Protein AF-0000000084945693 (afdb_homodimer)

Radius of gyration: 25.36 Å; Cα contacts (8 Å, |Δi|>4): 1909; chains: 2; bounding box: 58×74×58 Å

Solvent-accessible surface area (backbone atoms only — not comparable to full-atom values): 37471 Å² total; per-residue (Å²): 128,56,69,60,56,51,36,63,58,24,36,45,46,26,56,81,53,51,92,47,44,44,59,35,32,50,46,60,32,37,25,30,76,85,65,51,63,24,46,41,28,27,26,37,78,36,14,17,37,59,38,20,52,39,59,78,56,44,54,52,50,42,55,37,45,53,30,39,39,57,59,33,58,48,44,41,35,66,41,25,42,50,19,34,47,50,48,28,64,63,69,71,42,43,24,33,44,49,21,44,27,42,37,50,6,38,30,49,47,51,40,43,37,27,30,38,41,14,74,74,68,76,47,40,67,38,22,38,38,24,27,52,42,35,76,38,41,63,41,51,46,15,22,63,49,15,35,43,67,86,60,39,65,47,47,23,44,50,48,59,52,68,44,71,21,47,78,70,35,60,65,54,43,60,72,67,62,54,97,45,39,26,30,42,41,46,45,64,48,22,56,63,51,45,27,48,61,56,42,63,69,34,54,50,46,51,52,48,50,21,64,74,66,71,26,42,36,33,35,46,28,31,69,40,17,62,28,36,37,32,38,59,41,50,55,62,80,58,75,56,79,68,43,27,38,23,31,10,37,33,49,23,45,45,51,68,26,20,21,27,34,15,27,58,83,57,34,62,53,45,38,60,67,64,50,76,51,72,57,23,52,20,34,45,50,8,43,35,29,36,47,46,53,49,48,39,62,78,64,45,39,39,62,50,26,42,54,44,23,53,53,48,50,53,57,51,50,51,48,37,73,72,33,86,54,36,72,42,78,38,55,44,40,42,39,35,23,41,31,38,83,49,71,40,63,68,55,36,54,49,27,44,74,72,24,32,40,54,40,66,15,67,61,25,20,44,31,36,22,41,26,55,72,60,46,69,68,55,47,51,52,48,50,52,54,47,50,51,40,52,50,60,71,74,99,128,57,69,60,56,50,36,65,59,23,34,47,46,25,55,81,54,52,91,48,43,44,57,35,32,50,45,60,32,36,24,31,77,84,67,52,62,26,46,41,28,26,26,38,76,35,15,18,39,58,39,20,51,40,58,78,55,44,52,53,49,42,53,37,45,53,31,38,38,58,60,33,58,51,43,42,35,65,41,26,43,51,18,34,49,51,48,27,64,64,67,71,42,44,23,33,44,48,22,43,26,41,35,50,7,38,32,50,47,50,40,42,36,29,30,39,41,15,75,74,68,76,48,41,66,38,24,37,37,24,26,50,42,35,76,38,41,64,41,50,48,15,22,62,50,16,34,43,68,87,60,40,64,47,48,23,44,49,48,57,50,68,43,70,20,47,80,70,35,60,65,54,43,60,73,67,64,52,99,44,38,26,30,40,41,45,43,63,47,23,56,65,51,46,26,47,60,54,42,63,68,34,52,50,46,51,54,49,51,21,64,75,67,70,26,43,35,33,35,46,27,29,68,41,18,63,27,35,38,31,37,59,40,50,54,62,80,59,75,58,81,68,43,28,41,24,31,9,36,32,48,24,46,45,51,68,24,19,21,26,35,16,28,60,82,56,34,64,53,44,38,59,67,63,48,75,52,72,55,23,52,20,35,44,49,9,44,34,29,38,47,46,54,49,48,41,61,76,64,46,40,38,61,50,26,42,54,44,23,53,54,48,50,53,56,50,50,51,49,37,72,71,32,86,55,36,72,44,79,39,52,44,40,43,40,34,23,42,31,38,82,49,71,40,63,68,56,36,55,48,29,43,75,73,23,32,41,53,42,67,14,68,61,26,20,45,33,35,22,40,25,54,71,60,45,69,67,55,47,52,51,49,50,52,55,48,50,52,41,53,51,61,70,73,99

Structure (mmCIF, N/CA/C/O backbone):
data_AF-0000000084945693-model_v1
#
loop_
_entity.id
_entity.type
_entity.pdbx_description
1 polymer 'Aminotransferase, acetylornithine/succinylornithine family'
#
loop_
_atom_site.group_PDB
_atom_site.id
_atom_site.type_symbol
_atom_site.label_atom_id
_atom_site.label_alt_id
_atom_site.label_comp_id
_atom_site.label_asym_id
_atom_site.label_entity_id
_atom_site.label_seq_id
_atom_site.pdbx_PDB_ins_code
_atom_site.Cartn_x
_atom_site.Cartn_y
_atom_site.Cartn_z
_atom_site.occupancy
_atom_site.B_iso_or_equiv
_atom_site.auth_seq_id
_atom_site.auth_comp_id
_atom_site.auth_asym_id
_atom_site.auth_atom_id
_atom_site.pdbx_PDB_model_num
ATOM 1 N N . MET A 1 1 ? -32 2.324 -0.909 1 78.19 1 MET A N 1
ATOM 2 C CA . MET A 1 1 ? -31.078 2.672 0.17 1 78.19 1 MET A CA 1
ATOM 3 C C . MET A 1 1 ? -30.094 3.762 -0.273 1 78.19 1 MET A C 1
ATOM 5 O O . MET A 1 1 ? -29.609 3.734 -1.399 1 78.19 1 MET A O 1
ATOM 9 N N . ASP A 1 2 ? -29.922 4.816 0.555 1 92.5 2 ASP A N 1
ATOM 10 C CA . ASP A 1 2 ? -29.016 5.887 0.151 1 92.5 2 ASP A CA 1
ATOM 11 C C . ASP A 1 2 ? -27.562 5.426 0.209 1 92.5 2 ASP A C 1
ATOM 13 O O . ASP A 1 2 ? -27.266 4.316 0.665 1 92.5 2 ASP A O 1
ATOM 17 N N . TYR A 1 3 ? -26.734 6.078 -0.388 1 95.88 3 TYR A N 1
ATOM 18 C CA . TYR A 1 3 ? -25.344 5.68 -0.536 1 95.88 3 TYR A CA 1
ATOM 19 C C . TYR A 1 3 ? -24.672 5.484 0.825 1 95.88 3 TYR A C 1
ATOM 21 O O . TYR A 1 3 ? -23.828 4.605 0.991 1 95.88 3 TYR A O 1
ATOM 29 N N . PHE A 1 4 ? -25.078 6.273 1.746 1 95.38 4 PHE A N 1
ATOM 30 C CA . PHE A 1 4 ? -24.516 6.172 3.086 1 95.38 4 PHE A CA 1
ATOM 31 C C . PHE A 1 4 ? -24.844 4.824 3.717 1 95.38 4 PHE A C 1
ATOM 33 O O . PHE A 1 4 ? -23.969 4.168 4.293 1 95.38 4 PHE A O 1
ATOM 40 N N . ASP A 1 5 ? -26.031 4.398 3.617 1 96.56 5 ASP A N 1
ATOM 41 C CA . ASP A 1 5 ? -26.469 3.109 4.152 1 96.56 5 ASP A CA 1
ATOM 42 C C . ASP A 1 5 ? -25.797 1.957 3.4 1 96.56 5 ASP A C 1
ATOM 44 O O . ASP A 1 5 ? -25.422 0.954 4.004 1 96.56 5 ASP A O 1
ATOM 48 N N . ARG A 1 6 ? -25.75 2.061 2.072 1 97.56 6 ARG A N 1
ATOM 49 C CA . ARG A 1 6 ? -25.078 1.05 1.272 1 97.56 6 ARG A CA 1
ATOM 50 C C . ARG A 1 6 ? -23.625 0.904 1.7 1 97.56 6 ARG A C 1
ATOM 52 O O . ARG A 1 6 ? -23.109 -0.212 1.828 1 97.56 6 ARG A O 1
ATOM 59 N N . ALA A 1 7 ? -22.953 2.039 1.925 1 97.56 7 ALA A N 1
ATOM 60 C CA . ALA A 1 7 ? -21.562 2.037 2.393 1 97.56 7 ALA A CA 1
ATOM 61 C C . ALA A 1 7 ? -21.453 1.345 3.748 1 97.56 7 ALA A C 1
ATOM 63 O O . ALA A 1 7 ? -20.578 0.501 3.947 1 97.56 7 ALA A O 1
ATOM 64 N N . ASN A 1 8 ? -22.312 1.683 4.668 1 95.81 8 ASN A N 1
ATOM 65 C CA . ASN A 1 8 ? -22.297 1.126 6.016 1 95.81 8 ASN A CA 1
ATOM 66 C C . ASN A 1 8 ? -22.516 -0.384 6.004 1 95.81 8 ASN A C 1
ATOM 68 O O . ASN A 1 8 ? -22.016 -1.1 6.867 1 95.81 8 ASN A O 1
ATOM 72 N N . ASN A 1 9 ? -23.266 -0.834 5.039 1 96.69 9 ASN A N 1
ATOM 73 C CA . ASN A 1 9 ? -23.562 -2.26 4.938 1 96.69 9 ASN A CA 1
ATOM 74 C C . ASN A 1 9 ? -22.406 -3.025 4.289 1 96.69 9 ASN A C 1
ATOM 76 O O . ASN A 1 9 ? -22.203 -4.203 4.59 1 96.69 9 ASN A O 1
ATOM 80 N N . ALA A 1 10 ? -21.656 -2.344 3.471 1 98.19 10 ALA A N 1
ATOM 81 C CA . ALA A 1 10 ? -20.688 -3.051 2.637 1 98.19 10 ALA A CA 1
ATOM 82 C C . ALA A 1 10 ? -19.281 -3.008 3.26 1 98.19 10 ALA A C 1
ATOM 84 O O . ALA A 1 10 ? -18.516 -3.953 3.119 1 98.19 10 ALA A O 1
ATOM 85 N N . PHE A 1 11 ? -18.969 -1.956 3.92 1 98.38 11 PHE A N 1
ATOM 86 C CA . PHE A 1 11 ? -17.609 -1.756 4.406 1 98.38 11 PHE A CA 1
ATOM 87 C C . PHE A 1 11 ? -17.484 -2.195 5.859 1 98.38 11 PHE A C 1
ATOM 89 O O . PHE A 1 11 ? -18.438 -2.121 6.621 1 98.38 11 PHE A O 1
ATOM 96 N N . MET A 1 12 ? -16.266 -2.662 6.238 1 97.88 12 MET A N 1
ATOM 97 C CA . MET A 1 12 ? -15.93 -2.748 7.656 1 97.88 12 MET A CA 1
ATOM 98 C C . MET A 1 12 ? -15.969 -1.369 8.312 1 97.88 12 MET A C 1
ATOM 100 O O . MET A 1 12 ? -15.586 -0.375 7.691 1 97.88 12 MET A O 1
ATOM 104 N N . LYS A 1 13 ? -16.422 -1.257 9.547 1 94.88 13 LYS A N 1
ATOM 105 C CA . LYS A 1 13 ? -16.641 0.025 10.219 1 94.88 13 LYS A CA 1
ATOM 106 C C . LYS A 1 13 ? -15.375 0.5 10.922 1 94.88 13 LYS A C 1
ATOM 108 O O . LYS A 1 13 ? -15.391 0.746 12.133 1 94.88 13 LYS A O 1
ATOM 113 N N . ALA A 1 14 ? -14.391 0.768 10.094 1 94.81 14 ALA A N 1
ATOM 114 C CA . ALA A 1 14 ? -13.102 1.221 10.617 1 94.81 14 ALA A CA 1
ATOM 115 C C . ALA A 1 14 ? -13.031 2.744 10.648 1 94.81 14 ALA A C 1
ATOM 117 O O . ALA A 1 14 ? -12.164 3.316 11.312 1 94.81 14 ALA A O 1
ATOM 118 N N . TYR A 1 15 ? -13.977 3.404 9.969 1 93.25 15 TYR A N 1
ATOM 119 C CA . TYR A 1 15 ? -13.984 4.859 9.859 1 93.25 15 TYR A CA 1
ATOM 120 C C . TYR A 1 15 ? -15.289 5.441 10.383 1 93.25 15 TYR A C 1
ATOM 122 O O . TYR A 1 15 ? -16.344 4.816 10.273 1 93.25 15 TYR A O 1
ATOM 130 N N . GLY A 1 16 ? -15.18 6.633 10.961 1 91.62 16 GLY A N 1
ATOM 131 C CA . GLY A 1 16 ? -16.359 7.457 11.148 1 91.62 16 GLY A CA 1
ATOM 132 C C . GLY A 1 16 ? -16.688 8.312 9.938 1 91.62 16 GLY A C 1
ATOM 133 O O . GLY A 1 16 ? -16.375 9.5 9.914 1 91.62 16 GLY A O 1
ATOM 134 N N . ARG A 1 17 ? -17.359 7.793 8.961 1 94.62 17 ARG A N 1
ATOM 135 C CA . ARG A 1 17 ? -17.594 8.445 7.676 1 94.62 17 ARG A CA 1
ATOM 136 C C . ARG A 1 17 ? -18.688 9.508 7.789 1 94.62 17 ARG A C 1
ATOM 138 O O . ARG A 1 17 ? -19.672 9.312 8.492 1 94.62 17 ARG A O 1
ATOM 145 N N . PHE A 1 18 ? -18.438 10.562 7.07 1 96.56 18 PHE A N 1
ATOM 146 C CA . PHE A 1 18 ? -19.469 11.57 6.891 1 96.56 18 PHE A CA 1
ATOM 147 C C . PHE A 1 18 ? -20.547 11.078 5.918 1 96.56 18 PHE A C 1
ATOM 149 O O . PHE A 1 18 ? -20.266 10.258 5.039 1 96.56 18 PHE A O 1
ATOM 156 N N . ASP A 1 19 ? -21.75 11.578 6.125 1 96.94 19 ASP A N 1
ATOM 157 C CA . ASP A 1 19 ? -22.828 11.242 5.207 1 96.94 19 ASP A CA 1
ATOM 158 C C . ASP A 1 19 ? -22.781 12.125 3.963 1 96.94 19 ASP A C 1
ATOM 160 O O . ASP A 1 19 ? -23.703 12.914 3.725 1 96.94 19 ASP A O 1
ATOM 164 N N . VAL A 1 20 ? -21.734 12.062 3.227 1 97.88 20 VAL A N 1
ATOM 165 C CA . VAL A 1 20 ? -21.516 12.75 1.954 1 97.88 20 VAL A CA 1
ATOM 166 C C . VAL A 1 20 ? -20.938 11.773 0.935 1 97.88 20 VAL A C 1
ATOM 168 O O . VAL A 1 20 ? -19.984 11.047 1.234 1 97.88 20 VAL A O 1
ATOM 171 N N . THR A 1 21 ? -21.516 11.672 -0.151 1 98.44 21 THR A N 1
ATOM 172 C CA . THR A 1 21 ? -21 10.906 -1.278 1 98.44 21 THR A CA 1
ATOM 173 C C . THR A 1 21 ? -20.609 11.828 -2.426 1 98.44 21 THR A C 1
ATOM 175 O O . THR A 1 21 ? -21.453 12.445 -3.059 1 98.44 21 THR A O 1
ATOM 178 N N . PHE A 1 22 ? -19.344 11.906 -2.688 1 98.62 22 PHE A N 1
ATOM 179 C CA . PHE A 1 22 ? -18.859 12.812 -3.723 1 98.62 22 PHE A CA 1
ATOM 180 C C . PHE A 1 22 ? -18.969 12.172 -5.102 1 98.62 22 PHE A C 1
ATOM 182 O O . PHE A 1 22 ? -18.766 10.969 -5.254 1 98.62 22 PHE A O 1
ATOM 189 N N . ASP A 1 23 ? -19.266 12.977 -6.07 1 98.25 23 ASP A N 1
ATOM 190 C CA . ASP A 1 23 ? -19.453 12.539 -7.453 1 98.25 23 ASP A CA 1
ATOM 191 C C . ASP A 1 23 ? -18.234 12.906 -8.305 1 98.25 23 ASP A C 1
ATOM 193 O O . ASP A 1 23 ? -17.75 12.086 -9.086 1 98.25 23 ASP A O 1
ATOM 197 N N . HIS A 1 24 ? -17.844 14.117 -8.266 1 98.69 24 HIS A N 1
ATOM 198 C CA . HIS A 1 24 ? -16.688 14.586 -9.039 1 98.69 24 HIS A CA 1
ATOM 199 C C . HIS A 1 24 ? -16.047 15.797 -8.375 1 98.69 24 HIS A C 1
ATOM 201 O O . HIS A 1 24 ? -16.562 16.328 -7.398 1 98.69 24 HIS A O 1
ATOM 207 N N . GLY A 1 25 ? -14.805 16.109 -8.789 1 98.56 25 GLY A N 1
ATOM 208 C CA . GLY A 1 25 ? -14.102 17.312 -8.359 1 98.56 25 GLY A CA 1
ATOM 209 C C . GLY A 1 25 ? -13.594 18.156 -9.516 1 98.56 25 GLY A C 1
ATOM 210 O O . GLY A 1 25 ? -13.445 17.656 -10.633 1 98.56 25 GLY A O 1
ATOM 211 N N . ASN A 1 26 ? -13.398 19.406 -9.289 1 98.56 26 ASN A N 1
ATOM 212 C CA . ASN A 1 26 ? -12.852 20.359 -10.242 1 98.56 26 ASN A CA 1
ATOM 213 C C . ASN A 1 26 ? -12.086 21.484 -9.531 1 98.56 26 ASN A C 1
ATOM 215 O O . ASN A 1 26 ? -12.656 22.219 -8.734 1 98.56 26 ASN A O 1
ATOM 219 N N . GLY A 1 27 ? -10.805 21.578 -9.906 1 98.5 27 GLY A N 1
ATOM 220 C CA . GLY A 1 27 ? -9.992 22.547 -9.188 1 98.5 27 GLY A CA 1
ATOM 221 C C . GLY A 1 27 ? -9.938 22.297 -7.695 1 98.5 27 GLY A C 1
ATOM 222 O O . GLY A 1 27 ? -9.594 21.188 -7.262 1 98.5 27 GLY A O 1
ATOM 223 N N . VAL A 1 28 ? -10.375 23.297 -6.953 1 98.81 28 VAL A N 1
ATOM 224 C CA . VAL A 1 28 ? -10.281 23.203 -5.5 1 98.81 28 VAL A CA 1
ATOM 225 C C . VAL A 1 28 ? -11.648 22.859 -4.914 1 98.81 28 VAL A C 1
ATOM 227 O O . VAL A 1 28 ? -11.859 22.953 -3.705 1 98.81 28 VAL A O 1
ATOM 230 N N . TYR A 1 29 ? -12.586 22.344 -5.793 1 98.88 29 TYR A N 1
ATOM 231 C CA . TYR A 1 29 ? -13.953 22.078 -5.352 1 98.88 29 TYR A CA 1
ATOM 232 C C . TYR A 1 29 ? -14.32 20.625 -5.566 1 98.88 29 TYR A C 1
ATOM 234 O O . TYR A 1 29 ? -13.828 19.984 -6.5 1 98.88 29 TYR A O 1
ATOM 242 N N . LEU A 1 30 ? -15.148 20.109 -4.719 1 98.88 30 LEU A N 1
ATOM 243 C CA . LEU A 1 30 ? -15.82 18.828 -4.828 1 98.88 30 LEU A CA 1
ATOM 244 C C . LEU A 1 30 ? -17.328 19 -5.004 1 98.88 30 LEU A C 1
ATOM 246 O O . LEU A 1 30 ? -17.891 20 -4.547 1 98.88 30 LEU A O 1
ATOM 250 N N . TYR A 1 31 ? -17.938 18.094 -5.605 1 98.88 31 TYR A N 1
ATOM 251 C CA . TYR A 1 31 ? -19.375 18.062 -5.797 1 98.88 31 TYR A CA 1
ATOM 252 C C . TYR A 1 31 ? -19.953 16.719 -5.406 1 98.88 31 TYR A C 1
ATOM 254 O O . TYR A 1 31 ? -19.438 15.672 -5.801 1 98.88 31 TYR A O 1
ATOM 262 N N . ASP A 1 32 ? -21.016 16.75 -4.586 1 98.44 32 ASP A N 1
ATOM 263 C CA . ASP A 1 32 ? -21.609 15.477 -4.156 1 98.44 32 ASP A CA 1
ATOM 264 C C . ASP A 1 32 ? -22.656 14.992 -5.16 1 98.44 32 ASP A C 1
ATOM 266 O O . ASP A 1 32 ? -22.859 15.609 -6.207 1 98.44 32 ASP A O 1
ATOM 270 N N . THR A 1 33 ? -23.281 13.891 -4.938 1 97.88 33 THR A N 1
ATOM 271 C CA . THR A 1 33 ? -24.188 13.242 -5.875 1 97.88 33 THR A CA 1
ATOM 272 C C . THR A 1 33 ? -25.469 14.047 -6.035 1 97.88 33 THR A C 1
ATOM 274 O O . THR A 1 33 ? -26.25 13.812 -6.961 1 97.88 33 THR A O 1
ATOM 277 N N . ASN A 1 34 ? -25.703 15.031 -5.191 1 97.69 34 ASN A N 1
ATOM 278 C CA . ASN A 1 34 ? -26.859 15.906 -5.293 1 97.69 34 ASN A CA 1
ATOM 279 C C . ASN A 1 34 ? -26.5 17.234 -5.949 1 97.69 34 ASN A C 1
ATOM 281 O O . ASN A 1 34 ? -27.344 18.125 -6.062 1 97.69 34 ASN A O 1
ATOM 285 N N . GLY A 1 35 ? -25.25 17.422 -6.277 1 98.19 35 GLY A N 1
ATOM 286 C CA . GLY A 1 35 ? -24.812 18.625 -6.98 1 98.19 35 GLY A CA 1
ATOM 287 C C . GLY A 1 35 ? -24.328 19.719 -6.051 1 98.19 35 GLY A C 1
ATOM 288 O O . GLY A 1 35 ? -23.953 20.797 -6.504 1 98.19 35 GLY A O 1
ATOM 289 N N . LYS A 1 36 ? -24.312 19.5 -4.789 1 98.62 36 LYS A N 1
ATOM 290 C CA . LYS A 1 36 ? -23.812 20.469 -3.838 1 98.62 36 LYS A CA 1
ATOM 291 C C . LYS A 1 36 ? -22.297 20.641 -3.967 1 98.62 36 LYS A C 1
ATOM 293 O O . LYS A 1 36 ? -21.578 19.641 -4.133 1 98.62 36 LYS A O 1
ATOM 298 N N . LYS A 1 37 ? -21.891 21.875 -3.881 1 98.75 37 LYS A N 1
ATOM 299 C CA . LYS A 1 37 ? -20.5 22.234 -4.039 1 98.75 37 LYS A CA 1
ATOM 300 C C . LYS A 1 37 ? -19.797 22.359 -2.688 1 98.75 37 LYS A C 1
ATOM 302 O O . LYS A 1 37 ? -20.359 22.906 -1.738 1 98.75 37 LYS A O 1
ATOM 307 N N . TYR A 1 38 ? -18.547 21.844 -2.596 1 98.88 38 TYR A N 1
ATOM 308 C CA . TYR A 1 38 ? -17.719 21.938 -1.393 1 98.88 38 TYR A CA 1
ATOM 309 C C . TYR A 1 38 ? -16.344 22.516 -1.71 1 98.88 38 TYR A C 1
ATOM 311 O O . TYR A 1 38 ? -15.641 22.016 -2.588 1 98.88 38 TYR A O 1
ATOM 319 N N . LEU A 1 39 ? -15.984 23.609 -1.023 1 98.94 39 LEU A N 1
ATOM 320 C CA . LEU A 1 39 ? -14.609 24.094 -1.069 1 98.94 39 LEU A CA 1
ATOM 321 C C . LEU A 1 39 ? -13.695 23.188 -0.252 1 98.94 39 LEU A C 1
ATOM 323 O O . LEU A 1 39 ? -13.953 22.938 0.927 1 98.94 39 LEU A O 1
ATOM 327 N N . ASP A 1 40 ? -12.625 22.703 -0.868 1 98.81 40 ASP A N 1
ATOM 328 C CA . ASP A 1 40 ? -11.82 21.656 -0.251 1 98.81 40 ASP A CA 1
ATOM 329 C C . ASP A 1 40 ? -10.555 22.219 0.379 1 98.81 40 ASP A C 1
ATOM 331 O O . ASP A 1 40 ? -9.633 22.641 -0.329 1 98.81 40 ASP A O 1
ATOM 335 N N . PHE A 1 41 ? -10.383 22.203 1.677 1 98.81 41 PHE A N 1
ATOM 336 C CA . PHE A 1 41 ? -9.172 22.578 2.396 1 98.81 41 PHE A CA 1
ATOM 337 C C . PHE A 1 41 ? -8.578 21.375 3.129 1 98.81 41 PHE A C 1
ATOM 339 O O . PHE A 1 41 ? -7.914 21.531 4.152 1 98.81 41 PHE A O 1
ATOM 346 N N . TYR A 1 42 ? -8.891 20.219 2.588 1 97.12 42 TYR A N 1
ATOM 347 C CA . TYR A 1 42 ? -8.453 18.953 3.158 1 97.12 42 TYR A CA 1
ATOM 348 C C . TYR A 1 42 ? -7.66 18.141 2.143 1 97.12 42 TYR A C 1
ATOM 350 O O . TYR A 1 42 ? -6.762 17.391 2.512 1 97.12 42 TYR A O 1
ATOM 358 N N . SER A 1 43 ? -7.996 18.266 0.836 1 98.19 43 SER A N 1
ATOM 359 C CA . SER A 1 43 ? -7.363 17.688 -0.345 1 98.19 43 SER A CA 1
ATOM 360 C C . SER A 1 43 ? -7.125 16.188 -0.168 1 98.19 43 SER A C 1
ATOM 362 O O . SER A 1 43 ? -6.047 15.688 -0.493 1 98.19 43 SER A O 1
ATOM 364 N N . GLY A 1 44 ? -8.055 15.461 0.415 1 97.94 44 GLY A N 1
ATOM 365 C CA . GLY A 1 44 ? -7.898 14.031 0.627 1 97.94 44 GLY A CA 1
ATOM 366 C C . GLY A 1 44 ? -6.781 13.695 1.596 1 97.94 44 GLY A C 1
ATOM 367 O O . GLY A 1 44 ? -6.027 12.742 1.375 1 97.94 44 GLY A O 1
ATOM 368 N N . ILE A 1 45 ? -6.555 14.422 2.611 1 97.06 45 ILE A N 1
ATOM 369 C CA . ILE A 1 45 ? -5.5 14.336 3.617 1 97.06 45 ILE A CA 1
ATOM 370 C C . ILE A 1 45 ? -4.156 14.688 2.984 1 97.06 45 ILE A C 1
ATOM 372 O O . ILE A 1 45 ? -3.17 13.961 3.162 1 97.06 45 ILE A O 1
ATOM 376 N N . GLY A 1 46 ? -4.145 15.68 2.209 1 98.19 46 GLY A N 1
ATOM 377 C CA . GLY A 1 46 ? -2.91 16.203 1.642 1 98.19 46 GLY A CA 1
ATOM 378 C C . GLY A 1 46 ? -2.459 15.445 0.402 1 98.19 46 GLY A C 1
ATOM 379 O O . GLY A 1 46 ? -1.316 15.594 -0.037 1 98.19 46 GLY A O 1
ATOM 380 N N . VAL A 1 47 ? -3.322 14.625 -0.199 1 98.75 47 VAL A N 1
ATOM 381 C CA . VAL A 1 47 ? -2.961 13.773 -1.326 1 98.75 47 VAL A CA 1
ATOM 382 C C . VAL A 1 47 ? -3.064 14.562 -2.627 1 98.75 47 VAL A C 1
ATOM 384 O O . VAL A 1 47 ? -2.186 14.477 -3.488 1 98.75 47 VAL A O 1
ATOM 387 N N . ASN A 1 48 ? -4.145 15.359 -2.775 1 98.69 48 ASN A N 1
ATOM 388 C CA . ASN A 1 48 ? -4.449 16.047 -4.027 1 98.69 48 ASN A CA 1
ATOM 389 C C . ASN A 1 48 ? -3.77 17.406 -4.102 1 98.69 48 ASN A C 1
ATOM 391 O O . ASN A 1 48 ? -4.441 18.438 -4.145 1 98.69 48 ASN A O 1
ATOM 395 N N . SER A 1 49 ? -2.475 17.375 -4.297 1 98.62 49 SER A N 1
ATOM 396 C CA . SER A 1 49 ? -1.662 18.578 -4.289 1 98.62 49 SER A CA 1
ATOM 397 C C . SER A 1 49 ? -2.158 19.578 -5.32 1 98.62 49 SER A C 1
ATOM 399 O O . SER A 1 49 ? -2.055 20.797 -5.113 1 98.62 49 SER A O 1
ATOM 401 N N . PHE A 1 50 ? -2.73 19.078 -6.43 1 98.69 50 PHE A N 1
ATOM 402 C CA . PHE A 1 50 ? -3.139 19.969 -7.512 1 98.69 50 PHE A CA 1
ATOM 403 C C . PHE A 1 50 ? -4.656 20.047 -7.598 1 98.69 50 PHE A C 1
ATOM 405 O O . PHE A 1 50 ? -5.203 20.453 -8.625 1 98.69 50 PHE A O 1
ATOM 412 N N . GLY A 1 51 ? -5.348 19.609 -6.547 1 98.56 51 GLY A N 1
ATOM 413 C CA . GLY A 1 51 ? -6.801 19.578 -6.582 1 98.56 51 GLY A CA 1
ATOM 414 C C . GLY A 1 51 ? -7.344 18.484 -7.484 1 98.56 51 GLY A C 1
ATOM 415 O O . GLY A 1 51 ? -6.867 17.344 -7.453 1 98.56 51 GLY A O 1
ATOM 416 N N . TYR A 1 52 ? -8.406 18.859 -8.195 1 98.56 52 TYR A N 1
ATOM 417 C CA . TYR A 1 52 ? -9.148 17.844 -8.938 1 98.56 52 TYR A CA 1
ATOM 418 C C . TYR A 1 52 ? -9.164 18.172 -10.422 1 98.56 52 TYR A C 1
ATOM 420 O O . TYR A 1 52 ? -9.383 19.312 -10.812 1 98.56 52 TYR A O 1
ATOM 428 N N . ASP A 1 53 ? -8.906 17.094 -11.18 1 98.25 53 ASP A N 1
ATOM 429 C CA . ASP A 1 53 ? -8.906 17.156 -12.641 1 98.25 53 ASP A CA 1
ATOM 430 C C . ASP A 1 53 ? -7.961 18.234 -13.148 1 98.25 53 ASP A C 1
ATOM 432 O O . ASP A 1 53 ? -8.359 19.078 -13.961 1 98.25 53 ASP A O 1
ATOM 436 N N . TYR A 1 54 ? -6.789 18.281 -12.539 1 98.38 54 TYR A N 1
ATOM 437 C CA . TYR A 1 54 ? -5.746 19.172 -13.047 1 98.38 54 TYR A CA 1
ATOM 438 C C . TYR A 1 54 ? -5.215 18.672 -14.383 1 98.38 54 TYR A C 1
ATOM 440 O O . TYR A 1 54 ? -4.469 17.688 -14.445 1 98.38 54 TYR A O 1
ATOM 448 N N . GLN A 1 55 ? -5.488 19.297 -15.469 1 97.75 55 GLN A N 1
ATOM 449 C CA . GLN A 1 55 ? -5.398 18.797 -16.828 1 97.75 55 GLN A CA 1
ATOM 450 C C . GLN A 1 55 ? -3.992 18.281 -17.141 1 97.75 55 GLN A C 1
ATOM 452 O O . GLN A 1 55 ? -3.83 17.203 -17.719 1 97.75 55 GLN A O 1
ATOM 457 N N . LEU A 1 56 ? -2.941 19 -16.797 1 97.94 56 LEU A N 1
ATOM 458 C CA . LEU A 1 56 ? -1.574 18.578 -17.078 1 97.94 56 LEU A CA 1
ATOM 459 C C . LEU A 1 56 ? -1.29 17.219 -16.469 1 97.94 56 LEU A C 1
ATOM 461 O O . LEU A 1 56 ? -0.583 16.406 -17.062 1 97.94 56 LEU A O 1
ATOM 465 N N . TYR A 1 57 ? -1.809 17 -15.328 1 98.5 57 TYR A N 1
ATOM 466 C CA . TYR A 1 57 ? -1.576 15.758 -14.609 1 98.5 57 TYR A CA 1
ATOM 467 C C . TYR A 1 57 ? -2.455 14.633 -15.156 1 98.5 57 TYR A C 1
ATOM 469 O O . TYR A 1 57 ? -1.956 13.57 -15.531 1 98.5 57 TYR A O 1
ATOM 477 N N . THR A 1 58 ? -3.807 14.844 -15.258 1 98.31 58 THR A N 1
ATOM 478 C CA . THR A 1 58 ? -4.758 13.805 -15.625 1 98.31 58 THR A CA 1
ATOM 479 C C . THR A 1 58 ? -4.531 13.352 -17.062 1 98.31 58 THR A C 1
ATOM 481 O O . THR A 1 58 ? -4.66 12.164 -17.375 1 98.31 58 THR A O 1
ATOM 484 N N . ASP A 1 59 ? -4.164 14.281 -17.938 1 98.44 59 ASP A N 1
ATOM 485 C CA . ASP A 1 59 ? -3.885 13.914 -19.328 1 98.44 59 ASP A CA 1
ATOM 486 C C . ASP A 1 59 ? -2.658 13.016 -19.422 1 98.44 59 ASP A C 1
ATOM 488 O O . ASP A 1 59 ? -2.66 12.031 -20.172 1 98.44 59 ASP A O 1
ATOM 492 N N . ALA A 1 60 ? -1.623 13.367 -18.703 1 98.62 60 ALA A N 1
ATOM 493 C CA . ALA A 1 60 ? -0.402 12.562 -18.688 1 98.62 60 ALA A CA 1
ATOM 494 C C . ALA A 1 60 ? -0.675 11.156 -18.172 1 98.62 60 ALA A C 1
ATOM 496 O O . ALA A 1 60 ? -0.163 10.18 -18.719 1 98.62 60 ALA A O 1
ATOM 497 N N . MET A 1 61 ? -1.48 11.07 -17.172 1 98.62 61 MET A N 1
ATOM 498 C CA . MET A 1 61 ? -1.792 9.773 -16.578 1 98.62 61 MET A CA 1
ATOM 499 C C . MET A 1 61 ? -2.627 8.93 -17.531 1 98.62 61 MET A C 1
ATOM 501 O O . MET A 1 61 ? -2.43 7.715 -17.625 1 98.62 61 MET A O 1
ATOM 505 N N . CYS A 1 62 ? -3.592 9.547 -18.188 1 98.5 62 CYS A N 1
ATOM 506 C CA . CYS A 1 62 ? -4.422 8.82 -19.141 1 98.5 62 CYS A CA 1
ATOM 507 C C . CYS A 1 62 ? -3.58 8.273 -20.281 1 98.5 62 CYS A C 1
ATOM 509 O O . CYS A 1 62 ? -3.791 7.145 -20.734 1 98.5 62 CYS A O 1
ATOM 511 N N . GLN A 1 63 ? -2.627 9.062 -20.734 1 98.44 63 GLN A N 1
ATOM 512 C CA . GLN A 1 63 ? -1.727 8.602 -21.781 1 98.44 63 GLN A CA 1
ATOM 513 C C . GLN A 1 63 ? -0.932 7.379 -21.328 1 98.44 63 GLN A C 1
ATOM 515 O O . GLN A 1 63 ? -0.795 6.406 -22.078 1 98.44 63 GLN A O 1
ATOM 520 N N . GLN A 1 64 ? -0.422 7.414 -20.172 1 98.56 64 GLN A N 1
ATOM 521 C CA . GLN A 1 64 ? 0.363 6.312 -19.625 1 98.56 64 GLN A CA 1
ATOM 522 C C . GLN A 1 64 ? -0.491 5.059 -19.453 1 98.56 64 GLN A C 1
ATOM 524 O O . GLN A 1 64 ? -0.003 3.939 -19.641 1 98.56 64 GLN A O 1
ATOM 529 N N . MET A 1 65 ? -1.755 5.246 -19.078 1 97.81 65 MET A N 1
ATOM 530 C CA . MET A 1 65 ? -2.676 4.137 -18.859 1 97.81 65 MET A CA 1
ATOM 531 C C . MET A 1 65 ? -2.803 3.281 -20.109 1 97.81 65 MET A C 1
ATOM 533 O O . MET A 1 65 ? -2.859 2.053 -20.031 1 97.81 65 MET A O 1
ATOM 537 N N . HIS A 1 66 ? -2.83 3.92 -21.219 1 97.75 66 HIS A N 1
ATOM 538 C CA . HIS A 1 66 ? -2.967 3.215 -22.484 1 97.75 66 HIS A CA 1
ATOM 539 C C . HIS A 1 66 ? -1.628 2.648 -22.938 1 97.75 66 HIS A C 1
ATOM 541 O O . HIS A 1 66 ? -1.585 1.784 -23.828 1 97.75 66 HIS A O 1
ATOM 547 N N . ARG A 1 67 ? -0.547 3.113 -22.391 1 98.12 67 ARG A N 1
ATOM 548 C CA . ARG A 1 67 ? 0.787 2.703 -22.812 1 98.12 67 ARG A CA 1
ATOM 549 C C . ARG A 1 67 ? 1.266 1.491 -22.016 1 98.12 67 ARG A C 1
ATOM 551 O O . ARG A 1 67 ? 1.6 0.456 -22.609 1 98.12 67 ARG A O 1
ATOM 558 N N . LEU A 1 68 ? 1.294 1.608 -20.719 1 98.44 68 LEU A N 1
ATOM 559 C CA . LEU A 1 68 ? 1.848 0.566 -19.859 1 98.44 68 LEU A CA 1
ATOM 560 C C . LEU A 1 68 ? 1.527 0.842 -18.391 1 98.44 68 LEU A C 1
ATOM 562 O O . LEU A 1 68 ? 2.027 1.811 -17.812 1 98.44 68 LEU A O 1
ATOM 566 N N . MET A 1 69 ? 0.793 -0.048 -17.734 1 98.19 69 MET A N 1
ATOM 567 C CA . MET A 1 69 ? 0.344 0.224 -16.375 1 98.19 69 MET A CA 1
ATOM 568 C C . MET A 1 69 ? 1.237 -0.476 -15.352 1 98.19 69 MET A C 1
ATOM 570 O O . MET A 1 69 ? 1.617 0.117 -14.344 1 98.19 69 MET A O 1
ATOM 574 N N . HIS A 1 70 ? 1.525 -1.741 -15.617 1 98.5 70 HIS A N 1
ATOM 575 C CA . HIS A 1 70 ? 2.234 -2.553 -14.633 1 98.5 70 HIS A CA 1
ATOM 576 C C . HIS A 1 70 ? 3.07 -3.633 -15.312 1 98.5 70 HIS A C 1
ATOM 578 O O . HIS A 1 70 ? 2.656 -4.203 -16.328 1 98.5 70 HIS A O 1
ATOM 584 N N . ILE A 1 71 ? 4.301 -3.979 -14.75 1 97.88 71 ILE A N 1
ATOM 585 C CA . ILE A 1 71 ? 5.16 -4.992 -15.352 1 97.88 71 ILE A CA 1
ATOM 586 C C . ILE A 1 71 ? 5.949 -5.711 -14.266 1 97.88 71 ILE A C 1
ATOM 588 O O . ILE A 1 71 ? 6.715 -6.637 -14.547 1 97.88 71 ILE A O 1
ATOM 592 N N . SER A 1 72 ? 5.891 -5.375 -12.969 1 95.12 72 SER A N 1
ATOM 593 C CA . SER A 1 72 ? 6.652 -5.855 -11.82 1 95.12 72 SER A CA 1
ATOM 594 C C . SER A 1 72 ? 8.008 -5.164 -11.734 1 95.12 72 SER A C 1
ATOM 596 O O . SER A 1 72 ? 8.461 -4.539 -12.695 1 95.12 72 SER A O 1
ATOM 598 N N . ASN A 1 73 ? 8.695 -5.34 -10.68 1 95.38 73 ASN A N 1
ATOM 599 C CA . ASN A 1 73 ? 9.969 -4.664 -10.438 1 95.38 73 ASN A CA 1
ATOM 600 C C . ASN A 1 73 ? 11.148 -5.488 -10.945 1 95.38 73 ASN A C 1
ATOM 602 O O . ASN A 1 73 ? 12.305 -5.082 -10.812 1 95.38 73 ASN A O 1
ATOM 606 N N . TYR A 1 74 ? 10.859 -6.617 -11.609 1 96.06 74 TYR A N 1
ATOM 607 C CA . TYR A 1 74 ? 11.922 -7.387 -12.234 1 96.06 74 TYR A CA 1
ATOM 608 C C . TYR A 1 74 ? 12.352 -6.754 -13.555 1 96.06 74 TYR A C 1
ATOM 610 O O . TYR A 1 74 ? 13.398 -7.09 -14.102 1 96.06 74 TYR A O 1
ATOM 618 N N . PHE A 1 75 ? 11.508 -5.906 -14.047 1 97.81 75 PHE A N 1
ATOM 619 C CA . PHE A 1 75 ? 11.773 -5.191 -15.289 1 97.81 75 PHE A CA 1
ATOM 620 C C . PHE A 1 75 ? 11.805 -3.688 -15.055 1 97.81 75 PHE A C 1
ATOM 622 O O . PHE A 1 75 ? 11.445 -3.215 -13.977 1 97.81 75 PHE A O 1
ATOM 629 N N . ASN A 1 76 ? 12.359 -2.998 -16.047 1 97.88 76 ASN A N 1
ATOM 630 C CA . ASN A 1 76 ? 12.453 -1.546 -15.945 1 97.88 76 ASN A CA 1
ATOM 631 C C . ASN A 1 76 ? 11.453 -0.852 -16.859 1 97.88 76 ASN A C 1
ATOM 633 O O . ASN A 1 76 ? 11.008 -1.43 -17.859 1 97.88 76 ASN A O 1
ATOM 637 N N . SER A 1 77 ? 11.055 0.27 -16.516 1 98.12 77 SER A N 1
ATOM 638 C CA . SER A 1 77 ? 10.336 1.203 -17.375 1 98.12 77 SER A CA 1
ATOM 639 C C . SER A 1 77 ? 10.977 2.588 -17.344 1 98.12 77 SER A C 1
ATOM 641 O O . SER A 1 77 ? 11.562 2.984 -16.344 1 98.12 77 SER A O 1
ATOM 643 N N . VAL A 1 78 ? 10.852 3.305 -18.422 1 98.12 78 VAL A N 1
ATOM 644 C CA . VAL A 1 78 ? 11.445 4.633 -18.547 1 98.12 78 VAL A CA 1
ATOM 645 C C . VAL A 1 78 ? 10.844 5.559 -17.484 1 98.12 78 VAL A C 1
ATOM 647 O O . VAL A 1 78 ? 11.57 6.301 -16.812 1 98.12 78 VAL A O 1
ATOM 650 N N . GLU A 1 79 ? 9.547 5.453 -17.312 1 98.62 79 GLU A N 1
ATOM 651 C CA . GLU A 1 79 ? 8.812 6.328 -16.406 1 98.62 79 GLU A CA 1
ATOM 652 C C . GLU A 1 79 ? 9.312 6.168 -14.969 1 98.62 79 GLU A C 1
ATOM 654 O O . GLU A 1 79 ? 9.508 7.16 -14.258 1 98.62 79 GLU A O 1
ATOM 659 N N . THR A 1 80 ? 9.523 4.973 -14.555 1 98.62 80 THR A N 1
ATOM 660 C CA . THR A 1 80 ? 9.906 4.715 -13.172 1 98.62 80 THR A CA 1
ATOM 661 C C . THR A 1 80 ? 11.352 5.145 -12.922 1 98.62 80 THR A C 1
ATOM 663 O O . THR A 1 80 ? 11.672 5.672 -11.852 1 98.62 80 THR A O 1
ATOM 666 N N . ILE A 1 81 ? 12.219 4.91 -13.898 1 98.75 81 ILE A N 1
ATOM 667 C CA . ILE A 1 81 ? 13.609 5.332 -13.789 1 98.75 81 ILE A CA 1
ATOM 668 C C . ILE A 1 81 ? 13.68 6.852 -13.656 1 98.75 81 ILE A C 1
ATOM 670 O O . ILE A 1 81 ? 14.344 7.371 -12.758 1 98.75 81 ILE A O 1
ATOM 674 N N . GLU A 1 82 ? 12.953 7.535 -14.508 1 98.81 82 GLU A N 1
ATOM 675 C CA . GLU A 1 82 ? 12.969 8.992 -14.492 1 98.81 82 GLU A CA 1
ATOM 676 C C . GLU A 1 82 ? 12.344 9.547 -13.211 1 98.81 82 GLU A C 1
ATOM 678 O O . GLU A 1 82 ? 12.773 10.578 -12.695 1 98.81 82 GLU A O 1
ATOM 683 N N . ALA A 1 83 ? 11.359 8.867 -12.75 1 98.94 83 ALA A N 1
ATOM 684 C CA . ALA A 1 83 ? 10.773 9.242 -11.469 1 98.94 83 ALA A CA 1
ATOM 685 C C . ALA A 1 83 ? 11.797 9.133 -10.344 1 98.94 83 ALA A C 1
ATOM 687 O O . ALA A 1 83 ? 11.898 10.031 -9.5 1 98.94 83 ALA A O 1
ATOM 688 N N . ALA A 1 84 ? 12.484 8.016 -10.289 1 98.88 84 ALA A N 1
ATOM 689 C CA . ALA A 1 84 ? 13.492 7.816 -9.25 1 98.88 84 ALA A CA 1
ATOM 690 C C . ALA A 1 84 ? 14.555 8.906 -9.305 1 98.88 84 ALA A C 1
ATOM 692 O O . ALA A 1 84 ? 14.984 9.422 -8.273 1 98.88 84 ALA A O 1
ATOM 693 N N . GLU A 1 85 ? 14.984 9.25 -10.477 1 98.88 85 GLU A N 1
ATOM 694 C CA . GLU A 1 85 ? 15.984 10.297 -10.656 1 98.88 85 GLU A CA 1
ATOM 695 C C . GLU A 1 85 ? 15.461 11.648 -10.172 1 98.88 85 GLU A C 1
ATOM 697 O O . GLU A 1 85 ? 16.188 12.422 -9.555 1 98.88 85 GLU A O 1
ATOM 702 N N . ALA A 1 86 ? 14.195 11.922 -10.461 1 98.88 86 ALA A N 1
ATOM 703 C CA . ALA A 1 86 ? 13.586 13.156 -9.984 1 98.88 86 ALA A CA 1
ATOM 704 C C . ALA A 1 86 ? 13.508 13.188 -8.461 1 98.88 86 ALA A C 1
ATOM 706 O O . ALA A 1 86 ? 13.742 14.234 -7.844 1 98.88 86 ALA A O 1
ATOM 707 N N . VAL A 1 87 ? 13.219 12.078 -7.859 1 98.94 87 VAL A N 1
ATOM 708 C CA . VAL A 1 87 ? 13.125 11.969 -6.406 1 98.94 87 VAL A CA 1
ATOM 709 C C . VAL A 1 87 ? 14.5 12.188 -5.785 1 98.94 87 VAL A C 1
ATOM 711 O O . VAL A 1 87 ? 14.633 12.875 -4.77 1 98.94 87 VAL A O 1
ATOM 714 N N . ILE A 1 88 ? 15.477 11.594 -6.379 1 98.88 88 ILE A N 1
ATOM 715 C CA . ILE A 1 88 ? 16.844 11.742 -5.898 1 98.88 88 ILE A CA 1
ATOM 716 C C . ILE A 1 88 ? 17.25 13.219 -5.949 1 98.88 88 ILE A C 1
ATOM 718 O O . ILE A 1 88 ? 17.812 13.75 -4.988 1 98.88 88 ILE A O 1
ATOM 722 N N . LYS A 1 89 ? 16.938 13.828 -7.066 1 98.75 89 LYS A N 1
ATOM 723 C CA . LYS A 1 89 ? 17.25 15.25 -7.203 1 98.75 89 LYS A CA 1
ATOM 724 C C . LYS A 1 89 ? 16.531 16.062 -6.129 1 98.75 89 LYS A C 1
ATOM 726 O O . LYS A 1 89 ? 17.141 16.938 -5.504 1 98.75 89 LYS A O 1
ATOM 731 N N . ALA A 1 90 ? 15.328 15.812 -5.879 1 98.88 90 ALA A N 1
ATOM 732 C CA . ALA A 1 90 ? 14.492 16.578 -4.965 1 98.88 90 ALA A CA 1
ATOM 733 C C . ALA A 1 90 ? 14.922 16.375 -3.518 1 98.88 90 ALA A C 1
ATOM 735 O O . ALA A 1 90 ? 14.883 17.297 -2.711 1 98.88 90 ALA A O 1
ATOM 736 N N . THR A 1 91 ? 15.297 15.148 -3.162 1 98.88 91 THR A N 1
ATOM 737 C CA . THR A 1 91 ? 15.562 14.805 -1.771 1 98.88 91 THR A CA 1
ATOM 738 C C . THR A 1 91 ? 17.031 15.039 -1.431 1 98.88 91 THR A C 1
ATOM 740 O O . THR A 1 91 ? 17.391 15.117 -0.255 1 98.88 91 THR A O 1
ATOM 743 N N . GLN A 1 92 ? 17.859 15.086 -2.471 1 98.88 92 GLN A N 1
ATOM 744 C CA . GLN A 1 92 ? 19.297 15.172 -2.324 1 98.88 92 GLN A CA 1
ATOM 745 C C . GLN A 1 92 ? 19.859 13.953 -1.581 1 98.88 92 GLN A C 1
ATOM 747 O O . GLN A 1 92 ? 20.828 14.07 -0.826 1 98.88 92 GLN A O 1
ATOM 752 N N . LEU A 1 93 ? 19.172 12.844 -1.644 1 98.88 93 LEU A N 1
ATOM 753 C CA . LEU A 1 93 ? 19.656 11.531 -1.225 1 98.88 93 LEU A CA 1
ATOM 754 C C . LEU A 1 93 ? 20.016 10.672 -2.432 1 98.88 93 LEU A C 1
ATOM 756 O O . LEU A 1 93 ? 20.188 11.195 -3.537 1 98.88 93 LEU A O 1
ATOM 760 N N . ASP A 1 94 ? 20.188 9.297 -2.273 1 98.81 94 ASP A N 1
ATOM 761 C CA . ASP A 1 94 ? 20.953 8.625 -3.324 1 98.81 94 ASP A CA 1
ATOM 762 C C . ASP A 1 94 ? 20.125 7.508 -3.961 1 98.81 94 ASP A C 1
ATOM 764 O O . ASP A 1 94 ? 20.312 7.188 -5.137 1 98.81 94 ASP A O 1
ATOM 768 N N . GLN A 1 95 ? 19.25 6.836 -3.17 1 98.75 95 GLN A N 1
ATOM 769 C CA . GLN A 1 95 ? 18.594 5.633 -3.672 1 98.75 95 GLN A CA 1
ATOM 770 C C . GLN A 1 95 ? 17.125 5.598 -3.271 1 98.75 95 GLN A C 1
ATOM 772 O O . GLN A 1 95 ? 16.781 5.977 -2.152 1 98.75 95 GLN A O 1
ATOM 777 N N . VAL A 1 96 ? 16.344 5.121 -4.191 1 98.88 96 VAL A 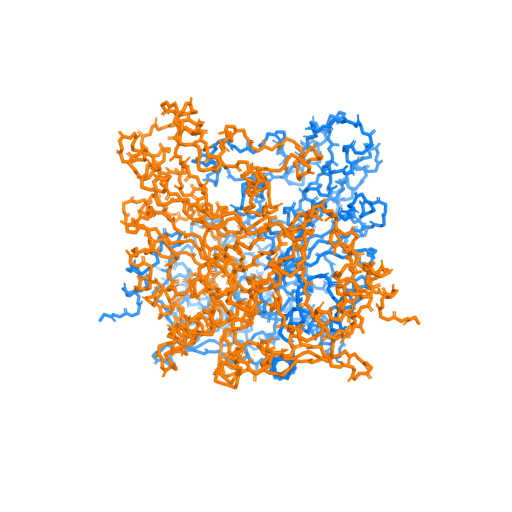N 1
ATOM 778 C CA . VAL A 1 96 ? 14.898 5.176 -4.004 1 98.88 96 VAL A CA 1
ATOM 779 C C . VAL A 1 96 ? 14.32 3.76 -3.994 1 98.88 96 VAL A C 1
ATOM 781 O O . VAL A 1 96 ? 14.75 2.904 -4.773 1 98.88 96 VAL A O 1
ATOM 784 N N . PHE A 1 97 ? 13.422 3.451 -3.137 1 98.88 97 PHE A N 1
ATOM 785 C CA . PHE A 1 97 ? 12.484 2.338 -3.234 1 98.88 97 PHE A CA 1
ATOM 786 C C . PHE A 1 97 ? 11.047 2.84 -3.236 1 98.88 97 PHE A C 1
ATOM 788 O O . PHE A 1 97 ? 10.594 3.447 -2.264 1 98.88 97 PHE A O 1
ATOM 795 N N . PHE A 1 98 ? 10.336 2.566 -4.312 1 98.88 98 PHE A N 1
ATOM 796 C CA . PHE A 1 98 ? 8.953 3.012 -4.41 1 98.88 98 PHE A CA 1
ATOM 797 C C . PHE A 1 98 ? 8.016 2.018 -3.736 1 98.88 98 PHE A C 1
ATOM 799 O O . PHE A 1 98 ? 8.219 0.805 -3.832 1 98.88 98 PHE A O 1
ATOM 806 N N . THR A 1 99 ? 7.02 2.541 -3.062 1 98.75 99 THR A N 1
ATOM 807 C CA . THR A 1 99 ? 6.016 1.753 -2.355 1 98.75 99 THR A CA 1
ATOM 808 C C . THR A 1 99 ? 4.609 2.156 -2.787 1 98.75 99 THR A C 1
ATOM 810 O O . THR A 1 99 ? 4.441 2.947 -3.717 1 98.75 99 THR A O 1
ATOM 813 N N . ASN A 1 100 ? 3.568 1.586 -2.119 1 98.44 100 ASN A N 1
ATOM 814 C CA . ASN A 1 100 ? 2.186 1.856 -2.498 1 98.44 100 ASN A CA 1
ATOM 815 C C . ASN A 1 100 ? 1.53 2.857 -1.55 1 98.44 100 ASN A C 1
ATOM 817 O O . ASN A 1 100 ? 0.452 3.379 -1.84 1 98.44 100 ASN A O 1
ATOM 821 N N . SER A 1 101 ? 2.188 3.117 -0.425 1 98.62 101 SER A N 1
ATOM 822 C CA . SER A 1 101 ? 1.622 3.982 0.605 1 98.62 101 SER A CA 1
ATOM 823 C C . SER A 1 101 ? 2.703 4.492 1.553 1 98.62 101 SER A C 1
ATOM 825 O O . SER A 1 101 ? 3.85 4.043 1.495 1 98.62 101 SER A O 1
ATOM 827 N N . GLY A 1 102 ? 2.293 5.453 2.377 1 98.75 102 GLY A N 1
ATOM 828 C CA . GLY A 1 102 ? 3.182 5.895 3.441 1 98.75 102 GLY A CA 1
ATOM 829 C C . GLY A 1 102 ? 3.48 4.805 4.457 1 98.75 102 GLY A C 1
ATOM 830 O O . GLY A 1 102 ? 4.609 4.691 4.938 1 98.75 102 GLY A O 1
ATOM 831 N N . THR A 1 103 ? 2.471 4.02 4.766 1 98.81 103 THR A N 1
ATOM 832 C CA . THR A 1 103 ? 2.65 2.891 5.672 1 98.81 103 THR A CA 1
ATOM 833 C C . THR A 1 103 ? 3.738 1.952 5.16 1 98.81 103 THR A C 1
ATOM 835 O O . THR A 1 103 ? 4.617 1.538 5.918 1 98.81 103 THR A O 1
ATOM 838 N N . GLU A 1 104 ? 3.729 1.651 3.91 1 98.81 104 GLU A N 1
ATOM 839 C CA . GLU A 1 104 ? 4.734 0.758 3.342 1 98.81 104 GLU A CA 1
ATOM 840 C C . GLU A 1 104 ? 6.094 1.444 3.254 1 98.81 104 GLU A C 1
ATOM 842 O O . GLU A 1 104 ? 7.133 0.791 3.373 1 98.81 104 GLU A O 1
ATOM 847 N N . ALA A 1 105 ? 6.086 2.764 3.045 1 98.94 105 ALA A N 1
ATOM 848 C CA . ALA A 1 105 ? 7.348 3.5 3.084 1 98.94 105 ALA A CA 1
ATOM 849 C C . ALA A 1 105 ? 7.988 3.412 4.465 1 98.94 105 ALA A C 1
ATOM 851 O O . ALA A 1 105 ? 9.195 3.176 4.582 1 98.94 105 ALA A O 1
ATOM 852 N N . THR A 1 106 ? 7.172 3.541 5.5 1 98.88 106 THR A N 1
ATOM 853 C CA . THR A 1 106 ? 7.66 3.465 6.871 1 98.88 106 THR A CA 1
ATOM 854 C C . THR A 1 106 ? 8.148 2.055 7.195 1 98.88 106 THR A C 1
ATOM 856 O O . THR A 1 106 ? 9.18 1.883 7.844 1 98.88 106 THR A O 1
ATOM 859 N N . GLU A 1 107 ? 7.402 1.058 6.766 1 98.81 107 GLU A N 1
ATOM 860 C CA . GLU A 1 107 ? 7.828 -0.329 6.934 1 98.81 107 GLU A CA 1
ATOM 861 C C . GLU A 1 107 ? 9.172 -0.579 6.262 1 98.81 107 GLU A C 1
ATOM 863 O O . GLU A 1 107 ? 10.039 -1.259 6.82 1 98.81 107 GLU A O 1
ATOM 868 N N . GLY A 1 108 ? 9.297 -0.078 5.012 1 98.81 108 GLY A N 1
ATOM 869 C CA . GLY A 1 108 ? 10.555 -0.233 4.301 1 98.81 108 GLY A CA 1
ATOM 870 C C . GLY A 1 108 ? 11.719 0.459 4.984 1 98.81 108 GLY A C 1
ATOM 871 O O . GLY A 1 108 ? 12.805 -0.108 5.094 1 98.81 108 GLY A O 1
ATOM 872 N N . ALA A 1 109 ? 11.5 1.69 5.449 1 98.94 109 ALA A N 1
ATOM 873 C CA . ALA A 1 109 ? 12.523 2.451 6.156 1 98.94 109 ALA A CA 1
ATOM 874 C C . ALA A 1 109 ? 12.945 1.739 7.441 1 98.94 109 ALA A C 1
ATOM 876 O O . ALA A 1 109 ? 14.133 1.682 7.766 1 98.94 109 ALA A O 1
ATOM 877 N N . LEU A 1 110 ? 11.969 1.245 8.172 1 98.88 110 LEU A N 1
ATOM 878 C CA . LEU A 1 110 ? 12.219 0.491 9.391 1 98.88 110 LEU A CA 1
ATOM 879 C C . LEU A 1 110 ? 13.086 -0.732 9.102 1 98.88 110 LEU A C 1
ATOM 881 O O . LEU A 1 110 ? 14.094 -0.959 9.781 1 98.88 110 LEU A O 1
ATOM 885 N N . LYS A 1 111 ? 12.711 -1.486 8.148 1 98.69 111 LYS A N 1
ATOM 886 C CA . LYS A 1 111 ? 13.453 -2.697 7.797 1 98.69 111 LYS A CA 1
ATOM 887 C C . LYS A 1 111 ? 14.867 -2.361 7.324 1 98.69 111 LYS A C 1
ATOM 889 O O . LYS A 1 111 ? 15.812 -3.088 7.621 1 98.69 111 LYS A O 1
ATOM 894 N N . LEU A 1 112 ? 14.969 -1.289 6.543 1 98.75 112 LEU A N 1
ATOM 895 C CA . LEU A 1 112 ? 16.281 -0.86 6.078 1 98.75 112 LEU A CA 1
ATOM 896 C C . LEU A 1 112 ? 17.188 -0.508 7.254 1 98.75 112 LEU A C 1
ATOM 898 O O . LEU A 1 112 ? 18.344 -0.925 7.301 1 98.75 112 LEU A O 1
ATOM 902 N N . ALA A 1 113 ? 16.656 0.267 8.195 1 98.81 113 ALA A N 1
ATOM 903 C CA . ALA A 1 113 ? 17.422 0.647 9.375 1 98.81 113 ALA A CA 1
ATOM 904 C C . ALA A 1 113 ? 17.828 -0.581 10.188 1 98.81 113 ALA A C 1
ATOM 906 O O . ALA A 1 113 ? 18.953 -0.669 10.672 1 98.81 113 ALA A O 1
ATOM 907 N N . ARG A 1 114 ? 16.953 -1.487 10.359 1 98.56 114 ARG A N 1
ATOM 908 C CA . ARG A 1 114 ? 17.219 -2.711 11.102 1 98.56 114 ARG A CA 1
ATOM 909 C C . ARG A 1 114 ? 18.266 -3.564 10.391 1 98.56 114 ARG A C 1
ATOM 911 O O . ARG A 1 114 ? 19.141 -4.156 11.031 1 98.56 114 ARG A O 1
ATOM 918 N N . LYS A 1 115 ? 18.109 -3.658 9.055 1 98.31 115 LYS A N 1
ATOM 919 C CA . LYS A 1 115 ? 19.094 -4.406 8.281 1 98.31 115 LYS A CA 1
ATOM 920 C C . LYS A 1 115 ? 20.484 -3.797 8.43 1 98.31 115 LYS A C 1
ATOM 922 O O . LYS A 1 115 ? 21.469 -4.52 8.594 1 98.31 115 LYS A O 1
ATOM 927 N N . TYR A 1 116 ? 20.562 -2.459 8.32 1 98.5 116 TYR A N 1
ATOM 928 C CA . TYR A 1 116 ? 21.844 -1.768 8.5 1 98.5 116 TYR A CA 1
ATOM 929 C C . TYR A 1 116 ? 22.438 -2.074 9.875 1 98.5 116 TYR A C 1
ATOM 931 O O . TYR A 1 116 ? 23.625 -2.367 9.984 1 98.5 116 TYR A O 1
ATOM 939 N N . TYR A 1 117 ? 21.672 -2.033 10.883 1 98.56 117 TYR A N 1
ATOM 940 C CA . TYR A 1 117 ? 22.062 -2.381 12.242 1 98.56 117 TYR A CA 1
ATOM 941 C C . TYR A 1 117 ? 22.547 -3.824 12.312 1 98.56 117 TYR A C 1
ATOM 943 O O . TYR A 1 117 ? 23.578 -4.109 12.93 1 98.56 117 TYR A O 1
ATOM 951 N N . TYR A 1 118 ? 21.812 -4.688 11.711 1 98.25 118 TYR A N 1
ATOM 952 C CA . TYR A 1 118 ? 22.141 -6.105 11.703 1 98.25 118 TYR A CA 1
ATOM 953 C C . TYR A 1 118 ? 23.5 -6.344 11.055 1 98.25 118 TYR A C 1
ATOM 955 O O . TYR A 1 118 ? 24.297 -7.148 11.539 1 98.25 118 TYR A O 1
ATOM 963 N N . GLU A 1 119 ? 23.719 -5.699 9.922 1 97.5 119 GLU A N 1
ATOM 964 C CA . GLU A 1 119 ? 24.984 -5.863 9.219 1 97.5 119 GLU A CA 1
ATOM 965 C C . GLU A 1 119 ? 26.156 -5.398 10.086 1 97.5 119 GLU A C 1
ATOM 967 O O . GLU A 1 119 ? 27.25 -5.969 10.023 1 97.5 119 GLU A O 1
ATOM 972 N N . LYS A 1 120 ? 25.953 -4.43 10.891 1 96.5 120 LYS A N 1
ATOM 973 C CA . LYS A 1 120 ? 27 -3.846 11.727 1 96.5 120 LYS A CA 1
ATOM 974 C C . LYS A 1 120 ? 27.219 -4.676 12.992 1 96.5 120 LYS A C 1
ATOM 976 O O . LYS A 1 120 ? 28.344 -4.812 13.461 1 96.5 120 LYS A O 1
ATOM 981 N N . HIS A 1 121 ? 26.141 -5.297 13.539 1 97.31 121 HIS A N 1
ATOM 982 C CA . HIS A 1 121 ? 26.234 -5.855 14.883 1 97.31 121 HIS A CA 1
ATOM 983 C C . HIS A 1 121 ? 26.062 -7.371 14.859 1 97.31 121 HIS A C 1
ATOM 985 O O . HIS A 1 121 ? 26.391 -8.047 15.844 1 97.31 121 HIS A O 1
ATOM 991 N N . GLY A 1 122 ? 25.469 -7.941 13.812 1 96.62 122 GLY A N 1
ATOM 992 C CA . GLY A 1 122 ? 25.297 -9.375 13.656 1 96.62 122 GLY A CA 1
ATOM 993 C C . GLY A 1 122 ? 24.125 -9.922 14.438 1 96.62 122 GLY A C 1
ATOM 994 O O . GLY A 1 122 ? 23.969 -11.133 14.586 1 96.62 122 GLY A O 1
ATOM 995 N N . LYS A 1 123 ? 23.328 -8.977 15.016 1 96.56 123 LYS A N 1
ATOM 996 C CA . LYS A 1 123 ? 22.172 -9.375 15.82 1 96.56 123 LYS A CA 1
ATOM 997 C C . LYS A 1 123 ? 20.922 -8.602 15.398 1 96.56 123 LYS A C 1
ATOM 999 O O . LYS A 1 123 ? 21 -7.41 15.086 1 96.56 123 LYS A O 1
ATOM 1004 N N . ALA A 1 124 ? 19.797 -9.266 15.391 1 97.25 124 ALA A N 1
ATOM 1005 C CA . ALA A 1 124 ? 18.516 -8.656 15.055 1 97.25 124 ALA A CA 1
ATOM 1006 C C . ALA A 1 124 ? 17.766 -8.227 16.312 1 97.25 124 ALA A C 1
ATOM 1008 O O . ALA A 1 124 ? 16.625 -8.641 16.531 1 97.25 124 ALA A O 1
ATOM 1009 N N . ASP A 1 125 ? 18.344 -7.406 17.141 1 97.88 125 ASP A N 1
ATOM 1010 C CA . ASP A 1 125 ? 17.781 -6.988 18.422 1 97.88 125 ASP A CA 1
ATOM 1011 C C . ASP A 1 125 ? 17.766 -5.465 18.547 1 97.88 125 ASP A C 1
ATOM 1013 O O . ASP A 1 125 ? 17.859 -4.93 19.656 1 97.88 125 ASP A O 1
ATOM 1017 N N . SER A 1 126 ? 17.656 -4.809 17.438 1 98.25 126 SER A N 1
ATOM 1018 C CA . SER A 1 126 ? 17.75 -3.352 17.406 1 98.25 126 SER A CA 1
ATOM 1019 C C . SER A 1 126 ? 16.562 -2.703 18.109 1 98.25 126 SER A C 1
ATOM 1021 O O . SER A 1 126 ? 15.523 -3.336 18.297 1 98.25 126 SER A O 1
ATOM 1023 N N . GLU A 1 127 ? 16.781 -1.46 18.562 1 98.75 127 GLU A N 1
ATOM 1024 C CA . GLU A 1 127 ? 15.75 -0.589 19.125 1 98.75 127 GLU A CA 1
ATOM 1025 C C . GLU A 1 127 ? 15.508 0.623 18.234 1 98.75 127 GLU A C 1
ATOM 1027 O O . GLU A 1 127 ? 16.406 1.062 17.516 1 98.75 127 GLU A O 1
ATOM 1032 N N . ILE A 1 128 ? 14.32 1.104 18.234 1 98.88 128 ILE A N 1
ATOM 1033 C CA . ILE A 1 128 ? 13.922 2.291 17.484 1 98.88 128 ILE A CA 1
ATOM 1034 C C . ILE A 1 128 ? 13.328 3.324 18.438 1 98.88 128 ILE A C 1
ATOM 1036 O O . ILE A 1 128 ? 12.57 2.975 19.344 1 98.88 128 ILE A O 1
ATOM 1040 N N . ILE A 1 129 ? 13.711 4.535 18.328 1 98.94 129 ILE A N 1
ATOM 1041 C CA . ILE A 1 129 ? 13.086 5.621 19.062 1 98.94 129 ILE A CA 1
ATOM 1042 C C . ILE A 1 129 ? 12.125 6.387 18.156 1 98.94 129 ILE A C 1
ATOM 1044 O O . ILE A 1 129 ? 12.492 6.801 17.062 1 98.94 129 ILE A O 1
ATOM 1048 N N . SER A 1 130 ? 10.891 6.465 18.547 1 98.88 130 SER A N 1
ATOM 1049 C CA . SER A 1 130 ? 9.859 7.309 17.953 1 98.88 130 SER A CA 1
ATOM 1050 C C . SER A 1 130 ? 9.383 8.375 18.922 1 98.88 130 SER A C 1
ATOM 1052 O O . SER A 1 130 ? 10 8.602 19.969 1 98.88 130 SER A O 1
ATOM 1054 N N . LEU A 1 131 ? 8.375 9.188 18.484 1 98.88 131 LEU A N 1
ATOM 1055 C CA . LEU A 1 131 ? 7.898 10.258 19.359 1 98.88 131 LEU A CA 1
ATOM 1056 C C . LEU A 1 131 ? 6.449 10.031 19.766 1 98.88 131 LEU A C 1
ATOM 1058 O O . LEU A 1 131 ? 5.66 9.477 18.984 1 98.88 131 LEU A O 1
ATOM 1062 N N . ASN A 1 132 ? 6.133 10.461 20.969 1 98.06 132 ASN A N 1
ATOM 1063 C CA . ASN A 1 132 ? 4.73 10.523 21.359 1 98.06 132 ASN A CA 1
ATOM 1064 C C . ASN A 1 132 ? 3.918 11.398 20.406 1 98.06 132 ASN A C 1
ATOM 1066 O O . ASN A 1 132 ? 4.426 12.398 19.891 1 98.06 132 ASN A O 1
ATOM 1070 N N . HIS A 1 133 ? 2.688 11 20.062 1 95.69 133 HIS A N 1
ATOM 1071 C CA . HIS A 1 133 ? 1.721 11.719 19.25 1 95.69 133 HIS A CA 1
ATOM 1072 C C . HIS A 1 133 ? 2.082 11.633 17.766 1 95.69 133 HIS A C 1
ATOM 1074 O O . HIS A 1 133 ? 1.454 12.289 16.938 1 95.69 133 HIS A O 1
ATOM 1080 N N . SER A 1 134 ? 3.045 10.836 17.484 1 97.94 134 SER A N 1
ATOM 1081 C CA . SER A 1 134 ? 3.418 10.648 16.094 1 97.94 134 SER A CA 1
ATOM 1082 C C . SER A 1 134 ? 2.434 9.727 15.375 1 97.94 134 SER A C 1
ATOM 1084 O O . SER A 1 134 ? 1.627 9.055 16.016 1 97.94 134 SER A O 1
ATOM 1086 N N . PHE A 1 135 ? 2.436 9.734 14.094 1 97.94 135 PHE A N 1
ATOM 1087 C CA . PHE A 1 135 ? 1.709 8.828 13.211 1 97.94 135 PHE A CA 1
ATOM 1088 C C . PHE A 1 135 ? 2.607 8.336 12.086 1 97.94 135 PHE A C 1
ATOM 1090 O O . PHE A 1 135 ? 3.1 9.133 11.281 1 97.94 135 PHE A O 1
ATOM 1097 N N . HIS A 1 136 ? 2.75 7 11.961 1 98.75 136 HIS A N 1
ATOM 1098 C CA . HIS A 1 136 ? 3.654 6.445 10.953 1 98.75 136 HIS A CA 1
ATOM 1099 C C . HIS A 1 136 ? 2.984 5.32 10.172 1 98.75 136 HIS A C 1
ATOM 1101 O O . HIS A 1 136 ? 3.639 4.629 9.391 1 98.75 136 HIS A O 1
ATOM 1107 N N . GLY A 1 137 ? 1.731 5.117 10.391 1 97.94 137 GLY A N 1
ATOM 1108 C CA . GLY A 1 137 ? 1.005 4.105 9.641 1 97.94 137 GLY A CA 1
ATOM 1109 C C . GLY A 1 137 ? 0.236 3.145 10.523 1 97.94 137 GLY A C 1
ATOM 1110 O O . GLY A 1 137 ? 0.171 3.328 11.742 1 97.94 137 GLY A O 1
ATOM 1111 N N . ARG A 1 138 ? -0.365 2.094 9.867 1 97.62 138 ARG A N 1
ATOM 1112 C CA . ARG A 1 138 ? -1.311 1.257 10.602 1 97.62 138 ARG A CA 1
ATOM 1113 C C . ARG A 1 138 ? -0.941 -0.219 10.484 1 97.62 138 ARG A C 1
ATOM 1115 O O . ARG A 1 138 ? -1.618 -1.08 11.047 1 97.62 138 ARG A O 1
ATOM 1122 N N . SER A 1 139 ? 0.089 -0.623 9.734 1 98.19 139 SER A N 1
ATOM 1123 C CA . SER A 1 139 ? 0.589 -1.993 9.766 1 98.19 139 SER A CA 1
ATOM 1124 C C . SER A 1 139 ? 1.271 -2.303 11.094 1 98.19 139 SER A C 1
ATOM 1126 O O . SER A 1 139 ? 1.557 -1.394 11.875 1 98.19 139 SER A O 1
ATOM 1128 N N . THR A 1 140 ? 1.577 -3.512 11.352 1 98.06 140 THR A N 1
ATOM 1129 C CA . THR A 1 140 ? 2.033 -3.918 12.672 1 98.06 140 THR A CA 1
ATOM 1130 C C . THR A 1 140 ? 3.334 -3.209 13.039 1 98.06 140 THR A C 1
ATOM 1132 O O . THR A 1 140 ? 3.508 -2.77 14.18 1 98.06 140 THR A O 1
ATOM 1135 N N . GLY A 1 141 ? 4.242 -3.131 12.07 1 98.5 141 GLY A N 1
ATOM 1136 C CA . GLY A 1 141 ? 5.461 -2.377 12.32 1 98.5 141 GLY A CA 1
ATOM 1137 C C . GLY A 1 141 ? 5.227 -0.882 12.422 1 98.5 141 GLY A C 1
ATOM 1138 O O . GLY A 1 141 ? 5.66 -0.242 13.383 1 98.5 141 GLY A O 1
ATOM 1139 N N . ALA A 1 142 ? 4.488 -0.349 11.484 1 98.69 142 ALA A N 1
ATOM 1140 C CA . ALA A 1 142 ? 4.25 1.09 11.406 1 98.69 142 ALA A CA 1
ATOM 1141 C C . ALA A 1 142 ? 3.418 1.571 12.594 1 98.69 142 ALA A C 1
ATOM 1143 O O . ALA A 1 142 ? 3.654 2.66 13.117 1 98.69 142 ALA A O 1
ATOM 1144 N N . VAL A 1 143 ? 2.455 0.757 13.008 1 98.5 143 VAL A N 1
ATOM 1145 C CA . VAL A 1 143 ? 1.561 1.188 14.078 1 98.5 143 VAL A CA 1
ATOM 1146 C C . VAL A 1 143 ? 2.32 1.238 15.406 1 98.5 143 VAL A C 1
ATOM 1148 O O . VAL A 1 143 ? 2.008 2.051 16.281 1 98.5 143 VAL A O 1
ATOM 1151 N N . THR A 1 144 ? 3.309 0.343 15.539 1 98.44 144 THR A N 1
ATOM 1152 C CA . THR A 1 144 ? 4.145 0.365 16.734 1 98.44 144 THR A CA 1
ATOM 1153 C C . THR A 1 144 ? 4.984 1.638 16.781 1 98.44 144 THR A C 1
ATOM 1155 O O . THR A 1 144 ? 5.262 2.164 17.875 1 98.44 144 THR A O 1
ATOM 1158 N N . LEU A 1 145 ? 5.406 2.137 15.633 1 98.69 145 LEU A N 1
ATOM 1159 C CA . LEU A 1 145 ? 6.16 3.385 15.555 1 98.69 145 LEU A CA 1
ATOM 1160 C C . LEU A 1 145 ? 5.25 4.582 15.812 1 98.69 145 LEU A C 1
ATOM 1162 O O . LEU A 1 145 ? 5.73 5.676 16.125 1 98.69 145 LEU A O 1
ATOM 1166 N N . THR A 1 146 ? 3.938 4.402 15.578 1 98.12 146 THR A N 1
ATOM 1167 C CA . THR A 1 146 ? 2.949 5.438 15.859 1 98.12 146 THR A CA 1
ATOM 1168 C C . THR A 1 146 ? 2.748 5.605 17.359 1 98.12 146 THR A C 1
ATOM 1170 O O . THR A 1 146 ? 2.279 4.688 18.031 1 98.12 146 THR A O 1
ATOM 1173 N N . GLY A 1 147 ? 3.107 6.781 17.891 1 96.56 147 GLY A N 1
ATOM 1174 C CA . GLY A 1 147 ? 3.166 6.996 19.328 1 96.56 147 GLY A CA 1
ATOM 1175 C C . GLY A 1 147 ? 1.81 7.289 19.938 1 96.56 147 GLY A C 1
ATOM 1176 O O . GLY A 1 147 ? 1.644 8.289 20.641 1 96.56 147 GLY A O 1
ATOM 1177 N N . THR A 1 148 ? 0.822 6.453 19.672 1 94.25 148 THR A N 1
ATOM 1178 C CA . THR A 1 148 ? -0.538 6.539 20.188 1 94.25 148 THR A CA 1
ATOM 1179 C C . THR A 1 148 ? -1.016 5.176 20.688 1 94.25 148 THR A C 1
ATOM 1181 O O . THR A 1 148 ? -1.468 4.348 19.891 1 94.25 148 THR A O 1
ATOM 1184 N N . PRO A 1 149 ? -1.06 4.895 21.984 1 94 149 PRO A N 1
ATOM 1185 C CA . PRO A 1 149 ? -1.383 3.59 22.562 1 94 149 PRO A CA 1
ATOM 1186 C C . PRO A 1 149 ? -2.727 3.047 22.078 1 94 149 PRO A C 1
ATOM 1188 O O . PRO A 1 149 ? -2.873 1.838 21.875 1 94 149 PRO A O 1
ATOM 1191 N N . ALA A 1 150 ? -3.68 3.904 21.812 1 91.62 150 ALA A N 1
ATOM 1192 C CA . ALA A 1 150 ? -5.023 3.494 21.406 1 91.62 150 ALA A CA 1
ATOM 1193 C C . ALA A 1 150 ? -4.984 2.721 20.094 1 91.62 150 ALA A C 1
ATOM 1195 O O . ALA A 1 150 ? -5.852 1.882 19.844 1 91.62 150 ALA A O 1
ATOM 1196 N N . TYR A 1 151 ? -3.977 2.926 19.266 1 93.88 151 TYR A N 1
ATOM 1197 C CA . TYR A 1 151 ? -3.846 2.25 17.984 1 93.88 151 TYR A CA 1
ATOM 1198 C C . TYR A 1 151 ? -3.146 0.906 18.141 1 93.88 151 TYR A C 1
ATOM 1200 O O . TYR A 1 151 ? -3.1 0.109 17.203 1 93.88 151 TYR A O 1
ATOM 1208 N N . GLN A 1 152 ? -2.637 0.582 19.297 1 95.81 152 GLN A N 1
ATOM 1209 C CA . GLN A 1 152 ? -1.724 -0.544 19.453 1 95.81 152 GLN A CA 1
ATOM 1210 C C . GLN A 1 152 ? -2.348 -1.637 20.328 1 95.81 152 GLN A C 1
ATOM 1212 O O . GLN A 1 152 ? -2.164 -2.826 20.062 1 95.81 152 GLN A O 1
ATOM 1217 N N . THR A 1 153 ? -3.107 -1.271 21.312 1 93.94 153 THR A N 1
ATOM 1218 C CA . THR A 1 153 ? -3.443 -2.068 22.484 1 93.94 153 THR A CA 1
ATOM 1219 C C . THR A 1 153 ? -4.098 -3.385 22.078 1 93.94 153 THR A C 1
ATOM 1221 O O . THR A 1 153 ? -3.799 -4.438 22.641 1 93.94 153 THR A O 1
ATOM 1224 N N . ALA A 1 154 ? -4.898 -3.418 21.094 1 95 154 ALA A N 1
ATOM 1225 C CA . ALA A 1 154 ? -5.719 -4.586 20.781 1 95 154 ALA A CA 1
ATOM 1226 C C . ALA A 1 154 ? -5.059 -5.457 19.719 1 95 154 ALA A C 1
ATOM 1228 O O . ALA A 1 154 ? -5.578 -6.52 19.375 1 95 154 ALA A O 1
ATOM 1229 N N . PHE A 1 155 ? -3.855 -5.137 19.328 1 96.88 155 PHE A N 1
ATOM 1230 C CA . PHE A 1 155 ? -3.373 -5.723 18.078 1 96.88 155 PHE A CA 1
ATOM 1231 C C . PHE A 1 155 ? -2.051 -6.449 18.297 1 96.88 155 PHE A C 1
ATOM 1233 O O . PHE A 1 155 ? -1.335 -6.75 17.344 1 96.88 155 PHE A O 1
ATOM 1240 N N . GLY A 1 156 ? -1.696 -6.738 19.5 1 95.19 156 GLY A N 1
ATOM 1241 C CA . GLY A 1 156 ? -0.459 -7.434 19.828 1 95.19 156 GLY A CA 1
ATOM 1242 C C . GLY A 1 156 ? -0.51 -8.914 19.516 1 95.19 156 GLY A C 1
ATOM 1243 O O . GLY A 1 156 ? -1.585 -9.469 19.281 1 95.19 156 GLY A O 1
ATOM 1244 N N . PRO A 1 157 ? 0.63 -9.641 19.734 1 97.19 157 PRO A N 1
ATOM 1245 C CA . PRO A 1 157 ? 1.924 -9.023 20.031 1 97.19 157 PRO A CA 1
ATOM 1246 C C . PRO A 1 157 ? 2.479 -8.203 18.875 1 97.19 157 PRO A C 1
ATOM 1248 O O . PRO A 1 157 ? 2.48 -8.664 17.734 1 97.19 157 PRO A O 1
ATOM 1251 N N . LEU A 1 158 ? 2.916 -7.016 19.172 1 97.69 158 LEU A N 1
ATOM 1252 C CA . LEU A 1 158 ? 3.572 -6.141 18.203 1 97.69 158 LEU A CA 1
ATOM 1253 C C . LEU A 1 158 ? 5.09 -6.25 18.312 1 97.69 158 LEU A C 1
ATOM 1255 O O . LEU A 1 158 ? 5.602 -7.008 19.141 1 97.69 158 LEU A O 1
ATOM 1259 N N . ILE A 1 159 ? 5.777 -5.625 17.391 1 97.31 159 ILE A N 1
ATOM 1260 C CA . ILE A 1 159 ? 7.234 -5.676 17.469 1 97.31 159 ILE A CA 1
ATOM 1261 C C . ILE A 1 159 ? 7.695 -5.043 18.781 1 97.31 159 ILE A C 1
ATOM 1263 O O . ILE A 1 159 ? 7.02 -4.172 19.328 1 97.31 159 ILE A O 1
ATOM 1267 N N . THR A 1 160 ? 8.844 -5.445 19.266 1 96.5 160 THR A N 1
ATOM 1268 C CA . THR A 1 160 ? 9.375 -4.93 20.531 1 96.5 160 THR A CA 1
ATOM 1269 C C . THR A 1 160 ? 10.57 -4.016 20.281 1 96.5 160 THR A C 1
ATOM 1271 O O . THR A 1 160 ? 11.039 -3.898 19.141 1 96.5 160 THR A O 1
ATOM 1274 N N . GLY A 1 161 ? 10.945 -3.299 21.219 1 97.31 161 GLY A N 1
ATOM 1275 C CA . GLY A 1 161 ? 12.141 -2.469 21.125 1 97.31 161 GLY A CA 1
ATOM 1276 C C . GLY A 1 161 ? 11.844 -1.061 20.641 1 97.31 161 GLY A C 1
ATOM 1277 O O . GLY A 1 161 ? 12.742 -0.356 20.172 1 97.31 161 GLY A O 1
ATOM 1278 N N . VAL A 1 162 ? 10.664 -0.608 20.656 1 98.56 162 VAL A N 1
ATOM 1279 C CA . VAL A 1 162 ? 10.312 0.756 20.281 1 98.56 162 VAL A CA 1
ATOM 1280 C C . VAL A 1 162 ? 10.094 1.599 21.531 1 98.56 162 VAL A C 1
ATOM 1282 O O . VAL A 1 162 ? 9.352 1.198 22.438 1 98.56 162 VAL A O 1
ATOM 1285 N N . LYS A 1 163 ? 10.773 2.701 21.609 1 98.69 163 LYS A N 1
ATOM 1286 C CA . LYS A 1 163 ? 10.664 3.66 22.719 1 98.69 163 LYS A CA 1
ATOM 1287 C C . LYS A 1 163 ? 10.172 5.016 22.219 1 98.69 163 LYS A C 1
ATOM 1289 O O . LYS A 1 163 ? 10.344 5.348 21.031 1 98.69 163 LYS A O 1
ATOM 1294 N N . TYR A 1 164 ? 9.57 5.809 23.156 1 98.75 164 TYR A N 1
ATOM 1295 C CA . TYR A 1 164 ? 8.922 7.039 22.719 1 98.75 164 TYR A CA 1
ATOM 1296 C C . TYR A 1 164 ? 9.438 8.234 23.516 1 98.75 164 TYR A C 1
ATOM 1298 O O . TYR A 1 164 ? 9.352 8.25 24.75 1 98.75 164 TYR A O 1
ATOM 1306 N N . GLY A 1 165 ? 9.992 9.188 22.812 1 98.88 165 GLY A N 1
ATOM 1307 C CA . GLY A 1 165 ? 10.32 10.484 23.391 1 98.88 165 GLY A CA 1
ATOM 1308 C C . GLY A 1 165 ? 9.266 11.539 23.109 1 98.88 165 GLY A C 1
ATOM 1309 O O . GLY A 1 165 ? 8.211 11.242 22.562 1 98.88 165 GLY A O 1
ATOM 1310 N N . ASP A 1 166 ? 9.539 12.781 23.531 1 98.69 166 ASP A N 1
ATOM 1311 C CA . ASP A 1 166 ? 8.594 13.875 23.359 1 98.69 166 ASP A CA 1
ATOM 1312 C C . ASP A 1 166 ? 9.117 14.898 22.344 1 98.69 166 ASP A C 1
ATOM 1314 O O . ASP A 1 166 ? 10.305 15.227 22.344 1 98.69 166 ASP A O 1
ATOM 1318 N N . ILE A 1 167 ? 8.25 15.297 21.453 1 98.5 167 ILE A N 1
ATOM 1319 C CA . ILE A 1 167 ? 8.602 16.297 20.453 1 98.5 167 ILE A CA 1
ATOM 1320 C C . ILE A 1 167 ? 9.109 17.562 21.156 1 98.5 167 ILE A C 1
ATOM 1322 O O . ILE A 1 167 ? 8.57 17.969 22.188 1 98.5 167 ILE A O 1
ATOM 1326 N N . ASN A 1 168 ? 10.242 18.141 20.641 1 98.62 168 ASN A N 1
ATOM 1327 C CA . ASN A 1 168 ? 10.859 19.391 21.062 1 98.62 168 ASN A CA 1
ATOM 1328 C C . ASN A 1 168 ? 11.43 19.266 22.484 1 98.62 168 ASN A C 1
ATOM 1330 O O . ASN A 1 168 ? 11.672 20.281 23.141 1 98.62 168 ASN A O 1
ATOM 1334 N N . ASP A 1 169 ? 11.547 18.094 23.016 1 98.81 169 ASP A N 1
ATOM 1335 C CA . ASP A 1 169 ? 12.266 17.75 24.234 1 98.81 169 ASP A CA 1
ATOM 1336 C C . ASP A 1 169 ? 13.422 16.812 23.938 1 98.81 169 ASP A C 1
ATOM 1338 O O . ASP A 1 169 ? 13.312 15.602 24.141 1 98.81 169 ASP A O 1
ATOM 1342 N N . LEU A 1 170 ? 14.547 17.422 23.625 1 98.81 170 LEU A N 1
ATOM 1343 C CA . LEU A 1 170 ? 15.703 16.672 23.172 1 98.81 170 LEU A CA 1
ATOM 1344 C C . LEU A 1 170 ? 16.188 15.711 24.25 1 98.81 170 LEU A C 1
ATOM 1346 O O . LEU A 1 170 ? 16.656 14.609 23.953 1 98.81 170 LEU A O 1
ATOM 1350 N N . ASP A 1 171 ? 16.109 16.094 25.484 1 98.75 171 ASP A N 1
ATOM 1351 C CA . ASP A 1 171 ? 16.562 15.266 26.609 1 98.75 171 ASP A CA 1
ATOM 1352 C C . ASP A 1 171 ? 15.742 13.977 26.719 1 98.75 171 ASP A C 1
ATOM 1354 O O . ASP A 1 171 ? 16.281 12.922 27.047 1 98.75 171 ASP A O 1
ATOM 1358 N N . SER A 1 172 ? 14.477 14.109 26.453 1 98.81 172 SER A N 1
ATOM 1359 C CA . SER A 1 172 ? 13.602 12.945 26.516 1 98.81 172 SER A CA 1
ATOM 1360 C C . SER A 1 172 ? 14 11.891 25.484 1 98.81 172 SER A C 1
ATOM 1362 O O . SER A 1 172 ? 13.82 10.695 25.719 1 98.81 172 SER A O 1
ATOM 1364 N N . VAL A 1 173 ? 14.57 12.297 24.391 1 98.88 173 VAL A N 1
ATOM 1365 C CA . VAL A 1 173 ? 15.031 11.391 23.344 1 98.88 173 VAL A CA 1
ATOM 1366 C C . VAL A 1 173 ? 16.422 10.859 23.688 1 98.88 173 VAL A C 1
ATOM 1368 O O . VAL A 1 173 ? 16.672 9.656 23.594 1 98.88 173 VAL A O 1
ATOM 1371 N N . ALA A 1 174 ? 17.266 11.734 24.094 1 98.88 174 ALA A N 1
ATOM 1372 C CA . ALA A 1 174 ? 18.641 11.375 24.406 1 98.88 174 ALA A CA 1
ATOM 1373 C C . ALA A 1 174 ? 18.719 10.289 25.469 1 98.88 174 ALA A C 1
ATOM 1375 O O . ALA A 1 174 ? 19.562 9.398 25.406 1 98.88 174 ALA A O 1
ATOM 1376 N N . LYS A 1 175 ? 17.828 10.32 26.422 1 98.75 175 LYS A N 1
ATOM 1377 C CA . LYS A 1 175 ? 17.828 9.391 27.547 1 98.75 175 LYS A CA 1
ATOM 1378 C C . LYS A 1 175 ? 17.438 7.984 27.109 1 98.75 175 LYS A C 1
ATOM 1380 O O . LYS A 1 175 ? 17.703 7.008 27.812 1 98.75 175 LYS A O 1
ATOM 1385 N N . LEU A 1 176 ? 16.844 7.91 25.969 1 98.88 176 LEU A N 1
ATOM 1386 C CA . LEU A 1 176 ? 16.344 6.621 25.5 1 98.88 176 LEU A CA 1
ATOM 1387 C C . LEU A 1 176 ? 17.406 5.887 24.688 1 98.88 176 LEU A C 1
ATOM 1389 O O . LEU A 1 176 ? 17.266 4.691 24.422 1 98.88 176 LEU A O 1
ATOM 1393 N N . ILE A 1 177 ? 18.484 6.539 24.297 1 98.88 177 ILE A N 1
ATOM 1394 C CA . ILE A 1 177 ? 19.5 5.965 23.422 1 98.88 177 ILE A CA 1
ATOM 1395 C C . ILE A 1 177 ? 20.281 4.895 24.172 1 98.88 177 ILE A C 1
ATOM 1397 O O . ILE A 1 177 ? 20.719 5.113 25.312 1 98.88 177 ILE A O 1
ATOM 1401 N N . THR A 1 178 ? 20.406 3.756 23.625 1 98.62 178 THR A N 1
ATOM 1402 C CA . THR A 1 178 ? 21.25 2.652 24.078 1 98.62 178 THR A CA 1
ATOM 1403 C C . THR A 1 178 ? 22.172 2.176 22.953 1 98.62 178 THR A C 1
ATOM 1405 O O . THR A 1 178 ? 22.047 2.619 21.812 1 98.62 178 THR A O 1
ATOM 1408 N N . PRO A 1 179 ? 23.078 1.254 23.266 1 97.94 179 PRO A N 1
ATOM 1409 C CA . PRO A 1 179 ? 23.922 0.7 22.203 1 97.94 179 PRO A CA 1
ATOM 1410 C C . PRO A 1 179 ? 23.141 -0.067 21.141 1 97.94 179 PRO A C 1
ATOM 1412 O O . PRO A 1 179 ? 23.672 -0.37 20.078 1 97.94 179 PRO A O 1
ATOM 1415 N N . ARG A 1 180 ? 21.891 -0.335 21.406 1 98.19 180 ARG A N 1
ATOM 1416 C CA . ARG A 1 180 ? 21.062 -1.108 20.484 1 98.19 180 ARG A CA 1
ATOM 1417 C C . ARG A 1 180 ? 20.188 -0.193 19.625 1 98.19 180 ARG A C 1
ATOM 1419 O O . ARG A 1 180 ? 19.469 -0.661 18.734 1 98.19 180 ARG A O 1
ATOM 1426 N N . THR A 1 181 ? 20.234 1.096 19.859 1 98.88 181 THR A N 1
ATOM 1427 C CA . THR A 1 181 ? 19.391 2.02 19.094 1 98.88 181 THR A CA 1
ATOM 1428 C C . THR A 1 181 ? 19.844 2.086 17.641 1 98.88 181 THR A C 1
ATOM 1430 O O . THR A 1 181 ? 20.938 2.541 17.344 1 98.88 181 THR A O 1
ATOM 1433 N N . ALA A 1 182 ? 18.938 1.654 16.766 1 98.81 182 ALA A N 1
ATOM 1434 C CA . ALA A 1 182 ? 19.25 1.602 15.344 1 98.81 182 ALA A CA 1
ATOM 1435 C C . ALA A 1 182 ? 18.812 2.881 14.641 1 98.81 182 ALA A C 1
ATOM 1437 O O . ALA A 1 182 ? 19.453 3.328 13.688 1 98.81 182 ALA A O 1
ATOM 1438 N N . ALA A 1 183 ? 17.703 3.451 15.094 1 98.94 183 ALA A N 1
ATOM 1439 C CA . ALA A 1 183 ? 17.172 4.59 14.352 1 98.94 183 ALA A CA 1
ATOM 1440 C C . ALA A 1 183 ? 16.297 5.465 15.258 1 98.94 183 ALA A C 1
ATOM 1442 O O . ALA A 1 183 ? 15.789 5 16.281 1 98.94 183 ALA A O 1
ATOM 1443 N N . ILE A 1 184 ? 16.203 6.688 14.945 1 99 184 ILE A N 1
ATOM 1444 C CA . ILE A 1 184 ? 15.211 7.641 15.43 1 99 184 ILE A CA 1
ATOM 1445 C C . ILE A 1 184 ? 14.32 8.094 14.281 1 99 184 ILE A C 1
ATOM 1447 O O . ILE A 1 184 ? 14.812 8.57 13.25 1 99 184 ILE A O 1
ATOM 1451 N N . ILE A 1 185 ? 13.031 7.902 14.414 1 98.94 185 ILE A N 1
ATOM 1452 C CA . ILE A 1 185 ? 12.078 8.297 13.383 1 98.94 185 ILE A CA 1
ATOM 1453 C C . ILE A 1 185 ? 11.172 9.398 13.914 1 98.94 185 ILE A C 1
ATOM 1455 O O . ILE A 1 185 ? 10.719 9.352 15.062 1 98.94 185 ILE A O 1
ATOM 1459 N N . LEU A 1 186 ? 10.898 10.391 13.094 1 98.94 186 LEU A N 1
ATOM 1460 C CA . LEU A 1 186 ? 10 11.469 13.508 1 98.94 186 LEU A CA 1
ATOM 1461 C C . LEU A 1 186 ? 9.469 12.234 12.305 1 98.94 186 LEU A C 1
ATOM 1463 O O . LEU A 1 186 ? 10.016 12.125 11.203 1 98.94 186 LEU A O 1
ATOM 1467 N N . GLU A 1 187 ? 8.391 12.922 12.484 1 98.81 187 GLU A N 1
ATOM 1468 C CA . GLU A 1 187 ? 7.84 13.891 11.539 1 98.81 187 GLU A CA 1
ATOM 1469 C C . GLU A 1 187 ? 8.367 15.297 11.812 1 98.81 187 GLU A C 1
ATOM 1471 O O . GLU A 1 187 ? 8.242 15.805 12.93 1 98.81 187 GLU A O 1
ATOM 1476 N N . PRO A 1 188 ? 8.852 15.953 10.75 1 98.88 188 PRO A N 1
ATOM 1477 C CA . PRO A 1 188 ? 9.203 17.359 10.984 1 98.88 188 PRO A CA 1
ATOM 1478 C C . PRO A 1 188 ? 8.016 18.188 11.453 1 98.88 188 PRO A C 1
ATOM 1480 O O . PRO A 1 188 ? 8.18 19.125 12.25 1 98.88 188 PRO A O 1
ATOM 1483 N N . VAL A 1 189 ? 6.879 17.938 10.914 1 98.69 189 VAL A N 1
ATOM 1484 C CA . VAL A 1 189 ? 5.598 18.453 11.375 1 98.69 189 VAL A CA 1
ATOM 1485 C C . VAL A 1 189 ? 4.637 17.297 11.656 1 98.69 189 VAL A C 1
ATOM 1487 O O . VAL A 1 189 ? 4.254 16.578 10.734 1 98.69 189 VAL A O 1
ATOM 1490 N N . GLN A 1 190 ? 4.316 17.109 12.938 1 98 190 GLN A N 1
ATOM 1491 C CA . GLN A 1 190 ? 3.344 16.062 13.25 1 98 190 GLN A CA 1
ATOM 1492 C C . GLN A 1 190 ? 1.965 16.422 12.695 1 98 190 GLN A C 1
ATOM 1494 O O . GLN A 1 190 ? 1.381 17.438 13.078 1 98 190 GLN A O 1
ATOM 1499 N N . GLY A 1 191 ? 1.419 15.648 11.828 1 95.88 191 GLY A N 1
ATOM 1500 C CA . GLY A 1 191 ? 0.122 15.914 11.219 1 95.88 191 GLY A CA 1
ATOM 1501 C C . GLY A 1 191 ? -1.041 15.516 12.109 1 95.88 191 GLY A C 1
ATOM 1502 O O . GLY A 1 191 ? -1.581 16.359 12.844 1 95.88 191 GLY A O 1
ATOM 1503 N N . GLU A 1 192 ? -1.248 14.219 12.211 1 91.5 192 GLU A N 1
ATOM 1504 C CA . GLU A 1 192 ? -2.35 13.664 12.992 1 91.5 192 GLU A CA 1
ATOM 1505 C C . GLU A 1 192 ? -2.213 14.023 14.469 1 91.5 192 GLU A C 1
ATOM 1507 O O . GLU A 1 192 ? -3.215 14.164 15.172 1 91.5 192 GLU A O 1
ATOM 1512 N N . GLY A 1 193 ? -1.024 14.234 14.875 1 92.12 193 GLY A N 1
ATOM 1513 C CA . GLY A 1 193 ? -0.744 14.477 16.281 1 92.12 193 GLY A CA 1
ATOM 1514 C C . GLY A 1 193 ? -1.143 15.875 16.734 1 92.12 193 GLY A C 1
ATOM 1515 O O . GLY A 1 193 ? -1.139 16.172 17.938 1 92.12 193 GLY A O 1
ATOM 1516 N N . GLY A 1 194 ? -1.49 16.75 15.75 1 95.19 194 GLY A N 1
ATOM 1517 C CA . GLY A 1 194 ? -1.961 18.062 16.172 1 95.19 194 GLY A CA 1
ATOM 1518 C C . GLY A 1 194 ? -1.203 19.203 15.516 1 95.19 194 GLY A C 1
ATOM 1519 O O . GLY A 1 194 ? -1.144 20.312 16.062 1 95.19 194 GLY A O 1
ATOM 1520 N N . ILE A 1 195 ? -0.529 18.875 14.453 1 97.88 195 ILE A N 1
ATOM 1521 C CA . ILE A 1 195 ? 0.222 19.859 13.672 1 97.88 195 ILE A CA 1
ATOM 1522 C C . ILE A 1 195 ? 1.307 20.484 14.539 1 97.88 195 ILE A C 1
ATOM 1524 O O . ILE A 1 195 ? 1.483 21.703 14.531 1 97.88 195 ILE A O 1
ATOM 1528 N N . HIS A 1 196 ? 1.956 19.688 15.32 1 97.88 196 HIS A N 1
ATOM 1529 C CA . HIS A 1 196 ? 3.09 20.172 16.109 1 97.88 196 HIS A CA 1
ATOM 1530 C C . HIS A 1 196 ? 4.355 20.25 15.258 1 97.88 196 HIS A C 1
ATOM 1532 O O . HIS A 1 196 ? 4.773 19.25 14.672 1 97.88 196 HIS A O 1
ATOM 1538 N N . VAL A 1 197 ? 4.984 21.391 15.242 1 98.44 197 VAL A N 1
ATOM 1539 C CA . VAL A 1 197 ? 6.168 21.641 14.43 1 98.44 197 VAL A CA 1
ATOM 1540 C C . VAL A 1 197 ? 7.426 21.406 15.266 1 98.44 197 VAL A C 1
ATOM 1542 O O . VAL A 1 197 ? 7.535 21.922 16.375 1 98.44 197 VAL A O 1
ATOM 1545 N N . CYS A 1 198 ? 8.336 20.609 14.773 1 98.75 198 CYS A N 1
ATOM 1546 C CA . CYS A 1 198 ? 9.633 20.5 15.422 1 98.75 198 CYS A CA 1
ATOM 1547 C C . CYS A 1 198 ? 10.367 21.844 15.383 1 98.75 198 CYS A C 1
ATOM 1549 O O . CYS A 1 198 ? 10.336 22.547 14.375 1 98.75 198 CYS A O 1
ATOM 1551 N N . THR A 1 199 ? 10.992 22.188 16.5 1 98.75 199 THR A N 1
ATOM 1552 C CA . THR A 1 199 ? 11.789 23.406 16.516 1 98.75 199 THR A CA 1
ATOM 1553 C C . THR A 1 199 ? 13.125 23.188 15.82 1 98.75 199 THR A C 1
ATOM 1555 O O . THR A 1 199 ? 13.555 22.047 15.641 1 98.75 199 THR A O 1
ATOM 1558 N N . GLN A 1 200 ? 13.711 24.281 15.383 1 98.62 200 GLN A N 1
ATOM 1559 C CA . GLN A 1 200 ? 15.039 24.234 14.781 1 98.62 200 GLN A CA 1
ATOM 1560 C C . GLN A 1 200 ? 16.031 23.531 15.711 1 98.62 200 GLN A C 1
ATOM 1562 O O . GLN A 1 200 ? 16.812 22.688 15.281 1 98.62 200 GLN A O 1
ATOM 1567 N N . GLU A 1 201 ? 16.016 23.891 17 1 98.69 201 GLU A N 1
ATOM 1568 C CA . GLU A 1 201 ? 16.938 23.344 18 1 98.69 201 GLU A CA 1
ATOM 1569 C C . GLU A 1 201 ? 16.734 21.844 18.156 1 98.69 201 GLU A C 1
ATOM 1571 O O . GLU A 1 201 ? 17.703 21.094 18.25 1 98.69 201 GLU A O 1
ATOM 1576 N N . PHE A 1 202 ? 15.578 21.422 18.219 1 98.81 202 PHE A N 1
ATOM 1577 C CA . PHE A 1 202 ? 15.25 20.016 18.391 1 98.81 202 PHE A CA 1
ATOM 1578 C C . PHE A 1 202 ? 15.742 19.188 17.203 1 98.81 202 PHE A C 1
ATOM 1580 O O . PHE A 1 202 ? 16.422 18.172 17.391 1 98.81 202 PHE A O 1
ATOM 1587 N N . MET A 1 203 ? 15.477 19.656 15.945 1 98.94 203 MET A N 1
ATOM 1588 C CA . MET A 1 203 ? 15.844 18.922 14.734 1 98.94 203 MET A CA 1
ATOM 1589 C C . MET A 1 203 ? 17.359 18.844 14.586 1 98.94 203 MET A C 1
ATOM 1591 O O . MET A 1 203 ? 17.906 17.781 14.273 1 98.94 203 MET A O 1
ATOM 1595 N N . LYS A 1 204 ? 18 19.953 14.797 1 98.81 204 LYS A N 1
ATOM 1596 C CA . LYS A 1 204 ? 19.453 19.953 14.758 1 98.81 204 LYS A CA 1
ATOM 1597 C C . LYS A 1 204 ? 20.031 19.062 15.852 1 98.81 204 LYS A C 1
ATOM 1599 O O . LYS A 1 204 ? 21.031 18.359 15.625 1 98.81 204 LYS A O 1
ATOM 1604 N N . GLY A 1 205 ? 19.406 19.109 17 1 98.88 205 GLY A N 1
ATOM 1605 C CA . GLY A 1 205 ? 19.812 18.25 18.109 1 98.88 205 GLY A CA 1
ATOM 1606 C C . GLY A 1 205 ? 19.688 16.781 17.797 1 98.88 205 GLY A C 1
ATOM 1607 O O . GLY A 1 205 ? 20.562 15.984 18.109 1 98.88 205 GLY A O 1
ATOM 1608 N N . ILE A 1 206 ? 18.562 16.359 17.219 1 98.94 206 ILE A N 1
ATOM 1609 C CA . ILE A 1 206 ? 18.359 14.977 16.828 1 98.94 206 ILE A CA 1
ATOM 1610 C C . ILE A 1 206 ? 19.438 14.547 15.836 1 98.94 206 ILE A C 1
ATOM 1612 O O . ILE A 1 206 ? 20 13.461 15.953 1 98.94 206 ILE A O 1
ATOM 1616 N N . ARG A 1 207 ? 19.688 15.398 14.789 1 98.88 207 ARG A N 1
ATOM 1617 C CA . ARG A 1 207 ? 20.719 15.086 13.805 1 98.88 207 ARG A CA 1
ATOM 1618 C C . ARG A 1 207 ? 22.078 14.867 14.484 1 98.88 207 ARG A C 1
ATOM 1620 O O . ARG A 1 207 ? 22.797 13.938 14.133 1 98.88 207 ARG A O 1
ATOM 1627 N N . GLN A 1 208 ? 22.391 15.742 15.422 1 98.81 208 GLN A N 1
ATOM 1628 C CA . GLN A 1 208 ? 23.656 15.625 16.141 1 98.81 208 GLN A CA 1
ATOM 1629 C C . GLN A 1 208 ? 23.719 14.336 16.953 1 98.81 208 GLN A C 1
ATOM 1631 O O . GLN A 1 208 ? 24.75 13.672 17 1 98.81 208 GLN A O 1
ATOM 1636 N N . LEU A 1 209 ? 22.625 14.023 17.672 1 98.88 209 LEU A N 1
ATOM 1637 C CA . LEU A 1 209 ? 22.562 12.766 18.422 1 98.88 209 LEU A CA 1
ATOM 1638 C C . LEU A 1 209 ? 22.797 11.578 17.5 1 98.88 209 LEU A C 1
ATOM 1640 O O . LEU A 1 209 ? 23.547 10.656 17.844 1 98.88 209 LEU A O 1
ATOM 1644 N N . CYS A 1 210 ? 22.156 11.602 16.344 1 98.88 210 CYS A N 1
ATOM 1645 C CA . CYS A 1 210 ? 22.297 10.508 15.398 1 98.88 210 CYS A CA 1
ATOM 1646 C C . CYS A 1 210 ? 23.734 10.375 14.914 1 98.88 210 CYS A C 1
ATOM 1648 O O . CYS A 1 210 ? 24.266 9.266 14.82 1 98.88 210 CYS A O 1
ATOM 1650 N N . ASP A 1 211 ? 24.406 11.516 14.602 1 98.62 211 ASP A N 1
ATOM 1651 C CA . ASP A 1 211 ? 25.797 11.492 14.172 1 98.62 211 ASP A CA 1
ATOM 1652 C C . ASP A 1 211 ? 26.703 10.961 15.273 1 98.62 211 ASP A C 1
ATOM 1654 O O . ASP A 1 211 ? 27.578 10.125 15.016 1 98.62 211 ASP A O 1
ATOM 1658 N N . LYS A 1 212 ? 26.469 11.461 16.438 1 98.5 212 LYS A N 1
ATOM 1659 C CA . LYS A 1 212 ? 27.328 11.117 17.578 1 98.5 212 LYS A CA 1
ATOM 1660 C C . LYS A 1 212 ? 27.25 9.625 17.891 1 98.5 212 LYS A C 1
ATOM 1662 O O . LYS A 1 212 ? 28.25 9.008 18.234 1 98.5 212 LYS A O 1
ATOM 1667 N N . HIS A 1 213 ? 26.078 9.023 17.797 1 98.44 213 HIS A N 1
ATOM 1668 C CA . HIS A 1 213 ? 25.859 7.656 18.266 1 98.44 213 HIS A CA 1
ATOM 1669 C C . HIS A 1 213 ? 25.719 6.688 17.094 1 98.44 213 HIS A C 1
ATOM 1671 O O . HIS A 1 213 ? 25.406 5.508 17.297 1 98.44 213 HIS A O 1
ATOM 1677 N N . GLU A 1 214 ? 25.891 7.172 15.859 1 97.81 214 GLU A N 1
ATOM 1678 C CA . GLU A 1 214 ? 25.781 6.367 14.641 1 97.81 214 GLU A CA 1
ATOM 1679 C C . GLU A 1 214 ? 24.391 5.73 14.539 1 97.81 214 GLU A C 1
ATOM 1681 O O . GLU A 1 214 ? 24.281 4.52 14.328 1 97.81 214 GLU A O 1
ATOM 1686 N N . ILE A 1 215 ? 23.453 6.473 14.781 1 98.81 215 ILE A N 1
ATOM 1687 C CA . ILE A 1 215 ? 22.047 6.098 14.711 1 98.81 215 ILE A CA 1
ATOM 1688 C C . ILE A 1 215 ? 21.438 6.621 13.406 1 98.81 215 ILE A C 1
ATOM 1690 O O . ILE A 1 215 ? 21.734 7.742 12.984 1 98.81 215 ILE A O 1
ATOM 1694 N N . VAL A 1 216 ? 20.625 5.828 12.695 1 98.94 216 VAL A N 1
ATOM 1695 C CA . VAL A 1 216 ? 19.984 6.223 11.453 1 98.94 216 VAL A CA 1
ATOM 1696 C C . VAL A 1 216 ? 18.859 7.227 11.734 1 98.94 216 VAL A C 1
ATOM 1698 O O . VAL A 1 216 ? 17.969 6.957 12.547 1 98.94 216 VAL A O 1
ATOM 1701 N N . MET A 1 217 ? 18.906 8.398 11.156 1 98.94 217 MET A N 1
ATOM 1702 C CA . MET A 1 217 ? 17.828 9.367 11.25 1 98.94 217 MET A CA 1
ATOM 1703 C C . MET A 1 217 ? 16.797 9.148 10.141 1 98.94 217 MET A C 1
ATOM 1705 O O . MET A 1 217 ? 17.125 9.266 8.961 1 98.94 217 MET A O 1
ATOM 1709 N N . ILE A 1 218 ? 15.602 8.82 10.484 1 99 218 ILE A N 1
ATOM 1710 C CA . ILE A 1 218 ? 14.5 8.648 9.539 1 99 218 ILE A CA 1
ATOM 1711 C C . ILE A 1 218 ? 13.508 9.805 9.68 1 99 218 ILE A C 1
ATOM 1713 O O . ILE A 1 218 ? 12.93 10 10.75 1 99 218 ILE A O 1
ATOM 1717 N N . LEU A 1 219 ? 13.289 10.523 8.617 1 99 219 LEU A N 1
ATOM 1718 C CA . LEU A 1 219 ? 12.258 11.555 8.625 1 99 219 LEU A CA 1
ATOM 1719 C C . LEU A 1 219 ? 11.031 11.086 7.84 1 99 219 LEU A C 1
ATOM 1721 O O . LEU A 1 219 ? 11.141 10.688 6.68 1 99 219 LEU A O 1
ATOM 1725 N N . ASP A 1 220 ? 9.914 11.117 8.539 1 98.94 220 ASP A N 1
ATOM 1726 C CA . ASP A 1 220 ? 8.625 10.852 7.91 1 98.94 220 ASP A CA 1
ATOM 1727 C C . ASP A 1 220 ? 8.023 12.125 7.328 1 98.94 220 ASP A C 1
ATOM 1729 O O . ASP A 1 220 ? 7.398 12.914 8.047 1 98.94 220 ASP A O 1
ATOM 1733 N N . GLU A 1 221 ? 8.195 12.336 6.07 1 98.94 221 GLU A N 1
ATOM 1734 C CA . GLU A 1 221 ? 7.645 13.508 5.395 1 98.94 221 GLU A CA 1
ATOM 1735 C C . GLU A 1 221 ? 6.496 13.117 4.465 1 98.94 221 GLU A C 1
ATOM 1737 O O . GLU A 1 221 ? 6.285 13.758 3.432 1 98.94 221 GLU A O 1
ATOM 1742 N N . VAL A 1 222 ? 5.801 12.047 4.832 1 98.88 222 VAL A N 1
ATOM 1743 C CA . VAL A 1 222 ? 4.652 11.578 4.066 1 98.88 222 VAL A CA 1
ATOM 1744 C C . VAL A 1 222 ? 3.652 12.711 3.875 1 98.88 222 VAL A C 1
ATOM 1746 O O . VAL A 1 222 ? 3.133 12.914 2.773 1 98.88 222 VAL A O 1
ATOM 1749 N N . GLN A 1 223 ? 3.381 13.453 4.922 1 98.62 223 GLN A N 1
ATOM 1750 C CA . GLN A 1 223 ? 2.363 14.492 4.816 1 98.62 223 GLN A CA 1
ATOM 1751 C C . GLN A 1 223 ? 2.998 15.867 4.594 1 98.62 223 GLN A C 1
ATOM 1753 O O . GLN A 1 223 ? 2.479 16.672 3.826 1 98.62 223 GLN A O 1
ATOM 1758 N N . CYS A 1 224 ? 4.121 16.156 5.207 1 98.75 224 CYS A N 1
ATOM 1759 C CA . CYS A 1 224 ? 4.664 17.516 5.211 1 98.75 224 CYS A CA 1
ATOM 1760 C C . CYS A 1 224 ? 5.621 17.719 4.043 1 98.75 224 CYS A C 1
ATOM 1762 O O . CYS A 1 224 ? 6.047 18.844 3.775 1 98.75 224 CYS A O 1
ATOM 1764 N N . GLY A 1 225 ? 5.938 16.656 3.262 1 98.69 225 GLY A N 1
ATOM 1765 C CA . GLY A 1 225 ? 6.895 16.766 2.172 1 98.69 225 GLY A CA 1
ATOM 1766 C C . GLY A 1 225 ? 6.254 17.172 0.854 1 98.69 225 GLY A C 1
ATOM 1767 O O . GLY A 1 225 ? 5.117 17.641 0.831 1 98.69 225 GLY A O 1
ATOM 1768 N N . MET A 1 226 ? 7.059 17.125 -0.159 1 98.81 226 MET A N 1
ATOM 1769 C CA . MET A 1 226 ? 6.633 17.328 -1.542 1 98.81 226 MET A CA 1
ATOM 1770 C C . MET A 1 226 ? 6.047 18.719 -1.741 1 98.81 226 MET A C 1
ATOM 1772 O O . MET A 1 226 ? 5.082 18.891 -2.49 1 98.81 226 MET A O 1
ATOM 1776 N N . GLY A 1 227 ? 6.488 19.703 -1.013 1 98.75 227 GLY A N 1
ATOM 1777 C CA . GLY A 1 227 ? 6.113 21.078 -1.263 1 98.75 227 GLY A CA 1
ATOM 1778 C C . GLY A 1 227 ? 5.055 21.594 -0.305 1 98.75 227 GLY A C 1
ATOM 1779 O O . GLY A 1 227 ? 4.777 22.797 -0.263 1 98.75 227 GLY A O 1
ATOM 1780 N N . ARG A 1 228 ? 4.465 20.75 0.536 1 98.81 228 ARG A N 1
ATOM 1781 C CA . ARG A 1 228 ? 3.344 21.047 1.418 1 98.81 228 ARG A CA 1
ATOM 1782 C C . ARG A 1 228 ? 3.691 22.203 2.363 1 98.81 228 ARG A C 1
ATOM 1784 O O . ARG A 1 228 ? 2.861 23.078 2.615 1 98.81 228 ARG A O 1
ATOM 1791 N N . THR A 1 229 ? 4.977 22.25 2.811 1 98.56 229 THR A N 1
ATOM 1792 C CA . THR A 1 229 ? 5.375 23.234 3.816 1 98.56 229 THR A CA 1
ATOM 1793 C C . THR A 1 229 ? 6.086 24.422 3.166 1 98.56 229 THR A C 1
ATOM 1795 O O . THR A 1 229 ? 6.609 25.281 3.861 1 98.56 229 THR A O 1
ATOM 1798 N N . GLY A 1 230 ? 6.145 24.422 1.844 1 97.81 230 GLY A N 1
ATOM 1799 C CA . GLY A 1 230 ? 6.742 25.562 1.151 1 97.81 230 GLY A CA 1
ATOM 1800 C C . GLY A 1 230 ? 8.047 25.219 0.453 1 97.81 230 GLY A C 1
ATOM 1801 O O . GLY A 1 230 ? 8.422 25.859 -0.527 1 97.81 230 GLY A O 1
ATOM 1802 N N . THR A 1 231 ? 8.789 24.297 0.959 1 98.38 231 THR A N 1
ATOM 1803 C CA . THR A 1 231 ? 9.969 23.734 0.302 1 98.38 231 THR A CA 1
ATOM 1804 C C . THR A 1 231 ? 9.695 22.312 -0.163 1 98.38 231 THR A C 1
ATOM 1806 O O . THR A 1 231 ? 8.805 21.641 0.359 1 98.38 231 THR A O 1
ATOM 1809 N N . ILE A 1 232 ? 10.43 21.812 -1.167 1 98.81 232 ILE A N 1
ATOM 1810 C CA . ILE A 1 232 ? 10.172 20.5 -1.741 1 98.81 232 ILE A CA 1
ATOM 1811 C C . ILE A 1 232 ? 10.281 19.438 -0.654 1 98.81 232 ILE A C 1
ATOM 1813 O O . ILE A 1 232 ? 9.477 18.5 -0.616 1 98.81 232 ILE A O 1
ATOM 1817 N N . MET A 1 233 ? 11.312 19.547 0.172 1 98.88 233 MET A N 1
ATOM 1818 C CA . MET A 1 233 ? 11.414 18.781 1.41 1 98.88 233 MET A CA 1
ATOM 1819 C C . MET A 1 233 ? 11.398 19.703 2.625 1 98.88 233 MET A C 1
ATOM 1821 O O . MET A 1 233 ? 12.016 20.766 2.605 1 98.88 233 MET A O 1
ATOM 1825 N N . THR A 1 234 ? 10.734 19.281 3.645 1 98.88 234 THR A N 1
ATOM 1826 C CA . THR A 1 234 ? 10.609 20.094 4.848 1 98.88 234 THR A CA 1
ATOM 1827 C C . THR A 1 234 ? 11.945 20.203 5.578 1 98.88 234 THR A C 1
ATOM 1829 O O . THR A 1 234 ? 12.266 21.25 6.145 1 98.88 234 THR A O 1
ATOM 1832 N N . TYR A 1 235 ? 12.734 19.141 5.57 1 98.81 235 TYR A N 1
ATOM 1833 C CA . TYR A 1 235 ? 13.969 19.125 6.352 1 98.81 235 TYR A CA 1
ATOM 1834 C C . TYR A 1 235 ? 14.977 20.125 5.801 1 98.81 235 TYR A C 1
ATOM 1836 O O . TYR A 1 235 ? 15.945 20.484 6.477 1 98.81 235 TYR A O 1
ATOM 1844 N N . PHE A 1 236 ? 14.797 20.641 4.531 1 98.81 236 PHE A N 1
ATOM 1845 C CA . PHE A 1 236 ? 15.648 21.703 4.027 1 98.81 236 PHE A CA 1
ATOM 1846 C C . PHE A 1 236 ? 15.5 22.969 4.875 1 98.81 236 PHE A C 1
ATOM 1848 O O . PHE A 1 236 ? 16.438 23.75 5.008 1 98.81 236 PHE A O 1
ATOM 1855 N N . GLN A 1 237 ? 14.391 23.172 5.453 1 98.62 237 GLN A N 1
ATOM 1856 C CA . GLN A 1 237 ? 14.117 24.359 6.258 1 98.62 237 GLN A CA 1
ATOM 1857 C C . GLN A 1 237 ? 14.875 24.312 7.578 1 98.62 237 GLN A C 1
ATOM 1859 O O . GLN A 1 237 ? 14.992 25.328 8.273 1 98.62 237 GLN A O 1
ATOM 1864 N N . TYR A 1 238 ? 15.359 23.172 7.957 1 98.69 238 TYR A N 1
ATOM 1865 C CA . TYR A 1 238 ? 16.078 23 9.211 1 98.69 238 TYR A CA 1
ATOM 1866 C C . TYR A 1 238 ? 17.578 22.938 8.977 1 98.69 238 TYR A C 1
ATOM 1868 O O . TYR A 1 238 ? 18.359 22.906 9.93 1 98.69 238 TYR A O 1
ATOM 1876 N N . GLY A 1 239 ? 17.984 22.891 7.715 1 98.38 239 GLY A N 1
ATOM 1877 C CA . GLY A 1 239 ? 19.406 22.844 7.379 1 98.38 239 GLY A CA 1
ATOM 1878 C C . GLY A 1 239 ? 20.047 21.516 7.742 1 98.38 239 GLY A C 1
ATOM 1879 O O . GLY A 1 239 ? 21.219 21.484 8.117 1 98.38 239 GLY A O 1
ATOM 1880 N N . ILE A 1 240 ? 19.328 20.438 7.719 1 98.62 240 ILE A N 1
ATOM 1881 C CA . ILE A 1 240 ? 19.859 19.109 8.023 1 98.62 240 ILE A CA 1
ATOM 1882 C C . ILE A 1 240 ? 19.547 18.156 6.883 1 98.62 240 ILE A C 1
ATOM 1884 O O . ILE A 1 240 ? 18.719 18.469 6.012 1 98.62 240 ILE A O 1
ATOM 1888 N N . MET A 1 241 ? 20.219 17.016 6.867 1 98.81 241 MET A N 1
ATOM 1889 C CA . MET A 1 241 ? 19.922 15.906 5.965 1 98.81 241 MET A CA 1
ATOM 1890 C C . MET A 1 241 ? 19.609 14.633 6.746 1 98.81 241 MET A C 1
ATOM 1892 O O . MET A 1 241 ? 20.328 14.273 7.676 1 98.81 241 MET A O 1
ATOM 1896 N N . PRO A 1 242 ? 18.531 14 6.469 1 98.94 242 PRO A N 1
ATOM 1897 C CA . PRO A 1 242 ? 18.297 12.68 7.059 1 98.94 242 PRO A CA 1
ATOM 1898 C C . PRO A 1 242 ? 19.094 11.578 6.375 1 98.94 242 PRO A C 1
ATOM 1900 O O . PRO A 1 242 ? 19.734 11.812 5.344 1 98.94 242 PRO A O 1
ATOM 1903 N N . ASP A 1 243 ? 19.094 10.375 7.023 1 98.94 243 ASP A N 1
ATOM 1904 C CA . ASP A 1 243 ? 19.641 9.195 6.359 1 98.94 243 ASP A CA 1
ATOM 1905 C C . ASP A 1 243 ? 18.578 8.523 5.48 1 98.94 243 ASP A C 1
ATOM 1907 O O . ASP A 1 243 ? 18.922 7.895 4.473 1 98.94 243 ASP A O 1
ATOM 1911 N N . ILE A 1 244 ? 17.375 8.57 5.91 1 98.94 244 ILE A N 1
ATOM 1912 C CA . ILE A 1 244 ? 16.219 8.047 5.188 1 98.94 244 ILE A CA 1
ATOM 1913 C C . ILE A 1 244 ? 15.07 9.047 5.27 1 98.94 244 ILE A C 1
ATOM 1915 O O . ILE A 1 244 ? 14.82 9.633 6.324 1 98.94 244 ILE A O 1
ATOM 1919 N N . VAL A 1 245 ? 14.344 9.273 4.184 1 99 245 VAL A N 1
ATOM 1920 C CA . VAL A 1 245 ? 13.102 10.031 4.219 1 99 245 VAL A CA 1
ATOM 1921 C C . VAL A 1 245 ? 11.969 9.195 3.617 1 99 245 VAL A C 1
ATOM 1923 O O . VAL A 1 245 ? 12.172 8.5 2.619 1 99 245 VAL A O 1
ATOM 1926 N N . CYS A 1 246 ? 10.852 9.172 4.27 1 98.94 246 CYS A N 1
ATOM 1927 C CA . CYS A 1 246 ? 9.648 8.523 3.77 1 98.94 246 CYS A CA 1
ATOM 1928 C C . CYS A 1 246 ? 8.727 9.531 3.096 1 98.94 246 CYS A C 1
ATOM 1930 O O . CYS A 1 246 ? 8.5 10.625 3.623 1 98.94 246 CYS A O 1
ATOM 1932 N N . LEU A 1 247 ? 8.227 9.172 1.924 1 98.94 247 LEU A N 1
ATOM 1933 C CA . LEU A 1 247 ? 7.348 10.023 1.137 1 98.94 247 LEU A CA 1
ATOM 1934 C C . LEU A 1 247 ? 6.074 9.281 0.75 1 98.94 247 LEU A C 1
ATOM 1936 O O . LEU A 1 247 ? 6.086 8.062 0.586 1 98.94 247 LEU A O 1
ATOM 1940 N N . ALA A 1 248 ? 5.016 9.969 0.611 1 98.88 248 ALA A N 1
ATOM 1941 C CA . ALA A 1 248 ? 3.744 9.555 0.022 1 98.88 248 ALA A CA 1
ATOM 1942 C C . ALA A 1 248 ? 2.854 10.758 -0.273 1 98.88 248 ALA A C 1
ATOM 1944 O O . ALA A 1 248 ? 3.346 11.867 -0.472 1 98.88 248 ALA A O 1
ATOM 1945 N N . LYS A 1 249 ? 1.605 10.578 -0.447 1 98.69 249 LYS A N 1
ATOM 1946 C CA . LYS A 1 249 ? 0.598 11.617 -0.649 1 98.69 249 LYS A CA 1
ATOM 1947 C C . LYS A 1 249 ? 0.987 12.547 -1.795 1 98.69 249 LYS A C 1
ATOM 1949 O O . LYS A 1 249 ? 0.814 12.195 -2.967 1 98.69 249 LYS A O 1
ATOM 1954 N N . GLY A 1 250 ? 1.649 13.578 -1.53 1 98.75 250 GLY A N 1
ATOM 1955 C CA . GLY A 1 250 ? 1.996 14.578 -2.533 1 98.75 250 GLY A CA 1
ATOM 1956 C C . GLY A 1 250 ? 2.861 14.023 -3.648 1 98.75 250 GLY A C 1
ATOM 1957 O O . GLY A 1 250 ? 2.889 14.57 -4.75 1 98.75 250 GLY A O 1
ATOM 1958 N N . ILE A 1 251 ? 3.527 12.914 -3.445 1 98.88 251 ILE A N 1
ATOM 1959 C CA . ILE A 1 251 ? 4.457 12.359 -4.422 1 98.88 251 ILE A CA 1
ATOM 1960 C C . ILE A 1 251 ? 3.686 11.844 -5.633 1 98.88 251 ILE A C 1
ATOM 1962 O O . ILE A 1 251 ? 4.211 11.82 -6.75 1 98.88 251 ILE A O 1
ATOM 1966 N N . GLY A 1 252 ? 2.461 11.445 -5.484 1 98.56 252 GLY A N 1
ATOM 1967 C CA . GLY A 1 252 ? 1.652 10.875 -6.547 1 98.56 252 GLY A CA 1
ATOM 1968 C C . GLY A 1 252 ? 0.471 11.75 -6.934 1 98.56 252 GLY A C 1
ATOM 1969 O O . GLY A 1 252 ? -0.186 11.5 -7.945 1 98.56 252 GLY A O 1
ATOM 1970 N N . ALA A 1 253 ? 0.117 12.758 -6.07 1 98.31 253 ALA A N 1
ATOM 1971 C CA . ALA A 1 253 ? -0.947 13.727 -6.309 1 98.31 253 ALA A CA 1
ATOM 1972 C C . ALA A 1 253 ? -2.236 13.031 -6.738 1 98.31 253 ALA A C 1
ATOM 1974 O O . ALA A 1 253 ? -2.857 13.422 -7.73 1 98.31 253 ALA A O 1
ATOM 1975 N N . GLY A 1 254 ? -2.641 12.047 -6.023 1 97.69 254 GLY A N 1
ATOM 1976 C CA . GLY A 1 254 ? -3.869 11.328 -6.32 1 97.69 254 GLY A CA 1
ATOM 1977 C C . GLY A 1 254 ? -3.65 9.844 -6.551 1 97.69 254 GLY A C 1
ATOM 1978 O O . GLY A 1 254 ? -4.457 9.016 -6.121 1 97.69 254 GLY A O 1
ATOM 1979 N N . PHE A 1 255 ? -2.592 9.469 -7.273 1 98.31 255 PHE A N 1
ATOM 1980 C CA . PHE A 1 255 ? -2.264 8.062 -7.52 1 98.31 255 PHE A CA 1
ATOM 1981 C C . PHE A 1 255 ? -1.622 7.438 -6.289 1 98.31 255 PHE A C 1
ATOM 1983 O O . PHE A 1 255 ? -0.703 8.008 -5.699 1 98.31 255 PHE A O 1
ATOM 1990 N N . PRO A 1 256 ? -2.08 6.273 -5.863 1 98.38 256 PRO A N 1
ATOM 1991 C CA . PRO A 1 256 ? -1.519 5.645 -4.668 1 98.38 256 PRO A CA 1
ATOM 1992 C C . PRO A 1 256 ? -0.057 5.238 -4.844 1 98.38 256 PRO A C 1
ATOM 1994 O O . PRO A 1 256 ? 0.256 4.406 -5.699 1 98.38 256 PRO A O 1
ATOM 1997 N N . MET A 1 257 ? 0.839 5.824 -4.047 1 98.75 257 MET A N 1
ATOM 1998 C CA . MET A 1 257 ? 2.254 5.461 -4.07 1 98.75 257 MET A CA 1
ATOM 1999 C C . MET A 1 257 ? 2.988 6.066 -2.877 1 98.75 257 MET A C 1
ATOM 2001 O O . MET A 1 257 ? 2.434 6.902 -2.16 1 98.75 257 MET A O 1
ATOM 2005 N N . GLY A 1 258 ? 4.105 5.668 -2.596 1 98.81 258 GLY A N 1
ATOM 2006 C CA . GLY A 1 258 ? 5.078 6.195 -1.652 1 98.81 258 GLY A CA 1
ATOM 2007 C C . GLY A 1 258 ? 6.508 5.836 -2.01 1 98.81 258 GLY A C 1
ATOM 2008 O O . GLY A 1 258 ? 6.77 5.312 -3.094 1 98.81 258 GLY A O 1
ATOM 2009 N N . ALA A 1 259 ? 7.379 6.172 -1.158 1 98.94 259 ALA A N 1
ATOM 2010 C CA . ALA A 1 259 ? 8.789 5.836 -1.319 1 98.94 259 ALA A CA 1
ATOM 2011 C C . ALA A 1 259 ? 9.539 5.973 0.003 1 98.94 259 ALA A C 1
ATOM 2013 O O . ALA A 1 259 ? 9.148 6.754 0.871 1 98.94 259 ALA A O 1
ATOM 2014 N N . PHE A 1 260 ? 10.477 5.215 0.216 1 98.94 260 PHE A N 1
ATOM 2015 C CA . PHE A 1 260 ? 11.547 5.562 1.143 1 98.94 260 PHE A CA 1
ATOM 2016 C C . PHE A 1 260 ? 12.867 5.727 0.404 1 98.94 260 PHE A C 1
ATOM 2018 O O . PHE A 1 260 ? 13.18 4.953 -0.504 1 98.94 260 PHE A O 1
ATOM 2025 N N . VAL A 1 261 ? 13.5 6.801 0.678 1 98.94 261 VAL A N 1
ATOM 2026 C CA . VAL A 1 261 ? 14.711 7.254 -0.006 1 98.94 261 VAL A CA 1
ATOM 2027 C C . VAL A 1 261 ? 15.867 7.344 0.989 1 98.94 261 VAL A C 1
ATOM 2029 O O . VAL A 1 261 ? 15.695 7.844 2.104 1 98.94 261 VAL A O 1
ATOM 2032 N N . ALA A 1 262 ? 17.047 6.824 0.632 1 98.94 262 ALA A N 1
ATOM 2033 C CA . ALA A 1 262 ? 18.156 6.77 1.579 1 98.94 262 ALA A CA 1
ATOM 2034 C C . ALA A 1 262 ? 19.453 7.277 0.942 1 98.94 262 ALA A C 1
ATOM 2036 O O . ALA A 1 262 ? 19.562 7.305 -0.285 1 98.94 262 ALA A O 1
ATOM 2037 N N . ASN A 1 263 ? 20.375 7.77 1.782 1 98.81 263 ASN A N 1
ATOM 2038 C CA . ASN A 1 263 ? 21.734 7.961 1.284 1 98.81 263 ASN A CA 1
ATOM 2039 C C . ASN A 1 263 ? 22.406 6.633 0.958 1 98.81 263 ASN A C 1
ATOM 2041 O O . ASN A 1 263 ? 21.891 5.57 1.315 1 98.81 263 ASN A O 1
ATOM 2045 N N . LYS A 1 264 ? 23.469 6.707 0.268 1 98.19 264 LYS A N 1
ATOM 2046 C CA . LYS A 1 264 ? 24.109 5.516 -0.272 1 98.19 264 LYS A CA 1
ATOM 2047 C C . LYS A 1 264 ? 24.562 4.578 0.847 1 98.19 264 LYS A C 1
ATOM 2049 O O . LYS A 1 264 ? 24.391 3.361 0.75 1 98.19 264 LYS A O 1
ATOM 2054 N N . LYS A 1 265 ? 25.094 5.141 1.906 1 98.12 265 LYS A N 1
ATOM 2055 C CA . LYS A 1 265 ? 25.625 4.359 3.02 1 98.12 265 LYS A CA 1
ATOM 2056 C C . LYS A 1 265 ? 24.562 3.438 3.604 1 98.12 265 LYS A C 1
ATOM 2058 O O . LYS A 1 265 ? 24.797 2.242 3.787 1 98.12 265 LYS A O 1
ATOM 2063 N N . ILE A 1 266 ? 23.391 3.967 3.904 1 98.56 266 ILE A N 1
ATOM 2064 C CA . ILE A 1 266 ? 22.312 3.211 4.531 1 98.56 266 ILE A CA 1
ATOM 2065 C C . ILE A 1 266 ? 21.609 2.344 3.484 1 98.56 266 ILE A C 1
ATOM 2067 O O . ILE A 1 266 ? 21.328 1.172 3.734 1 98.56 266 ILE A O 1
ATOM 2071 N N . GLY A 1 267 ? 21.359 2.898 2.297 1 98.44 267 GLY A N 1
ATOM 2072 C CA . GLY A 1 267 ? 20.625 2.213 1.248 1 98.44 267 GLY A CA 1
ATOM 2073 C C . GLY A 1 267 ? 21.297 0.946 0.768 1 98.44 267 GLY A C 1
ATOM 2074 O O . GLY A 1 267 ? 20.641 -0.017 0.383 1 98.44 267 GLY A O 1
ATOM 2075 N N . ASP A 1 268 ? 22.609 0.876 0.82 1 97.81 268 ASP A N 1
ATOM 2076 C CA . ASP A 1 268 ? 23.391 -0.252 0.331 1 97.81 268 ASP A CA 1
ATOM 2077 C C . ASP A 1 268 ? 23.172 -1.49 1.197 1 97.81 268 ASP A C 1
ATOM 2079 O O . ASP A 1 268 ? 23.547 -2.6 0.809 1 97.81 268 ASP A O 1
ATOM 2083 N N . ALA A 1 269 ? 22.547 -1.3 2.316 1 97.69 269 ALA A N 1
ATOM 2084 C CA . ALA A 1 269 ? 22.297 -2.439 3.195 1 97.69 269 ALA A CA 1
ATOM 2085 C C . ALA A 1 269 ? 21.297 -3.41 2.574 1 97.69 269 ALA A C 1
ATOM 2087 O O . ALA A 1 269 ? 21.344 -4.613 2.83 1 97.69 269 ALA A O 1
ATOM 2088 N N . LEU A 1 270 ? 20.391 -2.916 1.78 1 97 270 LEU A N 1
ATOM 2089 C CA . LEU A 1 270 ? 19.406 -3.781 1.146 1 97 270 LEU A CA 1
ATOM 2090 C C . LEU A 1 270 ? 20.016 -4.531 -0.034 1 97 270 LEU A C 1
ATOM 2092 O O . LEU A 1 270 ? 20.719 -3.936 -0.855 1 97 270 LEU A O 1
ATOM 2096 N N . LYS A 1 271 ? 19.812 -5.773 -0.054 1 96.31 271 LYS A N 1
ATOM 2097 C CA . LYS A 1 271 ? 20.281 -6.66 -1.115 1 96.31 271 LYS A CA 1
ATOM 2098 C C . LYS A 1 271 ? 19.109 -7.371 -1.792 1 96.31 271 LYS A C 1
ATOM 2100 O O . LYS A 1 271 ? 18 -7.414 -1.25 1 96.31 271 LYS A O 1
ATOM 2105 N N . PRO A 1 272 ? 19.359 -7.875 -3.01 1 94.69 272 PRO A N 1
ATOM 2106 C CA . PRO A 1 272 ? 18.281 -8.602 -3.693 1 94.69 272 PRO A CA 1
ATOM 2107 C C . PRO A 1 272 ? 17.641 -9.68 -2.818 1 94.69 272 PRO A C 1
ATOM 2109 O O . PRO A 1 272 ? 18.359 -10.469 -2.197 1 94.69 272 PRO A O 1
ATOM 2112 N N . GLY A 1 273 ? 16.328 -9.594 -2.766 1 93.38 273 GLY A N 1
ATOM 2113 C CA . GLY A 1 273 ? 15.586 -10.555 -1.954 1 93.38 273 GLY A CA 1
ATOM 2114 C C . GLY A 1 273 ? 15.195 -10.008 -0.594 1 93.38 273 GLY A C 1
ATOM 2115 O O . GLY A 1 273 ? 14.273 -10.516 0.042 1 93.38 273 GLY A O 1
ATOM 2116 N N . ASP A 1 274 ? 15.781 -8.961 -0.075 1 96.06 274 ASP A N 1
ATOM 2117 C CA . ASP A 1 274 ? 15.594 -8.438 1.275 1 96.06 274 ASP A CA 1
ATOM 2118 C C . ASP A 1 274 ? 14.227 -7.785 1.43 1 96.06 274 ASP A C 1
ATOM 2120 O O . ASP A 1 274 ? 13.664 -7.766 2.525 1 96.06 274 ASP A O 1
ATOM 2124 N N . HIS A 1 275 ? 13.797 -7.211 0.372 1 97 275 HIS A N 1
ATOM 2125 C CA . HIS A 1 275 ? 12.523 -6.5 0.356 1 97 275 HIS A CA 1
ATOM 2126 C C . HIS A 1 275 ? 11.891 -6.535 -1.031 1 97 275 HIS A C 1
ATOM 2128 O O . HIS A 1 275 ? 12.477 -7.074 -1.973 1 97 275 HIS A O 1
ATOM 2134 N N . GLY A 1 276 ? 10.609 -6.125 -1.088 1 96.44 276 GLY A N 1
ATOM 2135 C CA . GLY A 1 276 ? 9.938 -6.125 -2.377 1 96.44 276 GLY A CA 1
ATOM 2136 C C . GLY A 1 276 ? 8.516 -5.605 -2.311 1 96.44 276 GLY A C 1
ATOM 2137 O O . GLY A 1 276 ? 7.945 -5.484 -1.225 1 96.44 276 GLY A O 1
ATOM 2138 N 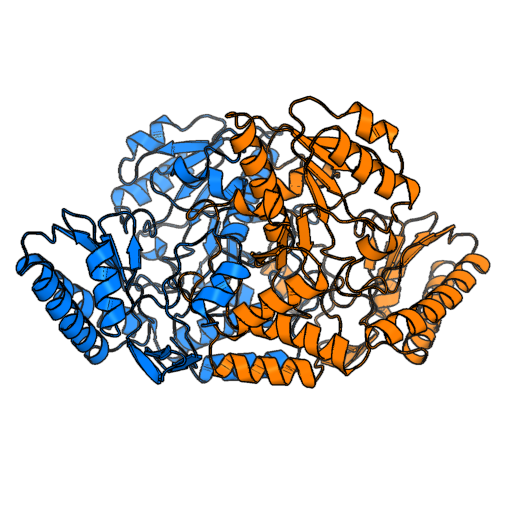N . SER A 1 277 ? 8.062 -5.297 -3.43 1 97.19 277 SER A N 1
ATOM 2139 C CA . SER A 1 277 ? 6.691 -4.844 -3.654 1 97.19 277 SER A CA 1
ATOM 2140 C C . SER A 1 277 ? 6.203 -5.227 -5.047 1 97.19 277 SER A C 1
ATOM 2142 O O . SER A 1 277 ? 6.953 -5.129 -6.02 1 97.19 277 SER A O 1
ATOM 2144 N N . THR A 1 278 ? 4.949 -5.707 -5.109 1 96.81 278 THR A N 1
ATOM 2145 C CA . THR A 1 278 ? 4.387 -6.035 -6.414 1 96.81 278 THR A CA 1
ATOM 2146 C C . THR A 1 278 ? 4.09 -4.77 -7.211 1 96.81 278 THR A C 1
ATOM 2148 O O . THR A 1 278 ? 4.543 -4.625 -8.352 1 96.81 278 THR A O 1
ATOM 2151 N N . TYR A 1 279 ? 3.457 -3.828 -6.566 1 97.44 279 TYR A N 1
ATOM 2152 C CA . TYR A 1 279 ? 2.939 -2.662 -7.273 1 97.44 279 TYR A CA 1
ATOM 2153 C C . TYR A 1 279 ? 3.939 -1.514 -7.242 1 97.44 279 TYR A C 1
ATOM 2155 O O . TYR A 1 279 ? 3.904 -0.625 -8.094 1 97.44 279 TYR A O 1
ATOM 2163 N N . GLY A 1 280 ? 4.715 -1.45 -6.09 1 97.62 280 GLY A N 1
ATOM 2164 C CA . GLY A 1 280 ? 5.574 -0.295 -5.887 1 97.62 280 GLY A CA 1
ATOM 2165 C C . GLY A 1 280 ? 6.496 -0.022 -7.059 1 97.62 280 GLY A C 1
ATOM 2166 O O . GLY A 1 280 ? 7.223 -0.913 -7.504 1 97.62 280 GLY A O 1
ATOM 2167 N N . GLY A 1 281 ? 6.414 1.183 -7.609 1 97.81 281 GLY A N 1
ATOM 2168 C CA . GLY A 1 281 ? 7.277 1.562 -8.719 1 97.81 281 GLY A CA 1
ATOM 2169 C C . GLY A 1 281 ? 6.758 1.104 -10.062 1 97.81 281 GLY A C 1
ATOM 2170 O O . GLY A 1 281 ? 7.523 0.983 -11.023 1 97.81 281 GLY A O 1
ATOM 2171 N N . ASN A 1 282 ? 5.5 0.731 -10.164 1 98.5 282 ASN A N 1
ATOM 2172 C CA . ASN A 1 282 ? 4.945 0.405 -11.477 1 98.5 282 ASN A CA 1
ATOM 2173 C C . ASN A 1 282 ? 4.992 1.604 -12.422 1 98.5 282 ASN A C 1
ATOM 2175 O O . ASN A 1 282 ? 5.16 2.742 -11.977 1 98.5 282 ASN A O 1
ATOM 2179 N N . PRO A 1 283 ? 4.852 1.396 -13.711 1 98.75 283 PRO A N 1
ATOM 2180 C CA . PRO A 1 283 ? 5 2.477 -14.688 1 98.75 283 PRO A CA 1
ATOM 2181 C C . PRO A 1 283 ? 4.02 3.621 -14.453 1 98.75 283 PRO A C 1
ATOM 2183 O O . PRO A 1 283 ? 4.344 4.781 -14.719 1 98.75 283 PRO A O 1
ATOM 2186 N N . MET A 1 284 ? 2.799 3.367 -13.977 1 98.75 284 MET A N 1
ATOM 2187 C CA . MET A 1 284 ? 1.836 4.422 -13.664 1 98.75 284 MET A CA 1
ATOM 2188 C C . MET A 1 284 ? 2.334 5.289 -12.516 1 98.75 284 MET A C 1
ATOM 2190 O O . MET A 1 284 ? 2.219 6.516 -12.562 1 98.75 284 MET A O 1
ATOM 2194 N N . ALA A 1 285 ? 2.846 4.633 -11.469 1 98.75 285 ALA A N 1
ATOM 2195 C CA . ALA A 1 285 ? 3.424 5.371 -10.344 1 98.75 285 ALA A CA 1
ATOM 2196 C C . ALA A 1 285 ? 4.59 6.238 -10.805 1 98.75 285 ALA A C 1
ATOM 2198 O O . ALA A 1 285 ? 4.734 7.383 -10.359 1 98.75 285 ALA A O 1
ATOM 2199 N N . GLY A 1 286 ? 5.445 5.645 -11.664 1 98.88 286 GLY A N 1
ATOM 2200 C CA . GLY A 1 286 ? 6.527 6.426 -12.234 1 98.88 286 GLY A CA 1
ATOM 2201 C C . GLY A 1 286 ? 6.047 7.672 -12.953 1 98.88 286 GLY A C 1
ATOM 2202 O O . GLY A 1 286 ? 6.59 8.766 -12.75 1 98.88 286 GLY A O 1
ATOM 2203 N N . LYS A 1 287 ? 5.031 7.48 -13.773 1 98.88 287 LYS A N 1
ATOM 2204 C CA . LYS A 1 287 ? 4.477 8.602 -14.523 1 98.88 287 LYS A CA 1
ATOM 2205 C C . LYS A 1 287 ? 3.873 9.648 -13.586 1 98.88 287 LYS A C 1
ATOM 2207 O O . LYS A 1 287 ? 4.074 10.844 -13.781 1 98.88 287 LYS A O 1
ATOM 2212 N N . ALA A 1 288 ? 3.139 9.172 -12.609 1 98.88 288 ALA A N 1
ATOM 2213 C CA . ALA A 1 288 ? 2.547 10.086 -11.633 1 98.88 288 ALA A CA 1
ATOM 2214 C C . ALA A 1 288 ? 3.617 10.945 -10.969 1 98.88 288 ALA A C 1
ATOM 2216 O O . ALA A 1 288 ? 3.525 12.18 -10.969 1 98.88 288 ALA A O 1
ATOM 2217 N N . CYS A 1 289 ? 4.617 10.305 -10.508 1 98.94 289 CYS A N 1
ATOM 2218 C CA . CYS A 1 289 ? 5.68 10.945 -9.75 1 98.94 289 CYS A CA 1
ATOM 2219 C C . CYS A 1 289 ? 6.441 11.945 -10.609 1 98.94 289 CYS A C 1
ATOM 2221 O O . CYS A 1 289 ? 6.605 13.102 -10.227 1 98.94 289 CYS A O 1
ATOM 2223 N N . LYS A 1 290 ? 6.914 11.547 -11.734 1 98.75 290 LYS A N 1
ATOM 2224 C CA . LYS A 1 290 ? 7.699 12.445 -12.57 1 98.75 290 LYS A CA 1
ATOM 2225 C C . LYS A 1 290 ? 6.859 13.625 -13.055 1 98.75 290 LYS A C 1
ATOM 2227 O O . LYS A 1 290 ? 7.363 14.734 -13.203 1 98.75 290 LYS A O 1
ATOM 2232 N N . THR A 1 291 ? 5.547 13.344 -13.305 1 98.88 291 THR A N 1
ATOM 2233 C CA . THR A 1 291 ? 4.652 14.414 -13.727 1 98.88 291 THR A CA 1
ATOM 2234 C C . THR A 1 291 ? 4.48 15.445 -12.617 1 98.88 291 THR A C 1
ATOM 2236 O O . THR A 1 291 ? 4.422 16.656 -12.883 1 98.88 291 THR A O 1
ATOM 2239 N N . VAL A 1 292 ? 4.375 15.016 -11.367 1 98.88 292 VAL A N 1
ATOM 2240 C CA . VAL A 1 292 ? 4.277 15.93 -10.234 1 98.88 292 VAL A CA 1
ATOM 2241 C C . VAL A 1 292 ? 5.492 16.859 -10.211 1 98.88 292 VAL A C 1
ATOM 2243 O O . VAL A 1 292 ? 5.348 18.078 -10.117 1 98.88 292 VAL A O 1
ATOM 2246 N N . PHE A 1 293 ? 6.664 16.281 -10.312 1 98.81 293 PHE A N 1
ATOM 2247 C CA . PHE A 1 293 ? 7.879 17.078 -10.281 1 98.81 293 PHE A CA 1
ATOM 2248 C C . PHE A 1 293 ? 7.918 18.062 -11.453 1 98.81 293 PHE A C 1
ATOM 2250 O O . PHE A 1 293 ? 8.352 19.203 -11.305 1 98.81 293 PHE A O 1
ATOM 2257 N N . LYS A 1 294 ? 7.52 17.594 -12.609 1 98.62 294 LYS A N 1
ATOM 2258 C CA . LYS A 1 294 ? 7.48 18.453 -13.797 1 98.62 294 LYS A CA 1
ATOM 2259 C C . LYS A 1 294 ? 6.555 19.641 -13.578 1 98.62 294 LYS A C 1
ATOM 2261 O O . LYS A 1 294 ? 6.914 20.781 -13.883 1 98.62 294 LYS A O 1
ATOM 2266 N N . ILE A 1 295 ? 5.391 19.375 -13.047 1 98.69 295 ILE A N 1
ATOM 2267 C CA . ILE A 1 295 ? 4.402 20.422 -12.812 1 98.69 295 ILE A CA 1
ATOM 2268 C C . ILE A 1 295 ? 4.938 21.422 -11.797 1 98.69 295 ILE A C 1
ATOM 2270 O O . ILE A 1 295 ? 4.852 22.641 -12 1 98.69 295 ILE A O 1
ATOM 2274 N N . LEU A 1 296 ? 5.504 20.906 -10.688 1 98.62 296 LEU A N 1
ATOM 2275 C CA . LEU A 1 296 ? 6.051 21.797 -9.656 1 98.62 296 LEU A CA 1
ATOM 2276 C C . LEU A 1 296 ? 7.098 22.734 -10.242 1 98.62 296 LEU A C 1
ATOM 2278 O O . LEU A 1 296 ? 7.125 23.922 -9.922 1 98.62 296 LEU A O 1
ATOM 2282 N N . GLU A 1 297 ? 7.914 22.188 -11.055 1 97.56 297 GLU A N 1
ATOM 2283 C CA . GLU A 1 297 ? 9.016 22.953 -11.641 1 97.56 297 GLU A CA 1
ATOM 2284 C C . GLU A 1 297 ? 8.508 23.938 -12.68 1 97.56 297 GLU A C 1
ATOM 2286 O O . GLU A 1 297 ? 8.828 25.125 -12.617 1 97.56 297 GLU A O 1
ATOM 2291 N N . GLU A 1 298 ? 7.707 23.516 -13.602 1 97.62 298 GLU A N 1
ATOM 2292 C CA . GLU A 1 298 ? 7.309 24.312 -14.75 1 97.62 298 GLU A CA 1
ATOM 2293 C C . GLU A 1 298 ? 6.348 25.438 -14.344 1 97.62 298 GLU A C 1
ATOM 2295 O O . GLU A 1 298 ? 6.324 26.5 -14.961 1 97.62 298 GLU A O 1
ATOM 2300 N N . THR A 1 299 ? 5.574 25.219 -13.273 1 97.62 299 THR A N 1
ATOM 2301 C CA . THR A 1 299 ? 4.578 26.203 -12.875 1 97.62 299 THR A CA 1
ATOM 2302 C C . THR A 1 299 ? 5.094 27.062 -11.719 1 97.62 299 THR A C 1
ATOM 2304 O O . THR A 1 299 ? 4.391 27.953 -11.234 1 97.62 299 THR A O 1
ATOM 2307 N N . GLN A 1 300 ? 6.27 26.797 -11.219 1 97.62 300 GLN A N 1
ATOM 2308 C CA . GLN A 1 300 ? 6.801 27.453 -10.031 1 97.62 300 GLN A CA 1
ATOM 2309 C C . GLN A 1 300 ? 5.809 27.391 -8.875 1 97.62 300 GLN A C 1
ATOM 2311 O O . GLN A 1 300 ? 5.551 28.391 -8.211 1 97.62 300 GLN A O 1
ATOM 2316 N N . MET A 1 301 ? 5.25 26.266 -8.75 1 98.12 301 MET A N 1
ATOM 2317 C CA . MET A 1 301 ? 4.152 26.016 -7.816 1 98.12 301 MET A CA 1
ATOM 2318 C C . MET A 1 301 ? 4.578 26.328 -6.383 1 98.12 301 MET A C 1
ATOM 2320 O O . MET A 1 301 ? 3.773 26.797 -5.578 1 98.12 301 MET A O 1
ATOM 2324 N N . LEU A 1 302 ? 5.797 26.031 -6.004 1 98.31 302 LEU A N 1
ATOM 2325 C CA . LEU A 1 302 ? 6.227 26.188 -4.617 1 98.31 302 LEU A CA 1
ATOM 2326 C C . LEU A 1 302 ? 6.348 27.656 -4.238 1 98.31 302 LEU A C 1
ATOM 2328 O O . LEU A 1 302 ? 6.133 28.016 -3.082 1 98.31 302 LEU A O 1
ATOM 2332 N N . ASP A 1 303 ? 6.715 28.531 -5.207 1 98.38 303 ASP A N 1
ATOM 2333 C CA . ASP A 1 303 ? 6.641 29.969 -4.961 1 98.38 303 ASP A CA 1
ATOM 2334 C C . ASP 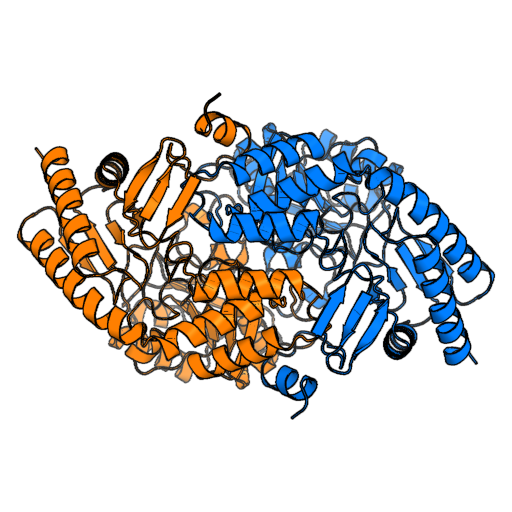A 1 303 ? 5.211 30.406 -4.637 1 98.38 303 ASP A C 1
ATOM 2336 O O . ASP A 1 303 ? 4.984 31.188 -3.713 1 98.38 303 ASP A O 1
ATOM 2340 N N . HIS A 1 304 ? 4.34 29.906 -5.438 1 98.38 304 HIS A N 1
ATOM 2341 C CA . HIS A 1 304 ? 2.928 30.188 -5.2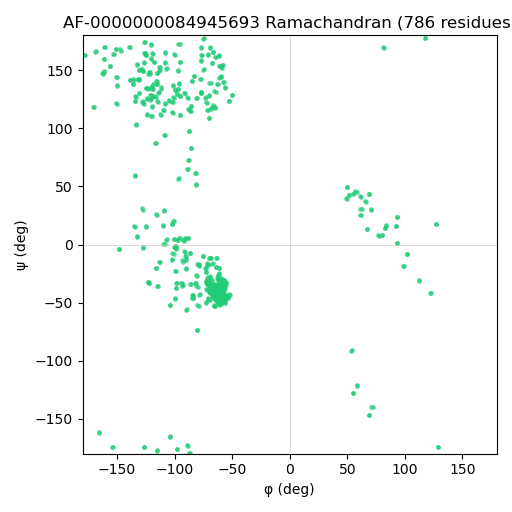07 1 98.38 304 HIS A CA 1
ATOM 2342 C C . HIS A 1 304 ? 2.482 29.688 -3.836 1 98.38 304 HIS A C 1
ATOM 2344 O O . HIS A 1 304 ? 1.781 30.406 -3.109 1 98.38 304 HIS A O 1
ATOM 2350 N N . VAL A 1 305 ? 2.885 28.453 -3.447 1 98.69 305 VAL A N 1
ATOM 2351 C CA . VAL A 1 305 ? 2.545 27.875 -2.152 1 98.69 305 VAL A CA 1
ATOM 2352 C C . VAL A 1 305 ? 3.035 28.781 -1.031 1 98.69 305 VAL A C 1
ATOM 2354 O O . VAL A 1 305 ? 2.314 29.031 -0.06 1 98.69 305 VAL A O 1
ATOM 2357 N N . GLN A 1 306 ? 4.223 29.266 -1.128 1 98.12 306 GLN A N 1
ATOM 2358 C CA . GLN A 1 306 ? 4.781 30.156 -0.119 1 98.12 306 GLN A CA 1
ATOM 2359 C C . GLN A 1 306 ? 3.967 31.453 -0.016 1 98.12 306 GLN A C 1
ATOM 2361 O O . GLN A 1 306 ? 3.637 31.891 1.086 1 98.12 306 GLN A O 1
ATOM 2366 N N . ASP A 1 307 ? 3.619 32 -1.149 1 98.25 307 ASP A N 1
ATOM 2367 C CA . ASP A 1 307 ? 2.885 33.281 -1.172 1 98.25 307 ASP A CA 1
ATOM 2368 C C . ASP A 1 307 ? 1.493 33.094 -0.564 1 98.25 307 ASP A C 1
ATOM 2370 O O . ASP A 1 307 ? 1.105 33.875 0.325 1 98.25 307 ASP A O 1
ATOM 2374 N N . VAL A 1 308 ? 0.766 32.125 -1.065 1 98.69 308 VAL A N 1
ATOM 2375 C CA . VAL A 1 308 ? -0.625 31.984 -0.648 1 98.69 308 VAL A CA 1
ATOM 2376 C C . VAL A 1 308 ? -0.684 31.516 0.804 1 98.69 308 VAL A C 1
ATOM 2378 O O . VAL A 1 308 ? -1.619 31.859 1.534 1 98.69 308 VAL A O 1
ATOM 2381 N N . SER A 1 309 ? 0.321 30.734 1.253 1 98.62 309 SER A N 1
ATOM 2382 C CA . SER A 1 309 ? 0.34 30.297 2.645 1 98.62 309 SER A CA 1
ATOM 2383 C C . SER A 1 309 ? 0.494 31.469 3.596 1 98.62 309 SER A C 1
ATOM 2385 O O . SER A 1 309 ? -0.077 31.469 4.688 1 98.62 309 SER A O 1
ATOM 2387 N N . GLU A 1 310 ? 1.28 32.5 3.223 1 98.56 310 GLU A N 1
ATOM 2388 C CA . GLU A 1 310 ? 1.419 33.688 4.043 1 98.56 310 GLU A CA 1
ATOM 2389 C C . GLU A 1 310 ? 0.08 34.406 4.211 1 98.56 310 GLU A C 1
ATOM 2391 O O . GLU A 1 310 ? -0.239 34.875 5.297 1 98.56 310 GLU A O 1
ATOM 2396 N N . TYR A 1 311 ? -0.621 34.438 3.104 1 98.75 311 TYR A N 1
ATOM 2397 C CA . TYR A 1 311 ? -1.944 35.062 3.146 1 98.75 311 TYR A CA 1
ATOM 2398 C C . TYR A 1 311 ? -2.881 34.281 4.055 1 98.75 311 TYR A C 1
ATOM 2400 O O . TYR A 1 311 ? -3.572 34.844 4.895 1 98.75 311 TYR A O 1
ATOM 2408 N N . LEU A 1 312 ? -2.949 32.969 3.91 1 98.88 312 LEU A N 1
ATOM 2409 C CA . LEU A 1 312 ? -3.787 32.094 4.734 1 98.88 312 LEU A CA 1
ATOM 2410 C C . LEU A 1 312 ? -3.418 32.25 6.207 1 98.88 312 LEU A C 1
ATOM 2412 O O . LEU A 1 312 ? -4.297 32.312 7.066 1 98.88 312 LEU A O 1
ATOM 2416 N N . ILE A 1 313 ? -2.137 32.25 6.516 1 98.75 313 ILE A N 1
ATOM 2417 C CA . ILE A 1 313 ? -1.634 32.375 7.879 1 98.75 313 ILE A CA 1
ATOM 2418 C C . ILE A 1 313 ? -2.113 33.688 8.484 1 98.75 313 ILE A C 1
ATOM 2420 O O . ILE A 1 313 ? -2.6 33.719 9.617 1 98.75 313 ILE A O 1
ATOM 2424 N N . THR A 1 314 ? -1.967 34.75 7.707 1 98.69 314 THR A N 1
ATOM 2425 C CA . THR A 1 314 ? -2.408 36.062 8.172 1 98.69 314 THR A CA 1
ATOM 2426 C C . THR A 1 314 ? -3.895 36.031 8.523 1 98.69 314 THR A C 1
ATOM 2428 O O . THR A 1 314 ? -4.301 36.531 9.578 1 98.69 314 THR A O 1
ATOM 2431 N N . LYS A 1 315 ? -4.695 35.469 7.672 1 98.75 315 LYS A N 1
ATOM 2432 C CA . LYS A 1 315 ? -6.137 35.438 7.875 1 98.75 315 LYS A CA 1
ATOM 2433 C C . LYS A 1 315 ? -6.488 34.562 9.078 1 98.75 315 LYS A C 1
ATOM 2435 O O . LYS A 1 315 ? -7.414 34.875 9.828 1 98.75 315 LYS A O 1
ATOM 2440 N N . LEU A 1 316 ? -5.805 33.438 9.281 1 98.81 316 LEU A N 1
ATOM 2441 C CA . LEU A 1 316 ? -6.051 32.562 10.422 1 98.81 316 LEU A CA 1
ATOM 2442 C C . LEU A 1 316 ? -5.637 33.25 11.727 1 98.81 316 LEU A C 1
ATOM 2444 O O . LEU A 1 316 ? -6.281 33.062 12.758 1 98.81 316 LEU A O 1
ATOM 2448 N N . ASP A 1 317 ? -4.527 33.969 11.688 1 98.62 317 ASP A N 1
ATOM 2449 C CA . ASP A 1 317 ? -4.082 34.688 12.875 1 98.62 317 ASP A CA 1
ATOM 2450 C C . ASP A 1 317 ? -5.113 35.75 13.297 1 98.62 317 ASP A C 1
ATOM 2452 O O . ASP A 1 317 ? -5.289 36 14.492 1 98.62 317 ASP A O 1
ATOM 2456 N N . GLU A 1 318 ? -5.742 36.344 12.312 1 98.56 318 GLU A N 1
ATOM 2457 C CA . GLU A 1 318 ? -6.824 37.281 12.617 1 98.56 318 GLU A CA 1
ATOM 2458 C C . GLU A 1 318 ? -7.949 36.594 13.375 1 98.56 318 GLU A C 1
ATOM 2460 O O . GLU A 1 318 ? -8.57 37.188 14.266 1 98.56 318 GLU A O 1
ATOM 2465 N N . LEU A 1 319 ? -8.266 35.312 13.047 1 98.44 319 LEU A N 1
ATOM 2466 C CA . LEU A 1 319 ? -9.273 34.562 13.766 1 98.44 319 LEU A CA 1
ATOM 2467 C C . LEU A 1 319 ? -8.828 34.281 15.195 1 98.44 319 LEU A C 1
ATOM 2469 O O . LEU A 1 319 ? -9.641 34.344 16.125 1 98.44 319 LEU A O 1
ATOM 2473 N N . VAL A 1 320 ? -7.582 33.938 15.383 1 98.5 320 VAL A N 1
ATOM 2474 C CA . VAL A 1 320 ? -7.035 33.688 16.703 1 98.5 320 VAL A CA 1
ATOM 2475 C C . VAL A 1 320 ? -7.203 34.938 17.578 1 98.5 320 VAL A C 1
ATOM 2477 O O . VAL A 1 320 ? -7.531 34.844 18.766 1 98.5 320 VAL A O 1
ATOM 2480 N N . GLU A 1 321 ? -6.969 36.125 16.984 1 98.25 321 GLU A N 1
ATOM 2481 C CA . GLU A 1 321 ? -7.102 37.375 17.703 1 98.25 321 GLU A CA 1
ATOM 2482 C C . GLU A 1 321 ? -8.562 37.688 18.016 1 98.25 321 GLU A C 1
ATOM 2484 O O . GLU A 1 321 ? -8.875 38.25 19.062 1 98.25 321 GLU A O 1
ATOM 2489 N N . LYS A 1 322 ? -9.406 37.312 17.188 1 97.81 322 LYS A N 1
ATOM 2490 C CA . LYS A 1 322 ? -10.82 37.688 17.266 1 97.81 322 LYS A CA 1
ATOM 2491 C C . LYS A 1 322 ? -11.547 36.812 18.297 1 97.81 322 LYS A C 1
ATOM 2493 O O . LYS A 1 322 ? -12.461 37.281 18.984 1 97.81 322 LYS A O 1
ATOM 2498 N N . TYR A 1 323 ? -11.125 35.5 18.344 1 97.88 323 TYR A N 1
ATOM 2499 C CA . TYR A 1 323 ? -11.875 34.594 19.188 1 97.88 323 TYR A CA 1
ATOM 2500 C C . TYR A 1 323 ? -11 34.031 20.312 1 97.88 323 TYR A C 1
ATOM 2502 O O . TYR A 1 323 ? -10.016 33.344 20.062 1 97.88 323 TYR A O 1
ATOM 2510 N N . ASP A 1 324 ? -11.43 34.125 21.578 1 97.44 324 ASP A N 1
ATOM 2511 C CA . ASP A 1 324 ? -10.633 33.781 22.75 1 97.44 324 ASP A CA 1
ATOM 2512 C C . ASP A 1 324 ? -10.492 32.25 22.875 1 97.44 324 ASP A C 1
ATOM 2514 O O . ASP A 1 324 ? -9.523 31.766 23.469 1 97.44 324 ASP A O 1
ATOM 2518 N N . PHE A 1 325 ? -11.375 31.562 22.25 1 97.69 325 PHE A N 1
ATOM 2519 C CA . PHE A 1 325 ? -11.359 30.109 22.422 1 97.69 325 PHE A CA 1
ATOM 2520 C C . PHE A 1 325 ? -10.492 29.453 21.359 1 97.69 325 PHE A C 1
ATOM 2522 O O . PHE A 1 325 ? -10.297 28.234 21.375 1 97.69 325 PHE A O 1
ATOM 2529 N N . ILE A 1 326 ? -10.062 30.188 20.375 1 98.44 326 ILE A N 1
ATOM 2530 C CA . ILE A 1 326 ? -9 29.719 19.5 1 98.44 326 ILE A CA 1
ATOM 2531 C C . ILE A 1 326 ? -7.641 30.062 20.094 1 98.44 326 ILE A C 1
ATOM 2533 O O . ILE A 1 326 ? -7.266 31.234 20.188 1 98.44 326 ILE A O 1
ATOM 2537 N N . LYS A 1 327 ? -6.891 29.094 20.438 1 98.12 327 LYS A N 1
ATOM 2538 C CA . LYS A 1 327 ? -5.699 29.266 21.281 1 98.12 327 LYS A CA 1
ATOM 2539 C C . LYS A 1 327 ? -4.492 29.656 20.438 1 98.12 327 LYS A C 1
ATOM 2541 O O . LYS A 1 327 ? -3.678 30.484 20.859 1 98.12 327 LYS A O 1
ATOM 2546 N N . GLU A 1 328 ? -4.336 28.906 19.312 1 97.31 328 GLU A N 1
ATOM 2547 C CA . GLU A 1 328 ? -3.117 29.125 18.547 1 97.31 328 GLU A CA 1
ATOM 2548 C C . GLU A 1 328 ? -3.264 28.594 17.125 1 97.31 328 GLU A C 1
ATOM 2550 O O . GLU A 1 328 ? -4.086 27.719 16.859 1 97.31 328 GLU A O 1
ATOM 2555 N N . ARG A 1 329 ? -2.584 29.25 16.266 1 98.06 329 ARG A N 1
ATOM 2556 C CA . ARG A 1 329 ? -2.344 28.75 14.914 1 98.06 329 ARG A CA 1
ATOM 2557 C C . ARG A 1 329 ? -0.969 28.094 14.812 1 98.06 329 ARG A C 1
ATOM 2559 O O . ARG A 1 329 ? 0.023 28.641 15.297 1 98.06 329 ARG A O 1
ATOM 2566 N N . ARG A 1 330 ? -0.887 26.844 14.273 1 97.06 330 ARG A N 1
ATOM 2567 C CA . ARG A 1 330 ? 0.37 26.125 14.102 1 97.06 330 ARG A CA 1
ATOM 2568 C C . ARG A 1 330 ? 0.543 25.672 12.656 1 97.06 330 ARG A C 1
ATOM 2570 O O . ARG A 1 330 ? -0.405 25.719 11.867 1 97.06 330 ARG A O 1
ATOM 2577 N N . GLY A 1 331 ? 1.825 25.312 12.391 1 98.06 331 GLY A N 1
ATOM 2578 C CA . GLY A 1 331 ? 2.088 24.656 11.117 1 98.06 331 GLY A CA 1
ATOM 2579 C C . GLY A 1 331 ? 3.018 25.438 10.219 1 98.06 331 GLY A C 1
ATOM 2580 O O . GLY A 1 331 ? 3.516 26.5 10.609 1 98.06 331 GLY A O 1
ATOM 2581 N N . LEU A 1 332 ? 3.312 24.859 9.086 1 98.56 332 LEU A N 1
ATOM 2582 C CA . LEU A 1 332 ? 4.184 25.422 8.055 1 98.56 332 LEU A CA 1
ATOM 2583 C C . LEU A 1 332 ? 3.523 25.328 6.688 1 98.56 332 LEU A C 1
ATOM 2585 O O . LEU A 1 332 ? 2.861 24.344 6.371 1 98.56 332 LEU A O 1
ATOM 2589 N N . GLY A 1 333 ? 3.738 26.406 5.844 1 98.62 333 GLY A N 1
ATOM 2590 C CA . GLY A 1 333 ? 3.176 26.391 4.504 1 98.62 333 GLY A CA 1
ATOM 2591 C C . GLY A 1 333 ? 1.675 26.156 4.492 1 98.62 333 GLY A C 1
ATOM 2592 O O . GLY A 1 333 ? 0.932 26.844 5.199 1 98.62 333 GLY A O 1
ATOM 2593 N N . LEU A 1 334 ? 1.227 25.203 3.729 1 98.88 334 LEU A N 1
ATOM 2594 C CA . LEU A 1 334 ? -0.194 24.906 3.594 1 98.88 334 LEU A CA 1
ATOM 2595 C C . LEU A 1 334 ? -0.574 23.688 4.434 1 98.88 334 LEU A C 1
ATOM 2597 O O . LEU A 1 334 ? -1.552 23 4.129 1 98.88 334 LEU A O 1
ATOM 2601 N N . MET A 1 335 ? 0.239 23.375 5.402 1 98.81 335 MET A N 1
ATOM 2602 C CA . MET A 1 335 ? -0.083 22.453 6.484 1 98.81 335 MET A CA 1
ATOM 2603 C C . MET A 1 335 ? -0.274 23.188 7.801 1 98.81 335 MET A C 1
ATOM 2605 O O . MET A 1 335 ? 0.687 23.406 8.539 1 98.81 335 MET A O 1
ATOM 2609 N N . LEU A 1 336 ? -1.562 23.5 8.078 1 98.75 336 LEU A N 1
ATOM 2610 C CA . LEU A 1 336 ? -1.845 24.422 9.172 1 98.75 336 LEU A CA 1
ATOM 2611 C C . LEU A 1 336 ? -2.93 23.859 10.094 1 98.75 336 LEU A C 1
ATOM 2613 O O . LEU A 1 336 ? -3.73 23.031 9.672 1 98.75 336 LEU A O 1
ATOM 2617 N N . GLY A 1 337 ? -2.861 24.234 11.359 1 98.38 337 GLY A N 1
ATOM 2618 C CA . GLY A 1 337 ? -3.838 23.844 12.359 1 98.38 337 GLY A CA 1
ATOM 2619 C C . GLY A 1 337 ? -4.273 24.984 13.258 1 98.38 337 GLY A C 1
ATOM 2620 O O . GLY A 1 337 ? -3.486 25.891 13.547 1 98.38 337 GLY A O 1
ATOM 2621 N N . LEU A 1 338 ? -5.535 25.047 13.625 1 98.56 338 LEU A N 1
ATOM 2622 C CA . LEU A 1 338 ? -6.078 25.938 14.641 1 98.56 338 LEU A CA 1
ATOM 2623 C C . LEU A 1 338 ? -6.484 25.156 15.891 1 98.56 338 LEU A C 1
ATOM 2625 O O . LEU A 1 338 ? -7.383 24.312 15.828 1 98.56 338 LEU A O 1
ATOM 2629 N N . GLU A 1 339 ? -5.883 25.375 16.953 1 98.56 339 GLU A N 1
ATOM 2630 C CA . GLU A 1 339 ? -6.211 24.703 18.203 1 98.56 339 GLU A CA 1
ATOM 2631 C C . GLU A 1 339 ? -7.293 25.453 18.969 1 98.56 339 GLU A C 1
ATOM 2633 O O . GLU A 1 339 ? -7.172 26.672 19.188 1 98.56 339 GLU A O 1
ATOM 2638 N N . PHE A 1 340 ? -8.312 24.812 19.312 1 98.5 340 PHE A N 1
ATOM 2639 C CA . PHE A 1 340 ? -9.383 25.328 20.156 1 98.5 340 PHE A CA 1
ATOM 2640 C C . PHE A 1 340 ? -9.227 24.859 21.594 1 98.5 340 PHE A C 1
ATOM 2642 O O . PHE A 1 340 ? -8.477 23.906 21.859 1 98.5 340 PHE A O 1
ATOM 2649 N N . ASP A 1 341 ? -9.883 25.484 22.562 1 98.06 341 ASP A N 1
ATOM 2650 C CA . ASP A 1 341 ? -9.836 25.062 23.953 1 98.06 341 ASP A CA 1
ATOM 2651 C C . ASP A 1 341 ? -10.922 24.031 24.25 1 98.06 341 ASP A C 1
ATOM 2653 O O . ASP A 1 341 ? -11.164 23.688 25.422 1 98.06 341 ASP A O 1
ATOM 2657 N N . HIS A 1 342 ? -11.633 23.594 23.234 1 97.81 342 HIS A N 1
ATOM 2658 C CA . HIS A 1 342 ? -12.688 22.594 23.297 1 97.81 342 HIS A CA 1
ATOM 2659 C C . HIS A 1 342 ? -12.742 21.75 22.031 1 97.81 342 HIS A C 1
ATOM 2661 O O . HIS A 1 342 ? -12.055 22.047 21.047 1 97.81 342 HIS A O 1
ATOM 2667 N N . PRO A 1 343 ? -13.445 20.656 22.016 1 97.5 343 PRO A N 1
ATOM 2668 C CA . PRO A 1 343 ? -13.5 19.781 20.844 1 97.5 343 PRO A CA 1
ATOM 2669 C C . PRO A 1 343 ? -14.039 20.5 19.594 1 97.5 343 PRO A C 1
ATOM 2671 O O . PRO A 1 343 ? -14.969 21.297 19.703 1 97.5 343 PRO A O 1
ATOM 2674 N N . VAL A 1 344 ? -13.523 20.172 18.422 1 98.06 344 VAL A N 1
ATOM 2675 C CA . VAL A 1 344 ? -13.805 20.953 17.219 1 98.06 344 VAL A CA 1
ATOM 2676 C C . VAL A 1 344 ? -14.719 20.156 16.297 1 98.06 344 VAL A C 1
ATOM 2678 O O . VAL A 1 344 ? -15.062 20.609 15.203 1 98.06 344 VAL A O 1
ATOM 2681 N N . LYS A 1 345 ? -15.125 18.969 16.656 1 96.69 345 LYS A N 1
ATOM 2682 C CA . LYS A 1 345 ? -15.969 18.109 15.828 1 96.69 345 LYS A CA 1
ATOM 2683 C C . LYS A 1 345 ? -17.219 18.859 15.344 1 96.69 345 LYS A C 1
ATOM 2685 O O . LYS A 1 345 ? -17.594 18.75 14.18 1 96.69 345 LYS A O 1
ATOM 2690 N N . PRO A 1 346 ? -17.875 19.641 16.234 1 97.75 346 PRO A N 1
ATOM 2691 C CA . PRO A 1 346 ? -19.062 20.344 15.766 1 97.75 346 PRO A CA 1
ATOM 2692 C C . PRO A 1 346 ? -18.766 21.344 14.648 1 97.75 346 PRO A C 1
ATOM 2694 O O . PRO A 1 346 ? -19.578 21.547 13.758 1 97.75 346 PRO A O 1
ATOM 2697 N N . TYR A 1 347 ? -17.594 21.984 14.711 1 98.56 347 TYR A N 1
ATOM 2698 C CA . TYR A 1 347 ? -17.203 22.938 13.672 1 98.56 347 TYR A CA 1
ATOM 2699 C C . TYR A 1 347 ? -17 22.25 12.336 1 98.56 347 TYR A C 1
ATOM 2701 O O . TYR A 1 347 ? -17.344 22.781 11.281 1 98.56 347 TYR A O 1
ATOM 2709 N N . ILE A 1 348 ? -16.406 21.047 12.391 1 98.25 348 ILE A N 1
ATOM 2710 C CA . ILE A 1 348 ? -16.109 20.266 11.195 1 98.25 348 ILE A CA 1
ATOM 2711 C C . ILE A 1 348 ? -17.406 19.906 10.484 1 98.25 348 ILE A C 1
ATOM 2713 O O . ILE A 1 348 ? -17.531 20.094 9.273 1 98.25 348 ILE A O 1
ATOM 2717 N N . GLN A 1 349 ? -18.344 19.391 11.227 1 97.94 349 GLN A N 1
ATOM 2718 C CA . GLN A 1 349 ? -19.625 18.984 10.648 1 97.94 349 GLN A CA 1
ATOM 2719 C C . GLN A 1 349 ? -20.375 20.188 10.07 1 97.94 349 GLN A C 1
ATOM 2721 O O . GLN A 1 349 ? -20.922 20.109 8.969 1 97.94 349 GLN A O 1
ATOM 2726 N N . LYS A 1 350 ? -20.438 21.266 10.836 1 98.5 350 LYS A N 1
ATOM 2727 C CA . LYS A 1 350 ? -21.141 22.438 10.367 1 98.5 350 LYS A CA 1
ATOM 2728 C C . LYS A 1 350 ? -20.484 23.031 9.125 1 98.5 350 LYS A C 1
ATOM 2730 O O . LYS A 1 350 ? -21.172 23.5 8.211 1 98.5 350 LYS A O 1
ATOM 2735 N N . ALA A 1 351 ? -19.141 23.062 9.109 1 98.81 351 ALA A N 1
ATOM 2736 C CA . ALA A 1 351 ? -18.422 23.516 7.914 1 98.81 351 ALA A CA 1
ATOM 2737 C C . ALA A 1 351 ? -18.797 22.672 6.703 1 98.81 351 ALA A C 1
ATOM 2739 O O . ALA A 1 351 ? -19.047 23.203 5.621 1 98.81 351 ALA A O 1
ATOM 2740 N N . LEU A 1 352 ? -18.812 21.359 6.906 1 98.69 352 LEU A N 1
ATOM 2741 C CA . LEU A 1 352 ? -19.203 20.438 5.832 1 98.69 352 LEU A CA 1
ATOM 2742 C C . LEU A 1 352 ? -20.609 20.734 5.352 1 98.69 352 LEU A C 1
ATOM 2744 O O . LEU A 1 352 ? -20.875 20.734 4.145 1 98.69 352 LEU A O 1
ATOM 2748 N N . ASP A 1 353 ? -21.516 20.969 6.289 1 98.5 353 ASP A N 1
ATOM 2749 C CA . ASP A 1 353 ? -22.906 21.281 5.957 1 98.5 353 ASP A CA 1
ATOM 2750 C C . ASP A 1 353 ? -22.984 22.547 5.102 1 98.5 353 ASP A C 1
ATOM 2752 O O . ASP A 1 353 ? -23.875 22.688 4.266 1 98.5 353 ASP A O 1
ATOM 2756 N N . LYS A 1 354 ? -22.016 23.406 5.301 1 98.69 354 LYS A N 1
ATOM 2757 C CA . LYS A 1 354 ? -22.031 24.688 4.602 1 98.69 354 LYS A CA 1
ATOM 2758 C C . LYS A 1 354 ? -21.141 24.656 3.363 1 98.69 354 LYS A C 1
ATOM 2760 O O . LYS A 1 354 ? -20.938 25.672 2.707 1 98.69 354 LYS A O 1
ATOM 2765 N N . GLY A 1 355 ? -20.594 23.516 3.074 1 98.75 355 GLY A N 1
ATOM 2766 C CA . GLY A 1 355 ? -19.875 23.328 1.823 1 98.75 355 GLY A CA 1
ATOM 2767 C C . GLY A 1 355 ? -18.391 23.594 1.947 1 98.75 355 GLY A C 1
ATOM 2768 O O . GLY A 1 355 ? -17.734 23.969 0.973 1 98.75 355 GLY A O 1
ATOM 2769 N N . LEU A 1 356 ? -17.844 23.484 3.119 1 98.94 356 LEU A N 1
ATOM 2770 C CA . LEU A 1 356 ? -16.406 23.609 3.371 1 98.94 356 LEU A CA 1
ATOM 2771 C C . LEU A 1 356 ? -15.852 22.328 4 1 98.94 356 LEU A C 1
ATOM 2773 O O . LEU A 1 356 ? -16.375 21.859 5.016 1 98.94 356 LEU A O 1
ATOM 2777 N N . VAL A 1 357 ? -14.828 21.766 3.367 1 98.81 357 VAL A N 1
ATOM 2778 C CA . VAL A 1 357 ? -14.234 20.531 3.867 1 98.81 357 VAL A CA 1
ATOM 2779 C C . VAL A 1 357 ? -13.023 20.844 4.734 1 98.81 357 VAL A C 1
ATOM 2781 O O . VAL A 1 357 ? -12.016 21.359 4.238 1 98.81 357 VAL A O 1
ATOM 2784 N N . LEU A 1 358 ? -13.102 20.609 5.98 1 98 358 LEU A N 1
ATOM 2785 C CA . LEU A 1 358 ? -12.047 20.641 6.988 1 98 358 LEU A CA 1
ATOM 2786 C C . LEU A 1 358 ? -11.977 19.312 7.742 1 98 358 LEU A C 1
ATOM 2788 O O . LEU A 1 358 ? -12.914 18.516 7.684 1 98 358 LEU A O 1
ATOM 2792 N N . ILE A 1 359 ? -10.859 19.094 8.43 1 94.88 359 ILE A N 1
ATOM 2793 C CA . ILE A 1 359 ? -10.773 17.875 9.219 1 94.88 359 ILE A CA 1
ATOM 2794 C C . ILE A 1 359 ? -10.109 18.188 10.562 1 94.88 359 ILE A C 1
ATOM 2796 O O . ILE A 1 359 ? -9.609 19.297 10.781 1 94.88 359 ILE A O 1
ATOM 2800 N N . THR A 1 360 ? -10.148 17.25 11.438 1 95 360 THR A N 1
ATOM 280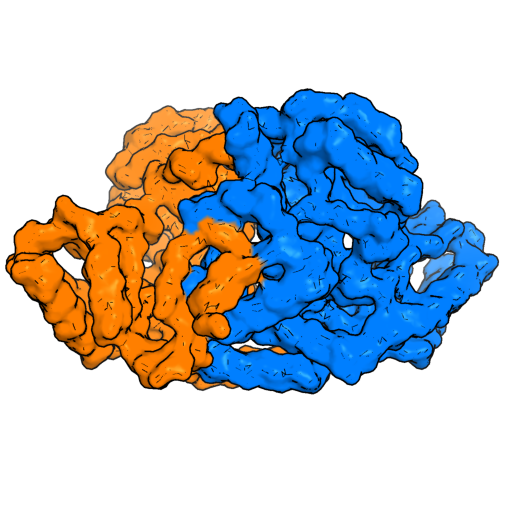1 C CA . THR A 1 360 ? -9.547 17.406 12.758 1 95 360 THR A CA 1
ATOM 2802 C C . THR A 1 360 ? -8.141 16.828 12.781 1 95 360 THR A C 1
ATOM 2804 O O . THR A 1 360 ? -7.789 16 11.945 1 95 360 THR A O 1
ATOM 2807 N N . ALA A 1 361 ? -7.34 17.234 13.648 1 93.69 361 ALA A N 1
ATOM 2808 C CA . ALA A 1 361 ? -6.18 16.547 14.227 1 93.69 361 ALA A CA 1
ATOM 2809 C C . ALA A 1 361 ? -6.332 16.391 15.734 1 93.69 361 ALA A C 1
ATOM 2811 O O . ALA A 1 361 ? -6.215 17.359 16.484 1 93.69 361 ALA A O 1
ATOM 2812 N N . GLY A 1 362 ? -6.52 15.211 16.125 1 88.5 362 GLY A N 1
ATOM 2813 C CA . GLY A 1 362 ? -6.906 15.023 17.516 1 88.5 362 GLY A CA 1
ATOM 2814 C C . GLY A 1 362 ? -8.305 15.539 17.828 1 88.5 362 GLY A C 1
ATOM 2815 O O . GLY A 1 362 ? -9.203 15.445 16.984 1 88.5 362 GLY A O 1
ATOM 2816 N N . THR A 1 363 ? -8.469 16.047 19.062 1 92.19 363 THR A N 1
ATOM 2817 C CA . THR A 1 363 ? -9.812 16.375 19.516 1 92.19 363 THR A CA 1
ATOM 2818 C C . THR A 1 363 ? -10.094 17.875 19.359 1 92.19 363 THR A C 1
ATOM 2820 O O . THR A 1 363 ? -11.242 18.281 19.25 1 92.19 363 THR A O 1
ATOM 2823 N N . ASN A 1 364 ? -9.047 18.703 19.312 1 97.56 364 ASN A N 1
ATOM 2824 C CA . ASN A 1 364 ? -9.336 20.125 19.484 1 97.56 364 ASN A CA 1
ATOM 2825 C C . ASN A 1 364 ? -8.602 20.969 18.453 1 97.56 364 ASN A C 1
ATOM 2827 O O . ASN A 1 364 ? -8.422 22.172 18.641 1 97.56 364 ASN A O 1
ATOM 2831 N N . VAL A 1 365 ? -8.086 20.328 17.391 1 98.25 365 VAL A N 1
ATOM 2832 C CA . VAL A 1 365 ? -7.363 21.062 16.375 1 98.25 365 VAL A CA 1
ATOM 2833 C C . VAL A 1 365 ? -8.062 20.906 15.023 1 98.25 365 VAL A C 1
ATOM 2835 O O . VAL A 1 365 ? -8.375 19.781 14.617 1 98.25 365 VAL A O 1
ATOM 2838 N N . ILE A 1 366 ? -8.367 21.984 14.352 1 98.62 366 ILE A N 1
ATOM 2839 C CA . ILE A 1 366 ? -8.797 21.953 12.961 1 98.62 366 ILE A CA 1
ATOM 2840 C C . ILE A 1 366 ? -7.578 21.953 12.047 1 98.62 366 ILE A C 1
ATOM 2842 O O . ILE A 1 366 ? -6.734 22.844 12.117 1 98.62 366 ILE A O 1
ATOM 2846 N N . ARG A 1 367 ? -7.422 20.953 11.273 1 98.25 367 ARG A N 1
ATOM 2847 C CA . ARG A 1 367 ? -6.293 20.75 10.367 1 98.25 367 ARG A CA 1
ATOM 2848 C C . ARG A 1 367 ? -6.664 21.156 8.938 1 98.25 367 ARG A C 1
ATOM 2850 O O . ARG A 1 367 ? -7.738 20.797 8.445 1 98.25 367 ARG A O 1
ATOM 2857 N N . MET A 1 368 ? -5.793 21.906 8.32 1 98.75 368 MET A N 1
ATOM 2858 C CA . MET A 1 368 ? -6.012 22.375 6.957 1 98.75 368 MET A CA 1
ATOM 2859 C C . MET A 1 368 ? -4.855 21.969 6.051 1 98.75 368 MET A C 1
ATOM 2861 O O . MET A 1 368 ? -3.693 22.25 6.359 1 98.75 368 MET A O 1
ATOM 2865 N N . LEU A 1 369 ? -5.172 21.312 4.98 1 98.62 369 LEU A N 1
ATOM 2866 C CA . LEU A 1 369 ? -4.25 20.859 3.947 1 98.62 369 LEU A CA 1
ATOM 2867 C C . LEU A 1 369 ? -4.789 21.172 2.557 1 98.62 369 LEU A C 1
ATOM 2869 O O . LEU A 1 369 ? -4.949 20.266 1.73 1 98.62 369 LEU A O 1
ATOM 2873 N N . PRO A 1 370 ? -5.043 22.422 2.211 1 98.81 370 PRO A N 1
ATOM 2874 C CA . PRO A 1 370 ? -5.652 22.703 0.909 1 98.81 370 PRO A CA 1
ATOM 2875 C C . PRO A 1 370 ? -4.75 22.328 -0.26 1 98.81 370 PRO A C 1
ATOM 2877 O O . PRO A 1 370 ? -3.543 22.141 -0.081 1 98.81 370 PRO A O 1
ATOM 2880 N N . PRO A 1 371 ? -5.336 22.172 -1.486 1 98.81 371 PRO A N 1
ATOM 2881 C CA . PRO A 1 371 ? -4.484 22 -2.664 1 98.81 371 PRO A CA 1
ATOM 2882 C C . PRO A 1 371 ? -3.506 23.156 -2.865 1 98.81 371 PRO A C 1
ATOM 2884 O O . PRO A 1 371 ? -3.795 24.281 -2.469 1 98.81 371 PRO A O 1
ATOM 2887 N N . PHE A 1 372 ? -2.406 22.844 -3.529 1 98.81 372 PHE A N 1
ATOM 2888 C CA . PHE A 1 372 ? -1.377 23.844 -3.764 1 98.81 372 PHE A CA 1
ATOM 2889 C C . PHE A 1 372 ? -1.907 24.969 -4.648 1 98.81 372 PHE A C 1
ATOM 2891 O O . PHE A 1 372 ? -1.396 26.094 -4.613 1 98.81 372 PHE A O 1
ATOM 2898 N N . ILE A 1 373 ? -2.998 24.75 -5.391 1 98.69 373 ILE A N 1
ATOM 2899 C CA . ILE A 1 373 ? -3.43 25.672 -6.438 1 98.69 373 ILE A CA 1
ATOM 2900 C C . ILE A 1 373 ? -4.426 26.672 -5.863 1 98.69 373 ILE A C 1
ATOM 2902 O O . ILE A 1 373 ? -5.004 27.469 -6.602 1 98.69 373 ILE A O 1
ATOM 2906 N N . ILE A 1 374 ? -4.688 26.625 -4.578 1 98.75 374 ILE A N 1
ATOM 2907 C CA . ILE A 1 374 ? -5.609 27.594 -4 1 98.75 374 ILE A CA 1
ATOM 2908 C C . ILE A 1 374 ? -5.09 29 -4.242 1 98.75 374 ILE A C 1
ATOM 2910 O O . ILE A 1 374 ? -3.879 29.219 -4.352 1 98.75 374 ILE A O 1
ATOM 2914 N N . GLU A 1 375 ? -5.988 29.891 -4.301 1 98.69 375 GLU A N 1
ATOM 2915 C CA . GLU A 1 375 ? -5.703 31.312 -4.441 1 98.69 375 GLU A CA 1
ATOM 2916 C C . GLU A 1 375 ? -6.27 32.125 -3.268 1 98.69 375 GLU A C 1
ATOM 2918 O O . GLU A 1 375 ? -7 31.578 -2.439 1 98.69 375 GLU A O 1
ATOM 2923 N N . GLU A 1 376 ? -5.898 33.406 -3.234 1 98.75 376 GLU A N 1
ATOM 2924 C CA . GLU A 1 376 ? -6.379 34.281 -2.156 1 98.75 376 GLU A CA 1
ATOM 2925 C C . GLU A 1 376 ? -7.906 34.281 -2.096 1 98.75 376 GLU A C 1
ATOM 2927 O O . GLU A 1 376 ? -8.492 34.312 -1.011 1 98.75 376 GLU A O 1
ATOM 2932 N N . LYS A 1 377 ? -8.555 34.188 -3.252 1 98.81 377 LYS A N 1
ATOM 2933 C CA . LYS A 1 377 ? -10.016 34.219 -3.283 1 98.81 377 LYS A CA 1
ATOM 2934 C C . LYS A 1 377 ? -10.586 32.969 -2.604 1 98.81 377 LYS A C 1
ATOM 2936 O O . LYS A 1 377 ? -11.641 33.031 -1.964 1 98.81 377 LYS A O 1
ATOM 2941 N N . ASP A 1 378 ? -9.945 31.812 -2.834 1 98.88 378 ASP A N 1
ATOM 2942 C CA . ASP A 1 378 ? -10.367 30.578 -2.16 1 98.88 378 ASP A CA 1
ATOM 2943 C C . ASP A 1 378 ? -10.211 30.703 -0.647 1 98.88 378 ASP A C 1
ATOM 2945 O O . ASP A 1 378 ? -11.047 30.219 0.112 1 98.88 378 ASP A O 1
ATOM 2949 N N . VAL A 1 379 ? -9.094 31.344 -0.191 1 98.88 379 VAL A N 1
ATOM 2950 C CA . VAL A 1 379 ? -8.852 31.578 1.227 1 98.88 379 VAL A CA 1
ATOM 2951 C C . VAL A 1 379 ? -9.953 32.5 1.788 1 98.88 379 VAL A C 1
ATOM 2953 O O . VAL A 1 379 ? -10.5 32.219 2.859 1 98.88 379 VAL A O 1
ATOM 2956 N N . ASP A 1 380 ? -10.258 33.531 1.064 1 98.88 380 ASP A N 1
ATOM 2957 C CA . ASP A 1 380 ? -11.305 34.438 1.498 1 98.88 380 ASP A CA 1
ATOM 2958 C C . ASP A 1 380 ? -12.641 33.719 1.645 1 98.88 380 ASP A C 1
ATOM 2960 O O . ASP A 1 380 ? -13.375 33.969 2.607 1 98.88 380 ASP A O 1
ATOM 2964 N N . GLU A 1 381 ? -12.961 32.906 0.684 1 98.88 381 GLU A N 1
ATOM 2965 C CA . GLU A 1 381 ? -14.195 32.125 0.743 1 98.88 381 GLU A CA 1
ATOM 2966 C C . GLU A 1 381 ? -14.203 31.188 1.954 1 98.88 381 GLU A C 1
ATOM 2968 O O . GLU A 1 381 ? -15.211 31.078 2.658 1 98.88 381 GLU A O 1
ATOM 2973 N N . MET A 1 382 ? -13.094 30.562 2.189 1 98.88 382 MET A N 1
ATOM 2974 C CA . MET A 1 382 ? -12.969 29.656 3.336 1 98.88 382 MET A CA 1
ATOM 2975 C C . MET A 1 382 ? -13.164 30.422 4.645 1 98.88 382 MET A C 1
ATOM 2977 O O . MET A 1 382 ? -13.914 29.984 5.52 1 98.88 382 MET A O 1
ATOM 2981 N N . ILE A 1 383 ? -12.516 31.578 4.773 1 98.81 383 ILE A N 1
ATOM 2982 C CA . ILE A 1 383 ? -12.594 32.375 5.988 1 98.81 383 ILE A CA 1
ATOM 2983 C C . ILE A 1 383 ? -14.031 32.844 6.211 1 98.81 383 ILE A C 1
ATOM 2985 O O . ILE A 1 383 ? -14.523 32.844 7.344 1 98.81 383 ILE A O 1
ATOM 2989 N N . SER A 1 384 ? -14.664 33.219 5.145 1 98.81 384 SER A N 1
ATOM 2990 C CA . SER A 1 384 ? -16.047 33.656 5.23 1 98.81 384 SER A CA 1
ATOM 2991 C C . SER A 1 384 ? -16.953 32.531 5.77 1 98.81 384 SER A C 1
ATOM 2993 O O . SER A 1 384 ? -17.703 32.75 6.727 1 98.81 384 SER A O 1
ATOM 2995 N N . ILE A 1 385 ? -16.906 31.359 5.188 1 98.88 385 ILE A N 1
ATOM 2996 C CA . ILE A 1 385 ? -17.734 30.219 5.609 1 98.88 385 ILE A CA 1
ATOM 2997 C C . ILE A 1 385 ? -17.375 29.828 7.043 1 98.88 385 ILE A C 1
ATOM 2999 O O . ILE A 1 385 ? -18.266 29.609 7.867 1 98.88 385 ILE A O 1
ATOM 3003 N N . PHE A 1 386 ? -16.094 29.781 7.332 1 98.75 386 PHE A N 1
ATOM 3004 C CA . PHE A 1 386 ? -15.633 29.297 8.625 1 98.75 386 PHE A CA 1
ATOM 3005 C C . PHE A 1 386 ? -16.031 30.266 9.742 1 98.75 386 PHE A C 1
ATOM 3007 O O . PHE A 1 386 ? -16.391 29.844 10.836 1 98.75 386 PHE A O 1
ATOM 3014 N N . THR A 1 387 ? -15.938 31.578 9.453 1 98.56 387 THR A N 1
ATOM 3015 C CA . THR A 1 387 ? -16.359 32.562 10.43 1 98.56 387 THR A CA 1
ATOM 3016 C C . THR A 1 387 ? -17.844 32.438 10.742 1 98.56 387 THR A C 1
ATOM 3018 O O . THR A 1 387 ? -18.25 32.531 11.898 1 98.56 387 THR A O 1
ATOM 3021 N N . GLU A 1 388 ? -18.625 32.219 9.742 1 98.56 388 GLU A N 1
ATOM 3022 C CA . GLU A 1 388 ? -20.047 31.969 9.961 1 98.56 388 GLU A CA 1
ATOM 3023 C C . GLU A 1 388 ? -20.266 30.734 10.844 1 98.56 388 GLU A C 1
ATOM 3025 O O . GLU A 1 388 ? -21.109 30.75 11.742 1 98.56 388 GLU A O 1
ATOM 3030 N N . VAL A 1 389 ? -19.547 29.672 10.547 1 98.69 389 VAL A N 1
ATOM 3031 C CA . VAL A 1 389 ? -19.625 28.438 11.312 1 98.69 389 VAL A CA 1
ATOM 3032 C C . VAL A 1 389 ? -19.281 28.719 12.773 1 98.69 389 VAL A C 1
ATOM 3034 O O . VAL A 1 389 ? -20 28.297 13.688 1 98.69 389 VAL A O 1
ATOM 3037 N N . ILE A 1 390 ? -18.156 29.453 13.016 1 98.38 390 ILE A N 1
ATOM 3038 C CA . ILE A 1 390 ? -17.703 29.781 14.359 1 98.38 390 ILE A CA 1
ATOM 3039 C C . ILE A 1 390 ? -18.781 30.562 15.102 1 98.38 390 ILE A C 1
ATOM 3041 O O . ILE A 1 390 ? -19.109 30.25 16.25 1 98.38 390 ILE A O 1
ATOM 3045 N N . ASP A 1 391 ? -19.328 31.516 14.438 1 98 391 ASP A N 1
ATOM 3046 C CA . ASP A 1 391 ? -20.312 32.375 15.07 1 98 391 ASP A CA 1
ATOM 3047 C C . ASP A 1 391 ? -21.594 31.625 15.391 1 98 391 ASP A C 1
ATOM 3049 O O . ASP A 1 391 ? -22.203 31.828 16.453 1 98 391 ASP A O 1
ATOM 3053 N N . GLU A 1 392 ? -22 30.766 14.539 1 97.81 392 GLU A N 1
ATOM 3054 C CA . GLU A 1 392 ? -23.234 30.016 14.734 1 97.81 392 GLU A CA 1
ATOM 3055 C C . GLU A 1 392 ? -23.109 29.016 15.883 1 97.81 392 GLU A C 1
ATOM 3057 O O . GLU A 1 392 ? -24.047 28.812 16.641 1 97.81 392 GLU A O 1
ATOM 3062 N N . ILE A 1 393 ? -21.953 28.344 15.977 1 97.19 393 ILE A N 1
ATOM 3063 C CA . ILE A 1 393 ? -21.766 27.328 17 1 97.19 393 ILE A CA 1
ATOM 3064 C C . ILE A 1 393 ? -21.609 27.984 18.375 1 97.19 393 ILE A C 1
ATOM 3066 O O . ILE A 1 393 ? -22.078 27.453 19.375 1 97.19 393 ILE A O 1
ATOM 3070 N N . ASN A 1 394 ? -21.031 29.109 18.422 1 93.88 394 ASN A N 1
ATOM 3071 C CA . ASN A 1 394 ? -20.703 29.75 19.688 1 93.88 394 ASN A CA 1
ATOM 3072 C C . ASN A 1 394 ? -21.734 30.797 20.062 1 93.88 394 ASN A C 1
ATOM 3074 O O . ASN A 1 394 ? -21.625 31.438 21.125 1 93.88 394 ASN A O 1
ATOM 3078 N N . SER A 1 395 ? -22.766 31.062 19.234 1 88.5 395 SER A N 1
ATOM 3079 C CA . SER A 1 395 ? -23.875 31.938 19.609 1 88.5 395 SER A CA 1
ATOM 3080 C C . SER A 1 395 ? -24.875 31.203 20.5 1 88.5 395 SER A C 1
ATOM 3082 O O . SER A 1 395 ? -25.031 29.984 20.391 1 88.5 395 SER A O 1
ATOM 3084 N N . MET B 1 1 ? 24.219 6.73 -20.641 1 79.44 1 MET B N 1
ATOM 3085 C CA . MET B 1 1 ? 24.016 5.543 -19.812 1 79.44 1 MET B CA 1
ATOM 3086 C C . MET B 1 1 ? 22.719 4.836 -20.203 1 79.44 1 MET B C 1
ATOM 3088 O O . MET B 1 1 ? 21.703 5.488 -20.453 1 79.44 1 MET B O 1
ATOM 3092 N N . ASP B 1 2 ? 22.781 3.506 -20.406 1 92.69 2 ASP B N 1
ATOM 3093 C CA . ASP B 1 2 ? 21.562 2.803 -20.797 1 92.69 2 ASP B CA 1
ATOM 3094 C C . ASP B 1 2 ? 20.578 2.719 -19.625 1 92.69 2 ASP B C 1
ATOM 3096 O O . ASP B 1 2 ? 20.906 3.115 -18.5 1 92.69 2 ASP B O 1
ATOM 3100 N N . TYR B 1 3 ? 19.422 2.438 -19.859 1 96.06 3 TYR B N 1
ATOM 3101 C CA . TYR B 1 3 ? 18.359 2.461 -18.875 1 96.06 3 TYR B CA 1
ATOM 3102 C C . TYR B 1 3 ? 18.656 1.521 -17.719 1 96.06 3 TYR B C 1
ATOM 3104 O O . TYR B 1 3 ? 18.328 1.807 -16.562 1 96.06 3 TYR B O 1
ATOM 3112 N N . PHE B 1 4 ? 19.312 0.459 -18.016 1 95.56 4 PHE B N 1
ATOM 3113 C CA . PHE B 1 4 ? 19.656 -0.508 -16.984 1 95.56 4 PHE B CA 1
ATOM 3114 C C . PHE B 1 4 ? 20.625 0.103 -15.984 1 95.56 4 PHE B C 1
ATOM 3116 O O . PHE B 1 4 ? 20.438 -0.043 -14.773 1 95.56 4 PHE B O 1
ATOM 3123 N N . ASP B 1 5 ? 21.594 0.776 -16.438 1 96.62 5 ASP B N 1
ATOM 3124 C CA . ASP B 1 5 ? 22.562 1.434 -15.562 1 96.62 5 ASP B CA 1
ATOM 3125 C C . ASP B 1 5 ? 21.922 2.572 -14.781 1 96.62 5 ASP B C 1
ATOM 3127 O O . ASP B 1 5 ? 22.219 2.777 -13.602 1 96.62 5 ASP B O 1
ATOM 3131 N N . ARG B 1 6 ? 21.094 3.373 -15.461 1 97.62 6 ARG B N 1
ATOM 3132 C CA . ARG B 1 6 ? 20.375 4.441 -14.781 1 97.62 6 ARG B CA 1
ATOM 3133 C C . ARG B 1 6 ? 19.516 3.885 -13.648 1 97.62 6 ARG B C 1
ATOM 3135 O O . ARG B 1 6 ? 19.484 4.453 -12.555 1 97.62 6 ARG B O 1
ATOM 3142 N N . ALA B 1 7 ? 18.844 2.768 -13.906 1 97.62 7 ALA B N 1
ATOM 3143 C CA . ALA B 1 7 ? 18.031 2.104 -12.883 1 97.62 7 ALA B CA 1
ATOM 3144 C C . ALA B 1 7 ? 18.891 1.658 -11.703 1 97.62 7 ALA B C 1
ATOM 3146 O O . ALA B 1 7 ? 18.547 1.893 -10.547 1 97.62 7 ALA B O 1
ATOM 3147 N N . ASN B 1 8 ? 20.016 1.026 -11.992 1 95.88 8 ASN B N 1
ATOM 3148 C CA . ASN B 1 8 ? 20.922 0.516 -10.961 1 95.88 8 ASN B CA 1
ATOM 3149 C C . ASN B 1 8 ? 21.469 1.643 -10.094 1 95.88 8 ASN B C 1
ATOM 3151 O O . ASN B 1 8 ? 21.75 1.438 -8.906 1 95.88 8 ASN B O 1
ATOM 3155 N N . ASN B 1 9 ? 21.609 2.797 -10.68 1 96.81 9 ASN B N 1
ATOM 3156 C CA . ASN B 1 9 ? 22.141 3.939 -9.945 1 96.81 9 ASN B CA 1
ATOM 3157 C C . ASN B 1 9 ? 21.078 4.613 -9.094 1 96.81 9 ASN B C 1
ATOM 3159 O O . ASN B 1 9 ? 21.375 5.191 -8.047 1 96.81 9 ASN B O 1
ATOM 3163 N N . ALA B 1 10 ? 19.828 4.473 -9.5 1 98.25 10 ALA B N 1
ATOM 3164 C CA . ALA B 1 10 ? 18.781 5.273 -8.875 1 98.25 10 ALA B CA 1
ATOM 3165 C C . ALA B 1 10 ? 18.031 4.469 -7.809 1 98.25 10 ALA B C 1
ATOM 3167 O O . ALA B 1 10 ? 17.594 5.023 -6.797 1 98.25 10 ALA B O 1
ATOM 3168 N N . PHE B 1 11 ? 17.891 3.211 -8.008 1 98.44 11 PHE B N 1
ATOM 3169 C CA . PHE B 1 11 ? 17.062 2.396 -7.129 1 98.44 11 PHE B CA 1
ATOM 3170 C C . PHE B 1 11 ? 17.906 1.703 -6.07 1 98.44 11 PHE B C 1
ATOM 3172 O O . PHE B 1 11 ? 19.078 1.392 -6.309 1 98.44 11 PHE B O 1
ATOM 3179 N N . MET B 1 12 ? 17.312 1.466 -4.879 1 97.94 12 MET B N 1
ATOM 3180 C CA . MET B 1 12 ? 17.891 0.5 -3.949 1 97.94 12 MET B CA 1
ATOM 3181 C C . MET B 1 12 ? 17.938 -0.891 -4.574 1 97.94 12 MET B C 1
ATOM 3183 O O . MET B 1 12 ? 17.031 -1.28 -5.309 1 97.94 12 MET B O 1
ATOM 3187 N N . LYS B 1 13 ? 18.969 -1.67 -4.293 1 95.06 13 LYS B N 1
ATOM 3188 C CA . LYS B 1 13 ? 19.203 -2.953 -4.953 1 95.06 13 LYS B CA 1
ATOM 3189 C C . LYS B 1 13 ? 18.5 -4.086 -4.207 1 95.06 13 LYS B C 1
ATOM 3191 O O . LYS B 1 13 ? 19.125 -5.062 -3.807 1 95.06 13 LYS B O 1
ATOM 3196 N N . ALA B 1 14 ? 17.188 -3.982 -4.227 1 95 14 ALA B N 1
ATOM 3197 C CA . ALA B 1 14 ? 16.359 -4.984 -3.545 1 95 14 ALA B CA 1
ATOM 3198 C C . ALA B 1 14 ? 15.945 -6.094 -4.504 1 95 14 ALA B C 1
ATOM 3200 O O . ALA B 1 14 ? 15.5 -7.16 -4.074 1 95 14 ALA B O 1
ATOM 3201 N N . TYR B 1 15 ? 16.109 -5.852 -5.805 1 93.5 15 TYR B N 1
ATOM 3202 C CA . TYR B 1 15 ? 15.688 -6.793 -6.832 1 93.5 15 TYR B CA 1
ATOM 3203 C C . TYR B 1 15 ? 16.859 -7.211 -7.711 1 93.5 15 TYR B C 1
ATOM 3205 O O . TYR B 1 15 ? 17.781 -6.422 -7.945 1 93.5 15 TYR B O 1
ATOM 3213 N N . GLY B 1 16 ? 16.812 -8.461 -8.172 1 91.69 16 GLY B N 1
ATOM 3214 C CA . GLY B 1 16 ? 17.625 -8.852 -9.305 1 91.69 16 GLY B CA 1
ATOM 3215 C C . GLY B 1 16 ? 16.969 -8.562 -10.641 1 91.69 16 GLY B C 1
ATOM 3216 O O . GLY B 1 16 ? 16.406 -9.461 -11.266 1 91.69 16 GLY B O 1
ATOM 3217 N N . ARG B 1 17 ? 17.062 -7.383 -11.148 1 94.69 17 ARG B N 1
ATOM 3218 C CA . ARG B 1 17 ? 16.328 -6.934 -12.336 1 94.69 17 ARG B CA 1
ATOM 3219 C C . ARG B 1 17 ? 16.969 -7.469 -13.609 1 94.69 17 ARG B C 1
ATOM 3221 O O . ARG B 1 17 ? 18.203 -7.543 -13.711 1 94.69 17 ARG B O 1
ATOM 3228 N N . PHE B 1 18 ? 16.094 -7.793 -14.516 1 96.69 18 PHE B N 1
ATOM 3229 C CA . PHE B 1 18 ? 16.547 -8.109 -15.859 1 96.69 18 PHE B CA 1
ATOM 3230 C C . PHE B 1 18 ? 16.938 -6.852 -16.625 1 96.69 18 PHE B C 1
ATOM 3232 O O . PHE B 1 18 ? 16.422 -5.766 -16.344 1 96.69 18 PHE B O 1
ATOM 3239 N N . ASP B 1 19 ? 17.875 -7.027 -17.531 1 97 19 ASP B N 1
ATOM 3240 C CA . ASP B 1 19 ? 18.266 -5.902 -18.375 1 97 19 ASP B CA 1
ATOM 3241 C C . ASP B 1 19 ? 17.297 -5.715 -19.531 1 97 19 ASP B C 1
ATOM 3243 O O . ASP B 1 19 ? 17.672 -5.871 -20.703 1 97 19 ASP B O 1
ATOM 3247 N N . VAL B 1 20 ? 16.078 -5.449 -19.25 1 97.94 20 VAL B N 1
ATOM 3248 C CA . VAL B 1 20 ? 15.008 -5.137 -20.203 1 97.94 20 VAL B CA 1
ATOM 3249 C C . VAL B 1 20 ? 14.219 -3.928 -19.703 1 97.94 20 VAL B C 1
ATOM 3251 O O . VAL B 1 20 ? 13.836 -3.865 -18.531 1 97.94 20 VAL B O 1
ATOM 3254 N N . THR B 1 21 ? 14.078 -2.986 -20.5 1 98.5 21 THR B N 1
ATOM 3255 C CA . THR B 1 21 ? 13.227 -1.831 -20.234 1 98.5 21 THR B CA 1
ATOM 3256 C C . THR B 1 21 ? 12.016 -1.823 -21.156 1 98.5 21 THR B C 1
ATOM 3258 O O . THR B 1 21 ? 12.156 -1.615 -22.375 1 98.5 21 THR B O 1
ATOM 3261 N N . PHE B 1 22 ? 10.867 -2.029 -20.609 1 98.62 22 PHE B N 1
ATOM 32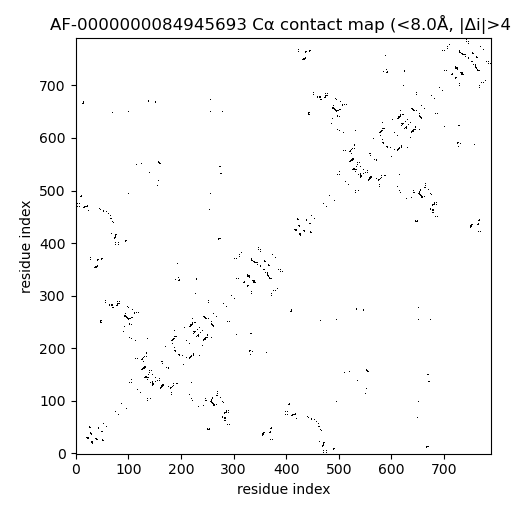62 C CA . PHE B 1 22 ? 9.664 -2.102 -21.438 1 98.62 22 PHE B CA 1
ATOM 3263 C C . PHE B 1 22 ? 9.133 -0.707 -21.734 1 98.62 22 PHE B C 1
ATOM 3265 O O . PHE B 1 22 ? 9.18 0.18 -20.875 1 98.62 22 PHE B O 1
ATOM 3272 N N . ASP B 1 23 ? 8.602 -0.551 -22.906 1 98.25 23 ASP B N 1
ATOM 3273 C CA . ASP B 1 23 ? 8.062 0.723 -23.375 1 98.25 23 ASP B CA 1
ATOM 3274 C C . ASP B 1 23 ? 6.539 0.72 -23.328 1 98.25 23 ASP B C 1
ATOM 3276 O O . ASP B 1 23 ? 5.918 1.688 -22.891 1 98.25 23 ASP B O 1
ATOM 3280 N N . HIS B 1 24 ? 5.934 -0.252 -23.906 1 98.69 24 HIS B N 1
ATOM 3281 C CA . HIS B 1 24 ? 4.477 -0.365 -23.938 1 98.69 24 HIS B CA 1
ATOM 3282 C C . HIS B 1 24 ? 4.039 -1.82 -24.047 1 98.69 24 HIS B C 1
ATOM 3284 O O . HIS B 1 24 ? 4.871 -2.709 -24.25 1 98.69 24 HIS B O 1
ATOM 3290 N N . GLY B 1 25 ? 2.756 -2.084 -23.75 1 98.56 25 GLY B N 1
ATOM 3291 C CA . GLY B 1 25 ? 2.15 -3.393 -23.953 1 98.56 25 GLY B CA 1
ATOM 3292 C C . GLY B 1 25 ? 0.878 -3.344 -24.781 1 98.56 25 GLY B C 1
ATOM 3293 O O . GLY B 1 25 ? 0.246 -2.291 -24.891 1 98.56 25 GLY B O 1
ATOM 3294 N N . ASN B 1 26 ? 0.535 -4.418 -25.375 1 98.56 26 ASN B N 1
ATOM 3295 C CA . ASN B 1 26 ? -0.684 -4.605 -26.156 1 98.56 26 ASN B CA 1
ATOM 3296 C C . ASN B 1 26 ? -1.159 -6.055 -26.125 1 98.56 26 ASN B C 1
ATOM 3298 O O . ASN B 1 26 ? -0.446 -6.957 -26.562 1 98.56 26 ASN B O 1
ATOM 3302 N N . GLY B 1 27 ? -2.4 -6.199 -25.641 1 98.44 27 GLY B N 1
ATOM 3303 C CA . GLY B 1 27 ? -2.869 -7.566 -25.484 1 98.44 27 GLY B CA 1
ATOM 3304 C C . GLY B 1 27 ? -1.995 -8.391 -24.562 1 98.44 27 GLY B C 1
ATOM 3305 O O . GLY B 1 27 ? -1.733 -7.996 -23.422 1 98.44 27 GLY B O 1
ATOM 3306 N N . VAL B 1 28 ? -1.484 -9.484 -25.125 1 98.81 28 VAL B N 1
ATOM 3307 C CA . VAL B 1 28 ? -0.7 -10.398 -24.297 1 98.81 28 VAL B CA 1
ATOM 3308 C C . VAL B 1 28 ? 0.788 -10.195 -24.562 1 98.81 28 VAL B C 1
ATOM 3310 O O . VAL B 1 28 ? 1.615 -11.023 -24.188 1 98.81 28 VAL B O 1
ATOM 3313 N N . TYR B 1 29 ? 1.146 -9.016 -25.188 1 98.88 29 TYR B N 1
ATOM 3314 C CA . TYR B 1 29 ? 2.529 -8.773 -25.578 1 98.88 29 TYR B CA 1
ATOM 3315 C C . TYR B 1 29 ? 3.07 -7.508 -24.922 1 98.88 29 TYR B C 1
ATOM 3317 O O . TYR B 1 29 ? 2.318 -6.566 -24.672 1 98.88 29 TYR B O 1
ATOM 3325 N N . LEU B 1 30 ? 4.324 -7.504 -24.656 1 98.88 30 LEU B N 1
ATOM 3326 C CA . LEU B 1 30 ? 5.121 -6.355 -24.234 1 98.88 30 LEU B CA 1
ATOM 3327 C C . LEU B 1 30 ? 6.145 -5.984 -25.297 1 98.88 30 LEU B C 1
ATOM 3329 O O . LEU B 1 30 ? 6.586 -6.84 -26.062 1 98.88 30 LEU B O 1
ATOM 3333 N N . TYR B 1 31 ? 6.504 -4.777 -25.328 1 98.88 31 TYR B N 1
ATOM 3334 C CA . TYR B 1 31 ? 7.527 -4.266 -26.234 1 98.88 31 TYR B CA 1
ATOM 3335 C C . TYR B 1 31 ? 8.555 -3.43 -25.469 1 98.88 31 TYR B C 1
ATOM 3337 O O . TYR B 1 31 ? 8.188 -2.57 -24.672 1 98.88 31 TYR B O 1
ATOM 3345 N N . ASP B 1 32 ? 9.844 -3.727 -25.703 1 98.5 32 ASP B N 1
ATOM 3346 C CA . ASP B 1 32 ? 10.875 -2.975 -25 1 98.5 32 ASP B CA 1
ATOM 3347 C C . ASP B 1 32 ? 11.234 -1.694 -25.75 1 98.5 32 ASP B C 1
ATOM 3349 O O . ASP B 1 32 ? 10.633 -1.383 -26.781 1 98.5 32 ASP B O 1
ATOM 3353 N N . THR B 1 33 ? 12.133 -0.914 -25.266 1 97.94 33 THR B N 1
ATOM 3354 C CA . THR B 1 33 ? 12.477 0.4 -25.797 1 97.94 33 THR B CA 1
ATOM 3355 C C . THR B 1 33 ? 13.18 0.271 -27.141 1 97.94 33 THR B C 1
ATOM 3357 O O . THR B 1 33 ? 13.312 1.253 -27.875 1 97.94 33 THR B O 1
ATOM 3360 N N . ASN B 1 34 ? 13.594 -0.923 -27.531 1 97.69 34 ASN B N 1
ATOM 3361 C CA . ASN B 1 34 ? 14.219 -1.174 -28.828 1 97.69 34 ASN B CA 1
ATOM 3362 C C . ASN B 1 34 ? 13.227 -1.76 -29.812 1 97.69 34 ASN B C 1
ATOM 3364 O O . ASN B 1 34 ? 13.586 -2.086 -30.953 1 97.69 34 ASN B O 1
ATOM 3368 N N . GLY B 1 35 ? 12.008 -1.987 -29.391 1 98.19 35 GLY B N 1
ATOM 3369 C CA . GLY B 1 35 ? 10.961 -2.465 -30.281 1 98.19 35 GLY B CA 1
ATOM 3370 C C . GLY B 1 35 ? 10.828 -3.977 -30.281 1 98.19 35 GLY B C 1
ATOM 3371 O O . GLY B 1 35 ? 9.992 -4.531 -31 1 98.19 35 GLY B O 1
ATOM 3372 N N . LYS B 1 36 ? 11.586 -4.672 -29.516 1 98.62 36 LYS B N 1
ATOM 3373 C CA . LYS B 1 36 ? 11.477 -6.125 -29.422 1 98.62 36 LYS B CA 1
ATOM 3374 C C . LYS B 1 36 ? 10.188 -6.535 -28.719 1 98.62 36 LYS B C 1
ATOM 3376 O O . LYS B 1 36 ? 9.789 -5.922 -27.734 1 98.62 36 LYS B O 1
ATOM 3381 N N . LYS B 1 37 ? 9.609 -7.57 -29.281 1 98.75 37 LYS B N 1
ATOM 3382 C CA . LYS B 1 37 ? 8.328 -8.078 -28.797 1 98.75 37 LYS B CA 1
ATOM 3383 C C . LYS B 1 37 ? 8.531 -9.242 -27.828 1 98.75 37 LYS B C 1
ATOM 3385 O O . LYS B 1 37 ? 9.375 -10.109 -28.062 1 98.75 37 LYS B O 1
ATOM 3390 N N . TYR B 1 38 ? 7.742 -9.266 -26.734 1 98.88 38 TYR B N 1
ATOM 3391 C CA . TYR B 1 38 ? 7.77 -10.344 -25.734 1 98.88 38 TYR B CA 1
ATOM 3392 C C . TYR B 1 38 ? 6.371 -10.891 -25.484 1 98.88 38 TYR B C 1
ATOM 3394 O O . TYR B 1 38 ? 5.449 -10.133 -25.172 1 98.88 38 TYR B O 1
ATOM 3402 N N . LEU B 1 39 ? 6.203 -12.203 -25.688 1 98.94 39 LEU B N 1
ATOM 3403 C CA . LEU B 1 39 ? 4.98 -12.859 -25.234 1 98.94 39 LEU B CA 1
ATOM 3404 C C . LEU B 1 39 ? 4.965 -13 -23.719 1 98.94 39 LEU B C 1
ATOM 3406 O O . LEU B 1 39 ? 5.906 -13.547 -23.125 1 98.94 39 LEU B O 1
ATOM 3410 N N . ASP B 1 40 ? 3.902 -12.539 -23.078 1 98.81 40 ASP B N 1
ATOM 3411 C CA . ASP B 1 40 ? 3.902 -12.414 -21.625 1 98.81 40 ASP B CA 1
ATOM 3412 C C . ASP B 1 40 ? 3.129 -13.562 -20.984 1 98.81 40 ASP B C 1
ATOM 3414 O O . ASP B 1 40 ? 1.901 -13.617 -21.078 1 98.81 40 ASP B O 1
ATOM 3418 N N . PHE B 1 41 ? 3.74 -14.445 -20.25 1 98.81 41 PHE B N 1
ATOM 3419 C CA . PHE B 1 41 ? 3.113 -15.5 -19.453 1 98.81 41 PHE B CA 1
ATOM 3420 C C . PHE B 1 41 ? 3.381 -15.305 -17.969 1 98.81 41 PHE B C 1
ATOM 3422 O O . PHE B 1 41 ? 3.404 -16.266 -17.203 1 98.81 41 PHE B O 1
ATOM 3429 N N . TYR B 1 42 ? 3.6 -14.062 -17.641 1 97.12 42 TYR B N 1
ATOM 3430 C CA . TYR B 1 42 ? 3.908 -13.664 -16.266 1 97.12 42 TYR B CA 1
ATOM 3431 C C . TYR B 1 42 ? 2.914 -12.625 -15.766 1 97.12 42 TYR B C 1
ATOM 3433 O O . TYR B 1 42 ? 2.621 -12.562 -14.57 1 97.12 42 TYR B O 1
ATOM 3441 N N . SER B 1 43 ? 2.404 -11.75 -16.672 1 98.19 43 SER B N 1
ATOM 3442 C CA . SER B 1 43 ? 1.383 -10.719 -16.484 1 98.19 43 SER B CA 1
ATOM 3443 C C . SER B 1 43 ? 1.681 -9.844 -15.281 1 98.19 43 SER B C 1
ATOM 3445 O O . SER B 1 43 ? 0.785 -9.547 -14.484 1 98.19 43 SER B O 1
ATOM 3447 N N . GLY B 1 44 ? 2.936 -9.484 -15.039 1 97.94 44 GLY B N 1
ATOM 3448 C CA . GLY B 1 44 ? 3.299 -8.656 -13.898 1 97.94 44 GLY B CA 1
ATOM 3449 C C . GLY B 1 44 ? 3.07 -9.344 -12.57 1 97.94 44 GLY B C 1
ATOM 3450 O O . GLY B 1 44 ? 2.607 -8.719 -11.609 1 97.94 44 GLY B O 1
ATOM 3451 N N . ILE B 1 45 ? 3.285 -10.586 -12.43 1 97.06 45 ILE B N 1
ATOM 3452 C CA . ILE B 1 45 ? 3.061 -11.461 -11.289 1 97.06 45 ILE B CA 1
ATOM 3453 C C . ILE B 1 45 ? 1.562 -11.633 -11.055 1 97.06 45 ILE B C 1
ATOM 3455 O O . ILE B 1 45 ? 1.08 -11.492 -9.93 1 97.06 45 ILE B O 1
ATOM 3459 N N . GLY B 1 46 ? 0.849 -11.82 -12.078 1 98.19 46 GLY B N 1
ATOM 3460 C CA . GLY B 1 46 ? -0.57 -12.125 -11.992 1 98.19 46 GLY B CA 1
ATOM 3461 C C . GLY B 1 46 ? -1.438 -10.891 -11.828 1 98.19 46 GLY B C 1
ATOM 3462 O O . GLY B 1 46 ? -2.615 -10.992 -11.484 1 98.19 46 GLY B O 1
ATOM 3463 N N . VAL B 1 47 ? -0.9 -9.703 -12.07 1 98.75 47 VAL B N 1
ATOM 3464 C CA . VAL B 1 47 ? -1.608 -8.453 -11.844 1 98.75 47 VAL B CA 1
ATOM 3465 C C . VAL B 1 47 ? -2.473 -8.117 -13.055 1 98.75 47 VAL B C 1
ATOM 3467 O O . VAL B 1 47 ? -3.625 -7.699 -12.906 1 98.75 47 VAL B O 1
ATOM 3470 N N . ASN B 1 48 ? -1.913 -8.297 -14.273 1 98.69 48 ASN B N 1
ATOM 3471 C CA . ASN B 1 48 ? -2.561 -7.863 -15.508 1 98.69 48 ASN B CA 1
ATOM 3472 C C . ASN B 1 48 ? -3.488 -8.938 -16.062 1 98.69 48 ASN B C 1
ATOM 3474 O O . ASN B 1 48 ? -3.256 -9.469 -17.156 1 98.69 48 ASN B O 1
ATOM 3478 N N . SER B 1 49 ? -4.602 -9.109 -15.391 1 98.56 49 SER B N 1
ATOM 3479 C CA . SER B 1 49 ? -5.547 -10.172 -15.727 1 98.56 49 SER B CA 1
ATOM 3480 C C . SER B 1 49 ? -6.008 -10.062 -17.172 1 98.56 49 SER B C 1
ATOM 3482 O O . SER B 1 49 ? -6.281 -11.078 -17.828 1 98.56 49 SER B O 1
ATOM 3484 N N . PHE B 1 50 ? -6.059 -8.82 -17.688 1 98.62 50 PHE B N 1
ATOM 3485 C CA . PHE B 1 50 ? -6.59 -8.625 -19.031 1 98.62 50 PHE B CA 1
ATOM 3486 C C . PHE B 1 50 ? -5.477 -8.234 -20 1 98.62 50 PHE B C 1
ATOM 3488 O O . PHE B 1 50 ? -5.742 -7.688 -21.078 1 98.62 50 PHE B O 1
ATOM 3495 N N . GLY B 1 51 ? -4.23 -8.453 -19.609 1 98.56 51 GLY B N 1
ATOM 3496 C CA . GLY B 1 51 ? -3.109 -8.023 -20.422 1 98.56 51 GLY B CA 1
ATOM 3497 C C . GLY B 1 51 ? -2.92 -6.52 -20.453 1 98.56 51 GLY B C 1
ATOM 3498 O O . GLY B 1 51 ? -2.99 -5.867 -19.406 1 98.56 51 GLY B O 1
ATOM 3499 N N . TYR B 1 52 ? -2.588 -6.047 -21.641 1 98.56 52 TYR B N 1
ATOM 3500 C CA . TYR B 1 52 ? -2.174 -4.652 -21.75 1 98.56 52 TYR B CA 1
ATOM 3501 C C . TYR B 1 52 ? -3.092 -3.881 -22.688 1 98.56 52 TYR B C 1
ATOM 3503 O O . TYR B 1 52 ? -3.439 -4.371 -23.766 1 98.56 52 TYR B O 1
ATOM 3511 N N . ASP B 1 53 ? -3.459 -2.703 -22.188 1 98.25 53 ASP B N 1
ATOM 3512 C CA . ASP B 1 53 ? -4.305 -1.767 -22.922 1 98.25 53 ASP B CA 1
ATOM 3513 C C . ASP B 1 53 ? -5.613 -2.428 -23.344 1 98.25 53 ASP B C 1
ATOM 3515 O O . ASP B 1 53 ? -5.984 -2.381 -24.516 1 98.25 53 ASP B O 1
ATOM 3519 N N . TYR B 1 54 ? -6.191 -3.164 -22.406 1 98.38 54 TYR B N 1
ATOM 3520 C CA . TYR B 1 54 ? -7.523 -3.713 -22.656 1 98.38 54 TYR B CA 1
ATOM 3521 C C . TYR B 1 54 ? -8.57 -2.609 -22.656 1 98.38 54 TYR B C 1
ATOM 3523 O O . TYR B 1 54 ? -8.93 -2.078 -21.609 1 98.38 54 TYR B O 1
ATOM 3531 N N . GLN B 1 55 ? -9.141 -2.252 -23.75 1 97.75 55 GLN B N 1
ATOM 3532 C CA . GLN B 1 55 ? -9.859 -1.013 -24.016 1 97.75 55 GLN B CA 1
ATOM 3533 C C . GLN B 1 55 ? -11 -0.814 -23.016 1 97.75 55 GLN B C 1
ATOM 3535 O O . GLN B 1 55 ? -11.18 0.282 -22.484 1 97.75 55 GLN B O 1
ATOM 3540 N N . LEU B 1 56 ? -11.805 -1.818 -22.75 1 97.94 56 LEU B N 1
ATOM 3541 C CA . LEU B 1 56 ? -12.922 -1.688 -21.812 1 97.94 56 LEU B CA 1
ATOM 3542 C C . LEU B 1 56 ? -12.445 -1.218 -20.438 1 97.94 56 LEU B C 1
ATOM 3544 O O . LEU B 1 56 ? -13.125 -0.437 -19.781 1 97.94 56 LEU B O 1
ATOM 3548 N N . TYR B 1 57 ? -11.328 -1.686 -20.062 1 98.5 57 TYR B N 1
ATOM 3549 C CA . TYR B 1 57 ? -10.781 -1.354 -18.75 1 98.5 57 TYR B CA 1
ATOM 3550 C C . TYR B 1 57 ? -10.117 0.019 -18.766 1 98.5 57 TYR B C 1
ATOM 3552 O O . TYR B 1 57 ? -10.445 0.884 -17.953 1 98.5 57 TYR B O 1
ATOM 3560 N N . THR B 1 58 ? -9.172 0.284 -19.734 1 98.31 58 THR B N 1
ATOM 3561 C CA . THR B 1 58 ? -8.375 1.503 -19.75 1 98.31 58 THR B CA 1
ATOM 3562 C C . THR B 1 58 ? -9.25 2.723 -20.016 1 98.31 58 THR B C 1
ATOM 3564 O O . THR B 1 58 ? -9.023 3.795 -19.453 1 98.31 58 THR B O 1
ATOM 3567 N N . ASP B 1 59 ? -10.273 2.564 -20.844 1 98.5 59 ASP B N 1
ATOM 3568 C CA . ASP B 1 59 ? -11.195 3.668 -21.109 1 98.5 59 ASP B CA 1
ATOM 3569 C C . ASP B 1 59 ? -11.969 4.051 -19.844 1 98.5 59 ASP B C 1
ATOM 3571 O O . ASP B 1 59 ? -12.141 5.234 -19.547 1 98.5 59 ASP B O 1
ATOM 3575 N N . ALA B 1 60 ? -12.453 3.047 -19.141 1 98.62 60 ALA B N 1
ATOM 3576 C CA . ALA B 1 60 ? -13.195 3.289 -17.906 1 98.62 60 ALA B CA 1
ATOM 3577 C C . ALA B 1 60 ? -12.328 4.004 -16.875 1 98.62 60 ALA B C 1
ATOM 3579 O O . ALA B 1 60 ? -12.789 4.922 -16.188 1 98.62 60 ALA B O 1
ATOM 3580 N N . MET B 1 61 ? -11.109 3.607 -16.812 1 98.62 61 MET B N 1
ATOM 3581 C CA . MET B 1 61 ? -10.195 4.199 -15.836 1 98.62 61 MET B CA 1
ATOM 3582 C C . MET B 1 61 ? -9.875 5.645 -16.203 1 98.62 61 MET B C 1
ATOM 3584 O O . MET B 1 61 ? -9.773 6.504 -15.328 1 98.62 61 MET B O 1
ATOM 3588 N N . CYS B 1 62 ? -9.656 5.898 -17.484 1 98.5 62 CYS B N 1
ATOM 3589 C CA . CYS B 1 62 ? -9.367 7.258 -17.922 1 98.5 62 CYS B CA 1
ATOM 3590 C C . CYS B 1 62 ? -10.539 8.188 -17.625 1 98.5 62 CYS B C 1
ATOM 3592 O O . CYS B 1 62 ? -10.344 9.328 -17.203 1 98.5 62 CYS B O 1
ATOM 3594 N N . GLN B 1 63 ? -11.734 7.684 -17.828 1 98.44 63 GLN B N 1
ATOM 3595 C CA . GLN B 1 63 ? -12.922 8.477 -17.5 1 98.44 63 GLN B CA 1
ATOM 3596 C C . GLN B 1 63 ? -12.969 8.82 -16.016 1 98.44 63 GLN B C 1
ATOM 3598 O O . GLN B 1 63 ? -13.25 9.961 -15.656 1 98.44 63 GLN B O 1
ATOM 3603 N N . GLN B 1 64 ? -12.719 7.891 -15.203 1 98.62 64 GLN B N 1
ATOM 3604 C CA . GLN B 1 64 ? -12.742 8.094 -13.758 1 98.62 64 GLN B CA 1
ATOM 3605 C C . GLN B 1 64 ? -11.656 9.078 -13.32 1 98.62 64 GLN B C 1
ATOM 3607 O O . GLN B 1 64 ? -11.852 9.844 -12.375 1 98.62 64 GLN B O 1
ATOM 3612 N N . MET B 1 65 ? -10.5 9.016 -13.977 1 97.81 65 MET B N 1
ATOM 3613 C CA . MET B 1 65 ? -9.383 9.891 -13.641 1 97.81 65 MET B CA 1
ATOM 3614 C C . MET B 1 65 ? -9.781 11.359 -13.766 1 97.81 65 MET B C 1
ATOM 3616 O O . MET B 1 65 ? -9.383 12.188 -12.938 1 97.81 65 MET B O 1
ATOM 3620 N N . HIS B 1 66 ? -10.539 11.648 -14.75 1 97.81 66 HIS B N 1
ATOM 3621 C CA . HIS B 1 66 ? -10.984 13.016 -14.977 1 97.81 66 HIS B CA 1
ATOM 3622 C C . HIS B 1 66 ? -12.141 13.383 -14.047 1 97.81 66 HIS B C 1
ATOM 3624 O O . HIS B 1 66 ? -12.438 14.562 -13.852 1 97.81 66 HIS B O 1
ATOM 3630 N N . ARG B 1 67 ? -12.797 12.398 -13.484 1 98.19 67 ARG B N 1
ATOM 3631 C CA . ARG B 1 67 ? -13.969 12.625 -12.648 1 98.19 67 ARG B CA 1
ATOM 3632 C C . ARG B 1 67 ? -13.578 12.828 -11.195 1 98.19 67 ARG B C 1
ATOM 3634 O O . ARG B 1 67 ? -13.914 13.844 -10.586 1 98.19 67 ARG B O 1
ATOM 3641 N N . LEU B 1 68 ? -12.867 11.883 -10.633 1 98.44 68 LEU B N 1
ATOM 3642 C CA . LEU B 1 68 ? -12.539 11.898 -9.211 1 98.44 68 LEU B CA 1
ATOM 3643 C C . LEU B 1 68 ? -11.516 10.812 -8.875 1 98.44 68 LEU B C 1
ATOM 3645 O O . LEU B 1 68 ? -11.828 9.625 -8.953 1 98.44 68 LEU B O 1
ATOM 3649 N N . MET B 1 69 ? -10.344 11.188 -8.391 1 98.25 69 MET B N 1
ATOM 3650 C CA . MET B 1 69 ? -9.281 10.211 -8.172 1 98.25 69 MET B CA 1
ATOM 3651 C C . MET B 1 69 ? -9.219 9.797 -6.707 1 98.25 69 MET B C 1
ATOM 3653 O O . MET B 1 69 ? -9.094 8.609 -6.398 1 98.25 69 MET B O 1
ATOM 3657 N N . HIS B 1 70 ? -9.266 10.789 -5.828 1 98.5 70 HIS B N 1
ATOM 3658 C CA . HIS B 1 70 ? -9.047 10.516 -4.414 1 98.5 70 HIS B CA 1
ATOM 3659 C C . HIS B 1 70 ? -9.812 11.508 -3.539 1 98.5 70 HIS B C 1
ATOM 3661 O O . HIS B 1 70 ? -9.93 12.688 -3.883 1 98.5 70 HIS B O 1
ATOM 3667 N N . ILE B 1 71 ? -10.359 11.07 -2.334 1 97.81 71 ILE B N 1
ATOM 3668 C CA . ILE B 1 71 ? -11.109 11.961 -1.454 1 97.81 71 ILE B CA 1
ATOM 3669 C C . ILE B 1 71 ? -10.914 11.539 -0 1 97.81 71 ILE B C 1
ATOM 3671 O O . ILE B 1 71 ? -11.414 12.188 0.917 1 97.81 71 ILE B O 1
ATOM 3675 N N . SER B 1 72 ? -10.227 10.461 0.357 1 95.06 72 SER B N 1
ATOM 3676 C CA . SER B 1 72 ? -10.047 9.836 1.661 1 95.06 72 SER B CA 1
ATOM 3677 C C . SER B 1 72 ? -11.227 8.945 2.021 1 95.06 72 SER B C 1
ATOM 3679 O O . SER B 1 72 ? -12.289 9.039 1.405 1 95.06 72 SER B O 1
ATOM 3681 N N . ASN B 1 73 ? -11.109 8.18 3.031 1 95.38 73 ASN B N 1
ATOM 3682 C CA . ASN B 1 73 ? -12.141 7.223 3.424 1 95.38 73 ASN B CA 1
ATOM 3683 C C . ASN B 1 73 ? -13.133 7.836 4.406 1 95.38 73 ASN B C 1
ATOM 3685 O O . ASN B 1 73 ? -14.055 7.16 4.859 1 95.38 73 ASN B O 1
ATOM 3689 N N . TYR B 1 74 ? -12.992 9.141 4.668 1 96.12 74 TYR B N 1
ATOM 3690 C CA . TYR B 1 74 ? -13.984 9.82 5.492 1 96.12 74 TYR B CA 1
ATOM 3691 C C . TYR B 1 74 ? -15.234 10.148 4.68 1 96.12 74 TYR B C 1
ATOM 3693 O O . TYR B 1 74 ? -16.281 10.477 5.246 1 96.12 74 TYR B O 1
ATOM 3701 N N . PHE B 1 75 ? -15.086 10.094 3.41 1 97.81 75 PHE B N 1
ATOM 3702 C CA . PHE B 1 75 ? -16.188 10.352 2.494 1 97.81 75 PHE B CA 1
ATOM 3703 C C . PHE B 1 75 ? -16.469 9.133 1.621 1 97.81 75 PHE B C 1
ATOM 3705 O O . PHE B 1 75 ? -15.68 8.18 1.615 1 97.81 75 PHE B O 1
ATOM 3712 N N . ASN B 1 76 ? -17.625 9.172 1.001 1 97.88 76 ASN B N 1
ATOM 3713 C CA . ASN B 1 76 ? -18.016 8.055 0.139 1 97.88 76 ASN B CA 1
ATOM 3714 C C . ASN B 1 76 ? -17.953 8.438 -1.336 1 97.88 76 ASN B C 1
ATOM 3716 O O . ASN B 1 76 ? -18.031 9.625 -1.681 1 97.88 76 ASN B O 1
ATOM 3720 N N . SER B 1 77 ? -17.719 7.527 -2.141 1 98.06 77 SER B N 1
ATOM 3721 C CA . SER B 1 77 ? -17.906 7.633 -3.584 1 98.06 77 SER B CA 1
ATOM 3722 C C . SER B 1 77 ? -18.734 6.48 -4.125 1 98.06 77 SER B C 1
ATOM 3724 O O . SER B 1 77 ? -18.719 5.383 -3.564 1 98.06 77 SER B O 1
ATOM 3726 N N . VAL B 1 78 ? -19.438 6.723 -5.191 1 98.12 78 VAL B N 1
ATOM 3727 C CA . VAL B 1 78 ? -20.312 5.715 -5.789 1 98.12 78 VAL B CA 1
ATOM 3728 C C . VAL B 1 78 ? -19.484 4.516 -6.238 1 98.12 78 VAL B C 1
ATOM 3730 O O . VAL B 1 78 ? -19.859 3.365 -5.992 1 98.12 78 VAL B O 1
ATOM 3733 N N . GLU B 1 79 ? -18.344 4.805 -6.832 1 98.62 79 GLU B N 1
ATOM 3734 C CA . GLU B 1 79 ? -17.484 3.768 -7.395 1 98.62 79 GLU B CA 1
ATOM 3735 C C . GLU B 1 79 ? -17.016 2.799 -6.312 1 98.62 79 GLU B C 1
ATOM 3737 O O . GLU B 1 79 ? -17.016 1.584 -6.52 1 98.62 79 GLU B O 1
ATOM 3742 N N . THR B 1 80 ? -16.625 3.309 -5.199 1 98.62 80 THR B N 1
ATOM 3743 C CA . THR B 1 80 ? -16.078 2.473 -4.141 1 98.62 80 THR B CA 1
ATOM 3744 C C . THR B 1 80 ? -17.156 1.632 -3.484 1 98.62 80 THR B C 1
ATOM 3746 O O . THR B 1 80 ? -16.938 0.47 -3.141 1 98.62 80 THR B O 1
ATOM 3749 N N . ILE B 1 81 ? -18.328 2.229 -3.303 1 98.69 81 ILE B N 1
ATOM 3750 C CA . ILE B 1 81 ? -19.469 1.504 -2.732 1 98.69 81 ILE B CA 1
ATOM 3751 C C . ILE B 1 81 ? -19.828 0.331 -3.639 1 98.69 81 ILE B C 1
ATOM 3753 O O . ILE B 1 81 ? -19.969 -0.802 -3.172 1 98.69 81 ILE B O 1
ATOM 3757 N N . GLU B 1 82 ? -19.938 0.606 -4.914 1 98.81 82 GLU B N 1
ATOM 3758 C CA . GLU B 1 82 ? -20.312 -0.43 -5.867 1 98.81 82 GLU B CA 1
ATOM 3759 C C . GLU B 1 82 ? -19.25 -1.505 -5.977 1 98.81 82 GLU B C 1
ATOM 3761 O O . GLU B 1 82 ? -19.547 -2.684 -6.164 1 98.81 82 GLU B O 1
ATOM 3766 N N . ALA B 1 83 ? -18.031 -1.093 -5.867 1 98.94 83 ALA B N 1
ATOM 3767 C CA . ALA B 1 83 ? -16.938 -2.061 -5.844 1 98.94 83 ALA B CA 1
ATOM 3768 C C . ALA B 1 83 ? -17.062 -2.994 -4.641 1 98.94 83 ALA B C 1
ATOM 3770 O O . ALA B 1 83 ? -16.906 -4.211 -4.773 1 98.94 83 ALA B O 1
ATOM 3771 N N . ALA B 1 84 ? -17.281 -2.418 -3.479 1 98.88 84 ALA B N 1
ATOM 3772 C CA . ALA B 1 84 ? -17.422 -3.225 -2.268 1 98.88 84 ALA B CA 1
ATOM 3773 C C . ALA B 1 84 ? -18.578 -4.227 -2.408 1 98.88 84 ALA B C 1
ATOM 3775 O O . ALA B 1 84 ? -18.438 -5.387 -2.008 1 98.88 84 ALA B O 1
ATOM 3776 N N . GLU B 1 85 ? -19.656 -3.795 -2.955 1 98.88 85 GLU B N 1
ATOM 3777 C CA . GLU B 1 85 ? -20.812 -4.668 -3.17 1 98.88 85 GLU B CA 1
ATOM 3778 C C . GLU B 1 85 ? -20.469 -5.801 -4.133 1 98.88 85 GLU B C 1
ATOM 3780 O O . GLU B 1 85 ? -20.891 -6.941 -3.926 1 98.88 85 GLU B O 1
ATOM 3785 N N . ALA B 1 86 ? -19.734 -5.484 -5.168 1 98.88 86 ALA B N 1
ATOM 3786 C CA . ALA B 1 86 ? -19.297 -6.512 -6.117 1 98.88 86 ALA B CA 1
ATOM 3787 C C . ALA B 1 86 ? -18.375 -7.523 -5.449 1 98.88 86 ALA B C 1
ATOM 3789 O O . ALA B 1 86 ? -18.469 -8.727 -5.707 1 98.88 86 ALA B O 1
ATOM 3790 N N . VAL B 1 87 ? -17.516 -7.066 -4.59 1 98.94 87 VAL B N 1
ATOM 3791 C CA . VAL B 1 87 ? -16.578 -7.938 -3.879 1 98.94 87 VAL B CA 1
ATOM 3792 C C . VAL B 1 87 ? -17.359 -8.859 -2.938 1 98.94 87 VAL B C 1
ATOM 3794 O O . VAL B 1 87 ? -17.047 -10.047 -2.834 1 98.94 87 VAL B O 1
ATOM 3797 N N . ILE B 1 88 ? -18.297 -8.297 -2.264 1 98.88 88 ILE B N 1
ATOM 3798 C CA . ILE B 1 88 ? -19.141 -9.07 -1.352 1 98.88 88 ILE B CA 1
ATOM 3799 C C . ILE B 1 88 ? -19.859 -10.172 -2.125 1 98.88 88 ILE B C 1
ATOM 3801 O O . ILE B 1 88 ? -19.875 -11.336 -1.697 1 98.88 88 ILE B O 1
ATOM 3805 N N . LYS B 1 89 ? -20.406 -9.781 -3.242 1 98.75 89 LYS B N 1
ATOM 3806 C CA . LYS B 1 89 ? -21.094 -10.773 -4.082 1 98.75 89 LYS B CA 1
ATOM 3807 C C . LYS B 1 89 ? -20.125 -11.875 -4.52 1 98.75 89 LYS B C 1
ATOM 3809 O O . LYS B 1 89 ? -20.453 -13.055 -4.449 1 98.75 89 LYS B O 1
ATOM 3814 N N . ALA B 1 90 ? -18.984 -11.547 -4.914 1 98.88 90 ALA B N 1
ATOM 3815 C CA . ALA B 1 90 ? -18 -12.477 -5.469 1 98.88 90 ALA B CA 1
ATOM 3816 C C . ALA B 1 90 ? -17.453 -13.398 -4.387 1 98.88 90 ALA B C 1
ATOM 3818 O O . ALA B 1 90 ? -17.203 -14.586 -4.637 1 98.88 90 ALA B O 1
ATOM 3819 N N . THR B 1 91 ? -17.234 -12.883 -3.191 1 98.88 91 THR B N 1
ATOM 3820 C CA . THR B 1 91 ? -16.562 -13.633 -2.139 1 98.88 91 THR B CA 1
ATOM 3821 C C . THR B 1 91 ? -17.562 -14.406 -1.294 1 98.88 91 THR B C 1
ATOM 3823 O O . THR B 1 91 ? -17.203 -15.336 -0.568 1 98.88 91 THR B O 1
ATOM 3826 N N . GLN B 1 92 ? -18.812 -13.953 -1.349 1 98.88 92 GLN B N 1
ATOM 3827 C CA . GLN B 1 92 ? -19.875 -14.484 -0.506 1 98.88 92 GLN B CA 1
ATOM 3828 C C . GLN B 1 92 ? -19.578 -14.266 0.973 1 98.88 92 GLN B C 1
ATOM 3830 O O . GLN B 1 92 ? -19.922 -15.102 1.812 1 98.88 92 GLN B O 1
ATOM 3835 N N . LEU B 1 93 ? -18.797 -13.273 1.286 1 98.88 93 LEU B N 1
ATOM 3836 C CA . LEU B 1 93 ? -18.594 -12.75 2.633 1 98.88 93 LEU B CA 1
ATOM 3837 C C . LEU B 1 93 ? -19.344 -11.445 2.834 1 98.88 93 LEU B C 1
ATOM 3839 O O . LEU B 1 93 ? -20.234 -11.117 2.051 1 98.88 93 LEU B O 1
ATOM 3843 N N . ASP B 1 94 ? -19.047 -10.633 3.92 1 98.81 94 ASP B N 1
ATOM 3844 C CA . ASP B 1 94 ? -20.062 -9.656 4.297 1 98.81 94 ASP B CA 1
ATOM 3845 C C . ASP B 1 94 ? -19.5 -8.234 4.266 1 98.81 94 ASP B C 1
ATOM 3847 O O . ASP B 1 94 ? -20.234 -7.273 4.023 1 98.81 94 ASP B O 1
ATOM 3851 N N . GLN B 1 95 ? -18.188 -8.062 4.59 1 98.75 95 GLN B N 1
ATOM 3852 C CA . GLN B 1 95 ? -17.656 -6.715 4.773 1 98.75 95 GLN B CA 1
ATOM 3853 C C . GLN B 1 95 ? -16.266 -6.582 4.148 1 98.75 95 GLN B C 1
ATOM 3855 O O . GLN B 1 95 ? -15.453 -7.5 4.23 1 98.75 95 GLN B O 1
ATOM 3860 N N . VAL B 1 96 ? -16.062 -5.438 3.576 1 98.88 96 VAL B N 1
ATOM 3861 C CA . VAL B 1 96 ? -14.844 -5.227 2.807 1 98.88 96 VAL B CA 1
ATOM 3862 C C . VAL B 1 96 ? -14.031 -4.09 3.428 1 98.88 96 VAL B C 1
ATOM 3864 O O . VAL B 1 96 ? -14.594 -3.086 3.867 1 98.88 96 VAL B O 1
ATOM 3867 N N . PHE B 1 97 ? -12.758 -4.211 3.527 1 98.88 97 PHE B N 1
ATOM 3868 C CA . PHE B 1 97 ? -11.797 -3.125 3.686 1 98.88 97 PHE B CA 1
ATOM 3869 C C . PHE B 1 97 ? -10.805 -3.105 2.527 1 98.88 97 PHE B C 1
ATOM 3871 O O . PHE B 1 97 ? -10.055 -4.062 2.33 1 98.88 97 PHE B O 1
ATOM 3878 N N . PHE B 1 98 ? -10.797 -2.012 1.794 1 98.88 98 PHE B N 1
ATOM 3879 C CA . PHE B 1 98 ? -9.883 -1.901 0.658 1 98.88 98 PHE B CA 1
ATOM 3880 C C . PHE B 1 98 ? -8.516 -1.408 1.107 1 98.88 98 PHE B C 1
ATOM 3882 O O . PHE B 1 98 ? -8.414 -0.543 1.979 1 98.88 98 PHE B O 1
ATOM 3889 N N . THR B 1 99 ? -7.484 -1.977 0.513 1 98.75 99 THR B N 1
ATOM 3890 C CA . THR B 1 99 ? -6.098 -1.631 0.803 1 98.75 99 THR B CA 1
ATOM 3891 C C . THR B 1 99 ? -5.352 -1.27 -0.477 1 98.75 99 THR B C 1
ATOM 3893 O O . THR B 1 99 ? -5.957 -1.161 -1.546 1 98.75 99 THR B O 1
ATOM 3896 N N . ASN B 1 100 ? -4.016 -1.05 -0.373 1 98.44 100 ASN B N 1
ATOM 3897 C CA . ASN B 1 100 ? -3.225 -0.635 -1.526 1 98.44 100 ASN B CA 1
ATOM 3898 C C . ASN B 1 100 ? -2.434 -1.801 -2.111 1 98.44 100 ASN B C 1
ATOM 3900 O O . ASN B 1 100 ? -1.899 -1.701 -3.217 1 98.44 100 ASN B O 1
ATOM 3904 N N . SER B 1 101 ? -2.361 -2.887 -1.368 1 98.62 101 SER B N 1
ATOM 3905 C CA . SER B 1 101 ? -1.554 -4.031 -1.774 1 98.62 101 SER B CA 1
ATOM 3906 C C . SER B 1 101 ? -1.984 -5.301 -1.042 1 98.62 101 SER B C 1
ATOM 3908 O O . SER B 1 101 ? -2.793 -5.242 -0.114 1 98.62 101 SER B O 1
ATOM 3910 N N . GLY B 1 102 ? -1.442 -6.414 -1.52 1 98.75 102 GLY B N 1
ATOM 3911 C CA . GLY B 1 102 ? -1.638 -7.66 -0.796 1 98.75 102 GLY B CA 1
ATOM 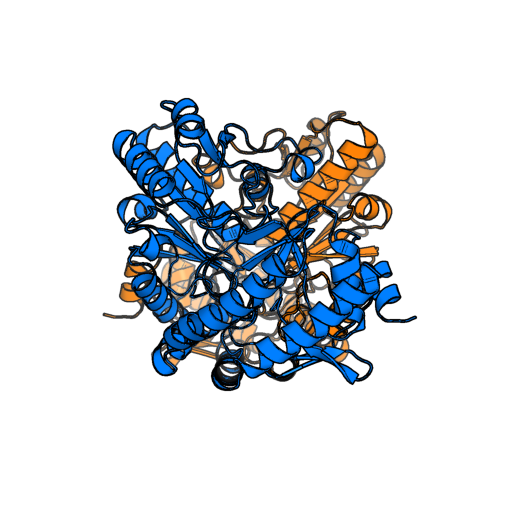3912 C C . GLY B 1 102 ? -1.015 -7.652 0.587 1 98.75 102 GLY B C 1
ATOM 3913 O O . GLY B 1 102 ? -1.595 -8.18 1.537 1 98.75 102 GLY B O 1
ATOM 3914 N N . THR B 1 103 ? 0.155 -7.047 0.685 1 98.81 103 THR B N 1
ATOM 3915 C CA . THR B 1 103 ? 0.822 -6.914 1.975 1 98.81 103 THR B CA 1
ATOM 3916 C C . THR B 1 103 ? -0.076 -6.191 2.975 1 98.81 103 THR B C 1
ATOM 3918 O O . THR B 1 103 ? -0.219 -6.633 4.117 1 98.81 103 THR B O 1
ATOM 3921 N N . GLU B 1 104 ? -0.707 -5.145 2.572 1 98.81 104 GLU B N 1
ATOM 3922 C CA . GLU B 1 104 ? -1.587 -4.402 3.469 1 98.81 104 GLU B CA 1
ATOM 3923 C C . GLU B 1 104 ? -2.875 -5.172 3.744 1 98.81 104 GLU B C 1
ATOM 3925 O O . GLU B 1 104 ? -3.449 -5.062 4.828 1 98.81 104 GLU B O 1
ATOM 3930 N N . ALA B 1 105 ? -3.324 -5.957 2.764 1 98.94 105 ALA B N 1
ATOM 3931 C CA . ALA B 1 105 ? -4.473 -6.82 3.012 1 98.94 105 ALA B CA 1
ATOM 3932 C C . ALA B 1 105 ? -4.164 -7.848 4.098 1 98.94 105 ALA B C 1
ATOM 3934 O O . ALA B 1 105 ? -4.977 -8.07 5 1 98.94 105 ALA B O 1
ATOM 3935 N N . THR B 1 106 ? -2.973 -8.414 4.043 1 98.88 106 THR B N 1
ATOM 3936 C CA . THR B 1 106 ? -2.555 -9.406 5.031 1 98.88 106 THR B CA 1
ATOM 3937 C C . THR B 1 106 ? -2.383 -8.758 6.402 1 98.88 106 THR B C 1
ATOM 3939 O O . THR B 1 106 ? -2.766 -9.336 7.422 1 98.88 106 THR B O 1
ATOM 3942 N N . GLU B 1 107 ? -1.791 -7.582 6.434 1 98.81 107 GLU B N 1
ATOM 3943 C CA . GLU B 1 107 ? -1.67 -6.828 7.68 1 98.81 107 GLU B CA 1
ATOM 3944 C C . GLU B 1 107 ? -3.039 -6.555 8.297 1 98.81 107 GLU B C 1
ATOM 3946 O O . GLU B 1 107 ? -3.217 -6.672 9.508 1 98.81 107 GLU B O 1
ATOM 3951 N N . GLY B 1 108 ? -3.977 -6.105 7.434 1 98.81 108 GLY B N 1
ATOM 3952 C CA . GLY B 1 108 ? -5.324 -5.844 7.91 1 98.81 108 GLY B CA 1
ATOM 3953 C C . GLY B 1 108 ? -6.02 -7.086 8.445 1 98.81 108 GLY B C 1
ATOM 3954 O O . GLY B 1 108 ? -6.66 -7.043 9.492 1 98.81 108 GLY B O 1
ATOM 3955 N N . ALA B 1 109 ? -5.898 -8.195 7.719 1 98.94 109 ALA B N 1
ATOM 3956 C CA . ALA B 1 109 ? -6.488 -9.461 8.141 1 98.94 109 ALA B CA 1
ATOM 3957 C C . ALA B 1 109 ? -5.902 -9.93 9.469 1 98.94 109 ALA B C 1
ATOM 3959 O O . ALA B 1 109 ? -6.629 -10.406 10.344 1 98.94 109 ALA B O 1
ATOM 3960 N N . LEU B 1 110 ? -4.594 -9.812 9.586 1 98.88 110 LEU B N 1
ATOM 3961 C CA . LEU B 1 110 ? -3.904 -10.164 10.828 1 98.88 110 LEU B CA 1
ATOM 3962 C C . LEU B 1 110 ? -4.43 -9.336 11.992 1 98.88 110 LEU B C 1
ATOM 3964 O O . LEU B 1 110 ? -4.77 -9.883 13.047 1 98.88 110 LEU B O 1
ATOM 3968 N N . LYS B 1 111 ? -4.484 -8.07 11.828 1 98.69 111 LYS B N 1
ATOM 3969 C CA . LYS B 1 111 ? -4.949 -7.184 12.883 1 98.69 111 LYS B CA 1
ATOM 3970 C C . LYS B 1 111 ? -6.406 -7.465 13.242 1 98.69 111 LYS B C 1
ATOM 3972 O O . LYS B 1 111 ? -6.793 -7.395 14.414 1 98.69 111 LYS B O 1
ATOM 3977 N N . LEU B 1 112 ? -7.211 -7.723 12.211 1 98.75 112 LEU B N 1
ATOM 3978 C CA . LEU B 1 112 ? -8.609 -8.055 12.453 1 98.75 112 LEU B CA 1
ATOM 3979 C C . LEU B 1 112 ? -8.734 -9.312 13.305 1 98.75 112 LEU B C 1
ATOM 3981 O O . LEU B 1 112 ? -9.508 -9.352 14.266 1 98.75 112 LEU B O 1
ATOM 3985 N N . ALA B 1 113 ? -7.984 -10.352 12.938 1 98.81 113 ALA B N 1
ATOM 3986 C CA . ALA B 1 113 ? -8.008 -11.594 13.695 1 98.81 113 ALA B CA 1
ATOM 3987 C C . ALA B 1 113 ? -7.547 -11.375 15.133 1 98.81 113 ALA B C 1
ATOM 3989 O O . ALA B 1 113 ? -8.125 -11.93 16.062 1 98.81 113 ALA B O 1
ATOM 3990 N N . ARG B 1 114 ? -6.523 -10.625 15.312 1 98.5 114 ARG B N 1
ATOM 3991 C CA . ARG B 1 114 ? -6 -10.328 16.641 1 98.5 114 ARG B CA 1
ATOM 3992 C C . ARG B 1 114 ? -7.008 -9.523 17.453 1 98.5 114 ARG B C 1
ATOM 3994 O O . ARG B 1 114 ? -7.164 -9.758 18.656 1 98.5 114 ARG B O 1
ATOM 4001 N N . LYS B 1 115 ? -7.621 -8.539 16.781 1 98.31 115 LYS B N 1
ATOM 4002 C CA . LYS B 1 115 ? -8.648 -7.754 17.469 1 98.31 115 LYS B CA 1
ATOM 4003 C C . LYS B 1 115 ? -9.797 -8.641 17.938 1 98.31 115 LYS B C 1
ATOM 4005 O O . LYS B 1 115 ? -10.289 -8.492 19.047 1 98.31 115 LYS B O 1
ATOM 4010 N N . TYR B 1 116 ? -10.266 -9.523 17.047 1 98.44 116 TYR B N 1
ATOM 4011 C CA . TYR B 1 116 ? -11.328 -10.461 17.406 1 98.44 116 TYR B CA 1
ATOM 4012 C C . TYR B 1 116 ? -10.922 -11.312 18.609 1 98.44 116 TYR B C 1
ATOM 4014 O O . TYR B 1 116 ? -11.711 -11.492 19.531 1 98.44 116 TYR B O 1
ATOM 4022 N N . TYR B 1 117 ? -9.758 -11.82 18.625 1 98.5 117 TYR B N 1
ATOM 4023 C CA . TYR B 1 117 ? -9.203 -12.578 19.734 1 98.5 117 TYR B CA 1
ATOM 4024 C C . TYR B 1 117 ? -9.172 -11.742 21 1 98.5 117 TYR B C 1
ATOM 4026 O O . TYR B 1 117 ? -9.547 -12.219 22.078 1 98.5 117 TYR B O 1
ATOM 4034 N N . TYR B 1 118 ? -8.711 -10.531 20.859 1 98.25 118 TYR B N 1
ATOM 4035 C CA . TYR B 1 118 ? -8.617 -9.617 21.984 1 98.25 118 TYR B CA 1
ATOM 4036 C C . TYR B 1 118 ? -9.984 -9.375 22.609 1 98.25 118 TYR B C 1
ATOM 4038 O O . TYR B 1 118 ? -10.125 -9.344 23.844 1 98.25 118 TYR B O 1
ATOM 4046 N N . GLU B 1 119 ? -10.969 -9.125 21.766 1 97.5 119 GLU B N 1
ATOM 4047 C CA . GLU B 1 119 ? -12.32 -8.875 22.266 1 97.5 119 GLU B CA 1
ATOM 4048 C C . GLU B 1 119 ? -12.852 -10.078 23.031 1 97.5 119 GLU B C 1
ATOM 4050 O O . GLU B 1 119 ? -13.594 -9.922 24.016 1 97.5 119 GLU B O 1
ATOM 4055 N N . LYS B 1 120 ? -12.469 -11.242 22.656 1 96.44 120 LYS B N 1
ATOM 4056 C CA . LYS B 1 120 ? -12.953 -12.477 23.281 1 96.44 120 LYS B CA 1
ATOM 4057 C C . LYS B 1 120 ? -12.188 -12.789 24.562 1 96.44 120 LYS B C 1
ATOM 4059 O O . LYS B 1 120 ? -12.766 -13.297 25.516 1 96.44 120 LYS B O 1
ATOM 4064 N N . HIS B 1 121 ? -10.875 -12.438 24.609 1 97.25 121 HIS B N 1
ATOM 4065 C CA . HIS B 1 121 ? -10.039 -12.969 25.688 1 97.25 121 HIS B CA 1
ATOM 4066 C C . HIS B 1 121 ? -9.531 -11.844 26.594 1 97.25 121 HIS B C 1
ATOM 4068 O O . HIS B 1 121 ? -9.055 -12.102 27.688 1 97.25 121 HIS B O 1
ATOM 4074 N N . GLY B 1 122 ? -9.531 -10.594 26.125 1 96.56 122 GLY B N 1
ATOM 4075 C CA . GLY B 1 122 ? -9.117 -9.438 26.906 1 96.56 122 GLY B CA 1
ATOM 4076 C C . GLY B 1 122 ? -7.609 -9.273 26.969 1 96.56 122 GLY B C 1
ATOM 4077 O O . GLY B 1 122 ? -7.102 -8.484 27.766 1 96.56 122 GLY B O 1
ATOM 4078 N N . LYS B 1 123 ? -6.902 -10.109 26.156 1 96.44 123 LYS B N 1
ATOM 4079 C CA . LYS B 1 123 ? -5.445 -10.062 26.141 1 96.44 123 LYS B CA 1
ATOM 4080 C C . LYS B 1 123 ? -4.91 -10 24.719 1 96.44 123 LYS B C 1
ATOM 4082 O O . LYS B 1 123 ? -5.449 -10.648 23.812 1 96.44 123 LYS B O 1
ATOM 4087 N N . ALA B 1 124 ? -3.859 -9.25 24.516 1 97.25 124 ALA B N 1
ATOM 4088 C CA . ALA B 1 124 ? -3.211 -9.125 23.219 1 97.25 124 ALA B CA 1
ATOM 4089 C C . ALA B 1 124 ? -2.016 -10.062 23.109 1 97.25 124 ALA B C 1
ATOM 4091 O O . ALA B 1 124 ? -0.897 -9.633 22.828 1 97.25 124 ALA B O 1
ATOM 4092 N N . ASP B 1 125 ? -2.213 -11.344 23.297 1 97.88 125 ASP B N 1
ATOM 4093 C CA . ASP B 1 125 ? -1.143 -12.336 23.297 1 97.88 125 ASP B CA 1
ATOM 4094 C C . ASP B 1 125 ? -1.457 -13.484 22.359 1 97.88 125 ASP B C 1
ATOM 4096 O O . ASP B 1 125 ? -1.039 -14.625 22.594 1 97.88 125 ASP B O 1
ATOM 4100 N N . SER B 1 126 ? -2.158 -13.188 21.312 1 98.19 126 SER B N 1
ATOM 4101 C CA . SER B 1 126 ? -2.627 -14.203 20.375 1 98.19 126 SER B CA 1
ATOM 4102 C C . SER B 1 126 ? -1.466 -14.836 19.625 1 98.19 126 SER B C 1
ATOM 4104 O O . SER B 1 126 ? -0.382 -14.25 19.531 1 98.19 126 SER B O 1
ATOM 4106 N N . GLU B 1 127 ? -1.687 -16.062 19.141 1 98.75 127 GLU B N 1
ATOM 4107 C CA . GLU B 1 127 ? -0.788 -16.781 18.234 1 98.75 127 GLU B CA 1
ATOM 4108 C C . GLU B 1 127 ? -1.421 -16.969 16.859 1 98.75 127 GLU B C 1
ATOM 4110 O O . GLU B 1 127 ? -2.646 -17.031 16.734 1 98.75 127 GLU B O 1
ATOM 4115 N N . ILE B 1 128 ? -0.629 -17.016 15.867 1 98.88 128 ILE B N 1
ATOM 4116 C CA . ILE B 1 128 ? -1.044 -17.25 14.492 1 98.88 128 ILE B CA 1
ATOM 4117 C C . ILE B 1 128 ? -0.301 -18.453 13.93 1 98.88 128 ILE B C 1
ATOM 4119 O O . ILE B 1 128 ? 0.898 -18.625 14.164 1 98.88 128 ILE B O 1
ATOM 4123 N N . ILE B 1 129 ? -0.975 -19.312 13.281 1 98.94 129 ILE B N 1
ATOM 4124 C CA . ILE B 1 129 ? -0.338 -20.422 12.562 1 98.94 129 ILE B CA 1
ATOM 4125 C C . ILE B 1 129 ? -0.305 -20.109 11.062 1 98.94 129 ILE B C 1
ATOM 4127 O O . ILE B 1 129 ? -1.331 -19.766 10.477 1 98.94 129 ILE B O 1
ATOM 4131 N N . SER B 1 130 ? 0.855 -20.109 10.492 1 98.88 130 SER B N 1
ATOM 4132 C CA . SER B 1 130 ? 1.094 -20.031 9.055 1 98.88 130 SER B CA 1
ATOM 4133 C C . SER B 1 130 ? 1.751 -21.297 8.531 1 98.88 130 SER B C 1
ATOM 4135 O O . SER B 1 130 ? 1.807 -22.312 9.242 1 98.88 130 SER B O 1
ATOM 4137 N N . LEU B 1 131 ? 2.076 -21.312 7.215 1 98.88 131 LEU B N 1
ATOM 4138 C CA . LEU B 1 131 ? 2.668 -22.516 6.645 1 98.88 131 LEU B CA 1
ATOM 4139 C C . LEU B 1 131 ? 4.094 -22.25 6.168 1 98.88 131 LEU B C 1
ATOM 4141 O O . LEU B 1 131 ? 4.402 -21.156 5.707 1 98.88 131 LEU B O 1
ATOM 4145 N N . ASN B 1 132 ? 4.914 -23.266 6.273 1 98.06 132 ASN B N 1
ATOM 4146 C CA . ASN B 1 132 ? 6.219 -23.219 5.621 1 98.06 132 ASN B CA 1
ATOM 4147 C C . ASN B 1 132 ? 6.086 -23 4.117 1 98.06 132 ASN B C 1
ATOM 4149 O O . ASN B 1 132 ? 5.137 -23.484 3.496 1 98.06 132 ASN B O 1
ATOM 4153 N N . HIS B 1 133 ? 6.949 -22.172 3.514 1 95.75 133 HIS B N 1
ATOM 4154 C CA . HIS B 1 133 ? 7.047 -21.891 2.086 1 95.75 133 HIS B CA 1
ATOM 4155 C C . HIS B 1 133 ? 5.941 -20.938 1.643 1 95.75 133 HIS B C 1
ATOM 4157 O O . HIS B 1 133 ? 5.785 -20.672 0.448 1 95.75 133 HIS B O 1
ATOM 4163 N N . SER B 1 134 ? 5.234 -20.453 2.592 1 97.94 134 SER B N 1
ATOM 4164 C CA . SER B 1 134 ? 4.191 -19.484 2.262 1 97.94 134 SER B CA 1
ATOM 4165 C C . SER B 1 134 ? 4.789 -18.109 1.966 1 97.94 134 SER B C 1
ATOM 4167 O O . SER B 1 134 ? 5.957 -17.859 2.262 1 97.94 134 SER B O 1
ATOM 4169 N N . PHE B 1 135 ? 4.051 -17.266 1.345 1 98 135 PHE B N 1
ATOM 4170 C CA . PHE B 1 135 ? 4.348 -15.859 1.109 1 98 135 PHE B CA 1
ATOM 4171 C C . PHE B 1 135 ? 3.131 -14.992 1.404 1 98 135 PHE B C 1
ATOM 4173 O O . PHE B 1 135 ? 2.086 -15.141 0.766 1 98 135 PHE B O 1
ATOM 4180 N N . HIS B 1 136 ? 3.287 -14 2.314 1 98.75 136 HIS B N 1
ATOM 4181 C CA . HIS B 1 136 ? 2.152 -13.18 2.719 1 98.75 136 HIS B CA 1
ATOM 4182 C C . HIS B 1 136 ? 2.516 -11.695 2.703 1 98.75 136 HIS B C 1
ATOM 4184 O O . HIS B 1 136 ? 1.734 -10.852 3.154 1 98.75 136 HIS B O 1
ATOM 4190 N N . GLY B 1 137 ? 3.67 -11.375 2.223 1 97.94 137 GLY B N 1
ATOM 4191 C CA . GLY B 1 137 ? 4.062 -9.977 2.113 1 97.94 137 GLY B CA 1
ATOM 4192 C C . GLY B 1 137 ? 5.414 -9.688 2.736 1 97.94 137 GLY B C 1
ATOM 4193 O O . GLY B 1 137 ? 6.117 -10.609 3.166 1 97.94 137 GLY B O 1
ATOM 4194 N N . ARG B 1 138 ? 5.777 -8.367 2.779 1 97.62 138 ARG B N 1
ATOM 4195 C CA . ARG B 1 138 ? 7.145 -8.016 3.143 1 97.62 138 ARG B CA 1
ATOM 4196 C C . ARG B 1 138 ? 7.168 -6.992 4.277 1 97.62 138 ARG B C 1
ATOM 4198 O O . ARG B 1 138 ? 8.234 -6.582 4.727 1 97.62 138 ARG B O 1
ATOM 4205 N N . SER B 1 139 ? 6.035 -6.488 4.781 1 98.12 139 SER B N 1
ATOM 4206 C CA . SER B 1 139 ? 6.016 -5.676 5.996 1 98.12 139 SER B CA 1
ATOM 4207 C C . SER B 1 139 ? 6.336 -6.516 7.227 1 98.12 139 SER B C 1
ATOM 4209 O O . SER B 1 139 ? 6.348 -7.75 7.16 1 98.12 139 SER B O 1
ATOM 4211 N N . THR B 1 140 ? 6.551 -5.914 8.336 1 98 140 THR B N 1
ATOM 4212 C CA . THR B 1 140 ? 7.062 -6.621 9.5 1 98 140 THR B CA 1
ATOM 4213 C C . THR B 1 140 ? 6.082 -7.703 9.945 1 98 140 THR B C 1
ATOM 4215 O O . THR B 1 140 ? 6.488 -8.812 10.297 1 98 140 THR B O 1
ATOM 4218 N N . GLY B 1 141 ? 4.793 -7.348 9.953 1 98.44 141 GLY B N 1
ATOM 4219 C CA . GLY B 1 141 ? 3.801 -8.367 10.273 1 98.44 141 GLY B CA 1
ATOM 4220 C C . GLY B 1 141 ? 3.654 -9.414 9.188 1 98.44 141 GLY B C 1
ATOM 4221 O O . GLY B 1 141 ? 3.707 -10.617 9.469 1 98.44 141 GLY B O 1
ATOM 4222 N N . ALA B 1 142 ? 3.553 -8.977 7.961 1 98.69 142 ALA B N 1
ATOM 4223 C CA . ALA B 1 142 ? 3.326 -9.875 6.832 1 98.69 142 ALA B CA 1
ATOM 4224 C C . ALA B 1 142 ? 4.527 -10.789 6.605 1 98.69 142 ALA B C 1
ATOM 4226 O O . ALA B 1 142 ? 4.371 -11.961 6.27 1 98.69 142 ALA B O 1
ATOM 4227 N N . VAL B 1 143 ? 5.734 -10.25 6.793 1 98.5 143 VAL B N 1
ATOM 4228 C CA . VAL B 1 143 ? 6.934 -11.031 6.508 1 98.5 143 VAL B CA 1
ATOM 4229 C C . VAL B 1 143 ? 7.082 -12.141 7.547 1 98.5 143 VAL B C 1
ATOM 4231 O O . VAL B 1 143 ? 7.617 -13.211 7.25 1 98.5 143 VAL B O 1
ATOM 4234 N N . THR B 1 144 ? 6.625 -11.852 8.781 1 98.44 144 THR B N 1
ATOM 4235 C CA . THR B 1 144 ? 6.652 -12.875 9.82 1 98.44 144 THR B CA 1
ATOM 4236 C C . THR B 1 144 ? 5.699 -14.016 9.477 1 98.44 144 THR B C 1
ATOM 4238 O O . THR B 1 144 ? 5.969 -15.18 9.797 1 98.44 144 THR B O 1
ATOM 4241 N N . LEU B 1 145 ? 4.574 -13.711 8.836 1 98.69 145 LEU B N 1
ATOM 4242 C CA . LEU B 1 145 ? 3.627 -14.734 8.406 1 98.69 145 LEU B CA 1
ATOM 4243 C C . LEU B 1 145 ? 4.176 -15.516 7.215 1 98.69 145 LEU B C 1
ATOM 4245 O O . LEU B 1 145 ? 3.703 -16.609 6.922 1 98.69 145 LEU B O 1
ATOM 4249 N N . THR B 1 146 ? 5.109 -14.898 6.461 1 98.12 146 THR B N 1
ATOM 4250 C CA . THR B 1 146 ? 5.773 -15.555 5.34 1 98.12 146 THR B CA 1
ATOM 4251 C C . THR B 1 146 ? 6.746 -16.625 5.84 1 98.12 146 THR B C 1
ATOM 4253 O O . THR B 1 146 ? 7.734 -16.297 6.508 1 98.12 146 THR B O 1
ATOM 4256 N N . GLY B 1 147 ? 6.473 -17.875 5.516 1 96.62 147 GLY B N 1
ATOM 4257 C CA . GLY B 1 147 ? 7.191 -19 6.102 1 96.62 147 GLY B CA 1
ATOM 4258 C C . GLY B 1 147 ? 8.523 -19.266 5.43 1 96.62 147 GLY B C 1
ATOM 4259 O O . GLY B 1 147 ? 8.797 -20.406 5.016 1 96.62 147 GLY B O 1
ATOM 4260 N N . THR B 1 148 ? 9.352 -18.25 5.277 1 94.38 148 THR B N 1
ATOM 4261 C CA . THR B 1 148 ? 10.688 -18.312 4.695 1 94.38 148 THR B CA 1
ATOM 4262 C C . THR B 1 148 ? 11.688 -17.562 5.566 1 94.38 148 THR B C 1
ATOM 4264 O O . THR B 1 148 ? 11.797 -16.344 5.477 1 94.38 148 THR B O 1
ATOM 4267 N N . PRO B 1 149 ? 12.539 -18.203 6.352 1 94.12 149 PRO B N 1
ATOM 4268 C CA . PRO B 1 149 ? 13.461 -17.594 7.316 1 94.12 149 PRO B CA 1
ATOM 4269 C C . PRO B 1 149 ? 14.367 -16.547 6.676 1 94.12 149 PRO B C 1
ATOM 4271 O O . PRO B 1 149 ? 14.68 -15.523 7.297 1 94.12 149 PRO B O 1
ATOM 4274 N N . ALA B 1 150 ? 14.75 -16.719 5.438 1 91.62 150 ALA B N 1
ATOM 4275 C CA . ALA B 1 150 ? 15.664 -15.82 4.746 1 91.62 150 ALA B CA 1
ATOM 4276 C C . ALA B 1 150 ? 15.078 -14.414 4.648 1 91.62 150 ALA B C 1
ATOM 4278 O O . ALA B 1 150 ? 15.82 -13.43 4.586 1 91.62 150 ALA B O 1
ATOM 4279 N N . TYR B 1 151 ? 13.766 -14.281 4.688 1 94 151 TYR B N 1
ATOM 4280 C CA . TYR B 1 151 ? 13.094 -12.992 4.59 1 94 151 TYR B CA 1
ATOM 4281 C C . TYR B 1 151 ? 12.977 -12.328 5.957 1 94 151 TYR B C 1
ATOM 4283 O O . TYR B 1 151 ? 12.609 -11.156 6.059 1 94 151 TYR B O 1
ATOM 4291 N N . GLN B 1 152 ? 13.328 -13 7.023 1 95.88 152 GLN B N 1
ATOM 4292 C CA . GLN B 1 152 ? 13 -12.547 8.367 1 95.88 152 GLN B CA 1
ATOM 4293 C C . GLN B 1 152 ? 14.258 -12.195 9.156 1 95.88 152 GLN B C 1
ATOM 4295 O O . GLN B 1 152 ? 14.273 -11.227 9.922 1 95.88 152 GLN B O 1
ATOM 4300 N N . THR B 1 153 ? 15.312 -12.914 8.945 1 93.94 153 THR B N 1
ATOM 4301 C CA . THR B 1 153 ? 16.453 -13.047 9.852 1 93.94 153 THR B CA 1
ATOM 4302 C C . THR B 1 153 ? 17.062 -11.68 10.156 1 93.94 153 THR B C 1
ATOM 4304 O O . THR B 1 153 ? 17.422 -11.398 11.297 1 93.94 153 THR B O 1
ATOM 4307 N N . ALA B 1 154 ? 17.156 -10.805 9.25 1 95.06 154 ALA B N 1
ATOM 4308 C CA . ALA B 1 154 ? 17.922 -9.57 9.406 1 95.06 154 ALA B CA 1
ATOM 4309 C C . ALA B 1 154 ? 17.016 -8.422 9.852 1 95.06 154 ALA B C 1
ATOM 4311 O O . ALA B 1 154 ? 17.484 -7.312 10.102 1 95.06 154 ALA B O 1
ATOM 4312 N N . PHE B 1 155 ? 15.758 -8.688 10.141 1 96.94 155 PHE B N 1
ATOM 4313 C CA . PHE B 1 155 ? 14.82 -7.574 10.203 1 96.94 155 PHE B CA 1
ATOM 4314 C C . PHE B 1 155 ? 14.109 -7.547 11.555 1 96.94 155 PHE B C 1
ATOM 4316 O O . PHE B 1 155 ? 13.094 -6.867 11.711 1 96.94 155 PHE B O 1
ATOM 4323 N N . GLY B 1 156 ? 14.586 -8.25 12.523 1 95.25 156 GLY B N 1
ATOM 4324 C CA . GLY B 1 156 ? 13.984 -8.289 13.852 1 95.25 156 GLY B CA 1
ATOM 4325 C C . GLY B 1 156 ? 14.234 -7.031 14.656 1 95.25 156 GLY B C 1
ATOM 4326 O O . GLY B 1 156 ? 15.07 -6.207 14.289 1 95.25 156 GLY B O 1
ATOM 4327 N N . PRO B 1 157 ? 13.664 -6.977 15.898 1 97.12 157 PRO B N 1
ATOM 4328 C CA . PRO B 1 157 ? 12.664 -7.938 16.391 1 97.12 157 PRO B CA 1
ATOM 4329 C C . PRO B 1 157 ? 11.359 -7.883 15.594 1 97.12 157 PRO B C 1
ATOM 4331 O O . PRO B 1 157 ? 10.82 -6.797 15.359 1 97.12 157 PRO B O 1
ATOM 4334 N N . LEU B 1 158 ? 10.891 -9.016 15.188 1 97.69 158 LEU B N 1
ATOM 4335 C CA . LEU B 1 158 ? 9.602 -9.156 14.516 1 97.69 158 LEU B CA 1
ATOM 4336 C C . LEU B 1 158 ? 8.508 -9.531 15.508 1 97.69 158 LEU B C 1
ATOM 4338 O O . LEU B 1 158 ? 8.773 -9.688 16.703 1 97.69 158 LEU B O 1
ATOM 4342 N N . ILE B 1 159 ? 7.273 -9.539 15.039 1 97.38 159 ILE B N 1
ATOM 4343 C CA . ILE B 1 159 ? 6.199 -9.93 15.945 1 97.38 159 ILE B CA 1
ATOM 4344 C C . ILE B 1 159 ? 6.418 -11.359 16.422 1 97.38 159 ILE B C 1
ATOM 4346 O O . ILE B 1 159 ? 7.023 -12.172 15.719 1 97.38 159 ILE B O 1
ATOM 4350 N N . THR B 1 160 ? 5.91 -11.688 17.578 1 96.56 160 THR B N 1
ATOM 4351 C CA . THR B 1 160 ? 6.086 -13.023 18.156 1 96.56 160 THR B CA 1
ATOM 4352 C C . THR B 1 160 ? 4.777 -13.805 18.109 1 96.56 160 THR B C 1
ATOM 4354 O O . THR B 1 160 ? 3.73 -13.258 17.75 1 96.56 160 THR B O 1
ATOM 4357 N N . GLY B 1 161 ? 4.848 -15.039 18.297 1 97.31 161 GLY B N 1
ATOM 4358 C CA . GLY B 1 161 ? 3.65 -15.867 18.391 1 97.31 161 GLY B CA 1
ATOM 4359 C C . GLY B 1 161 ? 3.238 -16.453 17.047 1 97.31 161 GLY B C 1
ATOM 4360 O O . GLY B 1 161 ? 2.092 -16.875 16.875 1 97.31 161 GLY B O 1
ATOM 4361 N N . VAL B 1 162 ? 4.047 -16.469 16.078 1 98.56 162 VAL B N 1
ATOM 4362 C CA . VAL B 1 162 ? 3.756 -17.094 14.789 1 98.56 162 VAL B CA 1
ATOM 4363 C C . VAL B 1 162 ? 4.43 -18.453 14.703 1 98.56 162 VAL B C 1
ATOM 4365 O O . VAL B 1 162 ? 5.625 -18.594 14.977 1 98.56 162 VAL B O 1
ATOM 4368 N N . LYS B 1 163 ? 3.666 -19.453 14.406 1 98.69 163 LYS B N 1
ATOM 4369 C CA . LYS B 1 163 ? 4.133 -20.828 14.234 1 98.69 163 LYS B CA 1
ATOM 4370 C C . LYS B 1 163 ? 3.881 -21.312 12.812 1 98.69 163 LYS B C 1
ATOM 4372 O O . LYS B 1 163 ? 2.994 -20.812 12.125 1 98.69 163 LYS B O 1
ATOM 4377 N N . TYR B 1 164 ? 4.68 -22.359 12.391 1 98.75 164 TYR B N 1
ATOM 4378 C CA . TYR B 1 164 ? 4.617 -22.766 10.992 1 98.75 164 TYR B CA 1
ATOM 4379 C C . TYR B 1 164 ? 4.367 -24.266 10.875 1 98.75 164 TYR B C 1
ATOM 4381 O O . TYR B 1 164 ? 5.129 -25.062 11.414 1 98.75 164 TYR B O 1
ATOM 4389 N N . GLY B 1 165 ? 3.295 -24.609 10.219 1 98.88 165 GLY B N 1
ATOM 4390 C CA . GLY B 1 165 ? 3.035 -25.984 9.82 1 98.88 165 GLY B CA 1
ATOM 4391 C C . GLY B 1 165 ? 3.424 -26.266 8.383 1 98.88 165 GLY B C 1
ATOM 4392 O O . GLY B 1 165 ? 4.004 -25.406 7.711 1 98.88 165 GLY B O 1
ATOM 4393 N N . ASP B 1 166 ? 3.131 -27.5 7.918 1 98.69 166 ASP B N 1
ATOM 4394 C CA . ASP B 1 166 ? 3.484 -27.891 6.562 1 98.69 166 ASP B CA 1
ATOM 4395 C C . ASP B 1 166 ? 2.236 -28.078 5.699 1 98.69 166 ASP B C 1
ATOM 4397 O O . ASP B 1 166 ? 1.23 -28.625 6.164 1 98.69 166 ASP B O 1
ATOM 4401 N N . ILE B 1 167 ? 2.291 -27.547 4.5 1 98.5 167 ILE B N 1
ATOM 4402 C CA . ILE B 1 167 ? 1.188 -27.672 3.557 1 98.5 167 ILE B CA 1
ATOM 4403 C C . ILE B 1 167 ? 0.868 -29.156 3.34 1 98.5 167 ILE B C 1
ATOM 4405 O O . ILE B 1 167 ? 1.773 -29.984 3.262 1 98.5 167 ILE B O 1
ATOM 4409 N N . ASN B 1 168 ? -0.451 -29.5 3.357 1 98.69 168 ASN B N 1
ATOM 4410 C CA . ASN B 1 168 ? -1.007 -30.828 3.092 1 98.69 168 ASN B CA 1
ATOM 4411 C C . ASN B 1 168 ? -0.612 -31.828 4.172 1 98.69 168 ASN B C 1
ATOM 4413 O O . ASN B 1 168 ? -0.678 -33.031 3.955 1 98.69 168 ASN B O 1
ATOM 4417 N N . ASP B 1 169 ? -0.099 -31.391 5.266 1 98.81 169 ASP B N 1
ATOM 4418 C CA . ASP B 1 169 ? 0.131 -32.156 6.492 1 98.81 169 ASP B CA 1
ATOM 4419 C C . ASP B 1 169 ? -0.7 -31.594 7.645 1 98.81 169 ASP B C 1
ATOM 4421 O O . ASP B 1 169 ? -0.189 -30.844 8.477 1 98.81 169 ASP B O 1
ATOM 4425 N N . LEU B 1 170 ? -1.917 -32.094 7.727 1 98.81 170 LEU B N 1
ATOM 4426 C CA . LEU B 1 170 ? -2.887 -31.562 8.68 1 98.81 170 LEU B CA 1
ATOM 4427 C C . LEU B 1 170 ? -2.395 -31.734 10.109 1 98.81 170 LEU B C 1
ATOM 4429 O O . LEU B 1 170 ? -2.641 -30.875 10.961 1 98.81 170 LEU B O 1
ATOM 4433 N N . ASP B 1 171 ? -1.717 -32.781 10.406 1 98.75 171 ASP B N 1
ATOM 4434 C CA . ASP B 1 171 ? -1.225 -33.094 11.75 1 98.75 171 ASP B CA 1
ATOM 4435 C C . ASP B 1 171 ? -0.194 -32.031 12.188 1 98.75 171 ASP B C 1
ATOM 4437 O O . ASP B 1 171 ? -0.148 -31.656 13.359 1 98.75 171 ASP B O 1
ATOM 4441 N N . SER B 1 172 ? 0.605 -31.641 11.25 1 98.81 172 SER B N 1
ATOM 4442 C CA . SER B 1 172 ? 1.627 -30.641 11.555 1 98.81 172 SER B CA 1
ATOM 4443 C C . SER B 1 172 ? 0.999 -29.312 11.992 1 98.81 172 SER B C 1
ATOM 4445 O O . SER B 1 172 ? 1.581 -28.578 12.797 1 98.81 172 SER B O 1
ATOM 4447 N N . VAL B 1 173 ? -0.178 -29.031 11.523 1 98.88 173 VAL B N 1
ATOM 4448 C CA . VAL B 1 173 ? -0.896 -27.812 11.883 1 98.88 173 VAL B CA 1
ATOM 4449 C C . VAL B 1 173 ? -1.647 -28.016 13.195 1 98.88 173 VAL B C 1
ATOM 4451 O O . VAL B 1 173 ? -1.585 -27.188 14.102 1 98.88 173 VAL B O 1
ATOM 4454 N N . ALA B 1 174 ? -2.289 -29.125 13.305 1 98.88 174 ALA B N 1
ATOM 4455 C CA . ALA B 1 174 ? -3.107 -29.422 14.469 1 98.88 174 ALA B CA 1
ATOM 4456 C C . ALA B 1 174 ? -2.271 -29.391 15.75 1 98.88 174 ALA B C 1
ATOM 4458 O O . ALA B 1 174 ? -2.74 -28.938 16.797 1 98.88 174 ALA B O 1
ATOM 4459 N N . LYS B 1 175 ? -1.042 -29.812 15.68 1 98.75 175 LYS B N 1
ATOM 4460 C CA . LYS B 1 175 ? -0.157 -29.922 16.844 1 98.75 175 LYS B CA 1
ATOM 4461 C C . LYS B 1 175 ? 0.255 -28.531 17.328 1 98.75 175 LYS B C 1
ATOM 4463 O O . LYS B 1 175 ? 0.694 -28.391 18.484 1 98.75 175 LYS B O 1
ATOM 4468 N N . LEU B 1 176 ? 0.087 -27.578 16.5 1 98.88 176 LEU B N 1
ATOM 4469 C CA . LEU B 1 176 ? 0.542 -26.234 16.844 1 98.88 176 LEU B CA 1
ATOM 4470 C C . LEU B 1 176 ? -0.559 -25.453 17.562 1 98.88 176 LEU B C 1
ATOM 4472 O O . LEU B 1 176 ? -0.298 -24.406 18.156 1 98.88 176 LEU B O 1
ATOM 4476 N N . ILE B 1 177 ? -1.797 -25.922 17.547 1 98.88 177 ILE B N 1
ATOM 4477 C CA . ILE B 1 177 ? -2.943 -25.203 18.094 1 98.88 177 ILE B CA 1
ATOM 4478 C C . ILE B 1 177 ? -2.852 -25.156 19.625 1 98.88 177 ILE B C 1
ATOM 4480 O O . ILE B 1 177 ? -2.592 -26.172 20.266 1 98.88 177 ILE B O 1
ATOM 4484 N N . THR B 1 178 ? -2.959 -24.016 20.172 1 98.62 178 THR B N 1
ATOM 4485 C CA . THR B 1 178 ? -3.068 -23.766 21.609 1 98.62 178 THR B CA 1
ATOM 4486 C C . THR B 1 178 ? -4.301 -22.922 21.922 1 98.62 178 THR B C 1
ATOM 4488 O O . THR B 1 178 ? -4.973 -22.438 21 1 98.62 178 THR B O 1
ATOM 4491 N N . PRO B 1 179 ? -4.609 -22.703 23.203 1 97.88 179 PRO B N 1
ATOM 4492 C CA . PRO B 1 179 ? -5.734 -21.844 23.547 1 97.88 179 PRO B CA 1
ATOM 4493 C C . PRO B 1 179 ? -5.523 -20.391 23.094 1 97.88 179 PRO B C 1
ATOM 4495 O O . PRO B 1 179 ? -6.473 -19.609 23.078 1 97.88 179 PRO B O 1
ATOM 4498 N N . ARG B 1 180 ? -4.332 -20.047 22.688 1 98.19 180 ARG B N 1
ATOM 4499 C CA . ARG B 1 180 ? -4.023 -18.672 22.281 1 98.19 180 ARG B CA 1
ATOM 4500 C C . ARG B 1 180 ? -4.066 -18.531 20.766 1 98.19 180 ARG B C 1
ATOM 4502 O O . ARG B 1 180 ? -3.896 -17.438 20.234 1 98.19 180 ARG B O 1
ATOM 4509 N N . THR B 1 181 ? -4.305 -19.609 20.047 1 98.88 181 THR B N 1
ATOM 4510 C CA . THR B 1 181 ? -4.32 -19.531 18.578 1 98.88 181 THR B CA 1
ATOM 4511 C C . THR B 1 181 ? -5.516 -18.719 18.094 1 98.88 181 THR B C 1
ATOM 4513 O O . THR B 1 181 ? -6.664 -19.125 18.281 1 98.88 181 THR B O 1
ATOM 4516 N N . ALA B 1 182 ? -5.203 -17.609 17.438 1 98.81 182 ALA B N 1
ATOM 4517 C CA . ALA B 1 182 ? -6.25 -16.703 16.969 1 98.81 182 ALA B CA 1
ATOM 4518 C C . ALA B 1 182 ? -6.641 -17.031 15.531 1 98.81 182 ALA B C 1
ATOM 4520 O O . ALA B 1 182 ? -7.805 -16.875 15.148 1 98.81 182 ALA B O 1
ATOM 4521 N N . ALA B 1 183 ? -5.668 -17.438 14.742 1 98.94 183 ALA B N 1
ATOM 4522 C CA . ALA B 1 183 ? -5.957 -17.609 13.32 1 98.94 183 ALA B CA 1
ATOM 4523 C C . ALA B 1 183 ? -4.988 -18.594 12.68 1 98.94 183 ALA B C 1
ATOM 4525 O O . ALA B 1 183 ? -3.891 -18.828 13.188 1 98.94 183 ALA B O 1
ATOM 4526 N N . ILE B 1 184 ? -5.41 -19.219 11.656 1 99 184 ILE B N 1
ATOM 4527 C CA . ILE B 1 184 ? -4.602 -19.953 10.688 1 99 184 ILE B CA 1
ATOM 4528 C C . ILE B 1 184 ? -4.684 -19.281 9.328 1 99 184 ILE B C 1
ATOM 4530 O O . ILE B 1 184 ? -5.777 -19.047 8.797 1 99 184 ILE B O 1
ATOM 4534 N N . ILE B 1 185 ? -3.549 -18.906 8.773 1 98.94 185 ILE B N 1
ATOM 4535 C CA . ILE B 1 185 ? -3.504 -18.25 7.473 1 98.94 185 ILE B CA 1
ATOM 4536 C C . ILE B 1 185 ? -2.773 -19.141 6.473 1 98.94 185 ILE B C 1
ATOM 4538 O O . ILE B 1 185 ? -1.754 -19.75 6.805 1 98.94 185 ILE B O 1
ATOM 4542 N N . LEU B 1 186 ? -3.287 -19.219 5.273 1 98.94 186 LEU B N 1
ATOM 4543 C CA . LEU B 1 186 ? -2.627 -20.016 4.25 1 98.94 186 LEU B CA 1
ATOM 4544 C C . LEU B 1 186 ? -3.098 -19.625 2.857 1 98.94 186 LEU B C 1
ATOM 4546 O O . LEU B 1 186 ? -4.125 -18.953 2.713 1 98.94 186 LEU B O 1
ATOM 4550 N N . GLU B 1 187 ? -2.33 -19.953 1.86 1 98.81 187 GLU B N 1
ATOM 4551 C CA . GLU B 1 187 ? -2.689 -19.859 0.448 1 98.81 187 GLU B CA 1
ATOM 4552 C C . GLU B 1 187 ? -3.305 -21.172 -0.053 1 98.81 187 GLU B C 1
ATOM 4554 O O . GLU B 1 187 ? -2.701 -22.234 0.072 1 98.81 187 GLU B O 1
ATOM 4559 N N . PRO B 1 188 ? -4.461 -21.031 -0.73 1 98.88 188 PRO B N 1
ATOM 4560 C CA . PRO B 1 188 ? -4.961 -22.266 -1.345 1 98.88 188 PRO B CA 1
ATOM 4561 C C . PRO B 1 188 ? -3.98 -22.859 -2.357 1 98.88 188 PRO B C 1
ATOM 4563 O O . PRO B 1 188 ? -3.898 -24.078 -2.498 1 98.88 188 PRO B O 1
ATOM 4566 N N . VAL B 1 189 ? -3.34 -22.047 -3.092 1 98.69 189 VAL B N 1
ATOM 4567 C CA . VAL B 1 189 ? -2.211 -22.391 -3.949 1 98.69 189 VAL B CA 1
ATOM 4568 C C . VAL B 1 189 ? -1.009 -21.516 -3.596 1 98.69 189 VAL B C 1
ATOM 4570 O O . VAL B 1 189 ? -1.046 -20.297 -3.777 1 98.69 189 VAL B O 1
ATOM 4573 N N . GLN B 1 190 ? 0.029 -22.141 -3.029 1 98 190 GLN B N 1
ATOM 4574 C CA . GLN B 1 190 ? 1.229 -21.359 -2.746 1 98 190 GLN B CA 1
ATOM 4575 C C . GLN B 1 190 ? 1.896 -20.891 -4.035 1 98 190 GLN B C 1
ATOM 4577 O O . GLN B 1 190 ? 2.289 -21.703 -4.871 1 98 190 GLN B O 1
ATOM 4582 N N . GLY B 1 191 ? 2.035 -19.641 -4.258 1 96 191 GLY B N 1
ATOM 4583 C CA . GLY B 1 191 ? 2.629 -19.094 -5.469 1 96 191 GLY B CA 1
ATOM 4584 C C . GLY B 1 191 ? 4.145 -19.109 -5.445 1 96 191 GLY B C 1
ATOM 4585 O O . GLY B 1 191 ? 4.77 -20.031 -5.961 1 96 191 GLY B O 1
ATOM 4586 N N . GLU B 1 192 ? 4.699 -18.203 -4.652 1 91.5 192 GLU B N 1
ATOM 4587 C CA . GLU B 1 192 ? 6.145 -18.047 -4.543 1 91.5 192 GLU B CA 1
ATOM 4588 C C . GLU B 1 192 ? 6.797 -19.312 -3.992 1 91.5 192 GLU B C 1
ATOM 4590 O O . GLU B 1 192 ? 7.945 -19.609 -4.32 1 91.5 192 GLU B O 1
ATOM 4595 N N . GLY B 1 193 ? 6.051 -20.031 -3.25 1 92.31 193 GLY B N 1
ATOM 4596 C CA . GLY B 1 193 ? 6.578 -21.203 -2.578 1 92.31 193 GLY B CA 1
ATOM 4597 C C . GLY B 1 193 ? 6.789 -22.391 -3.512 1 92.31 193 GLY B C 1
ATOM 4598 O O . GLY B 1 193 ? 7.391 -23.391 -3.125 1 92.31 193 GLY B O 1
ATOM 4599 N N . GLY B 1 194 ? 6.266 -22.266 -4.773 1 95.25 194 GLY B N 1
ATOM 4600 C CA . GLY B 1 194 ? 6.535 -23.344 -5.715 1 95.25 194 GLY B CA 1
ATOM 4601 C C . GLY B 1 194 ? 5.277 -23.906 -6.352 1 95.25 194 GLY B C 1
ATOM 4602 O O . GLY B 1 194 ? 5.258 -25.062 -6.789 1 95.25 194 GLY B O 1
ATOM 4603 N N . ILE B 1 195 ? 4.227 -23.141 -6.258 1 97.88 195 ILE B N 1
ATOM 4604 C CA . ILE B 1 195 ? 2.945 -23.5 -6.855 1 97.88 195 ILE B CA 1
ATOM 4605 C C . ILE B 1 195 ? 2.436 -24.797 -6.238 1 97.88 195 ILE B C 1
ATOM 4607 O O . ILE B 1 195 ? 1.984 -25.703 -6.953 1 97.88 195 ILE B O 1
ATOM 4611 N N . HIS B 1 196 ? 2.572 -24.922 -4.961 1 97.88 196 HIS B N 1
ATOM 4612 C CA . HIS B 1 196 ? 2.018 -26.078 -4.254 1 97.88 196 HIS B CA 1
ATOM 4613 C C . HIS B 1 196 ? 0.528 -25.891 -3.986 1 97.88 196 HIS B C 1
ATOM 4615 O O . HIS B 1 196 ? 0.124 -24.906 -3.357 1 97.88 196 HIS B O 1
ATOM 4621 N N . VAL B 1 197 ? -0.271 -26.844 -4.395 1 98.5 197 VAL B N 1
ATOM 4622 C CA . VAL B 1 197 ? -1.724 -26.781 -4.273 1 98.5 197 VAL B CA 1
ATOM 4623 C C . VAL B 1 197 ? -2.172 -27.5 -3.006 1 98.5 197 VAL B C 1
ATOM 4625 O O . VAL B 1 197 ? -1.75 -28.641 -2.744 1 98.5 197 VAL B O 1
ATOM 4628 N N . CYS B 1 198 ? -2.949 -26.844 -2.191 1 98.75 198 CYS B N 1
ATOM 4629 C CA . CYS B 1 198 ? -3.568 -27.547 -1.067 1 98.75 198 CYS B CA 1
ATOM 4630 C C . CYS B 1 198 ? -4.504 -28.641 -1.554 1 98.75 198 CYS B C 1
ATOM 4632 O O . CYS B 1 198 ? -5.238 -28.453 -2.525 1 98.75 198 CYS B O 1
ATOM 4634 N N . THR B 1 199 ? -4.441 -29.781 -0.897 1 98.75 199 THR B N 1
ATOM 4635 C CA . THR B 1 199 ? -5.371 -30.859 -1.24 1 98.75 199 THR B CA 1
ATOM 4636 C C . THR B 1 199 ? -6.758 -30.578 -0.66 1 98.75 199 THR B C 1
ATOM 4638 O O . THR B 1 199 ? -6.898 -29.766 0.262 1 98.75 199 THR B O 1
ATOM 4641 N N . GLN B 1 200 ? -7.742 -31.219 -1.263 1 98.62 200 GLN B N 1
ATOM 4642 C CA . GLN B 1 200 ? -9.109 -31.125 -0.751 1 98.62 200 GLN B CA 1
ATOM 4643 C C . GLN B 1 200 ? -9.164 -31.516 0.724 1 98.62 200 GLN B C 1
ATOM 4645 O O . GLN B 1 200 ? -9.797 -30.812 1.525 1 98.62 200 GLN B O 1
ATOM 4650 N N . GLU B 1 201 ? -8.508 -32.594 1.095 1 98.69 201 GLU B N 1
ATOM 4651 C CA . GLU B 1 201 ? -8.508 -33.125 2.463 1 98.69 201 GLU B CA 1
ATOM 4652 C C . GLU B 1 201 ? -7.871 -32.125 3.424 1 98.69 201 GLU B C 1
ATOM 4654 O O . GLU B 1 201 ? -8.375 -31.891 4.527 1 98.69 201 GLU B O 1
ATOM 4659 N N . PHE B 1 202 ? -6.836 -31.562 3.055 1 98.81 202 PHE B N 1
ATOM 4660 C CA . PHE B 1 202 ? -6.117 -30.609 3.887 1 98.81 202 PHE B CA 1
ATOM 4661 C C . PHE B 1 202 ? -6.969 -29.375 4.148 1 98.81 202 PHE B C 1
ATOM 4663 O O . PHE B 1 202 ? -7.129 -28.953 5.297 1 98.81 202 PHE B O 1
ATOM 4670 N N . MET B 1 203 ? -7.609 -28.797 3.09 1 98.94 203 MET B N 1
ATOM 4671 C CA . MET B 1 203 ? -8.398 -27.578 3.205 1 98.94 203 MET B CA 1
ATOM 4672 C C . MET B 1 203 ? -9.641 -27.812 4.059 1 98.94 203 MET B C 1
ATOM 4674 O O . MET B 1 203 ? -9.977 -26.984 4.918 1 98.94 203 MET B O 1
ATOM 4678 N N . LYS B 1 204 ? -10.289 -28.891 3.783 1 98.81 204 LYS B N 1
ATOM 4679 C CA . LYS B 1 204 ? -11.453 -29.234 4.598 1 98.81 204 LYS B CA 1
ATOM 4680 C C . LYS B 1 204 ? -11.055 -29.484 6.051 1 98.81 204 LYS B C 1
ATOM 4682 O O . LYS B 1 204 ? -11.773 -29.109 6.973 1 98.81 204 LYS B O 1
ATOM 4687 N N . GLY B 1 205 ? -9.906 -30.125 6.203 1 98.88 205 GLY B N 1
ATOM 4688 C CA . GLY B 1 205 ? -9.383 -30.359 7.539 1 98.88 205 GLY B CA 1
ATOM 4689 C C . GLY B 1 205 ? -9.078 -29.078 8.297 1 98.88 205 GLY B C 1
ATOM 4690 O O . GLY B 1 205 ? -9.383 -28.969 9.484 1 98.88 205 GLY B O 1
ATOM 4691 N N . ILE B 1 206 ? -8.422 -28.125 7.652 1 98.94 206 ILE B N 1
ATOM 4692 C CA . ILE B 1 206 ? -8.125 -26.828 8.273 1 98.94 206 ILE B CA 1
ATOM 4693 C C . ILE B 1 206 ? -9.43 -26.156 8.695 1 98.94 206 ILE B C 1
ATOM 4695 O O . ILE B 1 206 ? -9.523 -25.609 9.797 1 98.94 206 ILE B O 1
ATOM 4699 N N . ARG B 1 207 ? -10.438 -26.109 7.777 1 98.88 207 ARG B N 1
ATOM 4700 C CA . ARG B 1 207 ? -11.727 -25.516 8.102 1 98.88 207 ARG B CA 1
ATOM 4701 C C . ARG B 1 207 ? -12.336 -26.156 9.344 1 98.88 207 ARG B C 1
ATOM 4703 O O . ARG B 1 207 ? -12.867 -25.453 10.211 1 98.88 207 ARG B O 1
ATOM 4710 N N . GLN B 1 208 ? -12.273 -27.469 9.398 1 98.81 208 GLN B N 1
ATOM 4711 C CA . GLN B 1 208 ? -12.82 -28.203 10.539 1 98.81 208 GLN B CA 1
ATOM 4712 C C . GLN B 1 208 ? -12.07 -27.844 11.828 1 98.81 208 GLN B C 1
ATOM 4714 O O . GLN B 1 208 ? -12.688 -27.688 12.883 1 98.81 208 GLN B O 1
ATOM 4719 N N . LEU B 1 209 ? -10.742 -27.828 11.758 1 98.88 209 LEU B N 1
ATOM 4720 C CA . LEU B 1 209 ? -9.945 -27.438 12.914 1 98.88 209 LEU B CA 1
ATOM 4721 C C . LEU B 1 209 ? -10.344 -26.047 13.398 1 98.88 209 LEU B C 1
ATOM 4723 O O . LEU B 1 209 ? -10.484 -25.812 14.602 1 98.88 209 LEU B O 1
ATOM 4727 N N . CYS B 1 210 ? -10.508 -25.125 12.461 1 98.88 210 CYS B N 1
ATOM 4728 C CA . CYS B 1 210 ? -10.875 -23.766 12.812 1 98.88 210 CYS B CA 1
ATOM 4729 C C . CYS B 1 210 ? -12.242 -23.719 13.492 1 98.88 210 CYS B C 1
ATOM 4731 O O . CYS B 1 210 ? -12.422 -23.016 14.484 1 98.88 210 CYS B O 1
ATOM 4733 N N . ASP B 1 211 ? -13.234 -24.484 12.969 1 98.62 211 ASP B N 1
ATOM 4734 C CA . ASP B 1 211 ? -14.562 -24.547 13.57 1 98.62 211 ASP B CA 1
ATOM 4735 C C . ASP B 1 211 ? -14.5 -25.141 14.977 1 98.62 211 ASP B C 1
ATOM 4737 O O . ASP B 1 211 ? -15.117 -24.609 15.906 1 98.62 211 ASP B O 1
ATOM 4741 N N . LYS B 1 212 ? -13.781 -26.219 15.062 1 98.5 212 LYS B N 1
ATOM 4742 C CA . LYS B 1 212 ? -13.711 -26.953 16.328 1 98.5 212 LYS B CA 1
ATOM 4743 C C . LYS B 1 212 ? -13.086 -26.094 17.422 1 98.5 212 LYS B C 1
ATOM 4745 O O . LYS B 1 212 ? -13.516 -26.141 18.578 1 98.5 212 LYS B O 1
ATOM 4750 N N . HIS B 1 213 ? -12.062 -25.312 17.109 1 98.44 213 HIS B N 1
ATOM 4751 C CA . HIS B 1 213 ? -11.273 -24.609 18.125 1 98.44 213 HIS B CA 1
ATOM 4752 C C . HIS B 1 213 ? -11.586 -23.109 18.125 1 98.44 213 HIS B C 1
ATOM 4754 O O . HIS B 1 213 ? -10.938 -22.344 18.828 1 98.44 213 HIS B O 1
ATOM 4760 N N . GLU B 1 214 ? -12.57 -22.672 17.312 1 97.81 214 GLU B N 1
ATOM 4761 C CA . GLU B 1 214 ? -12.969 -21.266 17.188 1 97.81 214 GLU B CA 1
ATOM 4762 C C . GLU B 1 214 ? -11.781 -20.391 16.781 1 97.81 214 GLU B C 1
ATOM 4764 O O . GLU B 1 214 ? -11.508 -19.375 17.422 1 97.81 214 GLU B O 1
ATOM 4769 N N . ILE B 1 215 ? -11.086 -20.844 15.852 1 98.81 215 ILE B N 1
ATOM 4770 C CA . ILE B 1 215 ? -9.938 -20.156 15.266 1 98.81 215 ILE B CA 1
ATOM 4771 C C . ILE B 1 215 ? -10.344 -19.516 13.945 1 98.81 215 ILE B C 1
ATOM 4773 O O . ILE B 1 215 ? -11.109 -20.094 13.164 1 98.81 215 ILE B O 1
ATOM 4777 N N . VAL B 1 216 ? -9.914 -18.266 13.664 1 98.94 216 VAL B N 1
ATOM 4778 C CA . VAL B 1 216 ? -10.227 -17.547 12.438 1 98.94 216 VAL B CA 1
ATOM 4779 C C . VAL B 1 216 ? -9.453 -18.156 11.266 1 98.94 216 VAL B C 1
ATOM 4781 O O . VAL B 1 216 ? -8.227 -18.281 11.328 1 98.94 216 VAL B O 1
ATOM 4784 N N . MET B 1 217 ? -10.125 -18.609 10.242 1 98.94 217 MET B N 1
ATOM 4785 C CA . MET B 1 217 ? -9.477 -19.062 9.023 1 98.94 217 MET B CA 1
ATOM 4786 C C . MET B 1 217 ? -9.258 -17.906 8.055 1 98.94 217 MET B C 1
ATOM 4788 O O . MET B 1 217 ? -10.219 -17.297 7.586 1 98.94 217 MET B O 1
ATOM 4792 N N . ILE B 1 218 ? -8.039 -17.594 7.75 1 99 218 ILE B N 1
ATOM 4793 C CA . ILE B 1 218 ? -7.676 -16.562 6.785 1 99 218 ILE B CA 1
ATOM 4794 C C . ILE B 1 218 ? -7.121 -17.219 5.52 1 99 218 ILE B C 1
ATOM 4796 O O . ILE B 1 218 ? -6.109 -17.922 5.566 1 99 218 ILE B O 1
ATOM 4800 N N . LEU B 1 219 ? -7.746 -16.953 4.398 1 99 219 LEU B N 1
ATOM 4801 C CA . LEU B 1 219 ? -7.199 -17.406 3.127 1 99 219 LEU B CA 1
ATOM 4802 C C . LEU B 1 219 ? -6.57 -16.25 2.357 1 99 219 LEU B C 1
ATOM 4804 O O . LEU B 1 219 ? -7.219 -15.227 2.133 1 99 219 LEU B O 1
ATOM 4808 N N . ASP B 1 220 ? -5.316 -16.453 2.031 1 98.94 220 ASP B N 1
ATOM 4809 C CA . ASP B 1 220 ? -4.602 -15.523 1.169 1 98.94 220 ASP B CA 1
ATOM 4810 C C . ASP B 1 220 ? -4.793 -15.875 -0.304 1 98.94 220 ASP B C 1
ATOM 4812 O O . ASP B 1 220 ? -4.105 -16.75 -0.832 1 98.94 220 ASP B O 1
ATOM 4816 N N . GLU B 1 221 ? -5.695 -15.227 -0.951 1 98.94 221 GLU B N 1
ATOM 4817 C CA . GLU B 1 221 ? -5.957 -15.453 -2.367 1 98.94 221 GLU B CA 1
ATOM 4818 C C . GLU B 1 221 ? -5.492 -14.273 -3.215 1 98.94 221 GLU B C 1
ATOM 4820 O O . GLU B 1 221 ? -6.082 -13.977 -4.258 1 98.94 221 GLU B O 1
ATOM 4825 N N . VAL B 1 222 ? -4.469 -13.586 -2.721 1 98.88 222 VAL B N 1
ATOM 4826 C CA . VAL B 1 222 ? -3.883 -12.445 -3.43 1 98.88 222 VAL B CA 1
ATOM 4827 C C . VAL B 1 222 ? -3.508 -12.867 -4.852 1 98.88 222 VAL B C 1
ATOM 4829 O O . VAL B 1 222 ? -3.783 -12.141 -5.809 1 98.88 222 VAL B O 1
ATOM 4832 N N . GLN B 1 223 ? -2.889 -14 -4.992 1 98.62 223 GLN B N 1
ATOM 4833 C CA . GLN B 1 223 ? -2.424 -14.398 -6.316 1 98.62 223 GLN B CA 1
ATOM 4834 C C . GLN B 1 223 ? -3.398 -15.375 -6.977 1 98.62 223 GLN B C 1
ATOM 4836 O O . GLN B 1 223 ? -3.641 -15.297 -8.18 1 98.62 223 GLN B O 1
ATOM 4841 N N . CYS B 1 224 ? -3.996 -16.281 -6.234 1 98.75 224 CYS B N 1
ATOM 4842 C CA . CYS B 1 224 ? -4.766 -17.375 -6.824 1 98.75 224 CYS B CA 1
ATOM 4843 C C . CYS B 1 224 ? -6.23 -16.984 -6.98 1 98.75 224 CYS B C 1
ATOM 4845 O O . CYS B 1 224 ? -7 -17.703 -7.625 1 98.75 224 CYS B O 1
ATOM 4847 N N . GLY B 1 225 ? -6.648 -15.805 -6.465 1 98.69 225 GLY B N 1
ATOM 4848 C CA . GLY B 1 225 ? -8.047 -15.398 -6.512 1 98.69 225 GLY B CA 1
ATOM 4849 C C . GLY B 1 225 ? -8.406 -14.641 -7.777 1 98.69 225 GLY B C 1
ATOM 4850 O O . GLY B 1 225 ? -7.66 -14.68 -8.758 1 98.69 225 GLY B O 1
ATOM 4851 N N . MET B 1 226 ? -9.602 -14.156 -7.777 1 98.81 226 MET B N 1
ATOM 4852 C CA . MET B 1 226 ? -10.117 -13.266 -8.812 1 98.81 226 MET B CA 1
ATOM 4853 C C . MET B 1 226 ? -10.133 -13.961 -10.172 1 98.81 226 MET B C 1
ATOM 4855 O O . MET B 1 226 ? -9.852 -13.336 -11.195 1 98.81 226 MET B O 1
ATOM 4859 N N . GLY B 1 227 ? -10.312 -15.25 -10.219 1 98.75 227 GLY B N 1
ATOM 4860 C CA . GLY B 1 227 ? -10.516 -15.961 -11.469 1 98.75 227 GLY B CA 1
ATOM 4861 C C . GLY B 1 227 ? -9.273 -16.688 -11.961 1 98.75 227 GLY B C 1
ATOM 4862 O O . GLY B 1 227 ? -9.344 -17.469 -12.898 1 98.75 227 GLY B O 1
ATOM 4863 N N . ARG B 1 228 ? -8.117 -16.484 -11.328 1 98.88 228 ARG B N 1
ATOM 4864 C CA . ARG B 1 228 ? -6.824 -17 -11.758 1 98.88 228 ARG B CA 1
ATOM 4865 C C . ARG B 1 228 ? -6.844 -18.531 -11.859 1 98.88 228 ARG B C 1
ATOM 4867 O O . ARG B 1 228 ? -6.281 -19.094 -12.797 1 98.88 228 ARG B O 1
ATOM 4874 N N . THR B 1 229 ? -7.598 -19.188 -10.945 1 98.56 229 THR B N 1
ATOM 4875 C CA . THR B 1 229 ? -7.582 -20.641 -10.883 1 98.56 229 THR B CA 1
ATOM 4876 C C . THR B 1 229 ? -8.812 -21.234 -11.578 1 98.56 229 THR B C 1
ATOM 4878 O O . THR B 1 229 ? -9.047 -22.438 -11.523 1 98.56 229 THR B O 1
ATOM 4881 N N . GLY B 1 230 ? -9.617 -20.375 -12.188 1 97.75 230 GLY B N 1
ATOM 4882 C CA . GLY B 1 230 ? -10.766 -20.859 -12.93 1 97.75 230 GLY B CA 1
ATOM 4883 C C . GLY B 1 230 ? -12.094 -20.484 -12.297 1 97.75 230 GLY B C 1
ATOM 4884 O O . GLY B 1 230 ? -13.109 -20.391 -12.977 1 97.75 230 GLY B O 1
ATOM 4885 N N . THR B 1 231 ? -12.148 -20.375 -11.016 1 98.38 231 THR B N 1
ATOM 4886 C CA . THR B 1 231 ? -13.297 -19.844 -10.289 1 98.38 231 THR B CA 1
ATOM 4887 C C . THR B 1 231 ? -12.984 -18.453 -9.719 1 98.38 231 THR B C 1
ATOM 4889 O O . THR B 1 231 ? -11.82 -18.109 -9.531 1 98.38 231 THR B O 1
ATOM 4892 N N . ILE B 1 232 ? -14 -17.641 -9.453 1 98.81 232 ILE B N 1
ATOM 4893 C CA . ILE B 1 232 ? -13.797 -16.266 -9 1 98.81 232 ILE B CA 1
ATOM 4894 C C . ILE B 1 232 ? -12.984 -16.266 -7.707 1 98.81 232 ILE B C 1
ATOM 4896 O O . ILE B 1 232 ? -12.109 -15.422 -7.52 1 98.81 232 ILE B O 1
ATOM 4900 N N . MET B 1 233 ? -13.359 -17.156 -6.785 1 98.88 233 MET B N 1
ATOM 4901 C CA . MET B 1 233 ? -12.531 -17.469 -5.625 1 98.88 233 MET B CA 1
ATOM 4902 C C . MET B 1 233 ? -12.062 -18.922 -5.664 1 98.88 233 MET B C 1
ATOM 4904 O O . MET B 1 233 ? -12.82 -19.812 -6.035 1 98.88 233 MET B O 1
ATOM 4908 N N . THR B 1 234 ? -10.852 -19.125 -5.27 1 98.88 234 THR B N 1
ATOM 4909 C CA . THR B 1 234 ? -10.266 -20.469 -5.312 1 98.88 234 THR B CA 1
ATOM 4910 C C . THR B 1 234 ? -10.914 -21.375 -4.266 1 98.88 234 THR B C 1
ATOM 4912 O O . THR B 1 234 ? -11.109 -22.562 -4.508 1 98.88 234 THR B O 1
ATOM 4915 N N . TYR B 1 235 ? -11.266 -20.828 -3.113 1 98.81 235 TYR B N 1
ATOM 4916 C CA . TYR B 1 235 ? -11.773 -21.656 -2.023 1 98.81 235 TYR B CA 1
ATOM 4917 C C . TYR B 1 235 ? -13.125 -22.25 -2.377 1 98.81 235 TYR B C 1
ATOM 4919 O O . TYR B 1 235 ? -13.586 -23.203 -1.731 1 98.81 235 TYR B O 1
ATOM 4927 N N . PHE B 1 236 ? -13.852 -21.719 -3.426 1 98.81 236 PHE B N 1
ATOM 4928 C CA . PHE B 1 236 ? -15.078 -22.359 -3.891 1 98.81 236 PHE B CA 1
ATOM 4929 C C . PHE B 1 236 ? -14.797 -23.766 -4.402 1 98.81 236 PHE B C 1
ATOM 4931 O O . PHE B 1 236 ? -15.656 -24.641 -4.312 1 98.81 236 PHE B O 1
ATOM 4938 N N . GLN B 1 237 ? -13.664 -24 -4.902 1 98.62 237 GLN B N 1
ATOM 4939 C CA . GLN B 1 237 ? -13.289 -25.297 -5.461 1 98.62 237 GLN B CA 1
ATOM 4940 C C . GLN B 1 237 ? -13.117 -26.344 -4.363 1 98.62 237 GLN B C 1
ATOM 4942 O O . GLN B 1 237 ? -13.078 -27.547 -4.645 1 98.62 237 GLN B O 1
ATOM 4947 N N . TYR B 1 238 ? -12.977 -25.922 -3.145 1 98.69 238 TYR B N 1
ATOM 4948 C CA . TYR B 1 238 ? -12.773 -26.812 -2.016 1 98.69 238 TYR B CA 1
ATOM 4949 C C . TYR B 1 238 ? -14.07 -27.016 -1.234 1 98.69 238 TYR B C 1
ATOM 4951 O O . TYR B 1 238 ? -14.117 -27.828 -0.303 1 98.69 238 TYR B O 1
ATOM 4959 N N . GLY B 1 239 ? -15.094 -26.25 -1.575 1 98.38 239 GLY B N 1
ATOM 4960 C CA . GLY B 1 239 ? -16.375 -26.359 -0.891 1 98.38 239 GLY B CA 1
ATOM 4961 C C . GLY B 1 239 ? -16.328 -25.828 0.533 1 98.38 239 GLY B C 1
ATOM 4962 O O . GLY B 1 239 ? -17.016 -26.359 1.411 1 98.38 239 GLY B O 1
ATOM 4963 N N . ILE B 1 240 ? -15.5 -24.875 0.826 1 98.62 240 ILE B N 1
ATOM 4964 C CA . ILE B 1 240 ? -15.406 -24.281 2.158 1 98.62 240 ILE B CA 1
ATOM 4965 C C . ILE B 1 240 ? -15.562 -22.766 2.066 1 98.62 240 ILE B C 1
ATOM 4967 O O . ILE B 1 240 ? -15.5 -22.188 0.977 1 98.62 240 ILE B O 1
ATOM 4971 N N . MET B 1 241 ? -15.812 -22.125 3.191 1 98.81 241 MET B N 1
ATOM 4972 C CA . MET B 1 241 ? -15.812 -20.672 3.33 1 98.81 241 MET B CA 1
ATOM 4973 C C . MET B 1 241 ? -14.789 -20.219 4.371 1 98.81 241 MET B C 1
ATOM 4975 O O . MET B 1 241 ? -14.734 -20.781 5.469 1 98.81 241 MET B O 1
ATOM 4979 N N . PRO B 1 242 ? -13.953 -19.312 4.047 1 98.94 242 PRO B N 1
ATOM 4980 C CA . PRO B 1 242 ? -13.094 -18.719 5.074 1 98.94 242 PRO B CA 1
ATOM 4981 C C . PRO B 1 242 ? -13.828 -17.703 5.941 1 98.94 242 PRO B C 1
ATOM 4983 O O . PRO B 1 242 ? -14.977 -17.344 5.652 1 98.94 242 PRO B O 1
ATOM 4986 N N . ASP B 1 243 ? -13.141 -17.281 7.047 1 98.94 243 ASP B N 1
ATOM 4987 C CA . ASP B 1 243 ? -13.641 -16.156 7.824 1 98.94 243 ASP B CA 1
ATOM 4988 C C . ASP B 1 243 ? -13.148 -14.828 7.25 1 98.94 243 ASP B C 1
ATOM 4990 O O . ASP B 1 243 ? -13.82 -13.797 7.379 1 98.94 243 ASP B O 1
ATOM 4994 N N . ILE B 1 244 ? -11.969 -14.828 6.734 1 98.94 244 ILE B N 1
ATOM 4995 C CA . ILE B 1 244 ? -11.352 -13.688 6.074 1 98.94 244 ILE B CA 1
ATOM 4996 C C . ILE B 1 244 ? -10.664 -14.148 4.789 1 98.94 244 ILE B C 1
ATOM 4998 O O . ILE B 1 244 ? -10.016 -15.195 4.766 1 98.94 244 ILE B O 1
ATOM 5002 N N . VAL B 1 245 ? -10.781 -13.398 3.705 1 99 245 VAL B N 1
ATOM 5003 C CA . VAL B 1 245 ? -9.984 -13.633 2.506 1 99 245 VAL B CA 1
ATOM 5004 C C . VAL B 1 245 ? -9.242 -12.359 2.127 1 99 245 VAL B C 1
ATOM 5006 O O . VAL B 1 245 ? -9.789 -11.258 2.225 1 99 245 VAL B O 1
ATOM 5009 N N . CYS B 1 246 ? -7.984 -12.484 1.812 1 98.94 246 CYS B N 1
ATOM 5010 C CA . CYS B 1 246 ? -7.164 -11.391 1.312 1 98.94 246 CYS B CA 1
ATOM 5011 C C . CYS B 1 246 ? -7.09 -11.414 -0.209 1 98.94 246 CYS B C 1
ATOM 5013 O O . CYS B 1 246 ? -6.895 -12.469 -0.81 1 98.94 246 CYS B O 1
ATOM 5015 N N . LEU B 1 247 ? -7.281 -10.25 -0.817 1 98.94 247 LEU B N 1
ATOM 5016 C CA . LEU B 1 247 ? -7.266 -10.102 -2.268 1 98.94 247 LEU B CA 1
ATOM 5017 C C . LEU B 1 247 ? -6.301 -8.992 -2.688 1 98.94 247 LEU B C 1
ATOM 5019 O O . LEU B 1 247 ? -6.09 -8.031 -1.946 1 98.94 247 LEU B O 1
ATOM 5023 N N . ALA B 1 248 ? -5.73 -9.117 -3.816 1 98.88 248 ALA B N 1
ATOM 5024 C CA . ALA B 1 248 ? -4.969 -8.102 -4.547 1 98.88 248 ALA B CA 1
ATOM 5025 C C . ALA B 1 248 ? -4.75 -8.523 -5.996 1 98.88 248 ALA B C 1
ATOM 5027 O O . ALA B 1 248 ? -5.531 -9.297 -6.551 1 98.88 248 ALA B O 1
ATOM 5028 N N . LYS B 1 249 ? -3.838 -7.957 -6.68 1 98.62 249 LYS B N 1
ATOM 5029 C CA . LYS B 1 249 ? -3.432 -8.289 -8.039 1 98.62 249 LYS B CA 1
ATOM 5030 C C . LYS B 1 249 ? -4.625 -8.281 -8.992 1 98.62 249 LYS B C 1
ATOM 5032 O O . LYS B 1 249 ? -5.066 -7.219 -9.43 1 98.62 249 LYS B O 1
ATOM 5037 N N . GLY B 1 250 ? -5.262 -9.359 -9.172 1 98.75 250 GLY B N 1
ATOM 5038 C CA . GLY B 1 250 ? -6.359 -9.484 -10.117 1 98.75 250 GLY B CA 1
ATOM 5039 C C . GLY B 1 250 ? -7.531 -8.57 -9.789 1 98.75 250 GLY B C 1
ATOM 5040 O O . GLY B 1 250 ? -8.328 -8.234 -10.672 1 98.75 250 GLY B O 1
ATOM 5041 N N . ILE B 1 251 ? -7.656 -8.102 -8.578 1 98.88 251 ILE B N 1
ATOM 5042 C CA . ILE B 1 251 ? -8.797 -7.301 -8.141 1 98.88 251 ILE B CA 1
ATOM 5043 C C . ILE B 1 251 ? -8.758 -5.934 -8.828 1 98.88 251 ILE B C 1
ATOM 5045 O O . ILE B 1 251 ? -9.797 -5.312 -9.047 1 98.88 251 ILE B O 1
ATOM 5049 N N . GLY B 1 252 ? -7.609 -5.445 -9.18 1 98.56 252 GLY B N 1
ATOM 5050 C CA . GLY B 1 252 ? -7.441 -4.129 -9.781 1 98.56 252 GLY B CA 1
ATOM 5051 C C . GLY B 1 252 ? -6.973 -4.184 -11.219 1 98.56 252 GLY B C 1
ATOM 5052 O O . GLY B 1 252 ? -6.973 -3.168 -11.922 1 98.56 252 GLY B O 1
ATOM 5053 N N . ALA B 1 253 ? -6.465 -5.371 -11.68 1 98.31 253 ALA B N 1
ATOM 5054 C CA . ALA B 1 253 ? -6.02 -5.621 -13.055 1 98.31 253 ALA B CA 1
ATOM 5055 C C . ALA B 1 253 ? -5.078 -4.52 -13.531 1 98.31 253 ALA B C 1
ATOM 5057 O O . ALA B 1 253 ? -5.258 -3.969 -14.625 1 98.31 253 ALA B O 1
ATOM 5058 N N . GLY B 1 254 ? -4.105 -4.203 -12.758 1 97.75 254 GLY B N 1
ATOM 5059 C CA . GLY B 1 254 ? -3.129 -3.189 -13.125 1 97.75 254 GLY B CA 1
ATOM 5060 C C . GLY B 1 254 ? -3.051 -2.053 -12.117 1 97.75 254 GLY B C 1
ATOM 5061 O O . GLY B 1 254 ? -1.963 -1.563 -11.812 1 97.75 254 GLY B O 1
ATOM 5062 N N . PHE B 1 255 ? -4.191 -1.579 -11.609 1 98.38 255 PHE B N 1
ATOM 5063 C CA . PHE B 1 255 ? -4.23 -0.517 -10.617 1 98.38 255 PHE B CA 1
ATOM 5064 C C . PHE B 1 255 ? -3.863 -1.055 -9.234 1 98.38 255 PHE B C 1
ATOM 5066 O O . PHE B 1 255 ? -4.391 -2.082 -8.805 1 98.38 255 PHE B O 1
ATOM 5073 N N . PRO B 1 256 ? -2.969 -0.404 -8.531 1 98.38 256 PRO B N 1
ATOM 5074 C CA . PRO B 1 256 ? -2.561 -0.899 -7.219 1 98.38 256 PRO B CA 1
ATOM 5075 C C . PRO B 1 256 ? -3.697 -0.87 -6.199 1 98.38 256 PRO B C 1
ATOM 5077 O O . PRO B 1 256 ? -4.219 0.201 -5.879 1 98.38 256 PRO B O 1
ATOM 5080 N N . MET B 1 257 ? -4.078 -2.033 -5.684 1 98.75 257 MET B N 1
ATOM 5081 C CA . MET B 1 257 ? -5.098 -2.129 -4.645 1 98.75 257 MET B CA 1
ATOM 5082 C C . MET B 1 257 ? -5.141 -3.533 -4.051 1 98.75 257 MET B C 1
ATOM 5084 O O . MET B 1 257 ? -4.508 -4.453 -4.578 1 98.75 257 MET B O 1
ATOM 5088 N N . GLY B 1 258 ? -5.742 -3.725 -3.012 1 98.81 258 GLY B N 1
ATOM 5089 C CA . GLY B 1 258 ? -6.098 -4.969 -2.348 1 98.81 258 GLY B CA 1
ATOM 5090 C C . GLY B 1 258 ? -7.324 -4.848 -1.466 1 98.81 258 GLY B C 1
ATOM 5091 O O . GLY B 1 258 ? -8.008 -3.824 -1.484 1 98.81 258 GLY B O 1
ATOM 5092 N N . ALA B 1 259 ? -7.609 -5.879 -0.782 1 98.94 259 ALA B N 1
ATOM 5093 C CA . ALA B 1 259 ? -8.719 -5.902 0.168 1 98.94 259 ALA B CA 1
ATOM 5094 C C . ALA B 1 259 ? -8.586 -7.066 1.144 1 98.94 259 ALA B C 1
ATOM 5096 O O . ALA B 1 259 ? -7.98 -8.094 0.815 1 98.94 259 ALA B O 1
ATOM 5097 N N . PHE B 1 260 ? -8.992 -6.91 2.277 1 98.94 260 PHE B N 1
ATOM 5098 C CA . PHE B 1 260 ? -9.383 -8.047 3.1 1 98.94 260 PHE B CA 1
ATOM 5099 C C . PHE B 1 260 ? -10.883 -8.016 3.391 1 98.94 260 PHE B C 1
ATOM 5101 O O . PHE B 1 260 ? -11.445 -6.945 3.641 1 98.94 260 PHE B O 1
ATOM 5108 N N . VAL B 1 261 ? -11.492 -9.117 3.178 1 98.94 261 VAL B N 1
ATOM 5109 C CA . VAL B 1 261 ? -12.945 -9.289 3.238 1 98.94 261 VAL B CA 1
ATOM 5110 C C . VAL B 1 261 ? -13.297 -10.312 4.316 1 98.94 261 VAL B C 1
ATOM 5112 O O . VAL B 1 261 ? -12.656 -11.359 4.422 1 98.94 261 VAL B O 1
ATOM 5115 N N . ALA B 1 262 ? -14.289 -10.016 5.16 1 98.94 262 ALA B N 1
ATOM 5116 C CA . ALA B 1 262 ? -14.602 -10.898 6.289 1 98.94 262 ALA B CA 1
ATOM 5117 C C . ALA B 1 262 ? -16.094 -11.164 6.383 1 98.94 262 ALA B C 1
ATOM 5119 O O . ALA B 1 262 ? -16.906 -10.398 5.844 1 98.94 262 ALA B O 1
ATOM 5120 N N . ASN B 1 263 ? -16.469 -12.297 6.992 1 98.81 263 ASN B N 1
ATOM 5121 C CA . ASN B 1 263 ? -17.859 -12.453 7.402 1 98.81 263 ASN B CA 1
ATOM 5122 C C . ASN B 1 263 ? -18.234 -11.477 8.516 1 98.81 263 ASN B C 1
ATOM 5124 O O . ASN B 1 263 ? -17.344 -10.844 9.109 1 98.81 263 ASN B O 1
ATOM 5128 N N . LYS B 1 264 ? -19.484 -11.344 8.742 1 98.19 264 LYS B N 1
ATOM 5129 C CA . LYS B 1 264 ? -19.984 -10.312 9.648 1 98.19 264 LYS B CA 1
ATOM 5130 C C . LYS B 1 264 ? -19.453 -10.516 11.062 1 98.19 264 LYS B C 1
ATOM 5132 O O . LYS B 1 264 ? -19.062 -9.555 11.734 1 98.19 264 LYS B O 1
ATOM 5137 N N . LYS B 1 265 ? -19.406 -11.75 11.508 1 98.06 265 LYS B N 1
ATOM 5138 C CA . LYS B 1 265 ? -18.984 -12.086 12.867 1 98.06 265 LYS B CA 1
ATOM 5139 C C . LYS B 1 265 ? -17.578 -11.555 13.148 1 98.06 265 LYS B C 1
ATOM 5141 O O . LYS B 1 265 ? -17.359 -10.898 14.164 1 98.06 265 LYS B O 1
ATOM 5146 N N . ILE B 1 266 ? -16.641 -11.82 12.266 1 98.5 266 ILE B N 1
ATOM 5147 C CA . ILE B 1 266 ? -15.25 -11.43 12.453 1 98.5 266 ILE B CA 1
ATOM 5148 C C . ILE B 1 266 ? -15.078 -9.945 12.125 1 98.5 266 ILE B C 1
ATOM 5150 O O . ILE B 1 266 ? -14.406 -9.219 12.859 1 98.5 266 ILE B O 1
ATOM 5154 N N . GLY B 1 267 ? -15.695 -9.484 11.039 1 98.38 267 GLY B N 1
ATOM 5155 C CA . GLY B 1 267 ? -15.539 -8.117 10.562 1 98.38 267 GLY B CA 1
ATOM 5156 C C . GLY B 1 267 ? -16.016 -7.082 11.562 1 98.38 267 GLY B C 1
ATOM 5157 O O . GLY B 1 267 ? -15.477 -5.98 11.641 1 98.38 267 GLY B O 1
ATOM 5158 N N . ASP B 1 268 ? -16.984 -7.398 12.383 1 97.81 268 ASP B N 1
ATOM 5159 C CA . ASP B 1 268 ? -17.594 -6.484 13.344 1 97.81 268 ASP B CA 1
ATOM 5160 C C . ASP B 1 268 ? -16.609 -6.137 14.461 1 97.81 268 ASP B C 1
ATOM 5162 O O . ASP B 1 268 ? -16.844 -5.195 15.219 1 97.81 268 ASP B O 1
ATOM 5166 N N . ALA B 1 269 ? -15.531 -6.859 14.516 1 97.69 269 ALA B N 1
ATOM 5167 C CA . ALA B 1 269 ? -14.555 -6.582 15.555 1 97.69 269 ALA B CA 1
ATOM 5168 C C . ALA B 1 269 ? -13.875 -5.234 15.328 1 97.69 269 ALA B C 1
ATOM 5170 O O . ALA B 1 269 ? -13.461 -4.574 16.281 1 97.69 269 ALA B O 1
ATOM 5171 N N . LEU B 1 270 ? -13.742 -4.828 14.109 1 97 270 LEU B N 1
ATOM 5172 C CA . LEU B 1 270 ? -13.109 -3.547 13.812 1 97 270 LEU B CA 1
ATOM 5173 C C . LEU B 1 270 ? -14.062 -2.391 14.086 1 97 270 LEU B C 1
ATOM 5175 O O . LEU B 1 270 ? -15.227 -2.438 13.688 1 97 270 LEU B O 1
ATOM 5179 N N . LYS B 1 271 ? -13.594 -1.448 14.789 1 96.25 271 LYS B N 1
ATOM 5180 C CA . LYS B 1 271 ? -14.336 -0.24 15.133 1 96.25 271 LYS B CA 1
ATOM 5181 C C . LYS B 1 271 ? -13.625 1.009 14.617 1 96.25 271 LYS B C 1
ATOM 5183 O O . LYS B 1 271 ? -12.445 0.96 14.273 1 96.25 271 LYS B O 1
ATOM 5188 N N . PRO B 1 272 ? -14.391 2.105 14.5 1 94.75 272 PRO B N 1
ATOM 5189 C CA . PRO B 1 272 ? -13.758 3.344 14.047 1 94.75 272 PRO B CA 1
ATOM 5190 C C . PRO B 1 272 ? -12.484 3.678 14.828 1 94.75 272 PRO B C 1
ATOM 5192 O O . PRO B 1 272 ? -12.484 3.635 16.062 1 94.75 272 PRO B O 1
ATOM 5195 N N . GLY B 1 273 ? -11.438 3.936 14.055 1 93.38 273 GLY B N 1
ATOM 5196 C CA . GLY B 1 273 ? -10.156 4.254 14.672 1 93.38 273 GLY B CA 1
ATOM 5197 C C . GLY B 1 273 ? -9.219 3.066 14.734 1 93.38 273 GLY B C 1
ATOM 5198 O O . GLY B 1 273 ? -8 3.238 14.852 1 93.38 273 GLY B O 1
ATOM 5199 N N . ASP B 1 274 ? -9.648 1.832 14.617 1 96.12 274 ASP B N 1
ATOM 5200 C CA . ASP B 1 274 ? -8.867 0.615 14.812 1 96.12 274 ASP B CA 1
ATOM 5201 C C . ASP B 1 274 ? -7.871 0.42 13.664 1 96.12 274 ASP B C 1
ATOM 5203 O O . ASP B 1 274 ? -6.805 -0.174 13.859 1 96.12 274 ASP B O 1
ATOM 5207 N N . HIS B 1 275 ? -8.289 0.833 12.523 1 97.06 275 HIS B N 1
ATOM 5208 C CA . HIS B 1 275 ? -7.488 0.678 11.312 1 97.06 275 HIS B CA 1
ATOM 5209 C C . HIS B 1 275 ? -7.781 1.787 10.305 1 97.06 275 HIS B C 1
ATOM 5211 O O . HIS B 1 275 ? -8.648 2.633 10.547 1 97.06 275 HIS B O 1
ATOM 5217 N N . GLY B 1 276 ? -6.918 1.874 9.281 1 96.44 276 GLY B N 1
ATOM 5218 C CA . GLY B 1 276 ? -7.137 2.908 8.281 1 96.44 276 GLY B CA 1
ATOM 5219 C C . GLY B 1 276 ? -6.129 2.863 7.152 1 96.44 276 GLY B C 1
ATOM 5220 O O . GLY B 1 276 ? -5.098 2.197 7.258 1 96.44 276 GLY B O 1
ATOM 5221 N N . SER B 1 277 ? -6.488 3.504 6.152 1 97.25 277 SER B N 1
ATOM 5222 C CA . SER B 1 277 ? -5.668 3.682 4.957 1 97.25 277 SER B CA 1
ATOM 5223 C C . SER B 1 277 ? -5.984 5.004 4.266 1 97.25 277 SER B C 1
ATOM 5225 O O . SER B 1 277 ? -7.148 5.398 4.164 1 97.25 277 SER B O 1
ATOM 5227 N N . THR B 1 278 ? -4.918 5.707 3.85 1 96.75 278 THR B N 1
ATOM 5228 C CA . THR B 1 278 ? -5.137 6.953 3.121 1 96.75 278 THR B CA 1
ATOM 5229 C C . THR B 1 278 ? -5.691 6.672 1.727 1 96.75 278 THR B C 1
ATOM 5231 O O . THR B 1 278 ? -6.727 7.215 1.343 1 96.75 278 THR B O 1
ATOM 5234 N N . TYR B 1 279 ? -5.09 5.73 1.05 1 97.44 279 TYR B N 1
ATOM 5235 C CA . TYR B 1 279 ? -5.391 5.516 -0.361 1 97.44 279 TYR B CA 1
ATOM 5236 C C . TYR B 1 279 ? -6.449 4.434 -0.535 1 97.44 279 TYR B C 1
ATOM 5238 O O . TYR B 1 279 ? -7.137 4.387 -1.558 1 97.44 279 TYR B O 1
ATOM 5246 N N . GLY B 1 280 ? -6.41 3.428 0.412 1 97.56 280 GLY B N 1
ATOM 5247 C CA . GLY B 1 280 ? -7.258 2.262 0.228 1 97.56 280 GLY B CA 1
ATOM 5248 C C . GLY B 1 280 ? -8.719 2.615 -0.004 1 97.56 280 GLY B C 1
ATOM 5249 O O . GLY B 1 280 ? -9.312 3.352 0.784 1 97.56 280 GLY B O 1
ATOM 5250 N N . GLY B 1 281 ? -9.266 2.158 -1.118 1 97.75 281 GLY B N 1
ATOM 5251 C CA . GLY B 1 281 ? -10.664 2.406 -1.422 1 97.75 281 GLY B CA 1
ATOM 5252 C C . GLY B 1 281 ? -10.906 3.76 -2.066 1 97.75 281 GLY B C 1
ATOM 5253 O O . GLY B 1 281 ? -12.016 4.293 -2.008 1 97.75 281 GLY B O 1
ATOM 5254 N N . ASN B 1 282 ? -9.891 4.398 -2.586 1 98.5 282 ASN B N 1
ATOM 5255 C CA . ASN B 1 282 ? -10.117 5.637 -3.32 1 98.5 282 ASN B CA 1
ATOM 5256 C C . ASN B 1 282 ? -11.008 5.41 -4.543 1 98.5 282 ASN B C 1
ATOM 5258 O O . ASN B 1 282 ? -11.18 4.273 -4.988 1 98.5 282 ASN B O 1
ATOM 5262 N N . PRO B 1 283 ? -11.586 6.453 -5.094 1 98.75 283 PRO B N 1
ATOM 5263 C CA . PRO B 1 283 ? -12.539 6.305 -6.195 1 98.75 283 PRO B CA 1
ATOM 5264 C C . PRO B 1 283 ? -11.938 5.598 -7.406 1 98.75 283 PRO B C 1
ATOM 5266 O O . PRO B 1 283 ? -12.648 4.875 -8.117 1 98.75 283 PRO B O 1
ATOM 5269 N N . MET B 1 284 ? -10.656 5.77 -7.711 1 98.75 284 MET B N 1
ATOM 5270 C CA . MET B 1 284 ? -10 5.07 -8.812 1 98.75 284 MET B CA 1
ATOM 5271 C C . MET B 1 284 ? -9.953 3.568 -8.555 1 98.75 284 MET B C 1
ATOM 5273 O O . MET B 1 284 ? -10.211 2.768 -9.453 1 98.75 284 MET B O 1
ATOM 5277 N N . ALA B 1 285 ? -9.586 3.195 -7.316 1 98.75 285 ALA B N 1
ATOM 5278 C CA . ALA B 1 285 ? -9.586 1.785 -6.938 1 98.75 285 ALA B CA 1
ATOM 5279 C C . ALA B 1 285 ? -10.977 1.183 -7.07 1 98.75 285 ALA B C 1
ATOM 5281 O O . ALA B 1 285 ? -11.133 0.051 -7.535 1 98.75 285 ALA B O 1
ATOM 5282 N N . GLY B 1 286 ? -11.977 1.956 -6.598 1 98.88 286 GLY B N 1
ATOM 5283 C CA . GLY B 1 286 ? -13.352 1.517 -6.777 1 98.88 286 GLY B CA 1
ATOM 5284 C C . GLY B 1 286 ? -13.711 1.242 -8.227 1 98.88 286 GLY B C 1
ATOM 5285 O O . GLY B 1 286 ? -14.289 0.202 -8.539 1 98.88 286 GLY B O 1
ATOM 5286 N N . LYS B 1 287 ? -13.336 2.184 -9.07 1 98.88 287 LYS B N 1
ATOM 5287 C CA . LYS B 1 287 ? -13.617 2.041 -10.5 1 98.88 287 LYS B CA 1
ATOM 5288 C C . LYS B 1 287 ? -12.883 0.839 -11.086 1 98.88 287 LYS B C 1
ATOM 5290 O O . LYS B 1 287 ? -13.461 0.074 -11.867 1 98.88 287 LYS B O 1
ATOM 5295 N N . ALA B 1 288 ? -11.633 0.699 -10.727 1 98.88 288 ALA B N 1
ATOM 5296 C CA . ALA B 1 288 ? -10.852 -0.438 -11.203 1 98.88 288 ALA B CA 1
ATOM 5297 C C . ALA B 1 288 ? -11.523 -1.758 -10.844 1 98.88 288 ALA B C 1
ATOM 5299 O O . ALA B 1 288 ? -11.773 -2.596 -11.711 1 98.88 288 ALA B O 1
ATOM 5300 N N . CYS B 1 289 ? -11.875 -1.866 -9.617 1 98.94 289 CYS B N 1
ATOM 5301 C CA . CYS B 1 289 ? -12.43 -3.098 -9.07 1 98.94 289 CYS B CA 1
ATOM 5302 C C . CYS B 1 289 ? -13.773 -3.422 -9.719 1 98.94 289 CYS B C 1
ATOM 5304 O O . CYS B 1 289 ? -13.977 -4.531 -10.211 1 98.94 289 CYS B O 1
ATOM 5306 N N . LYS B 1 290 ? -14.68 -2.512 -9.719 1 98.75 290 LYS B N 1
ATOM 5307 C CA . LYS B 1 290 ? -16 -2.789 -10.273 1 98.75 290 LYS B CA 1
ATOM 5308 C C . LYS B 1 290 ? -15.922 -3.072 -11.766 1 98.75 290 LYS B C 1
ATOM 5310 O O . LYS B 1 290 ? -16.688 -3.889 -12.297 1 98.75 290 LYS B O 1
ATOM 5315 N N . THR B 1 291 ? -14.969 -2.375 -12.453 1 98.88 291 THR B N 1
ATOM 5316 C CA . THR B 1 291 ? -14.789 -2.613 -13.883 1 98.88 291 THR B CA 1
ATOM 5317 C C . THR B 1 291 ? -14.281 -4.031 -14.133 1 98.88 291 THR B C 1
ATOM 5319 O O . THR B 1 291 ? -14.703 -4.684 -15.094 1 98.88 291 THR B O 1
ATOM 5322 N N . VAL B 1 292 ? -13.383 -4.539 -13.305 1 98.88 292 VAL B N 1
ATOM 5323 C CA . VAL B 1 292 ? -12.891 -5.906 -13.43 1 98.88 292 VAL B CA 1
ATOM 5324 C C . VAL B 1 292 ? -14.062 -6.883 -13.336 1 98.88 292 VAL B C 1
ATOM 5326 O O . VAL B 1 292 ? -14.211 -7.766 -14.18 1 98.88 292 VAL B O 1
ATOM 5329 N N . PHE B 1 293 ? -14.891 -6.707 -12.328 1 98.81 293 PHE B N 1
ATOM 5330 C CA . PHE B 1 293 ? -16.016 -7.609 -12.148 1 98.81 293 PHE B CA 1
ATOM 5331 C C . PHE B 1 293 ? -16.969 -7.523 -13.336 1 98.81 293 PHE B C 1
ATOM 5333 O O . PHE B 1 293 ? -17.516 -8.539 -13.781 1 98.81 293 PHE B O 1
ATOM 5340 N N . LYS B 1 294 ? -17.203 -6.32 -13.812 1 98.62 294 LYS B N 1
ATOM 5341 C CA . LYS B 1 294 ? -18.078 -6.129 -14.969 1 98.62 294 LYS B CA 1
ATOM 5342 C C . LYS B 1 294 ? -17.531 -6.871 -16.188 1 98.62 294 LYS B C 1
ATOM 5344 O O . LYS B 1 294 ? -18.281 -7.562 -16.891 1 98.62 294 LYS B O 1
ATOM 5349 N N . ILE B 1 295 ? -16.25 -6.746 -16.422 1 98.69 295 ILE B N 1
ATOM 5350 C CA . ILE B 1 295 ? -15.617 -7.379 -17.578 1 98.69 295 ILE B CA 1
ATOM 5351 C C . ILE B 1 295 ? -15.703 -8.898 -17.453 1 98.69 295 ILE B C 1
ATOM 5353 O O . ILE B 1 295 ? -16.062 -9.586 -18.406 1 98.69 295 ILE B O 1
ATOM 5357 N N . LEU B 1 296 ? -15.383 -9.422 -16.25 1 98.62 296 LEU B N 1
ATOM 5358 C CA . LEU B 1 296 ? -15.445 -10.859 -16.031 1 98.62 296 LEU B CA 1
ATOM 5359 C C . LEU B 1 296 ? -16.844 -11.398 -16.344 1 98.62 296 LEU B C 1
ATOM 5361 O O . LEU B 1 296 ? -16.984 -12.453 -16.953 1 98.62 296 LEU B O 1
ATOM 5365 N N . GLU B 1 297 ? -17.797 -10.695 -15.906 1 97.56 297 GLU B N 1
ATOM 5366 C CA . GLU B 1 297 ? -19.188 -11.125 -16.062 1 97.56 297 GLU B CA 1
ATOM 5367 C C . GLU B 1 297 ? -19.641 -10.992 -17.516 1 97.56 297 GLU B C 1
ATOM 5369 O O . GLU B 1 297 ? -20.156 -11.953 -18.094 1 97.56 297 GLU B O 1
ATOM 5374 N N . GLU B 1 298 ? -19.438 -9.867 -18.125 1 97.56 298 GLU B N 1
ATOM 5375 C CA . GLU B 1 298 ? -19.984 -9.57 -19.438 1 97.56 298 GLU B CA 1
ATOM 5376 C C . GLU B 1 298 ? -19.297 -10.375 -20.531 1 97.56 298 GLU B C 1
ATOM 5378 O O . GLU B 1 298 ? -19.891 -10.695 -21.547 1 97.56 298 GLU B O 1
ATOM 5383 N N . THR B 1 299 ? -18.016 -10.742 -20.312 1 97.56 299 THR B N 1
ATOM 5384 C CA . THR B 1 299 ? -17.266 -11.445 -21.359 1 97.56 299 THR B CA 1
ATOM 5385 C C . THR B 1 299 ? -17.219 -12.945 -21.078 1 97.56 299 THR B C 1
ATOM 5387 O O . THR B 1 299 ? -16.625 -13.703 -21.828 1 97.56 299 THR B O 1
ATOM 5390 N N . GLN B 1 300 ? -17.781 -13.398 -19.984 1 97.56 300 GLN B N 1
ATOM 5391 C CA . GLN B 1 300 ? -17.688 -14.789 -19.547 1 97.56 300 GLN B CA 1
ATOM 5392 C C . GLN B 1 300 ? -16.234 -15.25 -19.516 1 97.56 300 GLN B C 1
ATOM 5394 O O . GLN B 1 300 ? -15.906 -16.328 -20 1 97.56 300 GLN B O 1
ATOM 5399 N N . MET B 1 301 ? -15.438 -14.398 -19.031 1 98.06 301 MET B N 1
ATOM 5400 C CA . MET B 1 301 ? -13.984 -14.562 -19.047 1 98.06 301 MET B CA 1
ATOM 5401 C C . MET B 1 301 ? -13.578 -15.836 -18.312 1 98.06 301 MET B C 1
ATOM 5403 O O . MET B 1 301 ? -12.609 -16.5 -18.703 1 98.06 301 MET B O 1
ATOM 5407 N N . LEU B 1 302 ? -14.242 -16.188 -17.234 1 98.25 302 LEU B N 1
ATOM 5408 C CA . LEU B 1 302 ? -13.82 -17.328 -16.422 1 98.25 302 LEU B CA 1
ATOM 5409 C C . LEU B 1 302 ? -14.07 -18.641 -17.156 1 98.25 302 LEU B C 1
ATOM 5411 O O . LEU B 1 302 ? -13.336 -19.609 -16.953 1 98.25 302 LEU B O 1
ATOM 5415 N N . ASP B 1 303 ? -15.133 -18.719 -17.984 1 98.31 303 ASP B N 1
ATOM 5416 C CA . ASP B 1 303 ? -15.297 -19.875 -18.875 1 98.31 303 ASP B CA 1
ATOM 5417 C C . ASP B 1 303 ? -14.109 -20.016 -19.812 1 98.31 303 ASP B C 1
ATOM 5419 O O . ASP B 1 303 ? -13.609 -21.125 -20.016 1 98.31 303 ASP B O 1
ATOM 5423 N N . HIS B 1 304 ? -13.766 -18.922 -20.359 1 98.31 304 HIS B N 1
ATOM 5424 C CA . HIS B 1 304 ? -12.609 -18.906 -21.25 1 98.31 304 HIS B CA 1
ATOM 5425 C C . HIS B 1 304 ? -11.344 -19.359 -20.516 1 98.31 304 HIS B C 1
ATOM 5427 O O . HIS B 1 304 ? -10.562 -20.156 -21.031 1 98.31 304 HIS B O 1
ATOM 5433 N N . VAL B 1 305 ? -11.117 -18.859 -19.281 1 98.62 305 VAL B N 1
ATOM 5434 C CA . VAL B 1 305 ? -9.969 -19.219 -18.469 1 98.62 305 VAL B CA 1
ATOM 5435 C C . VAL B 1 305 ? -9.938 -20.734 -18.266 1 98.62 305 VAL B C 1
ATOM 5437 O O . VAL B 1 305 ? -8.891 -21.359 -18.359 1 98.62 305 VAL B O 1
ATOM 5440 N N . GLN B 1 306 ? -11.039 -21.312 -17.938 1 98.12 306 GLN B N 1
ATOM 5441 C CA . GLN B 1 306 ? -11.125 -22.75 -17.734 1 98.12 306 GLN B CA 1
ATOM 5442 C C . GLN B 1 306 ? -10.758 -23.516 -19.016 1 98.12 306 GLN B C 1
ATOM 5444 O O . GLN B 1 306 ? -9.984 -24.469 -18.969 1 98.12 306 GLN B O 1
ATOM 5449 N N . ASP B 1 307 ? -11.289 -23.062 -20.125 1 98.25 307 ASP B N 1
ATOM 5450 C CA . ASP B 1 307 ? -11.055 -23.75 -21.391 1 98.25 307 ASP B CA 1
ATOM 5451 C C . ASP B 1 307 ? -9.578 -23.672 -21.781 1 98.25 307 ASP B C 1
ATOM 5453 O O . ASP B 1 307 ? -8.961 -24.703 -22.078 1 98.25 307 ASP B O 1
ATOM 5457 N N . VAL B 1 308 ? -9.047 -22.469 -21.781 1 98.69 308 VAL B N 1
ATOM 5458 C CA . VAL B 1 308 ? -7.691 -22.281 -22.281 1 98.69 308 VAL B CA 1
ATOM 5459 C C . VAL B 1 308 ? -6.695 -22.906 -21.312 1 98.69 308 VAL B C 1
ATOM 5461 O O . VAL B 1 308 ? -5.637 -23.391 -21.719 1 98.69 308 VAL B O 1
ATOM 5464 N N . SER B 1 309 ? -7.02 -22.906 -20 1 98.62 309 SER B N 1
ATOM 5465 C CA . SER B 1 309 ? -6.129 -23.531 -19.031 1 98.62 309 SER B CA 1
ATOM 5466 C C . SER B 1 309 ? -6.008 -25.031 -19.266 1 98.62 309 SER B C 1
ATOM 5468 O O . SER B 1 309 ? -4.938 -25.609 -19.062 1 98.62 309 SER B O 1
ATOM 5470 N N . GLU B 1 310 ? -7.09 -25.703 -19.672 1 98.5 310 GLU B N 1
ATOM 5471 C CA . GLU B 1 310 ? -7.039 -27.125 -19.984 1 98.5 310 GLU B CA 1
ATOM 5472 C C . GLU B 1 310 ? -6.082 -27.391 -21.141 1 98.5 310 GLU B C 1
ATOM 5474 O O . GLU B 1 310 ? -5.332 -28.375 -21.125 1 98.5 310 GLU B O 1
ATOM 5479 N N . TYR B 1 311 ? -6.188 -26.516 -22.109 1 98.75 311 TYR B N 1
ATOM 5480 C CA . TYR B 1 311 ? -5.293 -26.625 -23.25 1 98.75 311 TYR B CA 1
ATOM 5481 C C . TYR B 1 311 ? -3.84 -26.438 -22.828 1 98.75 311 TYR B C 1
ATOM 5483 O O . TYR B 1 311 ? -2.969 -27.219 -23.203 1 98.75 311 TYR B O 1
ATOM 5491 N N . LEU B 1 312 ? -3.531 -25.422 -22.078 1 98.88 312 LEU B N 1
ATOM 5492 C CA . LEU B 1 312 ? -2.186 -25.141 -21.594 1 98.88 312 LEU B CA 1
ATOM 5493 C C . LEU B 1 312 ? -1.661 -26.297 -20.75 1 98.88 312 LEU B C 1
ATOM 5495 O O . LEU B 1 312 ? -0.505 -26.703 -20.906 1 98.88 312 LEU B O 1
ATOM 5499 N N . ILE B 1 313 ? -2.484 -26.844 -19.875 1 98.75 313 ILE B N 1
ATOM 5500 C CA . ILE B 1 313 ? -2.125 -27.969 -19.016 1 98.75 313 ILE B CA 1
ATOM 5501 C C . ILE B 1 313 ? -1.741 -29.172 -19.875 1 98.75 313 ILE B C 1
ATOM 5503 O O . ILE B 1 313 ? -0.721 -29.812 -19.625 1 98.75 313 ILE B O 1
ATOM 5507 N N . THR B 1 314 ? -2.568 -29.438 -20.859 1 98.69 314 THR B N 1
ATOM 5508 C CA . THR B 1 314 ? -2.293 -30.547 -21.766 1 98.69 314 THR B CA 1
ATOM 5509 C C . THR B 1 314 ? -0.932 -30.375 -22.438 1 98.69 314 THR B C 1
ATOM 5511 O O . THR B 1 314 ? -0.137 -31.312 -22.484 1 98.69 314 THR B O 1
ATOM 5514 N N . LYS B 1 315 ? -0.662 -29.219 -22.938 1 98.75 315 LYS B N 1
ATOM 5515 C CA . LYS B 1 315 ? 0.594 -28.938 -23.625 1 98.75 315 LYS B CA 1
ATOM 5516 C C . LYS B 1 315 ? 1.779 -29.031 -22.672 1 98.75 315 LYS B C 1
ATOM 5518 O O . LYS B 1 315 ? 2.85 -29.516 -23.047 1 98.75 315 LYS B O 1
ATOM 5523 N N . LEU B 1 316 ? 1.65 -28.578 -21.453 1 98.81 316 LEU B N 1
ATOM 5524 C CA . LEU B 1 316 ? 2.719 -28.656 -20.453 1 98.81 316 LEU B CA 1
ATOM 5525 C C . LEU B 1 316 ? 2.971 -30.094 -20.031 1 98.81 316 LEU B C 1
ATOM 5527 O O . LEU B 1 316 ? 4.113 -30.484 -19.781 1 98.81 316 LEU B O 1
ATOM 5531 N N . ASP B 1 317 ? 1.902 -30.875 -19.906 1 98.62 317 ASP B N 1
ATOM 5532 C CA . ASP B 1 317 ? 2.051 -32.281 -19.562 1 98.62 317 ASP B CA 1
ATOM 5533 C C . ASP B 1 317 ? 2.828 -33.031 -20.641 1 98.62 317 ASP B C 1
ATOM 5535 O O . ASP B 1 317 ? 3.582 -33.969 -20.344 1 98.62 317 ASP B O 1
ATOM 5539 N N . GLU B 1 318 ? 2.594 -32.625 -21.875 1 98.56 318 GLU B N 1
ATOM 5540 C CA . GLU B 1 318 ? 3.375 -33.219 -22.969 1 98.56 318 GLU B CA 1
ATOM 5541 C C . GLU B 1 318 ? 4.863 -32.938 -22.781 1 98.56 318 GLU B C 1
ATOM 5543 O O . GLU B 1 318 ? 5.703 -33.781 -23.109 1 98.56 318 GLU B O 1
ATOM 5548 N N . LEU B 1 319 ? 5.23 -31.75 -22.281 1 98.44 319 LEU B N 1
ATOM 5549 C CA . LEU B 1 319 ? 6.629 -31.438 -22.016 1 98.44 319 LEU B CA 1
ATOM 5550 C C . LEU B 1 319 ? 7.176 -32.312 -20.891 1 98.44 319 LEU B C 1
ATOM 5552 O O . LEU B 1 319 ? 8.32 -32.75 -20.938 1 98.44 319 LEU B O 1
ATOM 5556 N N . VAL B 1 320 ? 6.395 -32.531 -19.859 1 98.5 320 VAL B N 1
ATOM 5557 C CA . VAL B 1 320 ? 6.793 -33.375 -18.75 1 98.5 320 VAL B CA 1
ATOM 5558 C C . VAL B 1 320 ? 7.102 -34.781 -19.25 1 98.5 320 VAL B C 1
ATOM 5560 O O . VAL B 1 320 ? 8.062 -35.406 -18.812 1 98.5 320 VAL B O 1
ATOM 5563 N N . GLU B 1 321 ? 6.285 -35.281 -20.188 1 98.25 321 GLU B N 1
ATOM 5564 C CA . GLU B 1 321 ? 6.469 -36.594 -20.766 1 98.25 321 GLU B CA 1
ATOM 5565 C C . GLU B 1 321 ? 7.707 -36.656 -21.641 1 98.25 321 GLU B C 1
ATOM 5567 O O . GLU B 1 321 ? 8.406 -37.656 -21.703 1 98.25 321 GLU B O 1
ATOM 5572 N N . LYS B 1 322 ? 7.996 -35.594 -22.266 1 97.88 322 LYS B N 1
ATOM 5573 C CA . LYS B 1 322 ? 9.055 -35.562 -23.281 1 97.88 322 LYS B CA 1
ATOM 5574 C C . LYS B 1 322 ? 10.43 -35.438 -22.625 1 97.88 322 LYS B C 1
ATOM 5576 O O . LYS B 1 322 ? 11.406 -36 -23.125 1 97.88 322 LYS B O 1
ATOM 5581 N N . TYR B 1 323 ? 10.445 -34.656 -21.5 1 97.94 323 TYR B N 1
ATOM 5582 C CA . TYR B 1 323 ? 11.75 -34.375 -20.891 1 97.94 323 TYR B CA 1
ATOM 5583 C C . TYR B 1 323 ? 11.844 -34.969 -19.5 1 97.94 323 TYR B C 1
ATOM 5585 O O . TYR B 1 323 ? 11.117 -34.562 -18.594 1 97.94 323 TYR B O 1
ATOM 5593 N N . ASP B 1 324 ? 12.883 -35.781 -19.188 1 97.44 324 ASP B N 1
ATOM 5594 C CA . ASP B 1 324 ? 13.016 -36.5 -17.938 1 97.44 324 ASP B CA 1
ATOM 5595 C C . ASP B 1 324 ? 13.375 -35.562 -16.781 1 97.44 324 ASP B C 1
ATOM 5597 O O . ASP B 1 324 ? 13.086 -35.844 -15.625 1 97.44 324 ASP B O 1
ATOM 5601 N N . PHE B 1 325 ? 13.891 -34.438 -17.125 1 97.69 325 PHE B N 1
ATOM 5602 C CA . PHE B 1 325 ? 14.352 -33.531 -16.078 1 97.69 325 PHE B CA 1
ATOM 5603 C C . PHE B 1 325 ? 13.234 -32.594 -15.664 1 97.69 325 PHE B C 1
ATOM 5605 O O . PHE B 1 325 ? 13.406 -31.781 -14.734 1 97.69 325 PHE B O 1
ATOM 5612 N N . ILE B 1 326 ? 12.148 -32.562 -16.375 1 98.44 326 ILE B N 1
ATOM 5613 C CA . ILE B 1 326 ? 10.938 -31.922 -15.883 1 98.44 326 ILE B CA 1
ATOM 5614 C C . ILE B 1 326 ? 10.141 -32.906 -15.031 1 98.44 326 ILE B C 1
ATOM 5616 O O . ILE B 1 326 ? 9.594 -33.875 -15.555 1 98.44 326 ILE B O 1
ATOM 5620 N N . LYS B 1 327 ? 10 -32.656 -13.789 1 98.12 327 LYS B N 1
ATOM 5621 C CA . LYS B 1 327 ? 9.508 -33.625 -12.82 1 98.12 327 LYS B CA 1
ATOM 5622 C C . LYS B 1 327 ? 7.984 -33.656 -12.789 1 98.12 327 LYS B C 1
ATOM 5624 O O . LYS B 1 327 ? 7.379 -34.719 -12.664 1 98.12 327 LYS B O 1
ATOM 5629 N N . GLU B 1 328 ? 7.41 -32.438 -12.758 1 97.31 328 GLU B N 1
ATOM 5630 C CA . GLU B 1 328 ? 5.961 -32.375 -12.57 1 97.31 328 GLU B CA 1
ATOM 5631 C C . GLU B 1 328 ? 5.395 -31.031 -12.992 1 97.31 328 GLU B C 1
ATOM 5633 O O . GLU B 1 328 ? 6.113 -30.031 -13 1 97.31 328 GLU B O 1
ATOM 5638 N N . ARG B 1 329 ? 4.207 -31.094 -13.461 1 98.06 329 ARG B N 1
ATOM 5639 C CA . ARG B 1 329 ? 3.377 -29.906 -13.633 1 98.06 329 ARG B CA 1
ATOM 5640 C C . ARG B 1 329 ? 2.414 -29.734 -12.469 1 98.06 329 ARG B C 1
ATOM 5642 O O . ARG B 1 329 ? 1.777 -30.703 -12.031 1 98.06 329 ARG B O 1
ATOM 5649 N N . ARG B 1 330 ? 2.354 -28.516 -11.852 1 97.12 330 ARG B N 1
ATOM 5650 C CA . ARG B 1 330 ? 1.459 -28.219 -10.742 1 97.12 330 ARG B CA 1
ATOM 5651 C C . ARG B 1 330 ? 0.614 -26.984 -11.031 1 97.12 330 ARG B C 1
ATOM 5653 O O . ARG B 1 330 ? 0.889 -26.25 -11.984 1 97.12 330 ARG B O 1
ATOM 5660 N N . GLY B 1 331 ? -0.438 -26.891 -10.172 1 98.06 331 GLY B N 1
ATOM 5661 C CA . GLY B 1 331 ? -1.201 -25.641 -10.203 1 98.06 331 GLY B CA 1
ATOM 5662 C C . GLY B 1 331 ? -2.645 -25.844 -10.625 1 98.06 331 GLY B C 1
ATOM 5663 O O . GLY B 1 331 ? -3.08 -26.969 -10.852 1 98.06 331 GLY B O 1
ATOM 5664 N N . LEU B 1 332 ? -3.365 -24.75 -10.609 1 98.56 332 LEU B N 1
ATOM 5665 C CA . LEU B 1 332 ? -4.777 -24.688 -10.984 1 98.56 332 LEU B CA 1
ATOM 5666 C C . LEU B 1 332 ? -5.027 -23.547 -11.961 1 98.56 332 LEU B C 1
ATOM 5668 O O . LEU B 1 332 ? -4.438 -22.469 -11.828 1 98.56 332 LEU B O 1
ATOM 5672 N N . GLY B 1 333 ? -5.953 -23.797 -12.961 1 98.62 333 GLY B N 1
ATOM 5673 C CA . GLY B 1 333 ? -6.273 -22.75 -13.914 1 98.62 333 GLY B CA 1
ATOM 5674 C C . GLY B 1 333 ? -5.055 -22.188 -14.625 1 98.62 333 GLY B C 1
ATOM 5675 O O . GLY B 1 333 ? -4.242 -22.953 -15.164 1 98.62 333 GLY B O 1
ATOM 5676 N N . LEU B 1 334 ? -4.902 -20.906 -14.617 1 98.88 334 LEU B N 1
ATOM 5677 C CA . LEU B 1 334 ? -3.795 -20.234 -15.289 1 98.88 334 LEU B CA 1
ATOM 5678 C C . LEU B 1 334 ?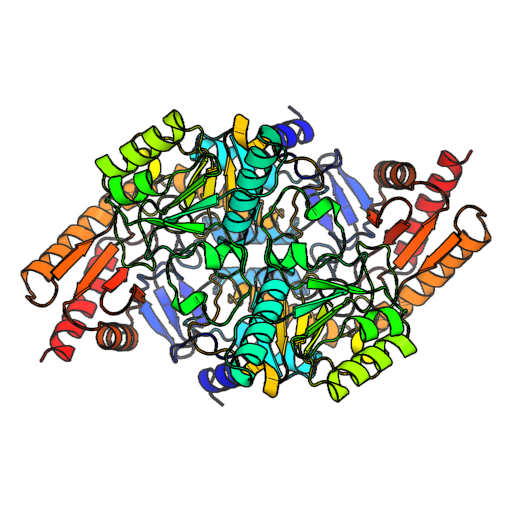 -2.711 -19.844 -14.297 1 98.88 334 LEU B C 1
ATOM 5680 O O . LEU B 1 334 ? -1.953 -18.906 -14.539 1 98.88 334 LEU B O 1
ATOM 5684 N N . MET B 1 335 ? -2.701 -20.484 -13.156 1 98.81 335 MET B N 1
ATOM 5685 C CA . MET B 1 335 ? -1.595 -20.469 -12.203 1 98.81 335 MET B CA 1
ATOM 5686 C C . MET B 1 335 ? -0.881 -21.812 -12.172 1 98.81 335 MET B C 1
ATOM 5688 O O . MET B 1 335 ? -1.26 -22.703 -11.414 1 98.81 335 MET B O 1
ATOM 5692 N N . LEU B 1 336 ? 0.194 -21.891 -12.984 1 98.75 336 LEU B N 1
ATOM 5693 C CA . LEU B 1 336 ? 0.804 -23.188 -13.242 1 98.75 336 LEU B CA 1
ATOM 5694 C C . LEU B 1 336 ? 2.316 -23.125 -13.047 1 98.75 336 LEU B C 1
ATOM 5696 O O . LEU B 1 336 ? 2.914 -22.047 -13.156 1 98.75 336 LEU B O 1
ATOM 5700 N N . GLY B 1 337 ? 2.9 -24.25 -12.656 1 98.38 337 GLY B N 1
ATOM 5701 C CA . GLY B 1 337 ? 4.336 -24.375 -12.461 1 98.38 337 GLY B CA 1
ATOM 5702 C C . GLY B 1 337 ? 4.895 -25.672 -13.039 1 98.38 337 GLY B C 1
ATOM 5703 O O . GLY B 1 337 ? 4.215 -26.703 -13.039 1 98.38 337 GLY B O 1
ATOM 5704 N N . LEU B 1 338 ? 6.078 -25.625 -13.609 1 98.56 338 LEU B N 1
ATOM 5705 C CA . LEU B 1 338 ? 6.855 -26.781 -14.016 1 98.56 338 LEU B CA 1
ATOM 5706 C C . LEU B 1 338 ? 8.086 -26.953 -13.133 1 98.56 338 LEU B C 1
ATOM 5708 O O . LEU B 1 338 ? 8.961 -26.094 -13.102 1 98.56 338 LEU B O 1
ATOM 5712 N N . GLU B 1 339 ? 8.164 -27.984 -12.422 1 98.56 339 GLU B N 1
ATOM 5713 C CA . GLU B 1 339 ? 9.305 -28.25 -11.562 1 98.56 339 GLU B CA 1
ATOM 5714 C C . GLU B 1 339 ? 10.391 -29.016 -12.32 1 98.56 339 GLU B C 1
ATOM 5716 O O . GLU B 1 339 ? 10.117 -30.047 -12.938 1 98.56 339 GLU B O 1
ATOM 5721 N N . PHE B 1 340 ? 11.562 -28.516 -12.297 1 98.56 340 PHE B N 1
ATOM 5722 C CA . PHE B 1 340 ? 12.742 -29.172 -12.859 1 98.56 340 PHE B CA 1
ATOM 5723 C C . PHE B 1 340 ? 13.562 -29.844 -11.758 1 98.56 340 PHE B C 1
ATOM 5725 O O . PHE B 1 340 ? 13.375 -29.547 -10.578 1 98.56 340 PHE B O 1
ATOM 5732 N N . ASP B 1 341 ? 14.469 -30.75 -12.086 1 98.06 341 ASP B N 1
ATOM 5733 C CA . ASP B 1 341 ? 15.344 -31.406 -11.117 1 98.06 341 ASP B CA 1
ATOM 5734 C C . ASP B 1 341 ? 16.625 -30.594 -10.906 1 98.06 341 ASP B C 1
ATOM 5736 O O . ASP B 1 341 ? 17.562 -31.062 -10.266 1 98.06 341 ASP B O 1
ATOM 5740 N N . HIS B 1 342 ? 16.703 -29.406 -11.516 1 97.81 342 HIS B N 1
ATOM 5741 C CA . HIS B 1 342 ? 17.812 -28.484 -11.406 1 97.81 342 HIS B CA 1
ATOM 5742 C C . HIS B 1 342 ? 17.344 -27.031 -11.492 1 97.81 342 HIS B C 1
ATOM 5744 O O . HIS B 1 342 ? 16.172 -26.781 -11.773 1 97.81 342 HIS B O 1
ATOM 5750 N N . PRO B 1 343 ? 18.156 -26.078 -11.18 1 97.5 343 PRO B N 1
ATOM 5751 C CA . PRO B 1 343 ? 17.75 -24.672 -11.195 1 97.5 343 PRO B CA 1
ATOM 5752 C C . PRO B 1 343 ? 17.281 -24.219 -12.57 1 97.5 343 PRO B C 1
ATOM 5754 O O . PRO B 1 343 ? 17.859 -24.594 -13.586 1 97.5 343 PRO B O 1
ATOM 5757 N N . VAL B 1 344 ? 16.297 -23.328 -12.625 1 98.06 344 VAL B N 1
ATOM 5758 C CA . VAL B 1 344 ? 15.625 -23.016 -13.883 1 98.06 344 VAL B CA 1
ATOM 5759 C C . VAL B 1 344 ? 16.016 -21.594 -14.328 1 98.06 344 VAL B C 1
ATOM 5761 O O . VAL B 1 344 ? 15.531 -21.109 -15.352 1 98.06 344 VAL B O 1
ATOM 5764 N N . LYS B 1 345 ? 16.844 -20.906 -13.594 1 96.56 345 LYS B N 1
ATOM 5765 C CA . LYS B 1 345 ? 17.234 -19.531 -13.898 1 96.56 345 LYS B CA 1
ATOM 5766 C C . LYS B 1 345 ? 17.75 -19.422 -15.336 1 96.56 345 LYS B C 1
ATOM 5768 O O . LYS B 1 345 ? 17.391 -18.469 -16.047 1 96.56 345 LYS B O 1
ATOM 5773 N N . PRO B 1 346 ? 18.562 -20.375 -15.805 1 97.75 346 PRO B N 1
ATOM 5774 C CA . PRO B 1 346 ? 19.047 -20.266 -17.188 1 97.75 346 PRO B CA 1
ATOM 5775 C C . PRO B 1 346 ? 17.922 -20.297 -18.219 1 97.75 346 PRO B C 1
ATOM 5777 O O . PRO B 1 346 ? 18 -19.625 -19.25 1 97.75 346 PRO B O 1
ATOM 5780 N N . TYR B 1 347 ? 16.859 -21.094 -17.953 1 98.56 347 TYR B N 1
ATOM 5781 C CA . TYR B 1 347 ? 15.734 -21.172 -18.859 1 98.56 347 TYR B CA 1
ATOM 5782 C C . TYR B 1 347 ? 14.984 -19.859 -18.922 1 98.56 347 TYR B C 1
ATOM 5784 O O . TYR B 1 347 ? 14.516 -19.438 -19.984 1 98.56 347 TYR B O 1
ATOM 5792 N N . ILE B 1 348 ? 14.859 -19.203 -17.75 1 98.25 348 ILE B N 1
ATOM 5793 C CA . ILE B 1 348 ? 14.141 -17.938 -17.641 1 98.25 348 ILE B CA 1
ATOM 5794 C C . ILE B 1 348 ? 14.844 -16.875 -18.5 1 98.25 348 ILE B C 1
ATOM 5796 O O . ILE B 1 348 ? 14.195 -16.172 -19.266 1 98.25 348 ILE B O 1
ATOM 5800 N N . GLN B 1 349 ? 16.125 -16.766 -18.328 1 97.94 349 GLN B N 1
ATOM 5801 C CA . GLN B 1 349 ? 16.906 -15.773 -19.062 1 97.94 349 GLN B CA 1
ATOM 5802 C C . GLN B 1 349 ? 16.844 -16.031 -20.578 1 97.94 349 GLN B C 1
ATOM 5804 O O . GLN B 1 349 ? 16.656 -15.109 -21.359 1 97.94 349 GLN B O 1
ATOM 5809 N N . LYS B 1 350 ? 17.047 -17.297 -20.953 1 98.5 350 LYS B N 1
ATOM 5810 C CA . LYS B 1 350 ? 17.031 -17.625 -22.375 1 98.5 350 LYS B CA 1
ATOM 5811 C C . LYS B 1 350 ? 15.656 -17.375 -22.984 1 98.5 350 LYS B C 1
ATOM 5813 O O . LYS B 1 350 ? 15.547 -16.938 -24.125 1 98.5 350 LYS B O 1
ATOM 5818 N N . ALA B 1 351 ? 14.594 -17.734 -22.234 1 98.81 351 ALA B N 1
ATOM 5819 C CA . ALA B 1 351 ? 13.242 -17.438 -22.703 1 98.81 351 ALA B CA 1
ATOM 5820 C C . ALA B 1 351 ? 13.055 -15.945 -22.938 1 98.81 351 ALA B C 1
ATOM 5822 O O . ALA B 1 351 ? 12.5 -15.531 -23.953 1 98.81 351 ALA B O 1
ATOM 5823 N N . LEU B 1 352 ? 13.523 -15.156 -21.984 1 98.69 352 LEU B N 1
ATOM 5824 C CA . LEU B 1 352 ? 13.438 -13.703 -22.109 1 98.69 352 LEU B CA 1
ATOM 5825 C C . LEU B 1 352 ? 14.195 -13.227 -23.344 1 98.69 352 LEU B C 1
ATOM 5827 O O . LEU B 1 352 ? 13.703 -12.359 -24.078 1 98.69 352 LEU B O 1
ATOM 5831 N N . ASP B 1 353 ? 15.375 -13.773 -23.562 1 98.5 353 ASP B N 1
ATOM 5832 C CA . ASP B 1 353 ? 16.172 -13.43 -24.734 1 98.5 353 ASP B CA 1
ATOM 5833 C C . ASP B 1 353 ? 15.43 -13.727 -26.031 1 98.5 353 ASP B C 1
ATOM 5835 O O . ASP B 1 353 ? 15.609 -13.039 -27.031 1 98.5 353 ASP B O 1
ATOM 5839 N N . LYS B 1 354 ? 14.578 -14.711 -25.953 1 98.69 354 LYS B N 1
ATOM 5840 C CA . LYS B 1 354 ? 13.859 -15.148 -27.141 1 98.69 354 LYS B CA 1
ATOM 5841 C C . LYS B 1 354 ? 12.469 -14.523 -27.203 1 98.69 354 LYS B C 1
ATOM 5843 O O . LYS B 1 354 ? 11.672 -14.852 -28.094 1 98.69 354 LYS B O 1
ATOM 5848 N N . GLY B 1 355 ? 12.156 -13.664 -26.281 1 98.75 355 GLY B N 1
ATOM 5849 C CA . GLY B 1 355 ? 10.93 -12.891 -26.344 1 98.75 355 GLY B CA 1
ATOM 5850 C C . GLY B 1 355 ? 9.773 -13.539 -25.609 1 98.75 355 GLY B C 1
ATOM 5851 O O . GLY B 1 355 ? 8.609 -13.328 -25.953 1 98.75 355 GLY B O 1
ATOM 5852 N N . LEU B 1 356 ? 10.047 -14.383 -24.656 1 98.94 356 LEU B N 1
ATOM 5853 C CA . LEU B 1 356 ? 9.047 -15.008 -23.812 1 98.94 356 LEU B CA 1
ATOM 5854 C C . LEU B 1 356 ? 9.297 -14.68 -22.344 1 98.94 356 LEU B C 1
ATOM 5856 O O . LEU B 1 356 ? 10.398 -14.891 -21.828 1 98.94 356 LEU B O 1
ATOM 5860 N N . VAL B 1 357 ? 8.281 -14.117 -21.672 1 98.81 357 VAL B N 1
ATOM 5861 C CA . VAL B 1 357 ? 8.43 -13.734 -20.281 1 98.81 357 VAL B CA 1
ATOM 5862 C C . VAL B 1 357 ? 7.895 -14.852 -19.375 1 98.81 357 VAL B C 1
ATOM 5864 O O . VAL B 1 357 ? 6.699 -15.148 -19.391 1 98.81 357 VAL B O 1
ATOM 5867 N N . LEU B 1 358 ? 8.727 -15.492 -18.672 1 98 358 LEU B N 1
ATOM 5868 C CA . LEU B 1 358 ? 8.477 -16.453 -17.609 1 98 358 LEU B CA 1
ATOM 5869 C C . LEU B 1 358 ? 9.195 -16.047 -16.328 1 98 358 LEU B C 1
ATOM 5871 O O . LEU B 1 358 ? 10.094 -15.203 -16.344 1 98 358 LEU B O 1
ATOM 5875 N N . ILE B 1 359 ? 8.766 -16.641 -15.211 1 94.94 359 ILE B N 1
ATOM 5876 C CA . ILE B 1 359 ? 9.469 -16.328 -13.977 1 94.94 359 ILE B CA 1
ATOM 5877 C C . ILE B 1 359 ? 9.641 -17.594 -13.148 1 94.94 359 ILE B C 1
ATOM 5879 O O . ILE B 1 359 ? 9.094 -18.656 -13.492 1 94.94 359 ILE B O 1
ATOM 5883 N N . THR B 1 360 ? 10.414 -17.516 -12.133 1 95 360 THR B N 1
ATOM 5884 C CA . THR B 1 360 ? 10.664 -18.656 -11.258 1 95 360 THR B CA 1
ATOM 5885 C C . THR B 1 360 ? 9.734 -18.625 -10.047 1 95 360 THR B C 1
ATOM 5887 O O . THR B 1 360 ? 9.195 -17.562 -9.703 1 95 360 THR B O 1
ATOM 5890 N N . ALA B 1 361 ? 9.5 -19.703 -9.445 1 93.69 361 ALA B N 1
ATOM 5891 C CA . ALA B 1 361 ? 9.102 -19.891 -8.055 1 93.69 361 ALA B CA 1
ATOM 5892 C C . ALA B 1 361 ? 10.125 -20.734 -7.305 1 93.69 361 ALA B C 1
ATOM 5894 O O . ALA B 1 361 ? 10.219 -21.953 -7.523 1 93.69 361 ALA B O 1
ATOM 5895 N N . GLY B 1 362 ? 10.789 -20.125 -6.438 1 88.56 362 GLY B N 1
ATOM 5896 C CA . GLY B 1 362 ? 11.93 -20.828 -5.859 1 88.56 362 GLY B CA 1
ATOM 5897 C C . GLY B 1 362 ? 13.062 -21.031 -6.844 1 88.56 362 GLY B C 1
ATOM 5898 O O . GLY B 1 362 ? 13.32 -20.172 -7.695 1 88.56 362 GLY B O 1
ATOM 5899 N N . THR B 1 363 ? 13.766 -22.172 -6.691 1 92.25 363 THR B N 1
ATOM 5900 C CA . THR B 1 363 ? 14.992 -22.359 -7.457 1 92.25 363 THR B CA 1
ATOM 5901 C C . THR B 1 363 ? 14.742 -23.234 -8.68 1 92.25 363 THR B C 1
ATOM 5903 O O . THR B 1 363 ? 15.461 -23.141 -9.68 1 92.25 363 THR B O 1
ATOM 5906 N N . ASN B 1 364 ? 13.695 -24.047 -8.664 1 97.56 364 ASN B N 1
ATOM 5907 C CA . ASN B 1 364 ? 13.656 -25.078 -9.695 1 97.56 364 ASN B CA 1
ATOM 5908 C C . ASN B 1 364 ? 12.273 -25.188 -10.328 1 97.56 364 ASN B C 1
ATOM 5910 O O . ASN B 1 364 ? 11.938 -26.203 -10.938 1 97.56 364 ASN B O 1
ATOM 5914 N N . VAL B 1 365 ? 11.438 -24.156 -10.117 1 98.25 365 VAL B N 1
ATOM 5915 C CA . VAL B 1 365 ? 10.094 -24.172 -10.695 1 98.25 365 VAL B CA 1
ATOM 5916 C C . VAL B 1 365 ? 9.914 -22.984 -11.633 1 98.25 365 VAL B C 1
ATOM 5918 O O . VAL B 1 365 ? 10.219 -21.844 -11.266 1 98.25 365 VAL B O 1
ATOM 5921 N N . ILE B 1 366 ? 9.484 -23.234 -12.852 1 98.62 366 ILE B N 1
ATOM 5922 C CA . ILE B 1 366 ? 9.023 -22.172 -13.742 1 98.62 366 ILE B CA 1
ATOM 5923 C C . ILE B 1 366 ? 7.551 -21.875 -13.484 1 98.62 366 ILE B C 1
ATOM 5925 O O . ILE B 1 366 ? 6.707 -22.781 -13.555 1 98.62 366 ILE B O 1
ATOM 5929 N N . ARG B 1 367 ? 7.246 -20.703 -13.109 1 98.25 367 ARG B N 1
ATOM 5930 C CA . ARG B 1 367 ? 5.902 -20.25 -12.773 1 98.25 367 ARG B CA 1
ATOM 5931 C C . ARG B 1 367 ? 5.273 -19.484 -13.93 1 98.25 367 ARG B C 1
ATOM 5933 O O . ARG B 1 367 ? 5.922 -18.625 -14.539 1 98.25 367 ARG B O 1
ATOM 5940 N N . MET B 1 368 ? 4.043 -19.828 -14.227 1 98.75 368 MET B N 1
ATOM 5941 C CA . MET B 1 368 ? 3.311 -19.203 -15.32 1 98.75 368 MET B CA 1
ATOM 5942 C C . MET B 1 368 ? 1.994 -18.609 -14.828 1 98.75 368 MET B C 1
ATOM 5944 O O . MET B 1 368 ? 1.194 -19.312 -14.195 1 98.75 368 MET B O 1
ATOM 5948 N N . LEU B 1 369 ? 1.794 -17.359 -15.078 1 98.62 369 LEU B N 1
ATOM 5949 C CA . LEU B 1 369 ? 0.599 -16.594 -14.742 1 98.62 369 LEU B CA 1
ATOM 5950 C C . LEU B 1 369 ? 0.142 -15.742 -15.922 1 98.62 369 LEU B C 1
ATOM 5952 O O . LEU B 1 369 ? 0.019 -14.523 -15.812 1 98.62 369 LEU B O 1
ATOM 5956 N N . PRO B 1 370 ? -0.172 -16.328 -17.078 1 98.81 370 PRO B N 1
ATOM 5957 C CA . PRO B 1 370 ? -0.514 -15.508 -18.234 1 98.81 370 PRO B CA 1
ATOM 5958 C C . PRO B 1 370 ? -1.789 -14.695 -18.031 1 98.81 370 PRO B C 1
ATOM 5960 O O . PRO B 1 370 ? -2.582 -15 -17.141 1 98.81 370 PRO B O 1
ATOM 5963 N N . PRO B 1 371 ? -1.997 -13.625 -18.859 1 98.81 371 PRO B N 1
ATOM 5964 C CA . PRO B 1 371 ? -3.289 -12.938 -18.812 1 98.81 371 PRO B CA 1
ATOM 5965 C C . PRO B 1 371 ? -4.461 -13.867 -19.125 1 98.81 371 PRO B C 1
ATOM 5967 O O . PRO B 1 371 ? -4.301 -14.852 -19.844 1 98.81 371 PRO B O 1
ATOM 5970 N N . PHE B 1 372 ? -5.621 -13.492 -18.609 1 98.81 372 PHE B N 1
ATOM 5971 C CA . PHE B 1 372 ? -6.816 -14.305 -18.812 1 98.81 372 PHE B CA 1
ATOM 5972 C C . PHE B 1 372 ? -7.195 -14.367 -20.281 1 98.81 372 PHE B C 1
ATOM 5974 O O . PHE B 1 372 ? -7.867 -15.305 -20.719 1 98.81 372 PHE B O 1
ATOM 5981 N N . ILE B 1 373 ? -6.715 -13.43 -21.109 1 98.69 373 ILE B N 1
ATOM 5982 C CA . ILE B 1 373 ? -7.211 -13.273 -22.469 1 98.69 373 ILE B CA 1
ATOM 5983 C C . ILE B 1 373 ? -6.359 -14.109 -23.438 1 98.69 373 ILE B C 1
ATOM 5985 O O . ILE B 1 373 ? -6.539 -14.039 -24.656 1 98.69 373 ILE B O 1
ATOM 5989 N N . ILE B 1 374 ? -5.406 -14.859 -22.922 1 98.75 374 ILE B N 1
ATOM 5990 C CA . ILE B 1 374 ? -4.605 -15.688 -23.828 1 98.75 374 ILE B CA 1
ATOM 5991 C C . ILE B 1 374 ? -5.512 -16.656 -24.578 1 98.75 374 ILE B C 1
ATOM 5993 O O . ILE B 1 374 ? -6.566 -17.047 -24.078 1 98.75 374 ILE B O 1
ATOM 5997 N N . GLU B 1 375 ? -5.074 -17.016 -25.719 1 98.62 375 GLU B N 1
ATOM 5998 C CA . GLU B 1 375 ? -5.742 -17.984 -26.562 1 98.62 375 GLU B CA 1
ATOM 5999 C C . GLU B 1 375 ? -4.832 -19.188 -26.859 1 98.62 375 GLU B C 1
ATOM 6001 O O . GLU B 1 375 ? -3.645 -19.156 -26.516 1 98.62 375 GLU B O 1
ATOM 6006 N N . GLU B 1 376 ? -5.434 -20.203 -27.5 1 98.75 376 GLU B N 1
ATOM 6007 C CA . GLU B 1 376 ? -4.66 -21.406 -27.828 1 98.75 376 GLU B CA 1
ATOM 6008 C C . GLU B 1 376 ? -3.441 -21.047 -28.672 1 98.75 376 GLU B C 1
ATOM 6010 O O . GLU B 1 376 ? -2.373 -21.641 -28.516 1 98.75 376 GLU B O 1
ATOM 6015 N N . LYS B 1 377 ? -3.58 -20.062 -29.547 1 98.81 377 LYS B N 1
ATOM 6016 C CA . LYS B 1 377 ? -2.465 -19.672 -30.391 1 98.81 377 LYS B CA 1
ATOM 6017 C C . LYS B 1 377 ? -1.31 -19.109 -29.578 1 98.81 377 LYS B C 1
ATOM 6019 O O . LYS B 1 377 ? -0.142 -19.312 -29.922 1 98.81 377 LYS B O 1
ATOM 6024 N N . ASP B 1 378 ? -1.648 -18.312 -28.547 1 98.88 378 ASP B N 1
ATOM 6025 C CA . ASP B 1 378 ? -0.62 -17.781 -27.656 1 98.88 378 ASP B CA 1
ATOM 6026 C C . ASP B 1 378 ? 0.091 -18.922 -26.906 1 98.88 378 ASP B C 1
ATOM 6028 O O . ASP B 1 378 ? 1.306 -18.875 -26.703 1 98.88 378 ASP B O 1
ATOM 6032 N N . VAL B 1 379 ? -0.671 -19.953 -26.484 1 98.88 379 VAL B N 1
ATOM 6033 C CA . VAL B 1 379 ? -0.113 -21.125 -25.828 1 98.88 379 VAL B CA 1
ATOM 6034 C C . VAL B 1 379 ? 0.832 -21.859 -26.781 1 98.88 379 VAL B C 1
ATOM 6036 O O . VAL B 1 379 ? 1.94 -22.234 -26.406 1 98.88 379 VAL B O 1
ATOM 6039 N N . ASP B 1 380 ? 0.388 -22.031 -28 1 98.88 380 ASP B N 1
ATOM 6040 C CA . ASP B 1 380 ? 1.22 -22.688 -29 1 98.88 380 ASP B CA 1
ATOM 6041 C C . ASP B 1 380 ? 2.531 -21.938 -29.203 1 98.88 380 ASP B C 1
ATOM 6043 O O . ASP B 1 380 ? 3.596 -22.547 -29.312 1 98.88 380 ASP B O 1
ATOM 6047 N N . GLU B 1 381 ? 2.438 -20.641 -29.297 1 98.88 381 GLU B N 1
ATOM 6048 C CA . GLU B 1 381 ? 3.631 -19.812 -29.453 1 98.88 381 GLU B CA 1
ATOM 6049 C C . GLU B 1 381 ? 4.57 -19.953 -28.266 1 98.88 381 GLU B C 1
ATOM 6051 O O . GLU B 1 381 ? 5.781 -20.094 -28.422 1 98.88 381 GLU B O 1
ATOM 6056 N N . MET B 1 382 ? 4.008 -19.969 -27.094 1 98.88 382 MET B N 1
ATOM 6057 C CA . MET B 1 382 ? 4.797 -20.125 -25.875 1 98.88 382 MET B CA 1
ATOM 6058 C C . MET B 1 382 ? 5.496 -21.484 -25.859 1 98.88 382 MET B C 1
ATOM 6060 O O . MET B 1 382 ? 6.695 -21.562 -25.594 1 98.88 382 MET B O 1
ATOM 6064 N N . ILE B 1 383 ? 4.773 -22.547 -26.203 1 98.81 383 ILE B N 1
ATOM 6065 C CA . ILE B 1 383 ? 5.32 -23.891 -26.203 1 98.81 383 ILE B CA 1
ATOM 6066 C C . ILE B 1 383 ? 6.457 -23.984 -27.219 1 98.81 383 ILE B C 1
ATOM 6068 O O . ILE B 1 383 ? 7.484 -24.609 -26.953 1 98.81 383 ILE B O 1
ATOM 6072 N N . SER B 1 384 ? 6.242 -23.375 -28.328 1 98.81 384 SER B N 1
ATOM 6073 C CA . SER B 1 384 ? 7.262 -23.391 -29.375 1 98.81 384 SER B CA 1
ATOM 6074 C C . SER B 1 384 ? 8.555 -22.734 -28.906 1 98.81 384 SER B C 1
ATOM 6076 O O . SER B 1 384 ? 9.625 -23.328 -29 1 98.81 384 SER B O 1
ATOM 6078 N N . ILE B 1 385 ? 8.492 -21.531 -28.359 1 98.88 385 ILE B N 1
ATOM 6079 C CA . ILE B 1 385 ? 9.664 -20.797 -27.875 1 98.88 385 ILE B CA 1
ATOM 6080 C C . ILE B 1 385 ? 10.305 -21.562 -26.734 1 98.88 385 ILE B C 1
ATOM 6082 O O . ILE B 1 385 ? 11.531 -21.734 -26.688 1 98.88 385 ILE B O 1
ATOM 6086 N N . PHE B 1 386 ? 9.492 -22.062 -25.828 1 98.75 386 PHE B N 1
ATOM 6087 C CA . PHE B 1 386 ? 9.992 -22.688 -24.625 1 98.75 386 PHE B CA 1
ATOM 6088 C C . PHE B 1 386 ? 10.68 -24.016 -24.953 1 98.75 386 PHE B C 1
ATOM 6090 O O . PHE B 1 386 ? 11.703 -24.344 -24.344 1 98.75 386 PHE B O 1
ATOM 6097 N N . THR B 1 387 ? 10.117 -24.766 -25.906 1 98.56 387 THR B N 1
ATOM 6098 C CA . THR B 1 387 ? 10.742 -26.016 -26.344 1 98.56 387 THR B CA 1
ATOM 6099 C C . THR B 1 387 ? 12.117 -25.734 -26.938 1 98.56 387 THR B C 1
ATOM 6101 O O . THR B 1 387 ? 13.078 -26.469 -26.688 1 98.56 387 THR B O 1
ATOM 6104 N N . GLU B 1 388 ? 12.211 -24.719 -27.719 1 98.56 388 GLU B N 1
ATOM 6105 C CA . GLU B 1 388 ? 13.508 -24.328 -28.266 1 98.56 388 GLU B CA 1
ATOM 6106 C C . GLU B 1 388 ? 14.5 -24 -27.156 1 98.56 388 GLU B C 1
ATOM 6108 O O . GLU B 1 388 ? 15.664 -24.391 -27.219 1 98.56 388 GLU B O 1
ATOM 6113 N N . VAL B 1 389 ? 14.039 -23.234 -26.172 1 98.69 389 VAL B N 1
ATOM 6114 C CA . VAL B 1 389 ? 14.859 -22.859 -25.031 1 98.69 389 VAL B CA 1
ATOM 6115 C C . VAL B 1 389 ? 15.352 -24.109 -24.312 1 98.69 389 VAL B C 1
ATOM 6117 O O . VAL B 1 389 ? 16.547 -24.234 -24 1 98.69 389 VAL B O 1
ATOM 6120 N N . ILE B 1 390 ? 14.43 -25.062 -24.047 1 98.44 390 ILE B N 1
ATOM 6121 C CA . ILE B 1 390 ? 14.758 -26.297 -23.344 1 98.44 390 ILE B CA 1
ATOM 6122 C C . ILE B 1 390 ? 15.82 -27.078 -24.125 1 98.44 390 ILE B C 1
ATOM 6124 O O . ILE B 1 390 ? 16.812 -27.531 -23.547 1 98.44 390 ILE B O 1
ATOM 6128 N N . ASP B 1 391 ? 15.625 -27.156 -25.391 1 98 391 ASP B N 1
ATOM 6129 C CA . ASP B 1 391 ? 16.531 -27.938 -26.234 1 98 391 ASP B CA 1
ATOM 6130 C C . ASP B 1 391 ? 17.906 -27.281 -26.312 1 98 391 ASP B C 1
ATOM 6132 O O . ASP B 1 391 ? 18.938 -27.984 -26.281 1 98 391 ASP B O 1
ATOM 6136 N N . GLU B 1 392 ? 17.953 -26.016 -26.375 1 97.81 392 GLU B N 1
ATOM 6137 C CA . GLU B 1 392 ? 19.234 -25.297 -26.5 1 97.81 392 GLU B CA 1
ATOM 6138 C C . GLU B 1 392 ? 20.031 -25.391 -25.203 1 97.81 392 GLU B C 1
ATOM 6140 O O . GLU B 1 392 ? 21.266 -25.5 -25.234 1 97.81 392 GLU B O 1
ATOM 6145 N N . ILE B 1 393 ? 19.375 -25.266 -24.047 1 97.19 393 ILE B N 1
ATOM 6146 C CA . ILE B 1 393 ? 20.062 -25.281 -22.766 1 97.19 393 ILE B CA 1
ATOM 6147 C C . ILE B 1 393 ? 20.562 -26.703 -22.469 1 97.19 393 ILE B C 1
ATOM 6149 O O . ILE B 1 393 ? 21.641 -26.875 -21.891 1 97.19 393 ILE B O 1
ATOM 6153 N N . ASN B 1 394 ? 19.844 -27.656 -22.859 1 93.94 394 ASN B N 1
ATOM 6154 C CA . ASN B 1 394 ? 20.172 -29.031 -22.469 1 93.94 394 ASN B CA 1
ATOM 6155 C C . ASN B 1 394 ? 20.922 -29.75 -23.594 1 93.94 394 ASN B C 1
ATOM 6157 O O . ASN B 1 394 ? 21.297 -30.922 -23.438 1 93.94 394 ASN B O 1
ATOM 6161 N N . SER B 1 395 ? 21.172 -29.109 -24.75 1 88.25 395 SER B N 1
ATOM 6162 C CA . SER B 1 395 ? 22.031 -29.688 -25.781 1 88.25 395 SER B CA 1
ATOM 6163 C C . SER B 1 395 ? 23.5 -29.5 -25.438 1 88.25 395 SER B C 1
ATOM 6165 O O . SER B 1 395 ? 23.875 -28.531 -24.781 1 88.25 395 SER B O 1
#

InterPro domains:
  IPR004636 Acetylornithine/Succinylornithine transaminase family [TIGR00707] (11-391)
  IPR005814 Aminotransferase class-III [PF00202] (17-390)
  IPR005814 Aminotransferase class-III [PIRSF000521] (17-392)
  IPR005814 Aminotransferase class-III [cd00610] (3-390)
  IPR015421 Pyridoxal phosphate-dependent transferase, major domain [G3DSA:3.40.640.10] (54-300)
  IPR015422 Pyridoxal phosphate-dependent transferase, small domain [G3DSA:3.90.1150.10] (21-380)
  IPR015424 Pyridoxal phosphate-dependent transferase [SSF53383] (11-392)
  IPR049704 Aminotransferases class-III pyridoxal-phosphate attachment site [PS00600] (217-254)
  IPR050103 Class-III Pyridoxal-phosphate-dependent Aminotransferase [PTHR11986] (3-392)

Foldseek 3Di:
DDPVVVCVVPDDPPDPDDPFAWDFWDFQWTATPVGFIFREQCLVVQQQQRTGPPPLQVVLLVVLVVVFFFDFPVDDDPLLVLLQVLVCVQQVADGKWKFQAQLVQLVVVVLLLQLLLCVVPVDSPAAEEAAALAARDQPLARQLNHNDCVSHVPPDPGDDRYHYAHAQPQVRRLVSDDLRHRAYEYECFGALSFRDHHDLVNLVSRLVSCVVSVHFYEYECQRVACLQQLGNGPCVVSVDHGQKYKYFRLQQSPRGMIMIGGHPSSVVSDDPPSDGDGNTSGSSSSSSRSSSSVCCVVVVLSVLLQVQQVLLVVLVVVVVVVDVQFPDWHHGRSWIKTFGVFFCVQLQVQLVVVRYHWDDRPGGIITGRGHSPDDSVSSVVSSVSSVVSVVVVVD/DDPVVVCVVPDDPPDPDDPFAWDFWDFQWTATPVGFIFREQCLVVQQQQRTGPPPLQVVLLVVLVVVFFFDFPVDDDPLLVLLQVLVCVQQVADGKWKFQAQLVQLVVVVLLLQLLLCVVPVDSPAAEEAAALAARDQPLARQLNHNDCVSHVPPDPGDDRYHYAHAQPQVRRLVSDDLRHRAYEYECFGALSFRRHHDLVNLVSRQVSCVVSVHFYEYECQRVACLQQLGNGPCVVSVDHGQKYKYFRLQQSPRGMIMIGGHPSSVVSDDPPSDGDGNGSGSSSSSSRSSSSVCCVVVVLSVLQQVQQVLLVVLVVVVVVVDVQFPDWHHGRSWIKTFGVFFCVQLQSQLVVVRYHWDARPGGIITGRGHSPDDSVSSVVSSVSSVVSVVVVVD

Secondary structure (DSSP, 8-state):
--HHHHHHHHB-S-S---S-EEEEEEBTEEEETT--EEEESSHHHHT-TT-B--HHHHHHHHHHHHH-----TTSEEHHHHHHHHHHHHHHT-SEEEEESSHHHHHHHHHHHHHHHHHHHHS-S--EEEEEBT----SSHHHHHHSB-GGGTGGG-SPPS-EEEEBTTBHHHHHTT--TTEEEEEE-SEETTTT-EEPPHHHHHHHHHHHHHHTPEEEEE-TTTTTTTTSSSSGGGGGT---SEEEEEGGGTTTS--EEEEE-HHHHTT--TTS---SSTT-HHHHHHHHHHHHHHHHTTHHHHHHHHHHHHHHHHHHHHHH-TTEEEEEEETTEEEEEESS--HHHHHHHHHTTEE-EEETTTEEEE---TT--HHHHHHHHHHHHHHHHHHH-/--HHHHHHHHB-S-S---S-EEEEEEBTEEEETT--EEEESSHHHHT-TT-B--HHHHHHHHHHHHH-----TTSEEHHHHHHHHHHHHHHT-SEEEEESSHHHHHHHHHHHHHHHHHHHHS-S--EEEEEBT----SSHHHHHHSB-GGGTGGG-SPPS-EEEEBTTBHHHHHTT--TTEEEEEE-SEETTTT-EEPPHHHHHHHHHHHHHHTPEEEEE-TTTTTTTTSSSSGGGGGT---SEEEEEGGGTTTS--EEEEE-HHHHTT--TTS---SSTT-HHHHHHHHHHHHHHHHTTHHHHHHHHHHHHHHHHHHHHHH-TTEEEEEEETTEEEEEESS--HHHHHHHHHTTEE-EEETTTEEEE---TT--HHHHHHHHHHHHHHHHHHH-

Sequence (790 aa):
MDYFDRANNAFMKAYGRFDVTFDHGNGVYLYDTNGKKYLDFYSGIGVNSFGYDYQLYTDAMCQQMHRLMHISNYFNSVETIEAAEAVIKATQLDQVFFTNSGTEATEGALKLARKYYYEKHGKADSEIISLNHSFHGRSTGAVTLTGTPAYQTAFGPLITGVKYGDINDLDSVAKLITPRTAAIILEPVQGEGGIHVCTQEFMKGIRQLCDKHEIVMILDEVQCGMGRTGTIMTYFQYGIMPDIVCLAKGIGAGFPMGAFVANKKIGDALKPGDHGSTYGGNPMAGKACKTVFKILEETQMLDHVQDVSEYLITKLDELVEKYDFIKERRGLGLMLGLEFDHPVKPYIQKALDKGLVLITAGTNVIRMLPPFIIEEKDVDEMISIFTEVIDEINSMDYFDRANNAFMKAYGRFDVTFDHGNGVYLYDTNGKKYLDFYSGIGVNSFGYDYQLYTDAMCQQMHRLMHISNYFNSVETIEAAEAVIKATQLDQVFFTNSGTEATEGALKLARKYYYEKHGKADSEIISLNHSFHGRSTGAVTLTGTPAYQTAFGPLITGVKYGDINDLDSVAKLITPRTAAIILEPVQGEGGIHVCTQEFMKGIRQLCDKHEIVMILDEVQCGMGRTGTIMTYFQYGIMPDIVCLAKGIGAGFPMGAFVANKKIGDALKPGDHGSTYGGNPMAGKACKTVFKILEETQMLDHVQDVSEYLITKLDELVEKYDFIKERRGLGLMLGLEFDHPVKPYIQKALDKGLVLITAGTNVIRMLPPFIIEEKDVDEMISIFTEVIDEINS

Nearest PDB structures (foldseek):
  4jev-assembly1_B  TM=9.759E-01  e=3.353E-48  Salmonella enterica subsp. enterica serovar Typhimurium str. LT2
  4add-assembly1_B  TM=9.810E-01  e=2.273E-46  Escherichia coli BL21
  4jey-assembly1_B  TM=9.675E-01  e=3.018E-47  Salmonella enterica subsp. enterica serovar Typhimurium str. LT2
  2pb0-assembly1_B  TM=9.652E-01  e=1.769E-47  Salmonella enterica subsp. enterica serovar Typhimurium str. LT2
  4jf1-assembly1_B  TM=9.571E-01  e=2.753E-45  Salmonella enterica subsp. enterica serovar Typhimurium str. LT2

Organism: NCBI:txid445974

pLDDT: mean 97.97, std 1.76, range [78.19, 99.0]